Protein AF-0000000087527525 (afdb_homodimer)

Sequence (786 aa):
MQATPREITVPYRPIPLPIPEGIKPNEFFNSAENLHDLVQNNGLLLTPENLLLYRKALGHSREFDTSIIYNTSKCILDPLGRPARRTQVPPPVRQIWNRMNQIIISYMLEQYSDPDAWLVLAGEASLDPTWSLTSPGVPSIRMLHNHFIVFSKEELRQAKLADPNNPNLTDGEQHSLFAEHMPHVYREFFAKALDFDILQAVDRESTKIGLTGYPQGLPSWEVRGGVTALQDIRFWQEYDMVLKGFLDFYRTFFGQVSTRNAPMPKQVYFPDQVEQVLLFNNDFLKTVKKVRDRCIGDPKYANSIRWQPAFKQLIYRNDEGKLIVTISQNSVGNAITELLGVVVNRVPDAAGYAEIEPRLLERLCALRQLLVEADLGMPVKNQYWQGQGAEMRMQATPREITVPYRPIPLPIPEGIKPNEFFNSAENLHDLVQNNGLLLTPENLLLYRKALGHSREFDTSIIYNTSKCILDPLGRPARRTQVPPPVRQIWNRMNQIIISYMLEQYSDPDAWLVLAGEASLDPTWSLTSPGVPSIRMLHNHFIVFSKEELRQAKLADPNNPNLTDGEQHSLFAEHMPHVYREFFAKALDFDILQAVDRESTKIGLTGYPQGLPSWEVRGGVTALQDIRFWQEYDMVLKGFLDFYRTFFGQVSTRNAPMPKQVYFPDQVEQVLLFNNDFLKTVKKVRDRCIGDPKYANSIRWQPAFKQLIYRNDEGKLIVTISQNSVGNAITELLGVVVNRVPDAAGYAEIEPRLLERLCALRQLLVEADLGMPVKNQYWQGQGAEMR

Structure (mmCIF, N/CA/C/O backbone):
data_AF-0000000087527525-model_v1
#
loop_
_entity.id
_entity.type
_entity.pdbx_description
1 polymer 'Uncharacterized protein'
#
loop_
_atom_site.group_PDB
_atom_site.id
_atom_site.type_symbol
_atom_site.label_atom_id
_atom_site.label_alt_id
_atom_site.label_comp_id
_atom_site.label_asym_id
_atom_site.label_entity_id
_atom_site.label_seq_id
_atom_site.pdbx_PDB_ins_code
_atom_site.Cartn_x
_atom_site.Cartn_y
_atom_site.Cartn_z
_atom_site.occupancy
_atom_site.B_iso_or_equiv
_atom_site.auth_seq_id
_atom_site.auth_comp_id
_atom_site.auth_asym_id
_atom_site.auth_atom_id
_atom_site.pdbx_PDB_model_num
ATOM 1 N N . MET A 1 1 ? 18.703 29.891 29.141 1 50.53 1 MET A N 1
ATOM 2 C CA . MET A 1 1 ? 18.312 28.5 29.297 1 50.53 1 MET A CA 1
ATOM 3 C C . MET A 1 1 ? 18.641 27.703 28.047 1 50.53 1 MET A C 1
ATOM 5 O O . MET A 1 1 ? 18.562 28.219 26.938 1 50.53 1 MET A O 1
ATOM 9 N N . GLN A 1 2 ? 19.344 26.625 28.094 1 69.56 2 GLN A N 1
ATOM 10 C CA . GLN A 1 2 ? 19.766 25.812 26.969 1 69.56 2 GLN A CA 1
ATOM 11 C C . GLN A 1 2 ? 18.578 25.266 26.188 1 69.56 2 GLN A C 1
ATOM 13 O O . GLN A 1 2 ? 17.625 24.75 26.781 1 69.56 2 GLN A O 1
ATOM 18 N N . ALA A 1 3 ? 18.5 25.641 24.891 1 85.44 3 ALA A N 1
ATOM 19 C CA . ALA A 1 3 ? 17.453 25.172 24 1 85.44 3 ALA A CA 1
ATOM 20 C C . ALA A 1 3 ? 17.422 23.641 23.938 1 85.44 3 ALA A C 1
ATOM 22 O O . ALA A 1 3 ? 18.391 23.016 23.5 1 85.44 3 ALA A O 1
ATOM 23 N N . THR A 1 4 ? 16.406 23.031 24.641 1 90.56 4 THR A N 1
ATOM 24 C CA . THR A 1 4 ? 16.234 21.594 24.703 1 90.56 4 THR A CA 1
ATOM 25 C C . THR A 1 4 ? 14.773 21.203 24.484 1 90.56 4 THR A C 1
ATOM 27 O O . THR A 1 4 ? 13.867 21.875 25 1 90.56 4 THR A O 1
ATOM 30 N N . PRO A 1 5 ? 14.586 20.172 23.781 1 92.31 5 PRO A N 1
ATOM 31 C CA . PRO A 1 5 ? 13.203 19.734 23.609 1 92.31 5 PRO A CA 1
ATOM 32 C C . PRO A 1 5 ? 12.5 19.453 24.938 1 92.31 5 PRO A C 1
ATOM 34 O O . PRO A 1 5 ? 13.164 19.172 25.938 1 92.31 5 PRO A O 1
ATOM 37 N N . ARG A 1 6 ? 11.242 19.609 24.906 1 94.5 6 ARG A N 1
ATOM 38 C CA . ARG A 1 6 ? 10.438 19.516 26.125 1 94.5 6 ARG A CA 1
ATOM 39 C C . ARG A 1 6 ? 9.398 18.406 26 1 94.5 6 ARG A C 1
ATOM 41 O O . ARG A 1 6 ? 8.922 18.125 24.891 1 94.5 6 ARG A O 1
ATOM 48 N N . GLU A 1 7 ? 9.07 17.797 27.125 1 94.06 7 GLU A N 1
ATOM 49 C CA . GLU A 1 7 ? 8.008 16.797 27.188 1 94.06 7 GLU A CA 1
ATOM 50 C C . GLU A 1 7 ? 6.875 17.25 28.109 1 94.06 7 GLU A C 1
ATOM 52 O O . GLU A 1 7 ? 7.109 17.578 29.266 1 94.06 7 GLU A O 1
ATOM 57 N N . ILE A 1 8 ? 5.742 17.328 27.516 1 93.81 8 ILE A N 1
ATOM 58 C CA . ILE A 1 8 ? 4.59 17.719 28.328 1 93.81 8 ILE A CA 1
ATOM 59 C C . ILE A 1 8 ? 3.613 16.547 28.438 1 93.81 8 ILE A C 1
ATOM 61 O O . ILE A 1 8 ? 3.641 15.633 27.609 1 93.81 8 ILE A O 1
ATOM 65 N N . THR A 1 9 ? 2.795 16.594 29.484 1 93 9 THR A N 1
ATOM 66 C CA . THR A 1 9 ? 1.753 15.594 29.688 1 93 9 THR A CA 1
ATOM 67 C C . THR A 1 9 ? 0.369 16.203 29.484 1 93 9 THR A C 1
ATOM 69 O O . THR A 1 9 ? 0.058 17.25 30.047 1 93 9 THR A O 1
ATOM 72 N N . VAL A 1 10 ? -0.361 15.578 28.641 1 93.12 10 VAL A N 1
ATOM 73 C CA . VAL A 1 10 ? -1.711 16.047 28.344 1 93.12 10 VAL A CA 1
ATOM 74 C C . VAL A 1 10 ? -2.727 14.977 28.734 1 93.12 10 VAL A C 1
ATOM 76 O O . VAL A 1 10 ? -2.613 13.828 28.312 1 93.12 10 VAL A O 1
ATOM 79 N N . PRO A 1 11 ? -3.732 15.367 29.547 1 93.12 11 PRO A N 1
ATOM 80 C CA . PRO A 1 11 ? -4.77 14.406 29.922 1 93.12 11 PRO A CA 1
ATOM 81 C C . PRO A 1 11 ? -5.793 14.18 28.812 1 93.12 11 PRO A C 1
ATOM 83 O O . PRO A 1 11 ? -6.016 15.062 27.984 1 93.12 11 PRO A O 1
ATOM 86 N N . TYR A 1 12 ? -6.371 12.977 28.766 1 88 12 TYR A N 1
ATOM 87 C CA . TYR A 1 12 ? -7.484 12.703 27.859 1 88 12 TYR A CA 1
ATOM 88 C C . TYR A 1 12 ? -8.531 11.836 28.547 1 88 12 TYR A C 1
ATOM 90 O O . TYR A 1 12 ? -8.258 11.188 29.562 1 88 12 TYR A O 1
ATOM 98 N N . ARG A 1 13 ? -9.734 11.953 27.984 1 82.69 13 ARG A N 1
ATOM 99 C CA . ARG A 1 13 ? -10.797 11.047 28.406 1 82.69 13 ARG A CA 1
ATOM 100 C C . ARG A 1 13 ? -10.766 9.758 27.609 1 82.69 13 ARG A C 1
ATOM 102 O O . ARG A 1 13 ? -10.695 9.781 26.375 1 82.69 13 ARG A O 1
ATOM 109 N N . PRO A 1 14 ? -10.844 8.633 28.297 1 77.81 14 PRO A N 1
ATOM 110 C CA . PRO A 1 14 ? -10.852 7.371 27.547 1 77.81 14 PRO A CA 1
ATOM 111 C C . PRO A 1 14 ? -11.984 7.297 26.531 1 77.81 14 PRO A C 1
ATOM 113 O O . PRO A 1 14 ? -13.102 7.742 26.812 1 77.81 14 PRO A O 1
ATOM 116 N N . ILE A 1 15 ? -11.617 6.949 25.297 1 68.44 15 ILE A N 1
ATOM 117 C CA . ILE A 1 15 ? -12.578 6.824 24.203 1 68.44 15 ILE A CA 1
ATOM 118 C C . ILE A 1 15 ? -13.414 5.562 24.406 1 68.44 15 ILE A C 1
ATOM 120 O O . ILE A 1 15 ? -12.867 4.465 24.547 1 68.44 15 ILE A O 1
ATOM 124 N N . PRO A 1 16 ? -14.609 5.742 24.391 1 67.06 16 PRO A N 1
ATOM 125 C CA . PRO A 1 16 ? -15.492 4.625 24.719 1 67.06 16 PRO A CA 1
ATOM 126 C C . PRO A 1 16 ? -15.625 3.615 23.578 1 67.06 16 PRO A C 1
ATOM 128 O O . PRO A 1 16 ? -16.484 2.738 23.625 1 67.06 16 PRO A O 1
ATOM 131 N N . LEU A 1 17 ? -14.914 3.717 22.594 1 70.12 17 LEU A N 1
ATOM 132 C CA . LEU A 1 17 ? -15.125 2.777 21.5 1 70.12 17 LEU A CA 1
ATOM 133 C C . LEU A 1 17 ? -14.102 1.653 21.531 1 70.12 17 LEU A C 1
ATOM 135 O O . LEU A 1 17 ? -12.906 1.886 21.297 1 70.12 17 LEU A O 1
ATOM 139 N N . PRO A 1 18 ? -14.656 0.524 21.891 1 76.31 18 PRO A N 1
ATOM 140 C CA . PRO A 1 18 ? -13.742 -0.619 21.875 1 76.31 18 PRO A CA 1
ATOM 141 C C . PRO A 1 18 ? -13.359 -1.045 20.453 1 76.31 18 PRO A C 1
ATOM 143 O O . PRO A 1 18 ? -14.18 -0.988 19.531 1 76.31 18 PRO A O 1
ATOM 146 N N . ILE A 1 19 ? -12.141 -1.352 20.266 1 75.56 19 ILE A N 1
ATOM 147 C CA . ILE A 1 19 ? -11.664 -1.901 19 1 75.56 19 ILE A CA 1
ATOM 148 C C . ILE A 1 19 ? -12.133 -3.35 18.859 1 75.56 19 ILE A C 1
ATOM 150 O O . ILE A 1 19 ? -11.859 -4.18 19.734 1 75.56 19 ILE A O 1
ATOM 154 N N . PRO A 1 20 ? -12.867 -3.529 17.812 1 76.81 20 PRO A N 1
ATOM 155 C CA . PRO A 1 20 ? -13.32 -4.91 17.641 1 76.81 20 PRO A CA 1
ATOM 156 C C . PRO A 1 20 ? -12.164 -5.91 17.609 1 76.81 20 PRO A C 1
ATOM 158 O O . PRO A 1 20 ? -11.062 -5.57 17.172 1 76.81 20 PRO A O 1
ATOM 161 N N . GLU A 1 21 ? -12.477 -7.117 18.047 1 77.62 21 GLU A N 1
ATOM 162 C CA . GLU A 1 21 ? -11.469 -8.172 18.062 1 77.62 21 GLU A CA 1
ATOM 163 C C . GLU A 1 21 ? -10.969 -8.477 16.656 1 77.62 21 GLU A C 1
ATOM 165 O O . GLU A 1 21 ? -11.75 -8.531 15.711 1 77.62 21 GLU A O 1
ATOM 170 N N . GLY A 1 22 ? -9.68 -8.594 16.562 1 70.25 22 GLY A N 1
ATOM 171 C CA . GLY A 1 22 ? -9.102 -8.992 15.289 1 70.25 22 GLY A CA 1
ATOM 172 C C . GLY A 1 22 ? -8.734 -7.812 14.406 1 70.25 22 GLY A C 1
ATOM 173 O O . GLY A 1 22 ? -8.172 -7.996 13.32 1 70.25 22 GLY A O 1
ATOM 174 N N . ILE A 1 23 ? -9.133 -6.66 14.828 1 74.25 23 ILE A N 1
ATOM 175 C CA . ILE A 1 23 ? -8.797 -5.465 14.062 1 74.25 23 ILE A CA 1
ATOM 176 C C . ILE A 1 23 ? -7.73 -4.66 14.797 1 74.25 23 ILE A C 1
ATOM 178 O O . ILE A 1 23 ? -7.812 -4.48 16.016 1 74.25 23 ILE A O 1
ATOM 182 N N . LYS A 1 24 ? -6.754 -4.289 14.047 1 72.69 24 LYS A N 1
ATOM 183 C CA . LYS A 1 24 ? -5.734 -3.438 14.656 1 72.69 24 LYS A CA 1
ATOM 184 C C . LYS A 1 24 ? -6.25 -2.012 14.844 1 72.69 24 LYS A C 1
ATOM 186 O O . LYS A 1 24 ? -7.113 -1.555 14.086 1 72.69 24 LYS A O 1
ATOM 191 N N . PRO A 1 25 ? -5.68 -1.328 15.805 1 72.12 25 PRO A N 1
ATOM 192 C CA . PRO A 1 25 ? -6.152 0.03 16.078 1 72.12 25 PRO A CA 1
ATOM 193 C C . PRO A 1 25 ? -6.105 0.934 14.852 1 72.12 25 PRO A C 1
ATOM 195 O O . PRO A 1 25 ? -7.082 1.627 14.555 1 72.12 25 PRO A O 1
ATOM 198 N N . ASN A 1 26 ? -5.066 0.836 14.141 1 72.38 26 ASN A N 1
ATOM 199 C CA . ASN A 1 26 ? -4.93 1.7 12.977 1 72.38 26 ASN A CA 1
ATOM 200 C C . ASN A 1 26 ? -5.984 1.385 11.922 1 72.38 26 ASN A C 1
ATOM 202 O O . ASN A 1 26 ? -6.465 2.285 11.227 1 72.38 26 ASN A O 1
ATOM 206 N N . GLU A 1 27 ? -6.344 0.16 11.867 1 74.75 27 GLU A N 1
ATOM 207 C CA . GLU A 1 27 ? -7.383 -0.256 10.922 1 74.75 27 GLU A CA 1
ATOM 208 C C . GLU A 1 27 ? -8.758 0.217 11.375 1 74.75 27 GLU A C 1
ATOM 210 O O . GLU A 1 27 ? -9.555 0.691 10.57 1 74.75 27 GLU A O 1
ATOM 215 N N . PHE A 1 28 ? -8.945 0.182 12.633 1 75.44 28 PHE A N 1
ATOM 216 C CA . PHE A 1 28 ? -10.234 0.604 13.172 1 75.44 28 PHE A CA 1
ATOM 217 C C . PHE A 1 28 ? -10.406 2.111 13.039 1 75.44 28 PHE A C 1
ATOM 219 O O . PHE A 1 28 ? -11.492 2.586 12.688 1 75.44 28 PHE A O 1
ATOM 226 N N . PHE A 1 29 ? -9.328 2.811 13.273 1 76.06 29 PHE A N 1
ATOM 227 C CA . PHE A 1 29 ? -9.406 4.266 13.25 1 76.06 29 PHE A CA 1
ATOM 228 C C . PHE A 1 29 ? -9.703 4.77 11.844 1 76.06 29 PHE A C 1
ATOM 230 O O . PHE A 1 29 ? -10.195 5.887 11.664 1 76.06 29 PHE A O 1
ATOM 237 N N . ASN A 1 30 ? -9.523 3.902 10.906 1 76.44 30 ASN A N 1
ATOM 238 C CA . ASN A 1 30 ? -9.805 4.27 9.531 1 76.44 30 ASN A CA 1
ATOM 239 C C . ASN A 1 30 ? -11.18 3.77 9.086 1 76.44 30 ASN A C 1
ATOM 241 O O . ASN A 1 30 ? -11.586 3.996 7.945 1 76.44 30 ASN A O 1
ATOM 245 N N . SER A 1 31 ? -11.836 3.219 9.961 1 76.12 31 SER A N 1
ATOM 246 C CA . SER A 1 31 ? -13.141 2.674 9.602 1 76.12 31 SER A CA 1
ATOM 247 C C . SER A 1 31 ? -14.203 3.764 9.578 1 76.12 31 SER A C 1
ATOM 249 O O . SER A 1 31 ? -14.062 4.797 10.234 1 76.12 31 SER A O 1
ATOM 251 N N . ALA A 1 32 ? -15.234 3.449 8.828 1 77.69 32 ALA A N 1
ATOM 252 C CA . ALA A 1 32 ? -16.359 4.375 8.758 1 77.69 32 ALA A CA 1
ATOM 253 C C . ALA A 1 32 ? -17.031 4.539 10.125 1 77.69 32 ALA A C 1
ATOM 255 O O . ALA A 1 32 ? -17.484 5.629 10.477 1 77.69 32 ALA A O 1
ATOM 256 N N . GLU A 1 33 ? -17 3.555 10.852 1 76.88 33 GLU A N 1
ATOM 257 C CA . GLU A 1 33 ? -17.625 3.578 12.172 1 76.88 33 GLU A CA 1
ATOM 258 C C . GLU A 1 33 ? -16.906 4.543 13.109 1 76.88 33 GLU A C 1
ATOM 260 O O . GLU A 1 33 ? -17.531 5.348 13.789 1 76.88 33 GLU A O 1
ATOM 265 N N . ASN A 1 34 ? -15.641 4.441 13.156 1 76.62 34 ASN A N 1
ATOM 266 C CA . ASN A 1 34 ? -14.867 5.336 14.016 1 76.62 34 ASN A CA 1
ATOM 267 C C . ASN A 1 34 ? -15.047 6.797 13.602 1 76.62 34 ASN A C 1
ATOM 269 O O . ASN A 1 34 ? -15.148 7.68 14.453 1 76.62 34 ASN A O 1
ATOM 273 N N . LEU A 1 35 ? -15.062 6.969 12.352 1 82.94 35 LEU A N 1
ATOM 274 C CA . LEU A 1 35 ? -15.164 8.344 11.875 1 82.94 35 LEU A CA 1
ATOM 275 C C . LEU A 1 35 ? -16.562 8.898 12.102 1 82.94 35 LEU A C 1
ATOM 277 O O . LEU A 1 35 ? -16.734 10.102 12.32 1 82.94 35 LEU A O 1
ATOM 281 N N . HIS A 1 36 ? -17.469 7.949 12.078 1 82.62 36 HIS A N 1
ATOM 282 C CA . HIS A 1 36 ? -18.812 8.344 12.484 1 82.62 36 HIS A CA 1
ATOM 283 C C . HIS A 1 36 ? -18.844 8.789 13.945 1 82.62 36 HIS A C 1
ATOM 285 O O . HIS A 1 36 ? -19.469 9.789 14.281 1 82.62 36 HIS A O 1
ATOM 291 N N . ASP A 1 37 ? -18.188 8.094 14.711 1 82 37 ASP A N 1
ATOM 292 C CA . ASP A 1 37 ? -18.094 8.461 16.125 1 82 37 ASP A CA 1
ATOM 293 C C . ASP A 1 37 ? -17.406 9.805 16.297 1 82 37 ASP A C 1
ATOM 295 O O . ASP A 1 37 ? -17.812 10.609 17.141 1 82 37 ASP A O 1
ATOM 299 N N . LEU A 1 38 ? -16.406 9.992 15.547 1 86.31 38 LEU A N 1
ATOM 300 C CA . LEU A 1 38 ? -15.703 11.266 15.594 1 86.31 38 LEU A CA 1
ATOM 301 C C . LEU A 1 38 ? -16.656 12.43 15.305 1 86.31 38 LEU A C 1
ATOM 303 O O . LEU A 1 38 ? -16.609 13.445 15.992 1 86.31 38 LEU A O 1
ATOM 307 N N . VAL A 1 39 ? -17.469 12.227 14.336 1 87.38 39 VAL A N 1
ATOM 308 C CA . VAL A 1 39 ? -18.422 13.273 13.953 1 87.38 39 VAL A CA 1
ATOM 309 C C . VAL A 1 39 ? -19.422 13.492 15.078 1 87.38 39 VAL A C 1
ATOM 311 O O . VAL A 1 39 ? -19.672 14.625 15.492 1 87.38 39 VAL A O 1
ATOM 314 N N . GLN A 1 40 ? -19.891 12.469 15.656 1 86.19 40 GLN A N 1
ATOM 315 C CA . GLN A 1 40 ? -21.016 12.547 16.578 1 86.19 40 GLN A CA 1
ATOM 316 C C . GLN A 1 40 ? -20.562 13.016 17.953 1 86.19 40 GLN A C 1
ATOM 318 O O . GLN A 1 40 ? -21.312 13.719 18.656 1 86.19 40 GLN A O 1
ATOM 323 N N . ASN A 1 41 ? -19.375 12.664 18.281 1 86 41 ASN A N 1
ATOM 324 C CA . ASN A 1 41 ? -18.969 12.938 19.656 1 86 41 ASN A CA 1
ATOM 325 C C . ASN A 1 41 ? -18 14.117 19.75 1 86 41 ASN A C 1
ATOM 327 O O . ASN A 1 41 ? -17.906 14.766 20.781 1 86 41 ASN A O 1
ATOM 331 N N . ASN A 1 42 ? -17.344 14.367 18.688 1 89.94 42 ASN A N 1
ATOM 332 C CA . ASN A 1 42 ? -16.297 15.391 18.766 1 89.94 42 ASN A CA 1
ATOM 333 C C . ASN A 1 42 ? -16.438 16.438 17.656 1 89.94 42 ASN A C 1
ATOM 335 O O . ASN A 1 42 ? -15.719 17.422 17.641 1 89.94 42 ASN A O 1
ATOM 339 N N . GLY A 1 43 ? -17.438 16.234 16.812 1 93.44 43 GLY A N 1
ATOM 340 C CA . GLY A 1 43 ? -17.594 17.141 15.695 1 93.44 43 GLY A CA 1
ATOM 341 C C . GLY A 1 43 ? -18.094 18.516 16.109 1 93.44 43 GLY A C 1
ATOM 342 O O . GLY A 1 43 ? -18.922 18.641 17 1 93.44 43 GLY A O 1
ATOM 343 N N . LEU A 1 44 ? -17.531 19.516 15.477 1 95.38 44 LEU A N 1
ATOM 344 C CA . LEU A 1 44 ? -17.891 20.891 15.758 1 95.38 44 LEU A CA 1
ATOM 345 C C . LEU A 1 44 ? -18.625 21.516 14.562 1 95.38 44 LEU A C 1
ATOM 347 O O . LEU A 1 44 ? -19.609 22.219 14.727 1 95.38 44 LEU A O 1
ATOM 351 N N . LEU A 1 45 ? -18.094 21.281 13.414 1 96.5 45 LEU A N 1
ATOM 352 C CA . LEU A 1 45 ? -18.625 21.859 12.18 1 96.5 45 LEU A CA 1
ATOM 353 C C . LEU A 1 45 ? -18.391 20.938 10.992 1 96.5 45 LEU A C 1
ATOM 355 O O . LEU A 1 45 ? -17.312 20.328 10.883 1 96.5 45 LEU A O 1
ATOM 359 N N . LEU A 1 46 ? -19.344 20.812 10.148 1 96.12 46 LEU A N 1
ATOM 360 C CA . LEU A 1 46 ? -19.25 20.016 8.922 1 96.12 46 LEU A CA 1
ATOM 361 C C . LEU A 1 46 ? -19.562 20.875 7.699 1 96.12 46 LEU A C 1
ATOM 363 O O . LEU A 1 46 ? -20.531 21.641 7.699 1 96.12 46 LEU A O 1
ATOM 367 N N . THR A 1 47 ? -18.656 20.781 6.75 1 96.94 47 THR A N 1
ATOM 368 C CA . THR A 1 47 ? -18.906 21.484 5.496 1 96.94 47 THR A CA 1
ATOM 369 C C . THR A 1 47 ? -19.609 20.562 4.496 1 96.94 47 THR A C 1
ATOM 371 O O . THR A 1 47 ? -19.547 19.344 4.613 1 96.94 47 THR A O 1
ATOM 374 N N . PRO A 1 48 ? -20.266 21.156 3.461 1 94.81 48 PRO A N 1
ATOM 375 C CA . PRO A 1 48 ? -20.844 20.344 2.398 1 94.81 48 PRO A CA 1
ATOM 376 C C . PRO A 1 48 ? -19.797 19.531 1.634 1 94.81 48 PRO A C 1
ATOM 378 O O . PRO A 1 48 ? -20.141 18.516 1.023 1 94.81 48 PRO A O 1
ATOM 381 N N . GLU A 1 49 ? -18.578 19.953 1.656 1 94.94 49 GLU A N 1
ATOM 382 C CA . GLU A 1 49 ? -17.484 19.281 0.946 1 94.94 49 GLU A CA 1
ATOM 383 C C . GLU A 1 49 ? -16.875 18.156 1.782 1 94.94 49 GLU A C 1
ATOM 385 O O . GLU A 1 49 ? -15.844 17.609 1.425 1 94.94 49 GLU A O 1
ATOM 390 N N . ASN A 1 50 ? -17.438 17.859 2.963 1 94.31 50 ASN A N 1
ATOM 391 C CA . ASN A 1 50 ? -17.047 16.75 3.83 1 94.31 50 ASN A CA 1
ATOM 392 C C . ASN A 1 50 ? -15.812 17.094 4.66 1 94.31 50 ASN A C 1
ATOM 394 O O . ASN A 1 50 ? -15.031 16.203 5.016 1 94.31 50 ASN A O 1
ATOM 398 N N . LEU A 1 51 ? -15.641 18.359 4.895 1 97.06 51 LEU A N 1
ATOM 399 C CA . LEU A 1 51 ? -14.617 18.766 5.855 1 97.06 51 LEU A CA 1
ATOM 400 C C . LEU A 1 51 ? -15.203 18.859 7.262 1 97.06 51 LEU A C 1
ATOM 402 O O . LEU A 1 51 ? -16.234 19.5 7.461 1 97.06 51 LEU A O 1
ATOM 406 N N . LEU A 1 52 ? -14.508 18.188 8.164 1 96.5 52 LEU A N 1
ATOM 407 C CA . LEU A 1 52 ? -14.984 18.125 9.539 1 96.5 52 LEU A CA 1
ATOM 408 C C . LEU A 1 52 ? -14.008 18.844 10.477 1 96.5 52 LEU A C 1
ATOM 410 O O . LEU A 1 52 ? -12.836 18.469 10.555 1 96.5 52 LEU A O 1
ATOM 414 N N . LEU A 1 53 ? -14.461 19.891 11.086 1 97.5 53 LEU A N 1
ATOM 415 C CA . LEU A 1 53 ? -13.773 20.438 12.25 1 97.5 53 LEU A CA 1
ATOM 416 C C . LEU A 1 53 ? -14.156 19.672 13.516 1 97.5 53 LEU A C 1
ATOM 418 O O . LEU A 1 53 ? -15.344 19.469 13.789 1 97.5 53 LEU A O 1
ATOM 422 N N . TYR A 1 54 ? -13.133 19.219 14.234 1 93.94 54 TYR A N 1
ATOM 423 C CA . TYR A 1 54 ? -13.5 18.422 15.398 1 93.94 54 TYR A CA 1
ATOM 424 C C . TYR A 1 54 ? -12.547 18.688 16.562 1 93.94 54 TYR A C 1
ATOM 426 O O . TYR A 1 54 ? -11.414 19.141 16.359 1 93.94 54 TYR A O 1
ATOM 434 N N . ARG A 1 55 ? -13.094 18.5 17.719 1 92.12 55 ARG A N 1
ATOM 435 C CA . ARG A 1 55 ? -12.305 18.531 18.938 1 92.12 55 ARG A CA 1
ATOM 436 C C . ARG A 1 55 ? -11.438 17.281 19.062 1 92.12 55 ARG A C 1
ATOM 438 O O . ARG A 1 55 ? -11.906 16.172 18.781 1 92.12 55 ARG A O 1
ATOM 445 N N . LYS A 1 56 ? -10.211 17.453 19.453 1 89.19 56 LYS A N 1
ATOM 446 C CA . LYS A 1 56 ? -9.336 16.297 19.656 1 89.19 56 LYS A CA 1
ATOM 447 C C . LYS A 1 56 ? -9.477 15.75 21.078 1 89.19 56 LYS A C 1
ATOM 449 O O . LYS A 1 56 ? -8.992 16.359 22.031 1 89.19 56 LYS A O 1
ATOM 454 N N . ALA A 1 57 ? -10.062 14.594 21.109 1 80.25 57 ALA A N 1
ATOM 455 C CA . ALA A 1 57 ? -10.18 13.961 22.422 1 80.25 57 ALA A CA 1
ATOM 456 C C . ALA A 1 57 ? -8.805 13.531 22.938 1 80.25 57 ALA A C 1
ATOM 458 O O . ALA A 1 57 ? -8.547 13.602 24.156 1 80.25 57 ALA A O 1
ATOM 459 N N . LEU A 1 58 ? -8.039 13.07 22.016 1 84.19 58 LEU A N 1
ATOM 460 C CA . LEU A 1 58 ? -6.625 12.82 22.297 1 84.19 58 LEU A CA 1
ATOM 461 C C . LEU A 1 58 ? -5.762 13.945 21.734 1 84.19 58 LEU A C 1
ATOM 463 O O . LEU A 1 58 ? -5.152 13.789 20.672 1 84.19 58 LEU A O 1
ATOM 467 N N . GLY A 1 59 ? -5.652 14.914 22.547 1 88.06 59 GLY A N 1
ATOM 468 C CA . GLY A 1 59 ? -5.047 16.141 22.031 1 88.06 59 GLY A CA 1
ATOM 469 C C . GLY A 1 59 ? -3.566 16.25 22.359 1 88.06 59 GLY A C 1
ATOM 470 O O . GLY A 1 59 ? -2.98 15.32 22.922 1 88.06 59 GLY A O 1
ATOM 471 N N . HIS A 1 60 ? -3.031 17.359 21.891 1 92.56 60 HIS A N 1
ATOM 472 C CA . HIS A 1 60 ? -1.613 17.641 22.078 1 92.56 60 HIS A CA 1
ATOM 473 C C . HIS A 1 60 ? -1.4 18.75 23.094 1 92.56 60 HIS A C 1
ATOM 475 O O . HIS A 1 60 ? -0.297 18.922 23.625 1 92.56 60 HIS A O 1
ATOM 481 N N . SER A 1 61 ? -2.438 19.516 23.312 1 94.31 61 SER A N 1
ATOM 482 C CA . SER A 1 61 ? -2.287 20.703 24.141 1 94.31 61 SER A CA 1
ATOM 483 C C . SER A 1 61 ? -3.51 20.922 25.031 1 94.31 61 SER A C 1
ATOM 485 O O . SER A 1 61 ? -4.613 20.484 24.688 1 94.31 61 SER A O 1
ATOM 487 N N . ARG A 1 62 ? -3.268 21.641 26.125 1 90 62 ARG A N 1
ATOM 488 C CA . ARG A 1 62 ? -4.336 22.016 27.047 1 90 62 ARG A CA 1
ATOM 489 C C . ARG A 1 62 ? -4.941 23.359 26.672 1 90 62 ARG A C 1
ATOM 491 O O . ARG A 1 62 ? -6.035 23.703 27.125 1 90 62 ARG A O 1
ATOM 498 N N . GLU A 1 63 ? -4.23 24.047 25.922 1 93.94 63 GLU A N 1
ATOM 499 C CA . GLU A 1 63 ? -4.629 25.422 25.641 1 93.94 63 GLU A CA 1
ATOM 500 C C . GLU A 1 63 ? -5.582 25.5 24.453 1 93.94 63 GLU A C 1
ATOM 502 O O . GLU A 1 63 ? -6.625 26.156 24.531 1 93.94 63 GLU A O 1
ATOM 507 N N . PHE A 1 64 ? -5.23 24.969 23.391 1 96.62 64 PHE A N 1
ATOM 508 C CA . PHE A 1 64 ? -6.023 24.938 22.172 1 96.62 64 PHE A CA 1
ATOM 509 C C . PHE A 1 64 ? -5.57 23.812 21.25 1 96.62 64 PHE A C 1
ATOM 511 O O . PHE A 1 64 ? -4.391 23.703 20.922 1 96.62 64 PHE A O 1
ATOM 518 N N . ASP A 1 65 ? -6.48 22.969 20.844 1 96 65 ASP A N 1
ATOM 519 C CA . ASP A 1 65 ? -6.176 21.812 20 1 96 65 ASP A CA 1
ATOM 520 C C . ASP A 1 65 ? -7.402 21.391 19.203 1 96 65 ASP A C 1
ATOM 522 O O . ASP A 1 65 ? -8.406 20.953 19.781 1 96 65 ASP A O 1
ATOM 526 N N . THR A 1 66 ? -7.312 21.547 17.969 1 96.44 66 THR A N 1
ATOM 527 C CA . THR A 1 66 ? -8.375 21.094 17.078 1 96.44 66 THR A CA 1
ATOM 528 C C . THR A 1 66 ? -7.812 20.656 15.727 1 96.44 66 THR A C 1
ATOM 530 O O . THR A 1 66 ? -6.602 20.734 15.5 1 96.44 66 THR A O 1
ATOM 533 N N . SER A 1 67 ? -8.664 19.984 14.953 1 95.5 67 SER A N 1
ATOM 534 C CA . SER A 1 67 ? -8.242 19.5 13.648 1 95.5 67 SER A CA 1
ATOM 535 C C . SER A 1 67 ? -9.375 19.594 12.633 1 95.5 67 SER A C 1
ATOM 537 O O . SER A 1 67 ? -10.547 19.656 13.008 1 95.5 67 SER A O 1
ATOM 539 N N . ILE A 1 68 ? -8.984 19.781 11.461 1 96.75 68 ILE A N 1
ATOM 540 C CA . ILE A 1 68 ? -9.898 19.547 10.344 1 96.75 68 ILE A CA 1
ATOM 541 C C . ILE A 1 68 ? -9.484 18.281 9.594 1 96.75 68 ILE A C 1
ATOM 543 O O . ILE A 1 68 ? -8.289 18.016 9.438 1 96.75 68 ILE A O 1
ATOM 547 N N . ILE A 1 69 ? -10.469 17.5 9.164 1 94.44 69 ILE A N 1
ATOM 548 C CA . ILE A 1 69 ? -10.211 16.281 8.406 1 94.44 69 ILE A CA 1
ATOM 549 C C . ILE A 1 69 ? -11.148 16.203 7.207 1 94.44 69 ILE A C 1
ATOM 551 O O . ILE A 1 69 ? -12.305 16.625 7.285 1 94.44 69 ILE A O 1
ATOM 555 N N . TYR A 1 70 ? -10.617 15.867 6.066 1 95.12 70 TYR A N 1
ATOM 556 C CA . TYR A 1 70 ? -11.453 15.547 4.914 1 95.12 70 TYR A CA 1
ATOM 557 C C . TYR A 1 70 ? -12.078 14.164 5.062 1 95.12 70 TYR A C 1
ATOM 559 O O . TYR A 1 70 ? -11.508 13.172 4.602 1 95.12 70 TYR A O 1
ATOM 567 N N . ASN A 1 71 ? -13.25 14.164 5.59 1 92.88 71 ASN A N 1
ATOM 568 C CA . ASN A 1 71 ? -13.891 12.906 5.965 1 92.88 71 ASN A CA 1
ATOM 569 C C . ASN A 1 71 ? -14.57 12.242 4.77 1 92.88 71 ASN A C 1
ATOM 571 O O . ASN A 1 71 ? -15.766 12.422 4.551 1 92.88 71 ASN A O 1
ATOM 575 N N . THR A 1 72 ? -13.82 11.398 4.145 1 90.56 72 THR A N 1
ATOM 576 C CA . THR A 1 72 ? -14.367 10.68 2.998 1 90.56 72 THR A CA 1
ATOM 577 C C . THR A 1 72 ? -14.703 9.234 3.377 1 90.56 72 THR A C 1
ATOM 579 O O . THR A 1 72 ? -14.844 8.375 2.504 1 90.56 72 THR A O 1
ATOM 582 N N . SER A 1 73 ? -14.812 8.938 4.59 1 85.69 73 SER A N 1
ATOM 583 C CA . SER A 1 73 ? -14.93 7.562 5.074 1 85.69 73 SER A CA 1
ATOM 584 C C . SER A 1 73 ? -16.234 6.918 4.605 1 85.69 73 SER A C 1
ATOM 586 O O . SER A 1 73 ? -16.328 5.691 4.531 1 85.69 73 SER A O 1
ATOM 588 N N . LYS A 1 74 ? -17.172 7.734 4.297 1 84.5 74 LYS A N 1
ATOM 589 C CA . LYS A 1 74 ? -18.438 7.168 3.865 1 84.5 74 LYS A CA 1
ATOM 590 C C . LYS A 1 74 ? -18.531 7.121 2.342 1 84.5 74 LYS A C 1
ATOM 592 O O . LYS A 1 74 ? -19.312 6.344 1.786 1 84.5 74 LYS A O 1
ATOM 597 N N . CYS A 1 75 ? -17.781 7.961 1.762 1 89.62 75 CYS A N 1
ATOM 598 C CA . CYS A 1 75 ? -17.922 8.039 0.313 1 89.62 75 CYS A CA 1
ATOM 599 C C . CYS A 1 75 ? -16.797 7.289 -0.388 1 89.62 75 CYS A C 1
ATOM 601 O O . CYS A 1 75 ? -16.906 6.965 -1.573 1 89.62 75 CYS A O 1
ATOM 603 N N . ILE A 1 76 ? -15.773 7.066 0.259 1 90.38 76 ILE A N 1
ATOM 604 C CA . ILE A 1 76 ? -14.68 6.23 -0.225 1 90.38 76 ILE A CA 1
ATOM 605 C C . ILE A 1 76 ? -14.336 5.176 0.824 1 90.38 76 ILE A C 1
ATOM 607 O O . ILE A 1 76 ? -13.562 5.445 1.752 1 90.38 76 ILE A O 1
ATOM 611 N N . LEU A 1 77 ? -14.758 4.043 0.587 1 89.12 77 LEU A N 1
ATOM 612 C CA . LEU A 1 77 ? -14.648 3.008 1.607 1 89.12 77 LEU A CA 1
ATOM 613 C C . LEU A 1 77 ? -13.258 2.381 1.604 1 89.12 77 LEU A C 1
ATOM 615 O O . LEU A 1 77 ? -12.797 1.882 2.631 1 89.12 77 LEU A O 1
ATOM 619 N N . ASP A 1 78 ? -12.57 2.426 0.462 1 86.75 78 ASP A N 1
ATOM 620 C CA . ASP A 1 78 ? -11.18 1.976 0.385 1 86.75 78 ASP A CA 1
ATOM 621 C C . ASP A 1 78 ? -10.242 2.988 1.029 1 86.75 78 ASP A C 1
ATOM 623 O O . ASP A 1 78 ? -10.023 4.074 0.487 1 86.75 78 ASP A O 1
ATOM 627 N N . PRO A 1 79 ? -9.609 2.604 2.141 1 83.88 79 PRO A N 1
ATOM 628 C CA . PRO A 1 79 ? -8.727 3.566 2.809 1 83.88 79 PRO A CA 1
ATOM 629 C C . PRO A 1 79 ? -7.543 3.986 1.94 1 83.88 79 PRO A C 1
ATOM 631 O O . PRO A 1 79 ? -7.051 5.109 2.064 1 83.88 79 PRO A O 1
ATOM 634 N N . LEU A 1 80 ? -7.121 3.15 1.039 1 82.38 80 LEU A N 1
ATOM 635 C CA . LEU A 1 80 ? -5.953 3.453 0.219 1 82.38 80 LEU A CA 1
ATOM 636 C C . LEU A 1 80 ? -6.309 4.43 -0.897 1 82.38 80 LEU A C 1
ATOM 638 O O . LEU A 1 80 ? -5.426 5.043 -1.497 1 82.38 80 LEU A O 1
ATOM 642 N N . GLY A 1 81 ? -7.539 4.539 -1.153 1 85.25 81 GLY A N 1
ATOM 643 C CA . GLY A 1 81 ? -7.98 5.426 -2.219 1 85.25 81 GLY A CA 1
ATOM 644 C C . GLY A 1 81 ? -8.32 6.82 -1.73 1 85.25 81 GLY A C 1
ATOM 645 O O . GLY A 1 81 ? -8.602 7.715 -2.533 1 85.25 81 GLY A O 1
ATOM 646 N N . ARG A 1 82 ? -8.227 7.016 -0.441 1 89.56 82 ARG A N 1
ATOM 647 C CA . ARG A 1 82 ? -8.609 8.305 0.131 1 89.56 82 ARG A CA 1
ATOM 648 C C . ARG A 1 82 ? -7.5 9.336 -0.057 1 89.56 82 ARG A C 1
ATOM 650 O O . ARG A 1 82 ? -6.316 9.008 0.058 1 89.56 82 ARG A O 1
ATOM 657 N N . PRO A 1 83 ? -7.945 10.625 -0.345 1 91.88 83 PRO A N 1
ATOM 658 C CA . PRO A 1 83 ? -6.922 11.672 -0.425 1 91.88 83 PRO A CA 1
ATOM 659 C C . PRO A 1 83 ? -6.211 11.906 0.905 1 91.88 83 PRO A C 1
ATOM 661 O O . PRO A 1 83 ? -6.863 12.109 1.932 1 91.88 83 PRO A O 1
ATOM 664 N N . ALA A 1 84 ? -4.91 11.836 0.831 1 89.06 84 ALA A N 1
ATOM 665 C CA . ALA A 1 84 ? -4.145 11.984 2.064 1 89.06 84 ALA A CA 1
ATOM 666 C C . ALA A 1 84 ? -3.322 13.273 2.043 1 89.06 84 ALA A C 1
ATOM 668 O O . ALA A 1 84 ? -2.682 13.625 3.037 1 89.06 84 ALA A O 1
ATOM 669 N N . ARG A 1 85 ? -3.312 13.984 0.947 1 92.56 85 ARG A N 1
ATOM 670 C CA . ARG A 1 85 ? -2.586 15.25 0.817 1 92.56 85 ARG A CA 1
ATOM 671 C C . ARG A 1 85 ? -3.363 16.25 -0.036 1 92.56 85 ARG A C 1
ATOM 673 O O . ARG A 1 85 ? -4.25 15.852 -0.8 1 92.56 85 ARG A O 1
ATOM 680 N N . ARG A 1 86 ? -2.971 17.453 0.053 1 93.31 86 ARG A N 1
ATOM 681 C CA . ARG A 1 86 ? -3.674 18.562 -0.593 1 93.31 86 ARG A CA 1
ATOM 682 C C . ARG A 1 86 ? -3.666 18.406 -2.109 1 93.31 86 ARG A C 1
ATOM 684 O O . ARG A 1 86 ? -4.625 18.781 -2.783 1 93.31 86 ARG A O 1
ATOM 691 N N . THR A 1 87 ? -2.607 17.781 -2.596 1 91.44 87 THR A N 1
ATOM 692 C CA . THR A 1 87 ? -2.463 17.641 -4.039 1 91.44 87 THR A CA 1
ATOM 693 C C . THR A 1 87 ? -3.463 16.625 -4.586 1 91.44 87 THR A C 1
ATOM 695 O O . THR A 1 87 ? -3.648 16.516 -5.801 1 91.44 87 THR A O 1
ATOM 698 N N . GLN A 1 88 ? -4.168 15.898 -3.748 1 92.88 88 GLN A N 1
ATOM 699 C CA . GLN A 1 88 ? -5.07 14.836 -4.172 1 92.88 88 GLN A CA 1
ATOM 700 C C . GLN A 1 88 ? -6.527 15.242 -3.986 1 92.88 88 GLN A C 1
ATOM 702 O O . GLN A 1 88 ? -7.441 14.484 -4.32 1 92.88 88 GLN A O 1
ATOM 707 N N . VAL A 1 89 ? -6.754 16.406 -3.439 1 94.06 89 VAL A N 1
ATOM 708 C CA . VAL A 1 89 ? -8.117 16.828 -3.129 1 94.06 89 VAL A CA 1
ATOM 709 C C . VAL A 1 89 ? -8.703 17.594 -4.309 1 94.06 89 VAL A C 1
ATOM 711 O O . VAL A 1 89 ? -7.996 18.359 -4.977 1 94.06 89 VAL A O 1
ATOM 714 N N . PRO A 1 90 ? -10.047 17.453 -4.547 1 93.44 90 PRO A N 1
ATOM 715 C CA . PRO A 1 90 ? -10.688 18.234 -5.609 1 93.44 90 PRO A CA 1
ATOM 716 C C . PRO A 1 90 ? -10.609 19.75 -5.359 1 93.44 90 PRO A C 1
ATOM 718 O O . PRO A 1 90 ? -10.609 20.188 -4.207 1 93.44 90 PRO A O 1
ATOM 721 N N . PRO A 1 91 ? -10.672 20.516 -6.422 1 94.19 91 PRO A N 1
ATOM 722 C CA . PRO A 1 91 ? -10.492 21.953 -6.312 1 94.19 91 PRO A CA 1
ATOM 723 C C . PRO A 1 91 ? -11.508 22.609 -5.375 1 94.19 91 PRO A C 1
ATOM 725 O O . PRO A 1 91 ? -11.133 23.438 -4.535 1 94.19 91 PRO A O 1
ATOM 728 N N . PRO A 1 92 ? -12.75 22.188 -5.398 1 94.38 92 PRO A N 1
ATOM 729 C CA . PRO A 1 92 ? -13.688 22.844 -4.473 1 94.38 92 PRO A CA 1
ATOM 730 C C . PRO A 1 92 ? -13.359 22.562 -3.008 1 94.38 92 PRO A C 1
ATOM 732 O O . PRO A 1 92 ? -13.516 23.438 -2.16 1 94.38 92 PRO A O 1
ATOM 735 N N . VAL A 1 93 ? -12.984 21.391 -2.754 1 96.31 93 VAL A N 1
ATOM 736 C CA . VAL A 1 93 ? -12.617 21.016 -1.389 1 96.31 93 VAL A CA 1
ATOM 737 C C . VAL A 1 93 ? -11.383 21.812 -0.957 1 96.31 93 VAL A C 1
ATOM 739 O O . VAL A 1 93 ? -11.328 22.328 0.162 1 96.31 93 VAL A O 1
ATOM 742 N N . ARG A 1 94 ? -10.414 21.938 -1.838 1 96.25 94 ARG A N 1
ATOM 743 C CA . ARG A 1 94 ? -9.18 22.656 -1.546 1 96.25 94 ARG A CA 1
ATOM 744 C C . ARG A 1 94 ? -9.461 24.125 -1.229 1 96.25 94 ARG A C 1
ATOM 746 O O . ARG A 1 94 ? -8.805 24.703 -0.361 1 96.25 94 ARG A O 1
ATOM 753 N N . GLN A 1 95 ? -10.359 24.656 -1.913 1 95.75 95 GLN A N 1
ATOM 754 C CA . GLN A 1 95 ? -10.727 26.047 -1.684 1 95.75 95 GLN A CA 1
ATOM 755 C C . GLN A 1 95 ? -11.266 26.25 -0.269 1 95.75 95 GLN A C 1
ATOM 757 O O . GLN A 1 95 ? -10.859 27.188 0.426 1 95.75 95 GLN A O 1
ATOM 762 N N . ILE A 1 96 ? -12.164 25.406 0.094 1 97.12 96 ILE A N 1
ATOM 763 C CA . ILE A 1 96 ? -12.742 25.5 1.429 1 97.12 96 ILE A CA 1
ATOM 764 C C . ILE A 1 96 ? -11.672 25.188 2.477 1 97.12 96 ILE A C 1
ATOM 766 O O . ILE A 1 96 ? -11.609 25.844 3.52 1 97.12 96 ILE A O 1
ATOM 770 N N . TRP A 1 97 ? -10.883 24.188 2.178 1 97.56 97 TRP A N 1
ATOM 771 C CA . TRP A 1 97 ? -9.766 23.812 3.047 1 97.56 97 TRP A CA 1
ATOM 772 C C . TRP A 1 97 ? -8.875 25.016 3.328 1 97.56 97 TRP A C 1
ATOM 774 O O . TRP A 1 97 ? -8.523 25.281 4.48 1 97.56 97 TRP A O 1
ATOM 784 N N . ASN A 1 98 ? -8.5 25.781 2.303 1 97.25 98 ASN A N 1
ATOM 785 C CA . ASN A 1 98 ? -7.648 26.953 2.438 1 97.25 98 ASN A CA 1
ATOM 786 C C . ASN A 1 98 ? -8.312 28.031 3.287 1 97.25 98 ASN A C 1
ATOM 788 O O . ASN A 1 98 ? -7.672 28.625 4.152 1 97.25 98 ASN A O 1
ATOM 792 N N . ARG A 1 99 ? -9.547 28.234 3.053 1 97.94 99 ARG A N 1
ATOM 793 C CA . ARG A 1 99 ? -10.273 29.25 3.801 1 97.94 99 ARG A CA 1
ATOM 794 C C . ARG A 1 99 ? -10.383 28.875 5.273 1 97.94 99 ARG A C 1
ATOM 796 O O . ARG A 1 99 ? -10.211 29.719 6.148 1 97.94 99 ARG A O 1
ATOM 803 N N . MET A 1 100 ? -10.656 27.641 5.52 1 98.31 100 MET A N 1
ATOM 804 C CA . MET A 1 100 ? -10.734 27.188 6.906 1 98.31 100 MET A CA 1
ATOM 805 C C . MET A 1 100 ? -9.391 27.375 7.613 1 98.31 100 MET A C 1
ATOM 807 O O . MET A 1 100 ? -9.344 27.891 8.727 1 98.31 100 MET A O 1
ATOM 811 N N . ASN A 1 101 ? -8.359 26.969 6.938 1 98.12 101 ASN A N 1
ATOM 812 C CA . ASN A 1 101 ? -7.031 27.141 7.523 1 98.12 101 ASN A CA 1
ATOM 813 C C . ASN A 1 101 ? -6.738 28.609 7.816 1 98.12 101 ASN A C 1
ATOM 815 O O . ASN A 1 101 ? -6.262 28.938 8.906 1 98.12 101 ASN A O 1
ATOM 819 N N . GLN A 1 102 ? -7 29.438 6.867 1 98 102 GLN A N 1
ATOM 820 C CA . GLN A 1 102 ? -6.754 30.859 7.012 1 98 102 GLN A CA 1
ATOM 821 C C . GLN A 1 102 ? -7.48 31.422 8.234 1 98 102 GLN A C 1
ATOM 823 O O . GLN A 1 102 ? -6.887 32.125 9.047 1 98 102 GLN A O 1
ATOM 828 N N . ILE A 1 103 ? -8.695 31.109 8.383 1 98.31 103 ILE A N 1
ATOM 829 C CA . ILE A 1 103 ? -9.516 31.641 9.453 1 98.31 103 ILE A CA 1
ATOM 830 C C . ILE A 1 103 ? -9.039 31.094 10.797 1 98.31 103 ILE A C 1
ATOM 832 O O . ILE A 1 103 ? -8.906 31.844 11.766 1 98.31 103 ILE A O 1
ATOM 836 N N . ILE A 1 104 ? -8.766 29.844 10.859 1 98.62 104 ILE A N 1
ATOM 837 C CA . ILE A 1 104 ? -8.375 29.219 12.117 1 98.62 104 ILE A CA 1
ATOM 838 C C . ILE A 1 104 ? -7.02 29.75 12.562 1 98.62 104 ILE A C 1
ATOM 840 O O . ILE A 1 104 ? -6.832 30.094 13.734 1 98.62 104 ILE A O 1
ATOM 844 N N . ILE A 1 105 ? -6.125 29.844 11.641 1 98.56 105 ILE A N 1
ATOM 845 C CA . ILE A 1 105 ? -4.805 30.359 11.984 1 98.56 105 ILE A CA 1
ATOM 846 C C . ILE A 1 105 ? -4.918 31.812 12.438 1 98.56 105 ILE A C 1
ATOM 848 O O . ILE A 1 105 ? -4.316 32.219 13.445 1 98.56 105 ILE A O 1
ATOM 852 N N . SER A 1 106 ? -5.699 32.562 11.742 1 98.06 106 SER A N 1
ATOM 853 C CA . SER A 1 106 ? -5.906 33.969 12.125 1 98.06 106 SER A CA 1
ATOM 854 C C . SER A 1 106 ? -6.508 34.062 13.523 1 98.06 106 SER A C 1
ATOM 856 O O . SER A 1 106 ? -6.086 34.906 14.328 1 98.06 106 SER A O 1
ATOM 858 N N . TYR A 1 107 ? -7.461 33.281 13.781 1 98.31 107 TYR A N 1
ATOM 859 C CA . TYR A 1 107 ? -8.094 33.25 15.094 1 98.31 107 TYR A CA 1
ATOM 860 C C . TYR A 1 107 ? -7.078 32.938 16.188 1 98.31 107 TYR A C 1
ATOM 862 O O . TYR A 1 107 ? -7.035 33.625 17.203 1 98.31 107 TYR A O 1
ATOM 870 N N . MET A 1 108 ? -6.27 31.875 15.961 1 98.62 108 MET A N 1
ATOM 871 C CA . MET A 1 108 ? -5.262 31.5 16.953 1 98.62 108 MET A CA 1
ATOM 872 C C . MET A 1 108 ? -4.293 32.656 17.203 1 98.62 108 MET A C 1
ATOM 874 O O . MET A 1 108 ? -3.98 32.969 18.344 1 98.62 108 MET A O 1
ATOM 878 N N . LEU A 1 109 ? -3.902 33.312 16.141 1 98.19 109 LEU A N 1
ATOM 879 C CA . LEU A 1 109 ? -2.91 34.375 16.266 1 98.19 109 LEU A CA 1
ATOM 880 C C . LEU A 1 109 ? -3.512 35.625 16.953 1 98.19 109 LEU A C 1
ATOM 882 O O . LEU A 1 109 ? -2.805 36.375 17.625 1 98.19 109 LEU A O 1
ATOM 886 N N . GLU A 1 110 ? -4.766 35.812 16.766 1 97.62 110 GLU A N 1
ATOM 887 C CA . GLU A 1 110 ? -5.449 36.906 17.422 1 97.62 110 GLU A CA 1
ATOM 888 C C . GLU A 1 110 ? -5.652 36.625 18.906 1 97.62 110 GLU A C 1
ATOM 890 O O . GLU A 1 110 ? -5.418 37.5 19.75 1 97.62 110 GLU A O 1
ATOM 895 N N . GLN A 1 111 ? -6.121 35.469 19.172 1 97.56 111 GLN A N 1
ATOM 896 C CA . GLN A 1 111 ? -6.402 35.094 20.562 1 97.56 111 GLN A CA 1
ATOM 897 C C . GLN A 1 111 ? -5.113 34.906 21.344 1 97.56 111 GLN A C 1
ATOM 899 O O . GLN A 1 111 ? -5.082 35.156 22.562 1 97.56 111 GLN A O 1
ATOM 904 N N . TYR A 1 112 ? -4.145 34.406 20.672 1 97.94 112 TYR A N 1
ATOM 905 C CA . TYR A 1 112 ? -2.842 34.156 21.281 1 97.94 112 TYR A CA 1
ATOM 906 C C . TYR A 1 112 ? -1.768 35.031 20.641 1 97.94 112 TYR A C 1
ATOM 908 O O . TYR A 1 112 ? -0.81 34.5 20.047 1 97.94 112 TYR A O 1
ATOM 916 N N . SER A 1 113 ? -1.811 36.281 20.938 1 96.88 113 SER A N 1
ATOM 917 C CA . SER A 1 113 ? -1.12 37.281 20.141 1 96.88 113 SER A CA 1
ATOM 918 C C . SER A 1 113 ? 0.334 37.438 20.578 1 96.88 113 SER A C 1
ATOM 920 O O . SER A 1 113 ? 1.18 37.875 19.797 1 96.88 113 SER A O 1
ATOM 922 N N . ASP A 1 114 ? 0.7 37.031 21.781 1 97.5 114 ASP A N 1
ATOM 923 C CA . ASP A 1 114 ? 2.043 37.25 22.312 1 97.5 114 ASP A CA 1
ATOM 924 C C . ASP A 1 114 ? 2.967 36.094 21.969 1 97.5 114 ASP A C 1
ATOM 926 O O . ASP A 1 114 ? 2.84 35 22.531 1 97.5 114 ASP A O 1
ATOM 930 N N . PRO A 1 115 ? 3.957 36.312 21.172 1 96 115 PRO A N 1
ATOM 931 C CA . PRO A 1 115 ? 4.852 35.219 20.781 1 96 115 PRO A CA 1
ATOM 932 C C . PRO A 1 115 ? 5.719 34.719 21.938 1 96 115 PRO A C 1
ATOM 934 O O . PRO A 1 115 ? 6.246 33.594 21.891 1 96 115 PRO A O 1
ATOM 937 N N . ASP A 1 116 ? 5.852 35.531 22.938 1 96.06 116 ASP A N 1
ATOM 938 C CA . ASP A 1 116 ? 6.656 35.125 24.094 1 96.06 116 ASP A CA 1
ATOM 939 C C . ASP A 1 116 ? 5.863 34.219 25.016 1 96.06 116 ASP A C 1
ATOM 941 O O . ASP A 1 116 ? 6.445 33.469 25.797 1 96.06 116 ASP A O 1
ATOM 945 N N . ALA A 1 117 ? 4.609 34.312 24.844 1 97.44 117 ALA A N 1
ATOM 946 C CA . ALA A 1 117 ? 3.766 33.562 25.766 1 97.44 117 ALA A CA 1
ATOM 947 C C . ALA A 1 117 ? 3.262 32.281 25.125 1 97.44 117 ALA A C 1
ATOM 949 O O . ALA A 1 117 ? 2.984 31.297 25.828 1 97.44 117 ALA A O 1
ATOM 950 N N . TRP A 1 118 ? 3.129 32.312 23.797 1 97.81 118 TRP A N 1
ATOM 951 C CA . TRP A 1 118 ? 2.408 31.203 23.156 1 97.81 118 TRP A CA 1
ATOM 952 C C . TRP A 1 118 ? 3.17 30.688 21.938 1 97.81 118 TRP A C 1
ATOM 954 O O . TRP A 1 118 ? 3.695 31.469 21.156 1 97.81 118 TRP A O 1
ATOM 964 N N . LEU A 1 119 ? 3.26 29.422 21.844 1 97.81 119 LEU A N 1
ATOM 965 C CA . LEU A 1 119 ? 3.709 28.766 20.609 1 97.81 119 LEU A CA 1
ATOM 966 C C . LEU A 1 119 ? 2.52 28.297 19.781 1 97.81 119 LEU A C 1
ATOM 968 O O . LEU A 1 119 ? 1.746 27.438 20.203 1 97.81 119 LEU A O 1
ATOM 972 N N . VAL A 1 120 ? 2.383 28.922 18.594 1 98.12 120 VAL A N 1
ATOM 973 C CA . VAL A 1 120 ? 1.251 28.641 17.719 1 98.12 120 VAL A CA 1
ATOM 974 C C . VAL A 1 120 ? 1.724 27.844 16.5 1 98.12 120 VAL A C 1
ATOM 976 O O . VAL A 1 120 ? 2.709 28.219 15.859 1 98.12 120 VAL A O 1
ATOM 979 N N . LEU A 1 121 ? 1.006 26.719 16.203 1 97.31 121 LEU A N 1
ATOM 980 C CA . LEU A 1 121 ? 1.354 25.984 14.992 1 97.31 121 LEU A CA 1
ATOM 981 C C . LEU A 1 121 ? 0.112 25.375 14.352 1 97.31 121 LEU A C 1
ATOM 983 O O . LEU A 1 121 ? -0.882 25.109 15.031 1 97.31 121 LEU A O 1
ATOM 987 N N . ALA A 1 122 ? 0.162 25.25 13.094 1 97.69 122 ALA A N 1
ATOM 988 C CA . ALA A 1 122 ? -0.765 24.484 12.25 1 97.69 122 ALA A CA 1
ATOM 989 C C . ALA A 1 122 ? -0.012 23.625 11.25 1 97.69 122 ALA A C 1
ATOM 991 O O . ALA A 1 122 ? 1.045 24.016 10.75 1 97.69 122 ALA A O 1
ATOM 992 N N . GLY A 1 123 ? -0.523 22.422 11.07 1 94 123 GLY A N 1
ATOM 993 C CA . GLY A 1 123 ? 0.241 21.625 10.133 1 94 123 GLY A CA 1
ATOM 994 C C . GLY A 1 123 ? -0.496 20.375 9.672 1 94 123 GLY A C 1
ATOM 995 O O . GLY A 1 123 ? -1.462 19.953 10.312 1 94 123 GLY A O 1
ATOM 996 N N . GLU A 1 124 ? -0.056 19.875 8.562 1 91.5 124 GLU A N 1
ATOM 997 C CA . GLU A 1 124 ? -0.568 18.656 7.941 1 91.5 124 GLU A CA 1
ATOM 998 C C . GLU A 1 124 ? 0.457 17.531 8.008 1 91.5 124 GLU A C 1
ATOM 1000 O O . GLU A 1 124 ? 1.659 17.766 7.875 1 91.5 124 GLU A O 1
ATOM 1005 N N . ALA A 1 125 ? -0.067 16.359 8.352 1 84.94 125 ALA A N 1
ATOM 1006 C CA . ALA A 1 125 ? 0.771 15.164 8.32 1 84.94 125 ALA A CA 1
ATOM 1007 C C . ALA A 1 125 ? 0.132 14.062 7.477 1 84.94 125 ALA A C 1
ATOM 1009 O O . ALA A 1 125 ? -1.064 13.789 7.598 1 84.94 125 ALA A O 1
ATOM 1010 N N . SER A 1 126 ? 0.951 13.562 6.562 1 82.19 126 SER A N 1
ATOM 1011 C CA . SER A 1 126 ? 0.383 12.539 5.688 1 82.19 126 SER A CA 1
ATOM 1012 C C . SER A 1 126 ? 1.426 11.492 5.309 1 82.19 126 SER A C 1
ATOM 1014 O O . SER A 1 126 ? 2.629 11.758 5.383 1 82.19 126 SER A O 1
ATOM 1016 N N . LEU A 1 127 ? 0.878 10.32 5.02 1 76.94 127 LEU A N 1
ATOM 1017 C CA . LEU A 1 127 ? 1.694 9.219 4.523 1 76.94 127 LEU A CA 1
ATOM 1018 C C . LEU A 1 127 ? 1.023 8.539 3.334 1 76.94 127 LEU A C 1
ATOM 1020 O O . LEU A 1 127 ? -0.173 8.242 3.377 1 76.94 127 LEU A O 1
ATOM 1024 N N . ASP A 1 128 ? 1.755 8.438 2.316 1 76.81 128 ASP A N 1
ATOM 1025 C CA . ASP A 1 128 ? 1.31 7.586 1.215 1 76.81 128 ASP A CA 1
ATOM 1026 C C . ASP A 1 128 ? 1.399 6.109 1.588 1 76.81 128 ASP A C 1
ATOM 1028 O O . ASP A 1 128 ? 2.104 5.742 2.531 1 76.81 128 ASP A O 1
ATOM 1032 N N . PRO A 1 129 ? 0.555 5.324 0.91 1 69.44 129 PRO A N 1
ATOM 1033 C CA . PRO A 1 129 ? 0.64 3.891 1.196 1 69.44 129 PRO A CA 1
ATOM 1034 C C . PRO A 1 129 ? 2.064 3.35 1.085 1 69.44 129 PRO A C 1
ATOM 1036 O O . PRO A 1 129 ? 2.75 3.605 0.091 1 69.44 129 PRO A O 1
ATOM 1039 N N . THR A 1 130 ? 2.568 2.844 2.172 1 67.62 130 THR A N 1
ATOM 1040 C CA . THR A 1 130 ? 3.961 2.408 2.193 1 67.62 130 THR A CA 1
ATOM 1041 C C . THR A 1 130 ? 4.09 1.039 2.857 1 67.62 130 THR A C 1
ATOM 1043 O O . THR A 1 130 ? 3.109 0.504 3.381 1 67.62 130 THR A O 1
ATOM 1046 N N . TRP A 1 131 ? 5.152 0.351 2.605 1 64.12 131 TRP A N 1
ATOM 1047 C CA . TRP A 1 131 ? 5.609 -0.845 3.305 1 64.12 131 TRP A CA 1
ATOM 1048 C C . TRP A 1 131 ? 6.523 -0.478 4.469 1 64.12 131 TRP A C 1
ATOM 1050 O O . TRP A 1 131 ? 7.48 0.285 4.301 1 64.12 131 TRP A O 1
ATOM 1060 N N . SER A 1 132 ? 6.332 -0.898 5.75 1 62.91 132 SER A N 1
ATOM 1061 C CA . SER A 1 132 ? 5.215 -1.606 6.359 1 62.91 132 SER A CA 1
ATOM 1062 C C . SER A 1 132 ? 4.082 -0.648 6.723 1 62.91 132 SER A C 1
ATOM 1064 O O . SER A 1 132 ? 4.332 0.456 7.211 1 62.91 132 SER A O 1
ATOM 1066 N N . LEU A 1 133 ? 2.768 -1.091 6.438 1 60.19 133 LEU A N 1
ATOM 1067 C CA . LEU A 1 133 ? 1.638 -0.193 6.652 1 60.19 133 LEU A CA 1
ATOM 1068 C C . LEU A 1 133 ? 1.296 -0.095 8.133 1 60.19 133 LEU A C 1
ATOM 1070 O O . LEU A 1 133 ? 0.661 0.87 8.57 1 60.19 133 LEU A O 1
ATOM 1074 N N . THR A 1 134 ? 1.637 -1.085 8.852 1 58.09 134 THR A N 1
ATOM 1075 C CA . THR A 1 134 ? 1.104 -1.105 10.211 1 58.09 134 THR A CA 1
ATOM 1076 C C . THR A 1 134 ? 2.193 -0.768 11.219 1 58.09 134 THR A C 1
ATOM 1078 O O . THR A 1 134 ? 1.993 -0.915 12.43 1 58.09 134 THR A O 1
ATOM 1081 N N . SER A 1 135 ? 3.271 -0.348 10.664 1 55.78 135 SER A N 1
ATOM 1082 C CA . SER A 1 135 ? 4.297 -0.008 11.641 1 55.78 135 SER A CA 1
ATOM 1083 C C . SER A 1 135 ? 3.842 1.132 12.547 1 55.78 135 SER A C 1
ATOM 1085 O O . SER A 1 135 ? 3.053 1.983 12.133 1 55.78 135 SER A O 1
ATOM 1087 N N . PRO A 1 136 ? 4.273 0.947 13.773 1 53.34 136 PRO A N 1
ATOM 1088 C CA . PRO A 1 136 ? 3.992 2.055 14.688 1 53.34 136 PRO A CA 1
ATOM 1089 C C . PRO A 1 136 ? 4.395 3.412 14.117 1 53.34 136 PRO A C 1
ATOM 1091 O O . PRO A 1 136 ? 5.402 3.512 13.406 1 53.34 136 PRO A O 1
ATOM 1094 N N . GLY A 1 137 ? 3.473 4.461 14.133 1 52.12 137 GLY A N 1
ATOM 1095 C CA . GLY A 1 137 ? 3.736 5.809 13.664 1 52.12 137 GLY A CA 1
ATOM 1096 C C . GLY A 1 137 ? 3.008 6.145 12.375 1 52.12 137 GLY A C 1
ATOM 1097 O O . GLY A 1 137 ? 3.09 7.273 11.883 1 52.12 137 GLY A O 1
ATOM 1098 N N . VAL A 1 138 ? 2.551 5.117 11.742 1 53.38 138 VAL A N 1
ATOM 1099 C CA . VAL A 1 138 ? 1.751 5.383 10.555 1 53.38 138 VAL A CA 1
ATOM 1100 C C . VAL A 1 138 ? 0.462 6.102 10.945 1 53.38 138 VAL A C 1
ATOM 1102 O O . VAL A 1 138 ? -0.199 5.723 11.914 1 53.38 138 VAL A O 1
ATOM 1105 N N . PRO A 1 139 ? 0.417 7.352 10.273 1 56.28 139 PRO A N 1
ATOM 1106 C CA . PRO A 1 139 ? -0.854 8 10.594 1 56.28 139 PRO A CA 1
ATOM 1107 C C . PRO A 1 139 ? -2.027 7.027 10.617 1 56.28 139 PRO A C 1
ATOM 1109 O O . PRO A 1 139 ? -2.158 6.188 9.727 1 56.28 139 PRO A O 1
ATOM 1112 N N . SER A 1 140 ? -2.691 7.121 11.711 1 60.28 140 SER A N 1
ATOM 1113 C CA . SER A 1 140 ? -3.807 6.23 12.016 1 60.28 140 SER A CA 1
ATOM 1114 C C . SER A 1 140 ? -4.949 6.414 11.031 1 60.28 140 SER A C 1
ATOM 1116 O O . SER A 1 140 ? -5.711 5.48 10.766 1 60.28 140 SER A O 1
ATOM 1118 N N . ILE A 1 141 ? -4.945 7.719 10.484 1 70.25 141 ILE A N 1
ATOM 1119 C CA . ILE A 1 141 ? -6.078 7.961 9.602 1 70.25 141 ILE A CA 1
ATOM 1120 C C . ILE A 1 141 ? -5.57 8.328 8.203 1 70.25 141 ILE A C 1
ATOM 1122 O O . ILE A 1 141 ? -4.828 9.297 8.039 1 70.25 141 ILE A O 1
ATOM 1126 N N . ARG A 1 142 ? -5.926 7.621 7.305 1 80.56 142 ARG A N 1
ATOM 1127 C CA . ARG A 1 142 ? -5.496 7.844 5.93 1 80.56 142 ARG A CA 1
ATOM 1128 C C . ARG A 1 142 ? -6.426 8.82 5.215 1 80.56 142 ARG A C 1
ATOM 1130 O O . ARG A 1 142 ? -7.094 8.445 4.246 1 80.56 142 ARG A O 1
ATOM 1137 N N . MET A 1 143 ? -6.461 10.07 5.73 1 86.62 143 MET A N 1
ATOM 1138 C CA . MET A 1 143 ? -7.191 11.195 5.156 1 86.62 143 MET A CA 1
ATOM 1139 C C . MET A 1 143 ? -6.434 12.5 5.379 1 86.62 143 MET A C 1
ATOM 1141 O O . MET A 1 143 ? -5.664 12.625 6.336 1 86.62 143 MET A O 1
ATOM 1145 N N . LEU A 1 144 ? -6.656 13.391 4.512 1 90.75 144 LEU A N 1
ATOM 1146 C CA . LEU A 1 144 ? -6.105 14.727 4.723 1 90.75 144 LEU A CA 1
ATOM 1147 C C . LEU A 1 144 ? -6.602 15.312 6.039 1 90.75 144 LEU A C 1
ATOM 1149 O O . LEU A 1 144 ? -7.805 15.328 6.301 1 90.75 144 LEU A O 1
ATOM 1153 N N . HIS A 1 145 ? -5.684 15.648 6.844 1 91.31 145 HIS A N 1
ATOM 1154 C CA . HIS A 1 145 ? -6.066 16.312 8.086 1 91.31 145 HIS A CA 1
ATOM 1155 C C . HIS A 1 145 ? -5.023 17.344 8.5 1 91.31 145 HIS A C 1
ATOM 1157 O O . HIS A 1 145 ? -3.863 17.266 8.086 1 91.31 145 HIS A O 1
ATOM 1163 N N . ASN A 1 146 ? -5.457 18.312 9.148 1 94.56 146 ASN A N 1
ATOM 1164 C CA . ASN A 1 146 ? -4.617 19.406 9.648 1 94.56 146 ASN A CA 1
ATOM 1165 C C . ASN A 1 146 ? -4.773 19.594 11.156 1 94.56 146 ASN A C 1
ATOM 1167 O O . ASN A 1 146 ? -5.867 19.422 11.695 1 94.56 146 ASN A O 1
ATOM 1171 N N . HIS A 1 147 ? -3.689 19.875 11.758 1 94.88 147 HIS A N 1
ATOM 1172 C CA . HIS A 1 147 ? -3.668 20.141 13.188 1 94.88 147 HIS A CA 1
ATOM 1173 C C . HIS A 1 147 ? -3.521 21.625 13.469 1 94.88 147 HIS A C 1
ATOM 1175 O O . HIS A 1 147 ? -2.783 22.328 12.773 1 94.88 147 HIS A O 1
ATOM 1181 N N . PHE A 1 148 ? -4.227 22.078 14.477 1 97.88 148 PHE A N 1
ATOM 1182 C CA . PHE A 1 148 ? -4.125 23.422 15.008 1 97.88 148 PHE A CA 1
ATOM 1183 C C . PHE A 1 148 ? -3.889 23.406 16.516 1 97.88 148 PHE A C 1
ATOM 1185 O O . PHE A 1 148 ? -4.773 23.016 17.281 1 97.88 148 PHE A O 1
ATOM 1192 N N . ILE A 1 149 ? -2.721 23.828 16.859 1 97.56 149 ILE A N 1
ATOM 1193 C CA . ILE A 1 149 ? -2.328 23.609 18.25 1 97.56 149 ILE A CA 1
ATOM 1194 C C . ILE A 1 149 ? -1.672 24.875 18.797 1 97.56 149 ILE A C 1
ATOM 1196 O O . ILE A 1 149 ? -0.932 25.562 18.078 1 97.56 149 ILE A O 1
ATOM 1200 N N . VAL A 1 150 ? -1.941 25.203 20.062 1 98.06 150 VAL A N 1
ATOM 1201 C CA . VAL A 1 150 ? -1.26 26.266 20.797 1 98.06 150 VAL A CA 1
ATOM 1202 C C . VAL A 1 150 ? -0.701 25.719 22.109 1 98.06 150 VAL A C 1
ATOM 1204 O O . VAL A 1 150 ? -1.41 25.031 22.859 1 98.06 150 VAL A O 1
ATOM 1207 N N . PHE A 1 151 ? 0.539 26.016 22.328 1 97.5 151 PHE A N 1
ATOM 1208 C CA . PHE A 1 151 ? 1.182 25.656 23.594 1 97.5 151 PHE A CA 1
ATOM 1209 C C . PHE A 1 151 ? 1.48 26.906 24.422 1 97.5 151 PHE A C 1
ATOM 1211 O O . PHE A 1 151 ? 1.848 27.953 23.875 1 97.5 151 PHE A O 1
ATOM 1218 N N . SER A 1 152 ? 1.352 26.734 25.734 1 96.81 152 SER A N 1
ATOM 1219 C CA . SER A 1 152 ? 1.866 27.75 26.656 1 96.81 152 SER A CA 1
ATOM 1220 C C . SER A 1 152 ? 3.381 27.656 26.797 1 96.81 152 SER A C 1
ATOM 1222 O O . SER A 1 152 ? 3.902 26.625 27.219 1 96.81 152 SER A O 1
ATOM 1224 N N . LYS A 1 153 ? 4.07 28.703 26.516 1 96.31 153 LYS A N 1
ATOM 1225 C CA . LYS A 1 153 ? 5.523 28.672 26.641 1 96.31 153 LYS A CA 1
ATOM 1226 C C . LYS A 1 153 ? 5.945 28.562 28.109 1 96.31 153 LYS A C 1
ATOM 1228 O O . LYS A 1 153 ? 6.992 27.969 28.406 1 96.31 153 LYS A O 1
ATOM 1233 N N . GLU A 1 154 ? 5.168 29.109 28.953 1 96.06 154 GLU A N 1
ATOM 1234 C CA . GLU A 1 154 ? 5.438 28.938 30.375 1 96.06 154 GLU A CA 1
ATOM 1235 C C . GLU A 1 154 ? 5.379 27.469 30.781 1 96.06 154 GLU A C 1
ATOM 1237 O O . GLU A 1 154 ? 6.25 26.984 31.5 1 96.06 154 GLU A O 1
ATOM 1242 N N . GLU A 1 155 ? 4.352 26.812 30.297 1 95.31 155 GLU A N 1
ATOM 1243 C CA . GLU A 1 155 ? 4.254 25.391 30.562 1 95.31 155 GLU A CA 1
ATOM 1244 C C . GLU A 1 155 ? 5.445 24.641 29.969 1 95.31 155 GLU A C 1
ATOM 1246 O O . GLU A 1 155 ? 5.988 23.734 30.609 1 95.31 155 GLU A O 1
ATOM 1251 N N . LEU A 1 156 ? 5.844 25.016 28.844 1 96.06 156 LEU A N 1
ATOM 1252 C CA . LEU A 1 156 ? 6.969 24.359 28.172 1 96.06 156 LEU A CA 1
ATOM 1253 C C . LEU A 1 156 ? 8.266 24.609 28.953 1 96.06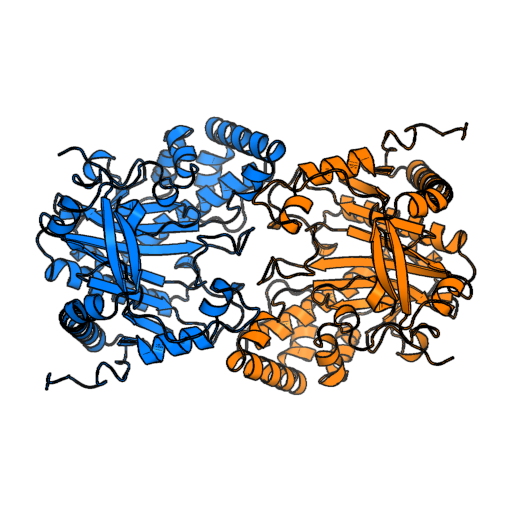 156 LEU A C 1
ATOM 1255 O O . LEU A 1 156 ? 9.094 23.703 29.062 1 96.06 156 LEU A O 1
ATOM 1259 N N . ARG A 1 157 ? 8.422 25.766 29.469 1 95.62 157 ARG A N 1
ATOM 1260 C CA . ARG A 1 157 ? 9.617 26.094 30.25 1 95.62 157 ARG A CA 1
ATOM 1261 C C . ARG A 1 157 ? 9.703 25.25 31.5 1 95.62 157 ARG A C 1
ATOM 1263 O O . ARG A 1 157 ? 10.797 24.859 31.938 1 95.62 157 ARG A O 1
ATOM 1270 N N . GLN A 1 158 ? 8.555 24.984 32 1 95.38 158 GLN A N 1
ATOM 1271 C CA . GLN A 1 158 ? 8.5 24.25 33.281 1 95.38 158 GLN A CA 1
ATOM 1272 C C . GLN A 1 158 ? 8.469 22.75 33.031 1 95.38 158 GLN A C 1
ATOM 1274 O O . GLN A 1 158 ? 8.641 21.953 33.969 1 95.38 158 GLN A O 1
ATOM 1279 N N . ALA A 1 159 ? 8.281 22.344 31.812 1 94.94 159 ALA A N 1
ATOM 1280 C CA . ALA A 1 159 ? 8.133 20.938 31.484 1 94.94 159 ALA A CA 1
ATOM 1281 C C . ALA A 1 159 ? 9.469 20.203 31.609 1 94.94 159 ALA A C 1
ATOM 1283 O O . ALA A 1 159 ? 10.531 20.828 31.609 1 94.94 159 ALA A O 1
ATOM 1284 N N . LYS A 1 160 ? 9.344 18.875 31.75 1 94.31 160 LYS A N 1
ATOM 1285 C CA . LYS A 1 160 ? 10.531 18.031 31.781 1 94.31 160 LYS A CA 1
ATOM 1286 C C . LYS A 1 160 ? 11.25 18.062 30.422 1 94.31 160 LYS A C 1
ATOM 1288 O O . LYS A 1 160 ? 10.617 18.156 29.375 1 94.31 160 LYS A O 1
ATOM 1293 N N . LEU A 1 161 ? 12.562 17.984 30.547 1 94 161 LEU A N 1
ATOM 1294 C CA . LEU A 1 161 ? 13.336 17.844 29.328 1 94 161 LEU A CA 1
ATOM 1295 C C . LEU A 1 161 ? 13.055 16.516 28.641 1 94 161 LEU A C 1
ATOM 1297 O O . LEU A 1 161 ? 12.953 15.477 29.312 1 94 161 LEU A O 1
ATOM 1301 N N . ALA A 1 162 ? 12.82 16.609 27.328 1 90.69 162 ALA A N 1
ATOM 1302 C CA . ALA A 1 162 ? 12.602 15.359 26.594 1 90.69 162 ALA A CA 1
ATOM 1303 C C . ALA A 1 162 ? 13.906 14.602 26.391 1 90.69 162 ALA A C 1
ATOM 1305 O O . ALA A 1 162 ? 14.984 15.195 26.359 1 90.69 162 ALA A O 1
ATOM 1306 N N . ASP A 1 163 ? 13.773 13.281 26.297 1 85.44 163 ASP A N 1
ATOM 1307 C CA . ASP A 1 163 ? 14.93 12.453 25.953 1 85.44 163 ASP A CA 1
ATOM 1308 C C . ASP A 1 163 ? 15.445 12.805 24.562 1 85.44 163 ASP A C 1
ATOM 1310 O O . ASP A 1 163 ? 14.727 12.68 23.562 1 85.44 163 ASP A O 1
ATOM 1314 N N . PRO A 1 164 ? 16.641 13.242 24.594 1 75.5 164 PRO A N 1
ATOM 1315 C CA . PRO A 1 164 ? 17.172 13.617 23.281 1 75.5 164 PRO A CA 1
ATOM 1316 C C . PRO A 1 164 ? 17.203 12.453 22.297 1 75.5 164 PRO A C 1
ATOM 1318 O O . PRO A 1 164 ? 17.25 12.664 21.094 1 75.5 164 PRO A O 1
ATOM 1321 N N . ASN A 1 165 ? 17.125 11.266 22.812 1 74.44 165 ASN A N 1
ATOM 1322 C CA . ASN A 1 165 ? 17.172 10.086 21.953 1 74.44 165 ASN A CA 1
ATOM 1323 C C . ASN A 1 165 ? 15.766 9.578 21.625 1 74.44 165 ASN A C 1
ATOM 1325 O O . ASN A 1 165 ? 15.617 8.477 21.078 1 74.44 165 ASN A O 1
ATOM 1329 N N . ASN A 1 166 ? 14.906 10.438 21.938 1 76.5 166 ASN A N 1
ATOM 1330 C CA . ASN A 1 166 ? 13.547 10.078 21.547 1 76.5 166 ASN A CA 1
ATOM 1331 C C . ASN A 1 166 ? 13.414 9.93 20.031 1 76.5 166 ASN A C 1
ATOM 1333 O O . ASN A 1 166 ? 13.688 10.867 19.297 1 76.5 166 ASN A O 1
ATOM 1337 N N . PRO A 1 167 ? 13.031 8.758 19.578 1 68.12 167 PRO A N 1
ATOM 1338 C CA . PRO A 1 167 ? 12.977 8.508 18.141 1 68.12 167 PRO A CA 1
ATOM 1339 C C . PRO A 1 167 ? 12.039 9.469 17.406 1 68.12 167 PRO A C 1
ATOM 1341 O O . PRO A 1 167 ? 12.203 9.703 16.219 1 68.12 167 PRO A O 1
ATOM 1344 N N . ASN A 1 168 ? 11.227 10.086 18.219 1 68.5 168 ASN A N 1
ATOM 1345 C CA . ASN A 1 168 ? 10.266 10.984 17.594 1 68.5 168 ASN A CA 1
ATOM 1346 C C . ASN A 1 168 ? 10.875 12.352 17.297 1 68.5 168 ASN A C 1
ATOM 1348 O O . ASN A 1 168 ? 10.312 13.125 16.531 1 68.5 168 ASN A O 1
ATOM 1352 N N . LEU A 1 169 ? 11.883 12.586 17.984 1 72.12 169 LEU A N 1
ATOM 1353 C CA . LEU A 1 169 ? 12.555 13.867 17.781 1 72.12 169 LEU A CA 1
ATOM 1354 C C . LEU A 1 169 ? 13.539 13.789 16.625 1 72.12 169 LEU A C 1
ATOM 1356 O O . LEU A 1 169 ? 13.969 14.82 16.094 1 72.12 169 LEU A O 1
ATOM 1360 N N . THR A 1 170 ? 13.859 12.445 16.312 1 60.59 170 THR A N 1
ATOM 1361 C CA . THR A 1 170 ? 14.875 12.25 15.281 1 60.59 170 THR A CA 1
ATOM 1362 C C . THR A 1 170 ? 14.227 11.875 13.953 1 60.59 170 THR A C 1
ATOM 1364 O O . THR A 1 170 ? 13.133 11.305 13.93 1 60.59 170 THR A O 1
ATOM 1367 N N . ASP A 1 171 ? 14.047 12.828 13.125 1 57.94 171 ASP A N 1
ATOM 1368 C CA . ASP A 1 171 ? 13.469 12.5 11.828 1 57.94 171 ASP A CA 1
ATOM 1369 C C . ASP A 1 171 ? 13.922 11.117 11.359 1 57.94 171 ASP A C 1
ATOM 1371 O O . ASP A 1 171 ? 14.18 10.914 10.172 1 57.94 171 ASP A O 1
ATOM 1375 N N . GLY A 1 172 ? 13.859 10.062 12.234 1 53.84 172 GLY A N 1
ATOM 1376 C CA . GLY A 1 172 ? 14.25 8.711 11.883 1 53.84 172 GLY A CA 1
ATOM 1377 C C . GLY A 1 172 ? 15.594 8.633 11.172 1 53.84 172 GLY A C 1
ATOM 1378 O O . GLY A 1 172 ? 15.789 7.793 10.297 1 53.84 172 GLY A O 1
ATOM 1379 N N . GLU A 1 173 ? 16.422 9.609 11.445 1 55.53 173 GLU A N 1
ATOM 1380 C CA . GLU A 1 173 ? 17.766 9.703 10.898 1 55.53 173 GLU A CA 1
ATOM 1381 C C . GLU A 1 173 ? 17.75 10.078 9.422 1 55.53 173 GLU A C 1
ATOM 1383 O O . GLU A 1 173 ? 18.781 10.406 8.844 1 55.53 173 GLU A O 1
ATOM 1388 N N . GLN A 1 174 ? 16.562 10.016 8.844 1 56.25 174 GLN A N 1
ATOM 1389 C CA . GLN A 1 174 ? 16.531 10.234 7.398 1 56.25 174 GLN A CA 1
ATOM 1390 C C . GLN A 1 174 ? 16.719 11.711 7.062 1 56.25 174 GLN A C 1
ATOM 1392 O O . GLN A 1 174 ? 17.359 12.055 6.074 1 56.25 174 GLN A O 1
ATOM 1397 N N . HIS A 1 175 ? 16.016 12.641 7.746 1 54.94 175 HIS A N 1
ATOM 1398 C CA . HIS A 1 175 ? 16.266 14.047 7.492 1 54.94 175 HIS A CA 1
ATOM 1399 C C . HIS A 1 175 ? 17.734 14.391 7.75 1 54.94 175 HIS A C 1
ATOM 1401 O O . HIS A 1 175 ? 18.328 15.188 7.016 1 54.94 175 HIS A O 1
ATOM 1407 N N . SER A 1 176 ? 18.109 13.711 8.672 1 60.25 176 SER A N 1
ATOM 1408 C CA . SER A 1 176 ? 19.516 13.922 8.961 1 60.25 176 SER A CA 1
ATOM 1409 C C . SER A 1 176 ? 20.391 13.422 7.816 1 60.25 176 SER A C 1
ATOM 1411 O O . SER A 1 176 ? 21.453 13.984 7.543 1 60.25 176 SER A O 1
ATOM 1413 N N . LEU A 1 177 ? 19.656 12.578 7.113 1 66.69 177 LEU A N 1
ATOM 1414 C CA . LEU A 1 177 ? 20.406 12.047 5.98 1 66.69 177 LEU A CA 1
ATOM 1415 C C . LEU A 1 177 ? 20.609 13.109 4.91 1 66.69 177 LEU A C 1
ATOM 1417 O O . LEU A 1 177 ? 21.719 13.281 4.41 1 66.69 177 LEU A O 1
ATOM 1421 N N . PHE A 1 178 ? 19.547 13.875 4.672 1 71.19 178 PHE A N 1
ATOM 1422 C CA . PHE A 1 178 ? 19.625 14.859 3.598 1 71.19 178 PHE A CA 1
ATOM 1423 C C . PHE A 1 178 ? 20.469 16.062 4.023 1 71.19 178 PHE A C 1
ATOM 1425 O O . PHE A 1 178 ? 21.312 16.531 3.266 1 71.19 178 PHE A O 1
ATOM 1432 N N . ALA A 1 179 ? 20.219 16.422 5.207 1 65.81 179 ALA A N 1
ATOM 1433 C CA . ALA A 1 179 ? 20.906 17.594 5.73 1 65.81 179 ALA A CA 1
ATOM 1434 C C . ALA A 1 179 ? 22.375 17.281 6.023 1 65.81 179 ALA A C 1
ATOM 1436 O O . ALA A 1 179 ? 23.25 18.141 5.891 1 65.81 179 ALA A O 1
ATOM 1437 N N . GLU A 1 180 ? 22.562 16.078 6.297 1 67.81 180 GLU A N 1
ATOM 1438 C CA . GLU A 1 180 ? 23.922 15.703 6.668 1 67.81 180 GLU A CA 1
ATOM 1439 C C . GLU A 1 180 ? 24.766 15.383 5.434 1 67.81 180 GLU A C 1
ATOM 1441 O O . GLU A 1 180 ? 25.938 15.781 5.352 1 67.81 180 GLU A O 1
ATOM 1446 N N . HIS A 1 181 ? 24.094 14.789 4.543 1 71.88 181 HIS A N 1
ATOM 1447 C CA . HIS A 1 181 ? 24.938 14.227 3.5 1 71.88 181 HIS A CA 1
ATOM 1448 C C . HIS A 1 181 ? 24.828 15.031 2.209 1 71.88 181 HIS A C 1
ATOM 1450 O O . HIS A 1 181 ? 25.703 14.945 1.342 1 71.88 181 HIS A O 1
ATOM 1456 N N . MET A 1 182 ? 23.719 15.781 2.168 1 76.75 182 MET A N 1
ATOM 1457 C CA . MET A 1 182 ? 23.594 16.531 0.921 1 76.75 182 MET A CA 1
ATOM 1458 C C . MET A 1 182 ? 22.812 17.828 1.144 1 76.75 182 MET A C 1
ATOM 1460 O O . MET A 1 182 ? 21.844 18.094 0.431 1 76.75 182 MET A O 1
ATOM 1464 N N . PRO A 1 183 ? 23.219 18.594 2.062 1 75.94 183 PRO A N 1
ATOM 1465 C CA . PRO A 1 183 ? 22.484 19.812 2.365 1 75.94 183 PRO A CA 1
ATOM 1466 C C . PRO A 1 183 ? 22.406 20.766 1.173 1 75.94 183 PRO A C 1
ATOM 1468 O O . PRO A 1 183 ? 21.359 21.391 0.942 1 75.94 183 PRO A O 1
ATOM 1471 N N . HIS A 1 184 ? 23.453 20.797 0.427 1 80.81 184 HIS A N 1
ATOM 1472 C CA . HIS A 1 184 ? 23.5 21.75 -0.683 1 80.81 184 HIS A CA 1
ATOM 1473 C C . HIS A 1 184 ? 22.516 21.344 -1.788 1 80.81 184 HIS A C 1
ATOM 1475 O O . HIS A 1 184 ? 21.844 22.203 -2.363 1 80.81 184 HIS A O 1
ATOM 1481 N N . VAL A 1 185 ? 22.453 20.109 -1.993 1 83.94 185 VAL A N 1
ATOM 1482 C CA . VAL A 1 185 ? 21.578 19.641 -3.068 1 83.94 185 VAL A CA 1
ATOM 1483 C C . VAL A 1 185 ? 20.125 19.844 -2.686 1 83.94 185 VAL A C 1
ATOM 1485 O O . VAL A 1 185 ? 19.312 20.281 -3.508 1 83.94 185 VAL A O 1
ATOM 1488 N N . TYR A 1 186 ? 19.906 19.578 -1.476 1 83.62 186 TYR A N 1
ATOM 1489 C CA . TYR A 1 186 ? 18.547 19.719 -0.971 1 83.62 186 TYR A CA 1
ATOM 1490 C C . TYR A 1 186 ? 18.094 21.172 -1.031 1 83.62 186 TYR A C 1
ATOM 1492 O O . TYR A 1 186 ? 17.016 21.469 -1.543 1 83.62 186 TYR A O 1
ATOM 1500 N N . ARG A 1 187 ? 18.922 22.031 -0.659 1 83 187 ARG A N 1
ATOM 1501 C CA . ARG A 1 187 ? 18.609 23.453 -0.692 1 83 187 ARG A CA 1
ATOM 1502 C C . ARG A 1 187 ? 18.531 23.953 -2.127 1 83 187 ARG A C 1
ATOM 1504 O O . ARG A 1 187 ? 17.641 24.75 -2.459 1 83 187 ARG A O 1
ATOM 1511 N N . GLU A 1 188 ? 19.438 23.5 -2.875 1 86.75 188 GLU A N 1
ATOM 1512 C CA . GLU A 1 188 ? 19.469 23.922 -4.273 1 86.75 188 GLU A CA 1
ATOM 1513 C C . GLU A 1 188 ? 18.203 23.484 -5.008 1 86.75 188 GLU A C 1
ATOM 1515 O O . GLU A 1 188 ? 17.672 24.234 -5.828 1 86.75 188 GLU A O 1
ATOM 1520 N N . PHE A 1 189 ? 17.766 22.391 -4.707 1 90.38 189 PHE A N 1
ATOM 1521 C CA . PHE A 1 189 ? 16.578 21.906 -5.375 1 90.38 189 PHE A CA 1
ATOM 1522 C C . PHE A 1 189 ? 15.383 22.797 -5.086 1 90.38 189 PHE A C 1
ATOM 1524 O O . PHE A 1 189 ? 14.68 23.234 -6.008 1 90.38 189 PHE A O 1
ATOM 1531 N N . PHE A 1 190 ? 15.219 23.125 -3.869 1 88.06 190 PHE A N 1
ATOM 1532 C CA . PHE A 1 190 ? 14.086 23.953 -3.494 1 88.06 190 PHE A CA 1
ATOM 1533 C C . PHE A 1 190 ? 14.266 25.391 -3.998 1 88.06 190 PHE A C 1
ATOM 1535 O O . PHE A 1 190 ? 13.297 26.016 -4.426 1 88.06 190 PHE A O 1
ATOM 1542 N N . ALA A 1 191 ? 15.422 25.797 -3.994 1 85.81 191 ALA A N 1
ATOM 1543 C CA . ALA A 1 191 ? 15.695 27.141 -4.48 1 85.81 191 ALA A CA 1
ATOM 1544 C C . ALA A 1 191 ? 15.391 27.266 -5.973 1 85.81 191 ALA A C 1
ATOM 1546 O O . ALA A 1 191 ? 14.867 28.281 -6.426 1 85.81 191 ALA A O 1
ATOM 1547 N N . LYS A 1 192 ? 15.703 26.281 -6.66 1 88.31 192 LYS A N 1
ATOM 1548 C CA . LYS A 1 192 ? 15.539 26.328 -8.109 1 88.31 192 LYS A CA 1
ATOM 1549 C C . LYS A 1 192 ? 14.125 25.938 -8.516 1 88.31 192 LYS A C 1
ATOM 1551 O O . LYS A 1 192 ? 13.609 26.406 -9.531 1 88.31 192 LYS A O 1
ATOM 1556 N N . ALA A 1 193 ? 13.625 25.109 -7.789 1 84.75 193 ALA A N 1
ATOM 1557 C CA . ALA A 1 193 ? 12.305 24.594 -8.148 1 84.75 193 ALA A CA 1
ATOM 1558 C C . ALA A 1 193 ? 11.203 25.562 -7.73 1 84.75 193 ALA A C 1
ATOM 1560 O O . ALA A 1 193 ? 10.141 25.594 -8.344 1 84.75 193 ALA A O 1
ATOM 1561 N N . LEU A 1 194 ? 11.531 26.266 -6.711 1 86.44 194 LEU A N 1
ATOM 1562 C CA . LEU A 1 194 ? 10.453 27.047 -6.109 1 86.44 194 LEU A CA 1
ATOM 1563 C C . LEU A 1 194 ? 10.734 28.547 -6.258 1 86.44 194 LEU A C 1
ATOM 1565 O O . LEU A 1 194 ? 11.75 29.047 -5.762 1 86.44 194 LEU A O 1
ATOM 1569 N N . ASP A 1 195 ? 9.953 29.172 -7.121 1 87.94 195 ASP A N 1
ATOM 1570 C CA . ASP A 1 195 ? 9.977 30.625 -7.281 1 87.94 195 ASP A CA 1
ATOM 1571 C C . ASP A 1 195 ? 8.758 31.266 -6.625 1 87.94 195 ASP A C 1
ATOM 1573 O O . ASP A 1 195 ? 7.672 31.297 -7.207 1 87.94 195 ASP A O 1
ATOM 1577 N N . PHE A 1 196 ? 9.117 31.938 -5.395 1 93.56 196 PHE A N 1
ATOM 1578 C CA . PHE A 1 196 ? 7.992 32.344 -4.57 1 93.56 196 PHE A CA 1
ATOM 1579 C C . PHE A 1 196 ? 7.906 33.875 -4.508 1 93.56 196 PHE A C 1
ATOM 1581 O O . PHE A 1 196 ? 8.93 34.562 -4.605 1 93.56 196 PHE A O 1
ATOM 1588 N N . ASP A 1 197 ? 6.75 34.312 -4.406 1 93.38 197 ASP A N 1
ATOM 1589 C CA . ASP A 1 197 ? 6.496 35.75 -4.191 1 93.38 197 ASP A CA 1
ATOM 1590 C C . ASP A 1 197 ? 6.258 36.031 -2.715 1 93.38 197 ASP A C 1
ATOM 1592 O O . ASP A 1 197 ? 6.695 37.062 -2.203 1 93.38 197 ASP A O 1
ATOM 1596 N N . ILE A 1 198 ? 5.648 35.125 -2.059 1 96.56 198 ILE A N 1
ATOM 1597 C CA . ILE A 1 198 ? 5.215 35.375 -0.685 1 96.56 198 ILE A CA 1
ATOM 1598 C C . ILE A 1 198 ? 6.16 34.656 0.281 1 96.56 198 ILE A C 1
ATOM 1600 O O . ILE A 1 198 ? 6.57 35.219 1.293 1 96.56 198 ILE A O 1
ATOM 1604 N N . LEU A 1 199 ? 6.488 33.469 -0.081 1 96.94 199 LEU A N 1
ATOM 1605 C CA . LEU A 1 199 ? 7.391 32.719 0.777 1 96.94 199 LEU A CA 1
ATOM 1606 C C . LEU A 1 199 ? 8.844 33.062 0.484 1 96.94 199 LEU A C 1
ATOM 1608 O O . LEU A 1 199 ? 9.289 33 -0.667 1 96.94 199 LEU A O 1
ATOM 1612 N N . GLN A 1 200 ? 9.539 33.438 1.506 1 94.5 200 GLN A N 1
ATOM 1613 C CA . GLN A 1 200 ? 10.953 33.75 1.386 1 94.5 200 GLN A CA 1
ATOM 1614 C C . GLN A 1 200 ? 11.812 32.781 2.191 1 94.5 200 GLN A C 1
ATOM 1616 O O . GLN A 1 200 ? 11.641 32.656 3.404 1 94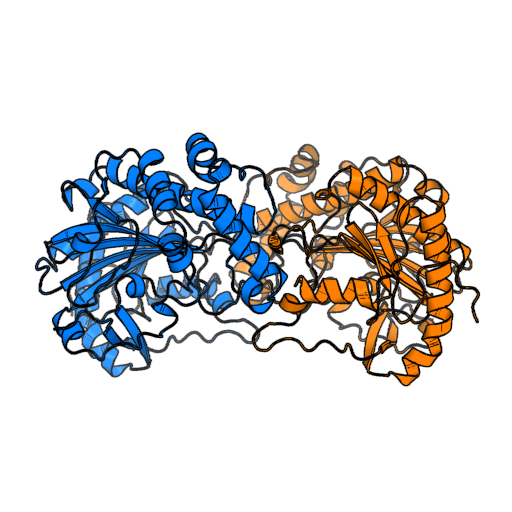.5 200 GLN A O 1
ATOM 1621 N N . ALA A 1 201 ? 12.734 32.219 1.503 1 91.88 201 ALA A N 1
ATOM 1622 C CA . ALA A 1 201 ? 13.633 31.281 2.182 1 91.88 201 ALA A CA 1
ATOM 1623 C C . ALA A 1 201 ? 14.398 31.984 3.299 1 91.88 201 ALA A C 1
ATOM 1625 O O . ALA A 1 201 ? 14.844 33.125 3.139 1 91.88 201 ALA A O 1
ATOM 1626 N N . VAL A 1 202 ? 14.469 31.312 4.379 1 89.88 202 VAL A N 1
ATOM 1627 C CA . VAL A 1 202 ? 15.172 31.906 5.512 1 89.88 202 VAL A CA 1
ATOM 1628 C C . VAL A 1 202 ? 16.203 30.922 6.051 1 89.88 202 VAL A C 1
ATOM 1630 O O . VAL A 1 202 ? 16.125 29.719 5.785 1 89.88 202 VAL A O 1
ATOM 1633 N N . ASP A 1 203 ? 17.188 31.516 6.766 1 79.5 203 ASP A N 1
ATOM 1634 C CA . ASP A 1 203 ? 18.234 30.703 7.355 1 79.5 203 ASP A CA 1
ATOM 1635 C C . ASP A 1 203 ? 17.75 29.984 8.617 1 79.5 203 ASP A C 1
ATOM 1637 O O . ASP A 1 203 ? 16.75 30.391 9.211 1 79.5 203 ASP A O 1
ATOM 1641 N N . ARG A 1 204 ? 18.578 29.125 9.109 1 75.94 204 ARG A N 1
ATOM 1642 C CA . ARG A 1 204 ? 18.266 28.188 10.18 1 75.94 204 ARG A CA 1
ATOM 1643 C C . ARG A 1 204 ? 18.094 28.906 11.516 1 75.94 204 ARG A C 1
AT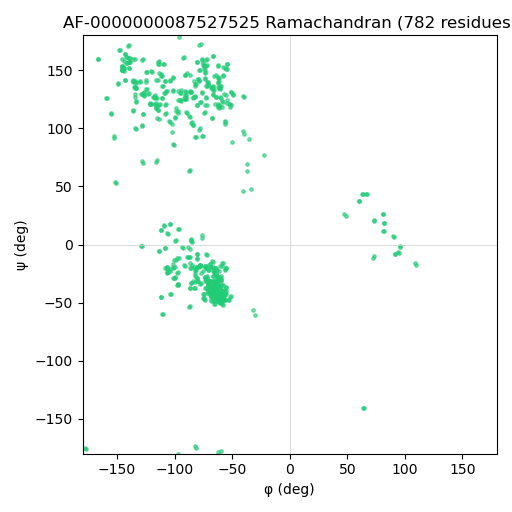OM 1645 O O . ARG A 1 204 ? 17.172 28.594 12.281 1 75.94 204 ARG A O 1
ATOM 1652 N N . GLU A 1 205 ? 18.719 29.875 11.703 1 78.94 205 GLU A N 1
ATOM 1653 C CA . GLU A 1 205 ? 18.75 30.469 13.031 1 78.94 205 GLU A CA 1
ATOM 1654 C C . GLU A 1 205 ? 17.469 31.25 13.312 1 78.94 205 GLU A C 1
ATOM 1656 O O . GLU A 1 205 ? 16.953 31.234 14.43 1 78.94 205 GLU A O 1
ATOM 1661 N N . SER A 1 206 ? 16.938 31.828 12.344 1 84.69 206 SER A N 1
ATOM 1662 C CA . SER A 1 206 ? 15.758 32.656 12.539 1 84.69 206 SER A CA 1
ATOM 1663 C C . SER A 1 206 ? 14.5 31.797 12.625 1 84.69 206 SER A C 1
ATOM 1665 O O . SER A 1 206 ? 13.445 32.281 13.039 1 84.69 206 SER A O 1
ATOM 1667 N N . THR A 1 207 ? 14.609 30.594 12.367 1 89.5 207 THR A N 1
ATOM 1668 C CA . THR A 1 207 ? 13.43 29.734 12.328 1 89.5 207 THR A CA 1
ATOM 1669 C C . THR A 1 207 ? 13.273 28.953 13.633 1 89.5 207 THR A C 1
ATOM 1671 O O . THR A 1 207 ? 12.188 28.469 13.945 1 89.5 207 THR A O 1
ATOM 1674 N N . LYS A 1 208 ? 14.258 28.938 14.406 1 90.06 208 LYS A N 1
ATOM 1675 C CA . LYS A 1 208 ? 14.273 28.109 15.609 1 90.06 208 LYS A CA 1
ATOM 1676 C C . LYS A 1 208 ? 13.477 28.75 16.734 1 90.06 208 LYS A C 1
ATOM 1678 O O . LYS A 1 208 ? 13.516 29.969 16.906 1 90.06 208 LYS A O 1
ATOM 1683 N N . ILE A 1 209 ? 12.797 27.859 17.422 1 93.81 209 ILE A N 1
ATOM 1684 C CA . ILE A 1 209 ? 12.195 28.266 18.688 1 93.81 209 ILE A CA 1
ATOM 1685 C C . ILE A 1 209 ? 13.25 28.25 19.781 1 93.81 209 ILE A C 1
ATOM 1687 O O . ILE A 1 209 ? 13.852 27.219 20.062 1 93.81 209 ILE A O 1
ATOM 1691 N N . GLY A 1 210 ? 13.508 29.328 20.391 1 92.56 210 GLY A N 1
ATOM 1692 C CA . GLY A 1 210 ? 14.57 29.469 21.391 1 92.56 210 GLY A CA 1
ATOM 1693 C C . GLY A 1 210 ? 14.453 28.469 22.516 1 92.56 210 GLY A C 1
ATOM 1694 O O . GLY A 1 210 ? 15.461 27.938 23 1 92.56 210 GLY A O 1
ATOM 1695 N N . LEU A 1 211 ? 13.32 28.172 22.922 1 93.75 211 LEU A N 1
ATOM 1696 C CA . LEU A 1 211 ? 13.055 27.297 24.062 1 93.75 211 LEU A CA 1
ATOM 1697 C C . LEU A 1 211 ? 13.461 25.859 23.766 1 93.75 211 LEU A C 1
ATOM 1699 O O . LEU A 1 211 ? 14.023 25.172 24.609 1 93.75 211 LEU A O 1
ATOM 1703 N N . THR A 1 212 ? 13.18 25.359 22.578 1 92.81 212 THR A N 1
ATOM 1704 C CA . THR A 1 212 ? 13.359 23.953 22.266 1 92.81 212 THR A CA 1
ATOM 1705 C C . THR A 1 212 ? 14.562 23.75 21.359 1 92.81 212 THR A C 1
ATOM 1707 O O . THR A 1 212 ? 15.102 22.641 21.266 1 92.81 212 THR A O 1
ATOM 1710 N N . GLY A 1 213 ? 14.906 24.781 20.625 1 90 213 GLY A N 1
ATOM 1711 C CA . GLY A 1 213 ? 15.984 24.672 19.656 1 90 213 GLY A CA 1
ATOM 1712 C C . GLY A 1 213 ? 15.539 24.062 18.344 1 90 213 GLY A C 1
ATOM 1713 O O . GLY A 1 213 ? 16.359 23.719 17.5 1 90 213 GLY A O 1
ATOM 1714 N N . TYR A 1 214 ? 14.266 23.922 18.141 1 88.44 214 TYR A N 1
ATOM 1715 C CA . TYR A 1 214 ? 13.695 23.297 16.953 1 88.44 214 TYR A CA 1
ATOM 1716 C C . TYR A 1 214 ? 12.914 24.312 16.125 1 88.44 214 TYR A C 1
ATOM 1718 O O . TYR A 1 214 ? 12.445 25.328 16.656 1 88.44 214 TYR A O 1
ATOM 1726 N N . PRO A 1 215 ? 12.773 24.047 14.828 1 87.31 215 PRO A N 1
ATOM 1727 C CA . PRO A 1 215 ? 13.203 22.891 14.039 1 87.31 215 PRO A CA 1
ATOM 1728 C C . PRO A 1 215 ? 14.703 22.906 13.742 1 87.31 215 PRO A C 1
ATOM 1730 O O . PRO A 1 215 ? 15.336 23.969 13.805 1 87.31 215 PRO A O 1
ATOM 1733 N N . GLN A 1 216 ? 15.188 21.734 13.438 1 79.19 216 GLN A N 1
ATOM 1734 C CA . GLN A 1 216 ? 16.609 21.625 13.156 1 79.19 216 GLN A CA 1
ATOM 1735 C C . GLN A 1 216 ? 16.859 21.188 11.711 1 79.19 216 GLN A C 1
ATOM 1737 O O . GLN A 1 216 ? 16.484 20.094 11.312 1 79.19 216 GLN A O 1
ATOM 1742 N N . GLY A 1 217 ? 17.531 22.109 10.984 1 74.38 217 GLY A N 1
ATOM 1743 C CA . GLY A 1 217 ? 18.062 21.703 9.703 1 74.38 217 GLY A CA 1
ATOM 1744 C C . GLY A 1 217 ? 17 21.531 8.633 1 74.38 217 GLY A C 1
ATOM 1745 O O . GLY A 1 217 ? 17.188 20.797 7.668 1 74.38 217 GLY A O 1
ATOM 1746 N N . LEU A 1 218 ? 15.844 22.125 8.773 1 80.88 218 LEU A N 1
ATOM 1747 C CA . LEU A 1 218 ? 14.781 21.969 7.797 1 80.88 218 LEU A CA 1
ATOM 1748 C C . LEU A 1 218 ? 14.695 23.188 6.887 1 80.88 218 LEU A C 1
ATOM 1750 O O . LEU A 1 218 ? 14.977 24.312 7.316 1 80.88 218 LEU A O 1
ATOM 1754 N N . PRO A 1 219 ? 14.367 22.875 5.633 1 86.31 219 PRO A N 1
ATOM 1755 C CA . PRO A 1 219 ? 14.055 24.062 4.828 1 86.31 219 PRO A CA 1
ATOM 1756 C C . PRO A 1 219 ? 12.867 24.859 5.379 1 86.31 219 PRO A C 1
ATOM 1758 O O . PRO A 1 219 ? 11.883 24.266 5.836 1 86.31 219 PRO A O 1
ATOM 1761 N N . SER A 1 220 ? 13.055 26.109 5.426 1 91.31 220 SER A N 1
ATOM 1762 C CA . SER A 1 220 ? 12.031 26.969 6.004 1 91.31 220 SER A CA 1
ATOM 1763 C C . SER A 1 220 ? 11.859 28.25 5.195 1 91.31 220 SER A C 1
ATOM 1765 O O . SER A 1 220 ? 12.805 28.719 4.551 1 91.31 220 SER A O 1
ATOM 1767 N N . TRP A 1 221 ? 10.68 28.766 5.246 1 95.25 221 TRP A N 1
ATOM 1768 C CA . TRP A 1 221 ? 10.328 30 4.543 1 95.25 221 TRP A CA 1
ATOM 1769 C C . TRP A 1 221 ? 9.531 30.938 5.449 1 95.25 221 TRP A C 1
ATOM 1771 O O . TRP A 1 221 ? 8.633 30.5 6.164 1 95.25 221 TRP A O 1
ATOM 1781 N N . GLU A 1 222 ? 9.875 32.188 5.426 1 96.88 222 GLU A N 1
ATOM 1782 C CA . GLU A 1 222 ? 9.07 33.188 6.086 1 96.88 222 GLU A CA 1
ATOM 1783 C C . GLU A 1 222 ? 7.902 33.625 5.203 1 96.88 222 GLU A C 1
ATOM 1785 O O . GLU A 1 222 ? 8.055 33.781 3.992 1 96.88 222 GLU A O 1
ATOM 1790 N N . VAL A 1 223 ? 6.797 33.812 5.832 1 97.94 223 VAL A N 1
ATOM 1791 C CA . VAL A 1 223 ? 5.637 34.344 5.121 1 97.94 223 VAL A CA 1
ATOM 1792 C C . VAL A 1 223 ? 5.684 35.844 5.105 1 97.94 223 VAL A C 1
ATOM 1794 O O . VAL A 1 223 ? 5.254 36.5 6.066 1 97.94 223 VAL A O 1
ATOM 1797 N N . ARG A 1 224 ? 6.039 36.344 3.963 1 96.69 224 ARG A N 1
ATOM 1798 C CA . ARG A 1 224 ? 6.055 37.812 3.838 1 96.69 224 ARG A CA 1
ATOM 1799 C C . ARG A 1 224 ? 4.641 38.375 3.928 1 96.69 224 ARG A C 1
ATOM 1801 O O . ARG A 1 224 ? 3.742 37.938 3.211 1 96.69 224 ARG A O 1
ATOM 1808 N N . GLY A 1 225 ? 4.484 39.344 4.809 1 96.12 225 GLY A N 1
ATOM 1809 C CA . GLY A 1 225 ? 3.164 39.906 5.027 1 96.12 225 GLY A CA 1
ATOM 1810 C C . GLY A 1 225 ? 2.428 39.281 6.195 1 96.12 225 GLY A C 1
ATOM 1811 O O . GLY A 1 225 ? 1.363 39.75 6.594 1 96.12 225 GLY A O 1
ATOM 1812 N N . GLY A 1 226 ? 2.998 38.25 6.75 1 96.38 226 GLY A N 1
ATOM 1813 C CA . GLY A 1 226 ? 2.449 37.625 7.949 1 96.38 226 GLY A CA 1
ATOM 1814 C C . GLY A 1 226 ? 1.079 37.031 7.734 1 96.38 226 GLY A C 1
ATOM 1815 O O . GLY A 1 226 ? 0.837 36.375 6.707 1 96.38 226 GLY A O 1
ATOM 1816 N N . VAL A 1 227 ? 0.284 37.188 8.68 1 96.38 227 VAL A N 1
ATOM 1817 C CA . VAL A 1 227 ? -1.018 36.531 8.688 1 96.38 227 VAL A CA 1
ATOM 1818 C C . VAL A 1 227 ? -1.896 37.094 7.574 1 96.38 227 VAL A C 1
ATOM 1820 O O . VAL A 1 227 ? -2.738 36.375 7.02 1 96.38 227 VAL A O 1
ATOM 1823 N N . THR A 1 228 ? -1.691 38.312 7.156 1 96.94 228 THR A N 1
ATOM 1824 C CA . THR A 1 228 ? -2.473 38.938 6.09 1 96.94 228 THR A CA 1
ATOM 1825 C C . THR A 1 228 ? -2.234 38.219 4.762 1 96.94 228 THR A C 1
ATOM 1827 O O . THR A 1 228 ? -3.139 38.125 3.928 1 96.94 228 THR A O 1
ATOM 1830 N N . ALA A 1 229 ? -1.05 37.688 4.598 1 97.5 229 ALA A N 1
ATOM 1831 C CA . ALA A 1 229 ? -0.698 36.969 3.367 1 97.5 229 ALA A CA 1
ATOM 1832 C C . ALA A 1 229 ? -1.524 35.688 3.205 1 97.5 229 ALA A C 1
ATOM 1834 O O . ALA A 1 229 ? -1.717 35.219 2.088 1 97.5 229 ALA A O 1
ATOM 1835 N N . LEU A 1 230 ? -2.049 35.156 4.273 1 97.5 230 LEU A N 1
ATOM 1836 C CA . LEU A 1 230 ? -2.828 33.938 4.215 1 97.5 230 LEU A CA 1
ATOM 1837 C C . LEU A 1 230 ? -4.164 34.156 3.516 1 97.5 230 LEU A C 1
ATOM 1839 O O . LEU A 1 230 ? -4.828 33.219 3.109 1 97.5 230 LEU A O 1
ATOM 1843 N N . GLN A 1 231 ? -4.551 35.438 3.396 1 96 231 GLN A N 1
ATOM 1844 C CA . GLN A 1 231 ? -5.789 35.781 2.699 1 96 231 GLN A CA 1
ATOM 1845 C C . GLN A 1 231 ? -5.586 35.781 1.188 1 96 231 GLN A C 1
ATOM 1847 O O . GLN A 1 231 ? -6.555 35.781 0.426 1 96 231 GLN A O 1
ATOM 1852 N N . ASP A 1 232 ? -4.336 35.719 0.783 1 96.25 232 ASP A N 1
ATOM 1853 C CA . ASP A 1 232 ? -3.975 35.688 -0.631 1 96.25 232 ASP A CA 1
ATOM 1854 C C . ASP A 1 232 ? -3.869 34.281 -1.149 1 96.25 232 ASP A C 1
ATOM 1856 O O . ASP A 1 232 ? -3.105 33.469 -0.611 1 96.25 232 ASP A O 1
ATOM 1860 N N . ILE A 1 233 ? -4.559 33.969 -2.174 1 95.31 233 ILE A N 1
ATOM 1861 C CA . ILE A 1 233 ? -4.566 32.625 -2.756 1 95.31 233 ILE A CA 1
ATOM 1862 C C . ILE A 1 233 ? -3.152 32.25 -3.186 1 95.31 233 ILE A C 1
ATOM 1864 O O . ILE A 1 233 ? -2.814 31.047 -3.246 1 95.31 233 ILE A O 1
ATOM 1868 N N . ARG A 1 234 ? -2.408 33.312 -3.572 1 95.62 234 ARG A N 1
ATOM 1869 C CA . ARG A 1 234 ? -1.036 33.062 -4.004 1 95.62 234 ARG A CA 1
ATOM 1870 C C . ARG A 1 234 ? -0.228 32.406 -2.898 1 95.62 234 ARG A C 1
ATOM 1872 O O . ARG A 1 234 ? 0.663 31.594 -3.176 1 95.62 234 ARG A O 1
ATOM 1879 N N . PHE A 1 235 ? -0.484 32.594 -1.679 1 97.75 235 PHE A N 1
ATOM 1880 C CA . PHE A 1 235 ? 0.199 31.938 -0.574 1 97.75 235 PHE A CA 1
ATOM 1881 C C . PHE A 1 235 ? -0.065 30.438 -0.598 1 97.75 235 PHE A C 1
ATOM 1883 O O . PHE A 1 235 ? 0.866 29.625 -0.493 1 97.75 235 PHE A O 1
ATOM 1890 N N . TRP A 1 236 ? -1.256 30.125 -0.673 1 97.25 236 TRP A N 1
ATOM 1891 C CA . TRP A 1 236 ? -1.631 28.719 -0.606 1 97.25 236 TRP A CA 1
ATOM 1892 C C . TRP A 1 236 ? -1.113 27.953 -1.822 1 97.25 236 TRP A C 1
ATOM 1894 O O . TRP A 1 236 ? -0.78 26.766 -1.728 1 97.25 236 TRP A O 1
ATOM 1904 N N . GLN A 1 237 ? -1.051 28.594 -2.939 1 96.06 237 GLN A N 1
ATOM 1905 C CA . GLN A 1 237 ? -0.426 27.984 -4.109 1 96.06 237 GLN A CA 1
ATOM 1906 C C . GLN A 1 237 ? 1.05 27.688 -3.855 1 96.06 237 GLN A C 1
ATOM 1908 O O . GLN A 1 237 ? 1.544 26.609 -4.207 1 96.06 237 GLN A O 1
ATOM 1913 N N . GLU A 1 238 ? 1.704 28.656 -3.27 1 97.38 238 GLU A N 1
ATOM 1914 C CA . GLU A 1 238 ? 3.109 28.453 -2.932 1 97.38 238 GLU A CA 1
ATOM 1915 C C . GLU A 1 238 ? 3.27 27.391 -1.854 1 97.38 238 GLU A C 1
ATOM 1917 O O . GLU A 1 238 ? 4.207 26.594 -1.896 1 97.38 238 GLU A O 1
ATOM 1922 N N . TYR A 1 239 ? 2.346 27.422 -0.927 1 97.12 239 TYR A N 1
ATOM 1923 C CA . TYR A 1 239 ? 2.309 26.391 0.105 1 97.12 239 TYR A CA 1
ATOM 1924 C C . TYR A 1 239 ? 2.223 25 -0.515 1 97.12 239 TYR A C 1
ATOM 1926 O O . TYR A 1 239 ? 2.92 24.078 -0.085 1 97.12 239 TYR A O 1
ATOM 1934 N N . ASP A 1 240 ? 1.456 24.844 -1.548 1 96.31 240 ASP A N 1
ATOM 1935 C CA . ASP A 1 240 ? 1.329 23.594 -2.277 1 96.31 240 ASP A CA 1
ATOM 1936 C C . ASP A 1 240 ? 2.607 23.266 -3.049 1 96.31 240 ASP A C 1
ATOM 1938 O O . ASP A 1 240 ? 2.979 22.109 -3.193 1 96.31 240 ASP A O 1
ATOM 1942 N N . MET A 1 241 ? 3.199 24.281 -3.523 1 96.56 241 MET A N 1
ATOM 1943 C CA . MET A 1 241 ? 4.43 24.078 -4.281 1 96.56 241 MET A CA 1
ATOM 1944 C C . MET A 1 241 ? 5.531 23.516 -3.393 1 96.56 241 MET A C 1
ATOM 1946 O O . MET A 1 241 ? 6.344 22.703 -3.842 1 96.56 241 MET A O 1
ATOM 1950 N N . VAL A 1 242 ? 5.574 23.938 -2.199 1 95.62 242 VAL A N 1
ATOM 1951 C CA . VAL A 1 242 ? 6.531 23.391 -1.246 1 95.62 242 VAL A CA 1
ATOM 1952 C C . VAL A 1 242 ? 6.32 21.891 -1.107 1 95.62 242 VAL A C 1
ATOM 1954 O O . VAL A 1 242 ? 7.277 21.109 -1.18 1 95.62 242 VAL A O 1
ATOM 1957 N N . LEU A 1 243 ? 5.109 21.5 -0.961 1 95.56 243 LEU A N 1
ATOM 1958 C CA . LEU A 1 243 ? 4.777 20.078 -0.858 1 95.56 243 LEU A CA 1
ATOM 1959 C C . LEU A 1 243 ? 5.168 19.344 -2.133 1 95.56 243 LEU A C 1
ATOM 1961 O O . LEU A 1 243 ? 5.773 18.266 -2.07 1 95.56 243 LEU A O 1
ATOM 1965 N N . LYS A 1 244 ? 4.809 19.906 -3.211 1 96.31 244 LYS A N 1
ATOM 1966 C CA . LYS A 1 244 ? 5.125 19.297 -4.5 1 96.31 244 LYS A CA 1
ATOM 1967 C C . LYS A 1 244 ? 6.629 19.094 -4.656 1 96.31 244 LYS A C 1
ATOM 1969 O O . LYS A 1 244 ? 7.074 18.031 -5.121 1 96.31 244 LYS A O 1
ATOM 1974 N N . GLY A 1 245 ? 7.348 20.094 -4.273 1 94.56 245 GLY A N 1
ATOM 1975 C CA . GLY A 1 245 ? 8.797 19.969 -4.312 1 94.56 245 GLY A CA 1
ATOM 1976 C C . GLY A 1 245 ? 9.328 18.859 -3.422 1 94.56 245 GLY A C 1
ATOM 1977 O O . GLY A 1 245 ? 10.188 18.078 -3.838 1 94.56 245 GLY A O 1
ATOM 1978 N N . PHE A 1 246 ? 8.812 18.781 -2.271 1 92.62 246 PHE A N 1
ATOM 1979 C CA . PHE A 1 246 ? 9.211 17.734 -1.351 1 92.62 246 PHE A CA 1
ATOM 1980 C C . PHE A 1 246 ? 8.922 16.359 -1.94 1 92.62 246 PHE A C 1
ATOM 1982 O O . PHE A 1 246 ? 9.766 15.461 -1.877 1 92.62 246 PHE A O 1
ATOM 1989 N N . LEU A 1 247 ? 7.758 16.203 -2.465 1 94.44 247 LEU A N 1
ATOM 1990 C CA . LEU A 1 247 ? 7.355 14.93 -3.043 1 94.44 247 LEU A CA 1
ATOM 1991 C C . LEU A 1 247 ? 8.297 14.523 -4.168 1 94.44 247 LEU A C 1
ATOM 1993 O O . LEU A 1 247 ? 8.727 13.367 -4.238 1 94.44 247 LEU A O 1
ATOM 1997 N N . ASP A 1 248 ? 8.609 15.445 -5.012 1 95.69 248 ASP A N 1
ATOM 1998 C CA . ASP A 1 248 ? 9.492 15.148 -6.137 1 95.69 248 ASP A CA 1
ATOM 1999 C C . ASP A 1 248 ? 10.883 14.75 -5.648 1 95.69 248 ASP A C 1
ATOM 2001 O O . ASP A 1 248 ? 11.469 13.781 -6.141 1 95.69 248 ASP A O 1
ATOM 2005 N N . PHE A 1 249 ? 11.336 15.531 -4.711 1 93.19 249 PHE A N 1
ATOM 2006 C CA . PHE A 1 249 ? 12.648 15.219 -4.16 1 93.19 249 PHE A CA 1
ATOM 2007 C C . PHE A 1 249 ? 12.664 13.828 -3.553 1 93.19 249 PHE A C 1
ATOM 2009 O O . PHE A 1 249 ? 13.539 13.016 -3.859 1 93.19 249 PHE A O 1
ATOM 2016 N N . TYR A 1 250 ? 11.703 13.578 -2.73 1 91.81 250 TYR A N 1
ATOM 2017 C CA . TYR A 1 250 ? 11.625 12.312 -1.998 1 91.81 250 TYR A CA 1
ATOM 2018 C C . TYR A 1 250 ? 11.492 11.133 -2.953 1 91.81 250 TYR A C 1
ATOM 2020 O O . TYR A 1 250 ? 12.242 10.164 -2.855 1 91.81 250 TYR A O 1
ATOM 2028 N N . ARG A 1 251 ? 10.602 11.203 -3.861 1 94.12 251 ARG A N 1
ATOM 2029 C CA . ARG A 1 251 ? 10.352 10.117 -4.805 1 94.12 251 ARG A CA 1
ATOM 2030 C C . ARG A 1 251 ? 11.578 9.852 -5.676 1 94.12 251 ARG A C 1
ATOM 2032 O O . ARG A 1 251 ? 11.875 8.703 -6.004 1 94.12 251 ARG A O 1
ATOM 2039 N N . THR A 1 252 ? 12.219 10.891 -6.027 1 95.25 252 THR A N 1
ATOM 2040 C CA . THR A 1 252 ? 13.422 10.727 -6.84 1 95.25 252 THR A CA 1
ATOM 2041 C C . THR A 1 252 ? 14.531 10.062 -6.035 1 95.25 252 THR A C 1
ATOM 2043 O O . THR A 1 252 ? 15.172 9.125 -6.512 1 95.25 252 THR A O 1
ATOM 2046 N N . PHE A 1 253 ? 14.734 10.555 -4.852 1 93.75 253 PHE A N 1
ATOM 2047 C CA . PHE A 1 253 ? 15.797 10.016 -4.008 1 93.75 253 PHE A CA 1
ATOM 2048 C C . PHE A 1 253 ? 15.578 8.531 -3.746 1 93.75 253 PHE A C 1
ATOM 2050 O O . PHE A 1 253 ? 16.453 7.711 -4.027 1 93.75 253 PHE A O 1
ATOM 2057 N N . PHE A 1 254 ? 14.461 8.203 -3.334 1 92.31 254 PHE A N 1
ATOM 2058 C CA . PHE A 1 254 ? 14.242 6.816 -2.93 1 92.31 254 PHE A CA 1
ATOM 2059 C C . PHE A 1 254 ? 13.961 5.938 -4.141 1 92.31 254 PHE A C 1
ATOM 2061 O O . PHE A 1 254 ? 14.102 4.715 -4.07 1 92.31 254 PHE A O 1
ATOM 2068 N N . GLY A 1 255 ? 13.508 6.551 -5.215 1 94 255 GLY A N 1
ATOM 2069 C CA . GLY A 1 255 ? 13.523 5.812 -6.469 1 94 255 GLY A CA 1
ATOM 2070 C C . GLY A 1 255 ? 14.906 5.328 -6.863 1 94 255 GLY A C 1
ATOM 2071 O O . GLY A 1 255 ? 15.07 4.172 -7.254 1 94 255 GLY A O 1
ATOM 2072 N N . GLN A 1 256 ? 15.852 6.238 -6.691 1 95.25 256 GLN A N 1
ATOM 2073 C CA . GLN A 1 256 ? 17.234 5.91 -7.008 1 95.25 256 GLN A CA 1
ATOM 2074 C C . GLN A 1 256 ? 17.812 4.914 -6.004 1 95.25 256 GLN A C 1
ATOM 2076 O O . GLN A 1 256 ? 18.641 4.082 -6.355 1 95.25 256 GLN A O 1
ATOM 2081 N N . VAL A 1 257 ? 17.359 5.008 -4.789 1 93.5 257 VAL A N 1
ATOM 2082 C CA . VAL A 1 257 ? 17.797 4.055 -3.777 1 93.5 257 VAL A CA 1
ATOM 2083 C C . VAL A 1 257 ? 17.297 2.66 -4.117 1 93.5 257 VAL A C 1
ATOM 2085 O O . VAL A 1 257 ? 18.031 1.678 -4.031 1 93.5 257 VAL A O 1
ATOM 2088 N N . SER A 1 258 ? 16.078 2.598 -4.488 1 93.25 258 SER A N 1
ATOM 2089 C CA . SER A 1 258 ? 15.453 1.318 -4.793 1 93.25 258 SER A CA 1
ATOM 2090 C C . SER A 1 258 ? 16.078 0.662 -6.016 1 93.25 258 SER A C 1
ATOM 2092 O O . SER A 1 258 ? 16.375 -0.535 -6 1 93.25 258 SER A O 1
ATOM 2094 N N . THR A 1 259 ? 16.266 1.449 -7.023 1 93.69 259 THR A N 1
ATOM 2095 C CA . THR A 1 259 ? 16.75 0.949 -8.305 1 93.69 259 THR A CA 1
ATOM 2096 C C . THR A 1 259 ? 17.859 1.836 -8.844 1 93.69 259 THR A C 1
ATOM 2098 O O . THR A 1 259 ? 17.672 3.033 -9.062 1 93.69 259 THR A O 1
ATOM 2101 N N . ARG A 1 260 ? 18.953 1.205 -9.086 1 93.44 260 ARG A N 1
ATOM 2102 C CA . ARG A 1 260 ? 20.109 1.929 -9.617 1 93.44 260 ARG A CA 1
ATOM 2103 C C . ARG A 1 260 ? 19.781 2.557 -10.969 1 93.44 260 ARG A C 1
ATOM 2105 O O . ARG A 1 260 ? 19.281 1.879 -11.867 1 93.44 260 ARG A O 1
ATOM 2112 N N . ASN A 1 261 ? 20.016 3.891 -11.117 1 92.56 261 ASN A N 1
ATOM 2113 C CA . ASN A 1 261 ? 19.797 4.652 -12.344 1 92.56 261 ASN A CA 1
ATOM 2114 C C . ASN A 1 261 ? 18.328 4.59 -12.789 1 92.56 261 ASN A C 1
ATOM 2116 O O . ASN A 1 261 ? 18.047 4.441 -13.977 1 92.56 261 ASN A O 1
ATOM 2120 N N . ALA A 1 262 ? 17.5 4.613 -11.82 1 94.12 262 ALA A N 1
ATOM 2121 C CA . ALA A 1 262 ? 16.078 4.621 -12.109 1 94.12 262 ALA A CA 1
ATOM 2122 C C . ALA A 1 262 ? 15.695 5.82 -12.977 1 94.12 262 ALA A C 1
ATOM 2124 O O . ALA A 1 262 ? 16.266 6.902 -12.828 1 94.12 262 ALA A O 1
ATOM 2125 N N . PRO A 1 263 ? 14.727 5.605 -13.852 1 92.19 263 PRO A N 1
ATOM 2126 C CA . PRO A 1 263 ? 14.227 6.762 -14.594 1 92.19 263 PRO A CA 1
ATOM 2127 C C . PRO A 1 263 ? 13.508 7.773 -13.711 1 92.19 263 PRO A C 1
ATOM 2129 O O . PRO A 1 263 ? 13.172 7.469 -12.562 1 92.19 263 PRO A O 1
ATOM 2132 N N . MET A 1 264 ? 13.344 8.992 -14.219 1 95.25 264 MET A N 1
ATOM 2133 C CA . MET A 1 264 ? 12.547 10.008 -13.523 1 95.25 264 MET A CA 1
ATOM 2134 C C . MET A 1 264 ? 11.18 9.461 -13.148 1 95.25 264 MET A C 1
ATOM 2136 O O . MET A 1 264 ? 10.516 8.805 -13.961 1 95.25 264 MET A O 1
ATOM 2140 N N . PRO A 1 265 ? 10.828 9.672 -11.898 1 93.38 265 PRO A N 1
ATOM 2141 C CA . PRO A 1 265 ? 9.5 9.211 -11.5 1 93.38 265 PRO A CA 1
ATOM 2142 C C . PRO A 1 265 ? 8.391 9.766 -12.391 1 93.38 265 PRO A C 1
ATOM 2144 O O . PRO A 1 265 ? 8.531 10.844 -12.961 1 93.38 265 PRO A O 1
ATOM 2147 N N . LYS A 1 266 ? 7.344 9.008 -12.391 1 90.19 266 LYS A N 1
ATOM 2148 C CA . LYS A 1 266 ? 6.199 9.438 -13.18 1 90.19 266 LYS A CA 1
ATOM 2149 C C . LYS A 1 266 ? 5.48 10.609 -12.516 1 90.19 266 LYS A C 1
ATOM 2151 O O . LYS A 1 266 ? 5.445 10.703 -11.289 1 90.19 266 LYS A O 1
ATOM 2156 N N . GLN A 1 267 ? 4.996 11.562 -13.281 1 91.44 267 GLN A N 1
ATOM 2157 C CA . GLN A 1 267 ? 4.141 12.656 -12.852 1 91.44 267 GLN A CA 1
ATOM 2158 C C . GLN A 1 267 ? 4.863 13.562 -11.852 1 91.44 267 GLN A C 1
ATOM 2160 O O . GLN A 1 267 ? 4.301 13.922 -10.812 1 91.44 267 GLN A O 1
ATOM 2165 N N . VAL A 1 268 ? 6.07 13.844 -12.156 1 95.75 268 VAL A N 1
ATOM 2166 C CA . VAL A 1 268 ? 6.805 14.797 -11.328 1 95.75 268 VAL A CA 1
ATOM 2167 C C . VAL A 1 268 ? 6.301 16.219 -11.594 1 95.75 268 VAL A C 1
ATOM 2169 O O . VAL A 1 268 ? 5.898 16.531 -12.719 1 95.75 268 VAL A O 1
ATOM 2172 N N . TYR A 1 269 ? 6.328 17 -10.617 1 96 269 TYR A N 1
ATOM 2173 C CA . TYR A 1 269 ? 5.824 18.375 -10.719 1 96 269 TYR A CA 1
ATOM 2174 C C . TYR A 1 269 ? 6.875 19.297 -11.32 1 96 269 TYR A C 1
ATOM 2176 O O . TYR A 1 269 ? 6.539 20.266 -12.008 1 96 269 TYR A O 1
ATOM 2184 N N . PHE A 1 270 ? 8.133 19.047 -11.086 1 96.62 270 PHE A N 1
ATOM 2185 C CA . PHE A 1 270 ? 9.234 19.891 -11.539 1 96.62 270 PHE A CA 1
ATOM 2186 C C . PHE A 1 270 ? 10.273 19.078 -12.297 1 96.62 270 PHE A C 1
ATOM 2188 O O . PHE A 1 270 ? 11.414 18.953 -11.859 1 96.62 270 PHE A O 1
ATOM 2195 N N . PRO A 1 271 ? 9.969 18.609 -13.469 1 96.62 271 PRO A N 1
ATOM 2196 C CA . PRO A 1 271 ? 10.828 17.672 -14.195 1 96.62 271 PRO A CA 1
ATOM 2197 C C . PRO A 1 271 ? 12.203 18.266 -14.523 1 96.62 271 PRO A C 1
ATOM 2199 O O . PRO A 1 271 ? 13.211 17.562 -14.453 1 96.62 271 PRO A O 1
ATOM 2202 N N . ASP A 1 272 ? 12.266 19.547 -14.875 1 95.25 272 ASP A N 1
ATOM 2203 C CA . ASP A 1 272 ? 13.547 20.156 -15.227 1 95.25 272 ASP A CA 1
ATOM 2204 C C . ASP A 1 272 ? 14.484 20.203 -14.023 1 95.25 272 ASP A C 1
ATOM 2206 O O . ASP A 1 272 ? 15.672 19.875 -14.141 1 95.25 272 ASP A O 1
ATOM 2210 N N . GLN A 1 273 ? 13.969 20.547 -12.953 1 95 273 GLN A N 1
ATOM 2211 C CA . GLN A 1 273 ? 14.773 20.641 -11.734 1 95 273 GLN A CA 1
ATOM 2212 C C . GLN A 1 273 ? 15.203 19.25 -11.258 1 95 273 GLN A C 1
ATOM 2214 O O . GLN A 1 273 ? 16.328 19.078 -10.773 1 95 273 GLN A O 1
ATOM 2219 N N . VAL A 1 274 ? 14.328 18.297 -11.352 1 96.69 274 VAL A N 1
ATOM 2220 C CA . VAL A 1 274 ? 14.672 16.938 -10.984 1 96.69 274 VAL A CA 1
ATOM 2221 C C . VAL A 1 274 ? 15.828 16.438 -11.852 1 96.69 274 VAL A C 1
ATOM 2223 O O . VAL A 1 274 ? 16.781 15.844 -11.344 1 96.69 274 VAL A O 1
ATOM 2226 N N . GLU A 1 275 ? 15.758 16.703 -13.094 1 95.5 275 GLU A N 1
ATOM 2227 C CA . GLU A 1 275 ? 16.812 16.25 -14 1 95.5 275 GLU A CA 1
ATOM 2228 C C . GLU A 1 275 ? 18.125 17 -13.734 1 95.5 275 GLU A C 1
ATOM 2230 O O . GLU A 1 275 ? 19.172 16.375 -13.555 1 95.5 275 GLU A O 1
ATOM 2235 N N . GLN A 1 276 ? 18.094 18.234 -13.555 1 93.31 276 GLN A N 1
ATOM 2236 C CA . GLN A 1 276 ? 19.281 19.078 -13.5 1 93.31 276 GLN A CA 1
ATOM 2237 C C . GLN A 1 276 ? 19.922 19.047 -12.117 1 93.31 276 GLN A C 1
ATOM 2239 O O . GLN A 1 276 ? 21.156 19.031 -11.992 1 93.31 276 GLN A O 1
ATOM 2244 N N . VAL A 1 277 ? 19.109 19 -11.109 1 94.44 277 VAL A N 1
ATOM 2245 C CA . VAL A 1 277 ? 19.625 19.188 -9.758 1 94.44 277 VAL A CA 1
ATOM 2246 C C . VAL A 1 277 ? 19.812 17.828 -9.086 1 94.44 277 VAL A C 1
ATOM 2248 O O . VAL A 1 277 ? 20.688 17.672 -8.219 1 94.44 277 VAL A O 1
ATOM 2251 N N . LEU A 1 278 ? 19.047 16.859 -9.453 1 95.62 278 LEU A N 1
ATOM 2252 C CA . LEU A 1 278 ? 19.094 15.578 -8.75 1 95.62 278 LEU A CA 1
ATOM 2253 C C . LEU A 1 278 ? 19.703 14.492 -9.633 1 95.62 278 LEU A C 1
ATOM 2255 O O . LEU A 1 278 ? 20.844 14.07 -9.398 1 95.62 278 LEU A O 1
ATOM 2259 N N . LEU A 1 279 ? 19.141 14.211 -10.734 1 95.5 279 LEU A N 1
ATOM 2260 C CA . LEU A 1 279 ? 19.516 13.047 -11.523 1 95.5 279 LEU A CA 1
ATOM 2261 C C . LEU A 1 279 ? 20.859 13.258 -12.203 1 95.5 279 LEU A C 1
ATOM 2263 O O . LEU A 1 279 ? 21.531 12.289 -12.594 1 95.5 279 LEU A O 1
ATOM 2267 N N . PHE A 1 280 ? 21.297 14.531 -12.328 1 92.94 280 PHE A N 1
ATOM 2268 C CA . PHE A 1 280 ? 22.594 14.812 -12.945 1 92.94 280 PHE A CA 1
ATOM 2269 C C . PHE A 1 280 ? 23.594 15.281 -11.898 1 92.94 280 PHE A C 1
ATOM 2271 O O . PHE A 1 280 ? 24.641 15.836 -12.234 1 92.94 280 PHE A O 1
ATOM 2278 N N . ASN A 1 281 ? 23.344 15.086 -10.672 1 91.19 281 ASN A N 1
ATOM 2279 C CA . ASN A 1 281 ? 24.219 15.516 -9.578 1 91.19 281 ASN A CA 1
ATOM 2280 C C . ASN A 1 281 ? 24.938 14.336 -8.93 1 91.19 281 ASN A C 1
ATOM 2282 O O . ASN A 1 281 ? 24.297 13.5 -8.289 1 91.19 281 ASN A O 1
ATOM 2286 N N . ASN A 1 282 ? 26.188 14.352 -8.945 1 89.94 282 ASN A N 1
ATOM 2287 C CA . ASN A 1 282 ? 26.984 13.219 -8.484 1 89.94 282 ASN A CA 1
ATOM 2288 C C . ASN A 1 282 ? 26.953 13.094 -6.965 1 89.94 282 ASN A C 1
ATOM 2290 O O . ASN A 1 282 ? 27.016 11.984 -6.426 1 89.94 282 ASN A O 1
ATOM 2294 N N . ASP A 1 283 ? 26.844 14.211 -6.301 1 86.94 283 ASP A N 1
ATOM 2295 C CA . ASP A 1 283 ? 26.766 14.148 -4.844 1 86.94 283 ASP A CA 1
ATOM 2296 C C . ASP A 1 283 ? 25.453 13.516 -4.395 1 86.94 283 ASP A C 1
ATOM 2298 O O . ASP A 1 283 ? 25.422 12.758 -3.426 1 86.94 283 ASP A O 1
ATOM 2302 N N . PHE A 1 284 ? 24.5 13.867 -5.074 1 92.5 284 PHE A N 1
ATOM 2303 C CA . PHE A 1 284 ? 23.203 13.258 -4.832 1 92.5 284 PHE A CA 1
ATOM 2304 C C . PHE A 1 284 ? 23.266 11.75 -5.039 1 92.5 284 PHE A C 1
ATOM 2306 O O . PHE A 1 284 ? 22.844 10.984 -4.168 1 92.5 284 PHE A O 1
ATOM 2313 N N . LEU A 1 285 ? 23.812 11.344 -6.09 1 93.81 285 LEU A N 1
ATOM 2314 C CA . LEU A 1 285 ? 23.828 9.93 -6.457 1 93.81 285 LEU A CA 1
ATOM 2315 C C . LEU A 1 285 ? 24.781 9.148 -5.562 1 93.81 285 LEU A C 1
ATOM 2317 O O . LEU A 1 285 ? 24.562 7.969 -5.285 1 93.81 285 LEU A O 1
ATOM 2321 N N . LYS A 1 286 ? 25.812 9.828 -5.066 1 90.62 286 LYS A N 1
ATOM 2322 C CA . LYS A 1 286 ? 26.719 9.195 -4.113 1 90.62 286 LYS A CA 1
ATOM 2323 C C . LYS A 1 286 ? 26 8.875 -2.803 1 90.62 286 LYS A C 1
ATOM 2325 O O . LYS A 1 286 ? 26.203 7.812 -2.219 1 90.62 286 LYS A O 1
ATOM 2330 N N . THR A 1 287 ? 25.219 9.844 -2.42 1 91 287 THR A N 1
ATOM 2331 C CA . THR A 1 287 ? 24.453 9.633 -1.192 1 91 287 THR A CA 1
ATOM 2332 C C . THR A 1 287 ? 23.422 8.523 -1.371 1 91 287 THR A C 1
ATOM 2334 O O . THR A 1 287 ? 23.25 7.68 -0.487 1 91 287 THR A O 1
ATOM 2337 N N . VAL A 1 288 ? 22.828 8.523 -2.473 1 93.62 288 VAL A N 1
ATOM 2338 C CA . VAL A 1 288 ? 21.859 7.488 -2.822 1 93.62 288 VAL A CA 1
ATOM 2339 C C . VAL A 1 288 ? 22.531 6.117 -2.748 1 93.62 288 VAL A C 1
ATOM 2341 O O . VAL A 1 288 ? 21.969 5.176 -2.188 1 93.62 288 VAL A O 1
ATOM 2344 N N . LYS A 1 289 ? 23.672 6.039 -3.33 1 93.44 289 LYS A N 1
ATOM 2345 C CA . LYS A 1 289 ? 24.391 4.773 -3.346 1 93.44 289 LYS A CA 1
ATOM 2346 C C . LYS A 1 289 ? 24.672 4.285 -1.928 1 93.44 289 LYS A C 1
ATOM 2348 O O . LYS A 1 289 ? 24.578 3.092 -1.645 1 93.44 289 LYS A O 1
ATOM 2353 N N . LYS A 1 290 ? 25.062 5.195 -1.103 1 90.56 290 LYS A N 1
ATOM 2354 C CA . LYS A 1 290 ? 25.359 4.84 0.284 1 90.56 290 LYS A CA 1
ATOM 2355 C C . LYS A 1 290 ? 24.141 4.215 0.955 1 90.56 290 LYS A C 1
ATOM 2357 O O . LYS A 1 290 ? 24.25 3.188 1.626 1 90.56 290 LYS A O 1
ATOM 2362 N N . VAL A 1 291 ? 23.031 4.852 0.754 1 90.56 291 VAL A N 1
ATOM 2363 C CA . VAL A 1 291 ? 21.797 4.355 1.354 1 90.56 291 VAL A CA 1
ATOM 2364 C C . VAL A 1 291 ? 21.406 3.018 0.723 1 90.56 291 VAL A C 1
ATOM 2366 O O . VAL A 1 291 ? 21.031 2.076 1.426 1 90.56 291 VAL A O 1
ATOM 2369 N N . ARG A 1 292 ? 21.516 2.887 -0.545 1 92.75 292 ARG A N 1
ATOM 2370 C CA . ARG A 1 292 ? 21.203 1.655 -1.265 1 92.75 292 ARG A CA 1
ATOM 2371 C C . ARG A 1 292 ? 22.062 0.499 -0.77 1 92.75 292 ARG A C 1
ATOM 2373 O O . ARG A 1 292 ? 21.547 -0.592 -0.503 1 92.75 292 ARG A O 1
ATOM 2380 N N . ASP A 1 293 ? 23.328 0.745 -0.659 1 91 293 ASP A N 1
ATOM 2381 C CA . ASP A 1 293 ? 24.266 -0.287 -0.209 1 91 293 ASP A CA 1
ATOM 2382 C C . ASP A 1 293 ? 23.906 -0.771 1.194 1 91 293 ASP A C 1
ATOM 2384 O O . ASP A 1 293 ? 23.984 -1.967 1.483 1 91 293 ASP A O 1
ATOM 2388 N N . ARG A 1 294 ? 23.5 0.14 1.97 1 88.56 294 ARG A N 1
ATOM 2389 C CA . ARG A 1 294 ? 23.078 -0.239 3.318 1 88.56 294 ARG A CA 1
ATOM 2390 C C . ARG A 1 294 ? 21.828 -1.098 3.287 1 88.56 294 ARG A C 1
ATOM 2392 O O . ARG A 1 294 ? 21.719 -2.08 4.023 1 88.56 294 ARG A O 1
ATOM 2399 N N . CYS A 1 295 ? 20.906 -0.745 2.438 1 87.31 295 CYS A N 1
ATOM 2400 C CA . CYS A 1 295 ? 19.656 -1.485 2.314 1 87.31 295 CYS A CA 1
ATOM 2401 C C . CYS A 1 295 ? 19.922 -2.918 1.861 1 87.31 295 CYS A C 1
ATOM 2403 O O . CYS A 1 295 ? 19.234 -3.844 2.295 1 87.31 295 CYS A O 1
ATOM 2405 N N . ILE A 1 296 ? 20.844 -3.092 1.005 1 86.38 296 ILE A N 1
ATOM 2406 C CA . ILE A 1 296 ? 21.156 -4.406 0.458 1 86.38 296 ILE A CA 1
ATOM 2407 C C . ILE A 1 296 ? 21.719 -5.305 1.56 1 86.38 296 ILE A C 1
ATOM 2409 O O . ILE A 1 296 ? 21.406 -6.496 1.62 1 86.38 296 ILE A O 1
ATOM 2413 N N . GLY A 1 297 ? 22.5 -4.719 2.447 1 83.19 297 GLY A N 1
ATOM 2414 C CA . GLY A 1 297 ? 23.219 -5.512 3.434 1 83.19 297 GLY A CA 1
ATOM 2415 C C . GLY A 1 297 ? 22.5 -5.598 4.766 1 83.19 297 GLY A C 1
ATOM 2416 O O . GLY A 1 297 ? 22.844 -6.422 5.613 1 83.19 297 GLY A O 1
ATOM 2417 N N . ASP A 1 298 ? 21.453 -4.777 4.992 1 84.31 298 ASP A N 1
ATOM 2418 C CA . ASP A 1 298 ? 20.781 -4.684 6.285 1 84.31 298 ASP A CA 1
ATOM 2419 C C . ASP A 1 298 ? 19.266 -4.711 6.121 1 84.31 298 ASP A C 1
ATOM 2421 O O . ASP A 1 298 ? 18.641 -3.664 5.961 1 84.31 298 ASP A O 1
ATOM 2425 N N . PRO A 1 299 ? 18.672 -5.891 6.355 1 81.06 299 PRO A N 1
ATOM 2426 C CA . PRO A 1 299 ? 17.219 -6.016 6.168 1 81.06 299 PRO A CA 1
ATOM 2427 C C . PRO A 1 299 ? 16.422 -5.16 7.152 1 81.06 299 PRO A C 1
ATOM 2429 O O . PRO A 1 299 ? 15.328 -4.688 6.824 1 81.06 299 PRO A O 1
ATOM 2432 N N . LYS A 1 300 ? 16.922 -5.004 8.297 1 80.06 300 LYS A N 1
ATOM 2433 C CA . LYS A 1 300 ? 16.234 -4.172 9.281 1 80.06 300 LYS A CA 1
ATOM 2434 C C . LYS A 1 300 ? 16.188 -2.715 8.836 1 80.06 300 LYS A C 1
ATOM 2436 O O . LYS A 1 300 ? 15.148 -2.061 8.953 1 80.06 300 LYS A O 1
ATOM 2441 N N . TYR A 1 301 ? 17.312 -2.289 8.336 1 81.75 301 TYR A N 1
ATOM 2442 C CA . TYR A 1 301 ? 17.359 -0.921 7.832 1 81.75 301 TYR A CA 1
ATOM 2443 C C . TYR A 1 301 ? 16.453 -0.748 6.625 1 81.75 301 TYR A C 1
ATOM 2445 O O . TYR A 1 301 ? 15.711 0.238 6.535 1 81.75 301 TYR A O 1
ATOM 2453 N N . ALA A 1 302 ? 16.453 -1.714 5.73 1 81.81 302 ALA A N 1
ATOM 2454 C CA . ALA A 1 302 ? 15.609 -1.649 4.535 1 81.81 302 ALA A CA 1
ATOM 2455 C C . ALA A 1 302 ? 14.133 -1.6 4.906 1 81.81 302 ALA A C 1
ATOM 2457 O O . ALA A 1 302 ? 13.344 -0.909 4.254 1 81.81 302 ALA A O 1
ATOM 2458 N N . ASN A 1 303 ? 13.836 -2.281 5.941 1 78.38 303 ASN A N 1
ATOM 2459 C CA . ASN A 1 303 ? 12.445 -2.346 6.383 1 78.38 303 ASN A CA 1
ATOM 2460 C C . ASN A 1 303 ? 12.023 -1.066 7.098 1 78.38 303 ASN A C 1
ATOM 2462 O O . ASN A 1 303 ? 10.836 -0.787 7.23 1 78.38 303 ASN A O 1
ATOM 2466 N N . SER A 1 304 ? 12.969 -0.327 7.516 1 76.62 304 SER A N 1
ATOM 2467 C CA . SER A 1 304 ? 12.664 0.905 8.234 1 76.62 304 SER A CA 1
ATOM 2468 C C . SER A 1 304 ? 12.453 2.07 7.277 1 76.62 304 SER A C 1
ATOM 2470 O O . SER A 1 304 ? 11.938 3.119 7.672 1 76.62 304 SER A O 1
ATOM 2472 N N . ILE A 1 305 ? 12.797 1.827 6.055 1 79.44 305 ILE A N 1
ATOM 2473 C CA . ILE A 1 305 ? 12.656 2.881 5.055 1 79.44 305 ILE A CA 1
ATOM 2474 C C . ILE A 1 305 ? 11.188 3.025 4.664 1 79.44 305 ILE A C 1
ATOM 2476 O O . ILE A 1 305 ? 10.508 2.031 4.402 1 79.44 305 ILE A O 1
ATOM 2480 N N . ARG A 1 306 ? 10.766 4.293 4.691 1 80 306 ARG A N 1
ATOM 2481 C CA . ARG A 1 306 ? 9.484 4.586 4.059 1 80 306 ARG A CA 1
ATOM 2482 C C . ARG A 1 306 ? 9.656 4.793 2.557 1 80 306 ARG A C 1
ATOM 2484 O O . ARG A 1 306 ? 10.008 5.887 2.113 1 80 306 ARG A O 1
ATOM 2491 N N . TRP A 1 307 ? 9.312 3.852 1.859 1 83.69 307 TRP A N 1
ATOM 2492 C CA . TRP A 1 307 ? 9.578 3.863 0.424 1 83.69 307 TRP A CA 1
ATOM 2493 C C . TRP A 1 307 ? 8.648 4.844 -0.289 1 83.69 307 TRP A C 1
ATOM 2495 O O . TRP A 1 307 ? 8.914 5.246 -1.425 1 83.69 307 TRP A O 1
ATOM 2505 N N . GLN A 1 308 ? 7.527 5.188 0.383 1 82.94 308 GLN A N 1
ATOM 2506 C CA . GLN A 1 308 ? 6.629 6.23 -0.109 1 82.94 308 GLN A CA 1
ATOM 2507 C C . GLN A 1 308 ? 6.711 7.48 0.759 1 82.94 308 GLN A C 1
ATOM 2509 O O . GLN A 1 308 ? 7.039 7.398 1.945 1 82.94 308 GLN A O 1
ATOM 2514 N N . PRO A 1 309 ? 6.375 8.57 0.149 1 84.44 309 PRO A N 1
ATOM 2515 C CA . PRO A 1 309 ? 6.566 9.82 0.888 1 84.44 309 PRO A CA 1
ATOM 2516 C C . PRO A 1 309 ? 5.645 9.93 2.104 1 84.44 309 PRO A C 1
ATOM 2518 O O . PRO A 1 309 ? 4.477 9.539 2.035 1 84.44 309 PRO A O 1
ATOM 2521 N N . ALA A 1 310 ? 6.203 10.352 3.172 1 82.44 310 ALA A N 1
ATOM 2522 C CA . ALA A 1 310 ? 5.52 10.812 4.379 1 82.44 310 ALA A CA 1
ATOM 2523 C C . ALA A 1 310 ? 6.035 12.18 4.816 1 82.44 310 ALA A C 1
ATOM 2525 O O . ALA A 1 310 ? 7.246 12.43 4.793 1 82.44 310 ALA A O 1
ATOM 2526 N N . PHE A 1 311 ? 5.086 13.086 5.043 1 86.06 311 PHE A N 1
ATOM 2527 C CA . PHE A 1 311 ? 5.582 14.43 5.316 1 86.06 311 PHE A CA 1
ATOM 2528 C C . PHE A 1 311 ? 4.773 15.086 6.426 1 86.06 311 PHE A C 1
ATOM 2530 O O . PHE A 1 311 ? 3.674 14.633 6.754 1 86.06 311 PHE A O 1
ATOM 2537 N N . LYS A 1 312 ? 5.379 16 7.02 1 89.25 312 LYS A N 1
ATOM 2538 C CA . LYS A 1 312 ? 4.77 17.031 7.871 1 89.25 312 LYS A CA 1
ATOM 2539 C C . LYS A 1 312 ? 5.066 18.422 7.348 1 89.25 312 LYS A C 1
ATOM 2541 O O . LYS A 1 312 ? 6.223 18.781 7.113 1 89.25 312 LYS A O 1
ATOM 2546 N N . GLN A 1 313 ? 4.066 19.125 7.066 1 92.88 313 GLN A N 1
ATOM 2547 C CA . GLN A 1 313 ? 4.211 20.516 6.652 1 92.88 313 GLN A CA 1
ATOM 2548 C C . GLN A 1 313 ? 3.531 21.469 7.645 1 92.88 313 GLN A C 1
ATOM 2550 O O . GLN A 1 313 ? 2.342 21.312 7.934 1 92.88 313 GLN A O 1
ATOM 2555 N N . LEU A 1 314 ? 4.332 22.453 8.102 1 94.56 314 LEU A N 1
ATOM 2556 C CA . LEU A 1 314 ? 3.863 23.266 9.219 1 94.56 314 LEU A CA 1
ATOM 2557 C C . LEU A 1 314 ? 3.896 24.75 8.859 1 94.56 314 LEU A C 1
ATOM 2559 O O . LEU A 1 314 ? 4.723 25.172 8.047 1 94.56 314 LEU A O 1
ATOM 2563 N N . ILE A 1 315 ? 2.98 25.422 9.445 1 97.5 315 ILE A N 1
ATOM 2564 C CA . ILE A 1 315 ? 3.025 26.859 9.641 1 97.5 315 ILE A CA 1
ATOM 2565 C C . ILE A 1 315 ? 3.086 27.188 11.133 1 97.5 315 ILE A C 1
ATOM 2567 O O . ILE A 1 315 ? 2.227 26.75 11.898 1 97.5 315 ILE A O 1
ATOM 2571 N N . TYR A 1 316 ? 4.125 27.859 11.539 1 97.56 316 TYR A N 1
ATOM 2572 C CA . TYR A 1 316 ? 4.211 28.219 12.953 1 97.56 316 TYR A CA 1
ATOM 2573 C C . TYR A 1 316 ? 4.746 29.641 13.125 1 97.56 316 TYR A C 1
ATOM 2575 O O . TYR A 1 316 ? 5.258 30.234 12.172 1 97.56 316 TYR A O 1
ATOM 2583 N N . ARG A 1 317 ? 4.492 30.188 14.289 1 97.81 317 ARG A N 1
ATOM 2584 C CA . ARG A 1 317 ? 5.031 31.5 14.633 1 97.81 317 ARG A CA 1
ATOM 2585 C C . ARG A 1 317 ? 6.324 31.359 15.43 1 97.81 317 ARG A C 1
ATOM 2587 O O . ARG A 1 317 ? 6.344 30.734 16.5 1 97.81 317 ARG A O 1
ATOM 2594 N N . ASN A 1 318 ? 7.367 31.984 14.906 1 95.31 318 ASN A N 1
ATOM 2595 C CA . ASN A 1 318 ? 8.633 31.938 15.625 1 95.31 318 ASN A CA 1
ATOM 2596 C C . ASN A 1 318 ? 8.688 32.969 16.75 1 95.31 318 ASN A C 1
ATOM 2598 O O . ASN A 1 318 ? 7.691 33.625 17.031 1 95.31 318 ASN A O 1
ATOM 2602 N N . ASP A 1 319 ? 9.812 33.094 17.406 1 94.69 319 ASP A N 1
ATOM 2603 C CA . ASP A 1 319 ? 9.953 33.938 18.578 1 94.69 319 ASP A CA 1
ATOM 2604 C C . ASP A 1 319 ? 9.891 35.406 18.219 1 94.69 319 ASP A C 1
ATOM 2606 O O . ASP A 1 319 ? 9.57 36.25 19.062 1 94.69 319 ASP A O 1
ATOM 2610 N N . GLU A 1 320 ? 10.156 35.75 16.984 1 94.56 320 GLU A N 1
ATOM 2611 C CA . GLU A 1 320 ? 10.109 37.125 16.531 1 94.56 320 GLU A CA 1
ATOM 2612 C C . GLU A 1 320 ? 8.711 37.5 16.062 1 94.56 320 GLU A C 1
ATOM 2614 O O . GLU A 1 320 ? 8.477 38.656 15.68 1 94.56 320 GLU A O 1
ATOM 2619 N N . GLY A 1 321 ? 7.812 36.531 16.109 1 95.88 321 GLY A N 1
ATOM 2620 C CA . GLY A 1 321 ? 6.434 36.812 15.727 1 95.88 321 GLY A CA 1
ATOM 2621 C C . GLY A 1 321 ? 6.172 36.594 14.242 1 95.88 321 GLY A C 1
ATOM 2622 O O . GLY A 1 321 ? 5.086 36.906 13.75 1 95.88 321 GLY A O 1
ATOM 2623 N N . LYS A 1 322 ? 7.152 36.062 13.617 1 96.44 322 LYS A N 1
ATOM 2624 C CA . LYS A 1 322 ? 7.02 35.844 12.188 1 96.44 322 LYS A CA 1
ATOM 2625 C C . LYS A 1 322 ? 6.418 34.469 11.906 1 96.44 322 LYS A C 1
ATOM 2627 O O . LYS A 1 322 ? 6.672 33.5 12.641 1 96.44 322 LYS A O 1
ATOM 2632 N N . LEU A 1 323 ? 5.641 34.375 10.82 1 97.81 323 LEU A N 1
ATOM 2633 C CA . LEU A 1 323 ? 5.105 33.094 10.391 1 97.81 323 LEU A CA 1
ATOM 2634 C C . LEU A 1 323 ? 6.105 32.375 9.508 1 97.81 323 LEU A C 1
ATOM 2636 O O . LEU A 1 323 ? 6.625 32.938 8.547 1 97.81 323 LEU A O 1
ATOM 2640 N N . ILE A 1 324 ? 6.328 31.094 9.852 1 97.25 324 ILE A N 1
ATOM 2641 C CA . ILE A 1 324 ? 7.312 30.281 9.156 1 97.25 324 ILE A CA 1
ATOM 2642 C C . ILE A 1 324 ? 6.645 29.016 8.609 1 97.25 324 ILE A C 1
ATOM 2644 O O . ILE A 1 324 ? 5.832 28.391 9.289 1 97.25 324 ILE A O 1
ATOM 2648 N N . VAL A 1 325 ? 6.941 28.719 7.359 1 96.56 325 VAL A N 1
ATOM 2649 C CA . VAL A 1 325 ? 6.555 27.438 6.758 1 96.56 325 VAL A CA 1
ATOM 2650 C C . VAL A 1 325 ? 7.758 26.5 6.723 1 96.56 325 VAL A C 1
ATOM 2652 O O . VAL A 1 325 ? 8.875 26.922 6.414 1 96.56 325 VAL A O 1
ATOM 2655 N N . THR A 1 326 ? 7.531 25.25 7.156 1 92.62 326 THR A N 1
ATOM 2656 C CA . THR A 1 326 ? 8.578 24.25 7.031 1 92.62 326 THR A CA 1
ATOM 2657 C C . THR A 1 326 ? 7.984 22.891 6.66 1 92.62 326 THR A C 1
ATOM 2659 O O . THR A 1 326 ? 6.766 22.703 6.691 1 92.62 326 THR A O 1
ATOM 2662 N N . ILE A 1 327 ? 8.805 22.031 6.168 1 90 327 ILE A N 1
ATOM 2663 C CA . ILE A 1 327 ? 8.359 20.703 5.77 1 90 327 ILE A CA 1
ATOM 2664 C C . ILE A 1 327 ? 9.438 19.688 6.098 1 90 327 ILE A C 1
ATOM 2666 O O . ILE A 1 327 ? 10.633 19.984 6.051 1 90 327 ILE A O 1
ATOM 2670 N N . SER A 1 328 ? 8.938 18.562 6.531 1 84 328 SER A N 1
ATOM 2671 C CA . SER A 1 328 ? 9.859 17.484 6.879 1 84 328 SER A CA 1
ATOM 2672 C C . SER A 1 328 ? 9.273 16.125 6.52 1 84 328 SER A C 1
ATOM 2674 O O . SER A 1 328 ? 8.062 15.992 6.297 1 84 328 SER A O 1
ATOM 2676 N N . GLN A 1 329 ? 10.156 15.227 6.387 1 79.19 329 GLN A N 1
ATOM 2677 C CA . GLN A 1 329 ? 9.711 13.836 6.27 1 79.19 329 GLN A CA 1
ATOM 2678 C C . GLN A 1 329 ? 9.086 13.352 7.574 1 79.19 329 GLN A C 1
ATOM 2680 O O . GLN A 1 329 ? 9.562 13.68 8.664 1 79.19 329 GLN A O 1
ATOM 2685 N N . ASN A 1 330 ? 7.945 12.695 7.32 1 66.06 330 ASN A N 1
ATOM 2686 C CA . ASN A 1 330 ? 7.281 12.102 8.477 1 66.06 330 ASN A CA 1
ATOM 2687 C C . ASN A 1 330 ? 7.957 10.805 8.906 1 66.06 330 ASN A C 1
ATOM 2689 O O . ASN A 1 330 ? 7.957 9.828 8.156 1 66.06 330 ASN A O 1
ATOM 2693 N N . SER A 1 331 ? 8.781 10.922 9.945 1 57.41 331 SER A N 1
ATOM 2694 C CA . SER A 1 331 ? 9.398 9.703 10.445 1 57.41 331 SER A CA 1
ATOM 2695 C C . SER A 1 331 ? 8.398 8.867 11.242 1 57.41 331 SER A C 1
ATOM 2697 O O . SER A 1 331 ? 7.344 9.359 11.641 1 57.41 331 SER A O 1
ATOM 2699 N N . VAL A 1 332 ? 8.586 7.547 11.328 1 53.44 332 VAL A N 1
ATOM 2700 C CA . VAL A 1 332 ? 7.734 6.609 12.055 1 53.44 332 VAL A CA 1
ATOM 2701 C C . VAL A 1 332 ? 7.512 7.105 13.477 1 53.44 332 VAL A C 1
ATOM 2703 O O . VAL A 1 332 ? 8.469 7.445 14.18 1 53.44 332 VAL A O 1
ATOM 2706 N N . GLY A 1 333 ? 6.203 7.375 13.945 1 52 333 GLY A N 1
ATOM 2707 C CA . GLY A 1 333 ? 5.77 7.621 15.312 1 52 333 GLY A CA 1
ATOM 2708 C C . GLY A 1 333 ? 5.672 9.094 15.656 1 52 333 GLY A C 1
ATOM 2709 O O . GLY A 1 333 ? 5.32 9.453 16.781 1 52 333 GLY A O 1
ATOM 2710 N N . ASN A 1 334 ? 6.055 10.008 14.656 1 58.59 334 ASN A N 1
ATOM 2711 C CA . ASN A 1 334 ? 6.324 11.344 15.188 1 58.59 334 ASN A CA 1
ATOM 2712 C C . ASN A 1 334 ? 5.102 12.25 15.086 1 58.59 334 ASN A C 1
ATOM 2714 O O . ASN A 1 334 ? 4.441 12.289 14.047 1 58.59 334 ASN A O 1
ATOM 2718 N N . ALA A 1 335 ? 4.77 12.734 16.312 1 65 335 ALA A N 1
ATOM 2719 C CA . ALA A 1 335 ? 3.787 13.812 16.344 1 65 335 ALA A CA 1
ATOM 2720 C C . ALA A 1 335 ? 4.305 15.039 15.594 1 65 335 ALA A C 1
ATOM 2722 O O . ALA A 1 335 ? 5.512 15.266 15.516 1 65 335 ALA A O 1
ATOM 2723 N N . ILE A 1 336 ? 3.406 15.68 14.945 1 78.12 336 ILE A N 1
ATOM 2724 C CA . ILE A 1 336 ? 3.734 16.875 14.18 1 78.12 336 ILE A CA 1
ATOM 2725 C C . ILE A 1 336 ? 4.418 17.906 15.086 1 78.12 336 ILE A C 1
ATOM 2727 O O . ILE A 1 336 ? 5.238 18.703 14.633 1 78.12 336 ILE A O 1
ATOM 2731 N N . THR A 1 337 ? 4.242 17.781 16.406 1 83.06 337 THR A N 1
ATOM 2732 C CA . THR A 1 337 ? 4.75 18.75 17.375 1 83.06 337 THR A CA 1
ATOM 2733 C C . THR A 1 337 ? 6.242 18.531 17.609 1 83.06 337 THR A C 1
ATOM 2735 O O . THR A 1 337 ? 6.938 19.453 18.062 1 83.06 337 THR A O 1
ATOM 2738 N N . GLU A 1 338 ? 6.656 17.453 17.281 1 82.12 338 GLU A N 1
ATOM 2739 C CA . GLU A 1 338 ? 8.062 17.125 17.5 1 82.12 338 GLU A CA 1
ATOM 2740 C C . GLU A 1 338 ? 8.961 17.875 16.531 1 82.12 338 GLU A C 1
ATOM 2742 O O . GLU A 1 338 ? 10.156 18.047 16.797 1 82.12 338 GLU A O 1
ATOM 2747 N N . LEU A 1 339 ? 8.344 18.328 15.508 1 86 339 LEU A N 1
ATOM 2748 C CA . LEU A 1 339 ? 9.102 19.172 14.594 1 86 339 LEU A CA 1
ATOM 2749 C C . LEU A 1 339 ? 9.531 20.469 15.281 1 86 339 LEU A C 1
ATOM 2751 O O . LEU A 1 339 ? 10.484 21.109 14.852 1 86 339 LEU A O 1
ATOM 2755 N N . LEU A 1 340 ? 8.812 20.766 16.344 1 90.81 340 LEU A N 1
ATOM 2756 C CA . LEU A 1 340 ? 9.148 21.969 17.078 1 90.81 340 LEU A CA 1
ATOM 2757 C C . LEU A 1 340 ? 9.719 21.641 18.453 1 90.81 340 LEU A C 1
ATOM 2759 O O . LEU A 1 340 ? 9.758 22.484 19.344 1 90.81 340 LEU A O 1
ATOM 2763 N N . GLY A 1 341 ? 10.047 20.375 18.641 1 89.88 341 GLY A N 1
ATOM 2764 C CA . GLY A 1 341 ? 10.727 19.938 19.859 1 89.88 341 GLY A CA 1
ATOM 2765 C C . GLY A 1 341 ? 9.781 19.719 21.031 1 89.88 341 GLY A C 1
ATOM 2766 O O . GLY A 1 341 ? 10.203 19.766 22.188 1 89.88 341 GLY A O 1
ATOM 2767 N N . VAL A 1 342 ? 8.57 19.578 20.766 1 92.81 342 VAL A N 1
ATOM 2768 C CA . VAL A 1 342 ? 7.594 19.328 21.828 1 92.81 342 VAL A CA 1
ATOM 2769 C C . VAL A 1 342 ? 7.109 17.891 21.766 1 92.81 342 VAL A C 1
ATOM 2771 O O . VAL A 1 342 ? 6.414 17.5 20.812 1 92.81 342 VAL A O 1
ATOM 2774 N N . VAL A 1 343 ? 7.473 17.141 22.766 1 90.62 343 VAL A N 1
ATOM 2775 C CA . VAL A 1 343 ? 7.004 15.758 22.906 1 90.62 343 VAL A CA 1
ATOM 2776 C C . VAL A 1 343 ? 5.766 15.727 23.797 1 90.62 343 VAL A C 1
ATOM 2778 O O . VAL A 1 343 ? 5.758 16.312 24.891 1 90.62 343 VAL A O 1
ATOM 2781 N N . VAL A 1 344 ? 4.77 15.07 23.328 1 91.25 344 VAL A N 1
ATOM 2782 C CA . VAL A 1 344 ? 3.518 15.055 24.078 1 91.25 344 VAL A CA 1
ATOM 2783 C C . VAL A 1 344 ? 3.244 13.641 24.594 1 91.25 344 VAL A C 1
ATOM 2785 O O . VAL A 1 344 ? 3.166 12.688 23.828 1 91.25 344 VAL A O 1
ATOM 2788 N N . ASN A 1 345 ? 3.152 13.547 25.859 1 89.62 345 ASN A N 1
ATOM 278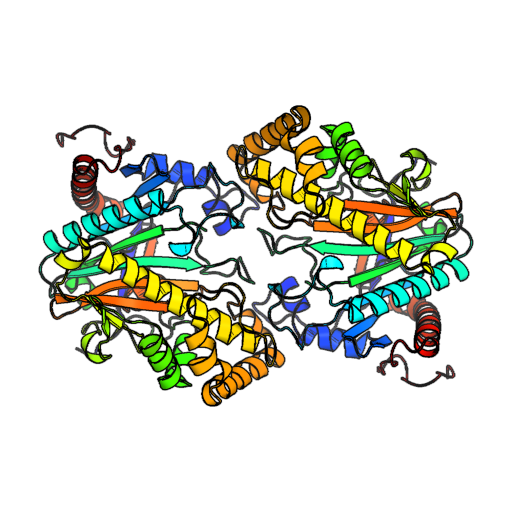9 C CA . ASN A 1 345 ? 2.727 12.32 26.531 1 89.62 345 ASN A CA 1
ATOM 2790 C C . ASN A 1 345 ? 1.253 12.383 26.922 1 89.62 345 ASN A C 1
ATOM 2792 O O . ASN A 1 345 ? 0.868 13.172 27.797 1 89.62 345 ASN A O 1
ATOM 2796 N N . ARG A 1 346 ? 0.436 11.57 26.359 1 88.56 346 ARG A N 1
ATOM 2797 C CA . ARG A 1 346 ? -0.991 11.555 26.656 1 88.56 346 ARG A CA 1
ATOM 2798 C C . ARG A 1 346 ? -1.306 10.531 27.734 1 88.56 346 ARG A C 1
ATOM 2800 O O . ARG A 1 346 ? -0.901 9.367 27.641 1 88.56 346 ARG A O 1
ATOM 2807 N N . VAL A 1 347 ? -2.078 10.922 28.703 1 90.88 347 VAL A N 1
ATOM 2808 C CA . VAL A 1 347 ? -2.395 10.031 29.812 1 90.88 347 VAL A CA 1
ATOM 2809 C C . VAL A 1 347 ? -3.902 10.008 30.047 1 90.88 347 VAL A C 1
ATOM 2811 O O . VAL A 1 347 ? -4.57 11.039 29.938 1 90.88 347 VAL A O 1
ATOM 2814 N N . PRO A 1 348 ? -4.414 8.766 30.344 1 90.38 348 PRO A N 1
ATOM 2815 C CA . PRO A 1 348 ? -5.832 8.719 30.703 1 90.38 348 PRO A CA 1
ATOM 2816 C C . PRO A 1 348 ? -6.117 9.406 32.031 1 90.38 348 PRO A C 1
ATOM 2818 O O . PRO A 1 348 ? -5.66 8.945 33.094 1 90.38 348 PRO A O 1
ATOM 2821 N N . ASP A 1 349 ? -6.742 10.508 32.031 1 92.25 349 ASP A N 1
ATOM 2822 C CA . ASP A 1 349 ? -7.078 11.32 33.188 1 92.25 349 ASP A CA 1
ATOM 2823 C C . ASP A 1 349 ? -8.336 12.156 32.938 1 92.25 349 ASP A C 1
ATOM 2825 O O . ASP A 1 349 ? -8.242 13.328 32.562 1 92.25 349 ASP A O 1
ATOM 2829 N N . ALA A 1 350 ? -9.414 11.562 33.312 1 89.12 350 ALA A N 1
ATOM 2830 C CA . ALA A 1 350 ? -10.703 12.195 33.062 1 89.12 350 ALA A CA 1
ATOM 2831 C C . ALA A 1 350 ? -10.859 13.477 33.875 1 89.12 350 ALA A C 1
ATOM 2833 O O . ALA A 1 350 ? -11.43 14.461 33.375 1 89.12 350 ALA A O 1
ATOM 2834 N N . ALA A 1 351 ? -10.414 13.438 35.062 1 91.56 351 ALA A N 1
ATOM 2835 C CA . ALA A 1 351 ? -10.523 14.609 35.938 1 91.56 351 ALA A CA 1
ATOM 2836 C C . ALA A 1 351 ? -9.672 15.758 35.406 1 91.56 351 ALA A C 1
ATOM 2838 O O . ALA A 1 351 ? -10.117 16.906 35.375 1 91.56 351 ALA A O 1
ATOM 2839 N N . GLY A 1 352 ? -8.461 15.414 35.031 1 91.44 352 GLY A N 1
ATOM 2840 C CA . GLY A 1 352 ? -7.594 16.438 34.438 1 91.44 352 GLY A CA 1
ATOM 2841 C C . GLY A 1 352 ? -8.156 17.047 33.188 1 91.44 352 GLY A C 1
ATOM 2842 O O . GLY A 1 352 ? -8.047 18.266 32.969 1 91.44 352 GLY A O 1
ATOM 2843 N N . TYR A 1 353 ? -8.734 16.266 32.438 1 91.88 353 TYR A N 1
ATOM 2844 C CA . TYR A 1 353 ? -9.328 16.766 31.219 1 91.88 353 TYR A CA 1
ATOM 2845 C C . TYR A 1 353 ? -10.523 17.672 31.516 1 91.88 353 TYR A C 1
ATOM 2847 O O . TYR A 1 353 ? -10.727 18.688 30.859 1 91.88 353 TYR A O 1
ATOM 2855 N N . ALA A 1 354 ? -11.281 17.297 32.469 1 89.44 354 ALA A N 1
ATOM 2856 C CA . ALA A 1 354 ? -12.484 18.047 32.844 1 89.44 354 ALA A CA 1
ATOM 2857 C C . ALA A 1 354 ? -12.125 19.469 33.281 1 89.44 354 ALA A C 1
ATOM 2859 O O . ALA A 1 354 ? -12.914 20.391 33.094 1 89.44 354 ALA A O 1
ATOM 2860 N N . GLU A 1 355 ? -10.992 19.609 33.812 1 91.56 355 GLU A N 1
ATOM 2861 C CA . GLU A 1 355 ? -10.555 20.922 34.281 1 91.56 355 GLU A CA 1
ATOM 2862 C C . GLU A 1 355 ? -10.281 21.859 33.094 1 91.56 355 GLU A C 1
ATOM 2864 O O . GLU A 1 355 ? -10.492 23.062 33.219 1 91.56 355 GLU A O 1
ATOM 2869 N N . ILE A 1 356 ? -9.875 21.359 32.062 1 89.81 356 ILE A N 1
ATOM 2870 C CA . ILE A 1 356 ? -9.445 22.203 30.953 1 89.81 356 ILE A CA 1
ATOM 2871 C C . ILE A 1 356 ? -10.555 22.297 29.906 1 89.81 356 ILE A C 1
ATOM 2873 O O . ILE A 1 356 ? -10.578 23.234 29.094 1 89.81 356 ILE A O 1
ATOM 2877 N N . GLU A 1 357 ? -11.453 21.422 29.922 1 89.38 357 GLU A N 1
ATOM 2878 C CA . GLU A 1 357 ? -12.43 21.219 28.859 1 89.38 357 GLU A CA 1
ATOM 2879 C C . GLU A 1 357 ? -13.312 22.438 28.672 1 89.38 357 GLU A C 1
ATOM 2881 O O . GLU A 1 357 ? -13.562 22.875 27.547 1 89.38 357 GLU A O 1
ATOM 2886 N N . PRO A 1 358 ? -13.789 23.078 29.719 1 89.69 358 PRO A N 1
ATOM 2887 C CA . PRO A 1 358 ? -14.688 24.219 29.516 1 89.69 358 PRO A CA 1
ATOM 2888 C C . PRO A 1 358 ? -14.031 25.359 28.75 1 89.69 358 PRO A C 1
ATOM 2890 O O . PRO A 1 358 ? -14.641 25.922 27.844 1 89.69 358 PRO A O 1
ATOM 2893 N N . ARG A 1 359 ? -12.836 25.672 29.094 1 91.94 359 ARG A N 1
ATOM 2894 C CA . ARG A 1 359 ? -12.133 26.75 28.406 1 91.94 359 ARG A CA 1
ATOM 2895 C C . ARG A 1 359 ? -11.844 26.375 26.953 1 91.94 359 ARG A C 1
ATOM 2897 O O . ARG A 1 359 ? -11.961 27.203 26.062 1 91.94 359 ARG A O 1
ATOM 2904 N N . LEU A 1 360 ? -11.492 25.188 26.734 1 92.5 360 LEU A N 1
ATOM 2905 C CA . LEU A 1 360 ? -11.234 24.703 25.391 1 92.5 360 LEU A CA 1
ATOM 2906 C C . LEU A 1 360 ? -12.5 24.766 24.531 1 92.5 360 LEU A C 1
ATOM 2908 O O . LEU A 1 360 ? -12.461 25.25 23.406 1 92.5 360 LEU A O 1
ATOM 2912 N N . LEU A 1 361 ? -13.562 24.344 25.094 1 90.81 361 LEU A N 1
ATOM 2913 C CA . LEU A 1 361 ? -14.82 24.328 24.359 1 90.81 361 LEU A CA 1
ATOM 2914 C C . LEU A 1 361 ? -15.289 25.734 24.031 1 90.81 361 LEU A C 1
ATOM 2916 O O . LEU A 1 361 ? -15.844 25.984 22.953 1 90.81 361 LEU A O 1
ATOM 2920 N N . GLU A 1 362 ? -15.117 26.594 24.938 1 93.25 362 GLU A N 1
ATOM 2921 C CA . GLU A 1 362 ? -15.477 27.984 24.688 1 93.25 362 GLU A CA 1
ATOM 2922 C C . GLU A 1 362 ? -14.734 28.531 23.484 1 93.25 362 GLU A C 1
ATOM 2924 O O . GLU A 1 362 ? -15.344 29.156 22.609 1 93.25 362 GLU A O 1
ATOM 2929 N N . ARG A 1 363 ? -13.484 28.281 23.453 1 95.31 363 ARG A N 1
ATOM 2930 C CA . ARG A 1 363 ? -12.664 28.75 22.344 1 95.31 363 ARG A CA 1
ATOM 2931 C C . ARG A 1 363 ? -13.055 28.062 21.031 1 95.31 363 ARG A C 1
ATOM 2933 O O . ARG A 1 363 ? -13.125 28.703 19.984 1 95.31 363 ARG A O 1
ATOM 2940 N N . LEU A 1 364 ? -13.32 26.812 21.094 1 95.69 364 LEU A N 1
ATOM 2941 C CA . LEU A 1 364 ? -13.664 26.062 19.891 1 95.69 364 LEU A CA 1
ATOM 2942 C C . LEU A 1 364 ? -15.031 26.484 19.359 1 95.69 364 LEU A C 1
ATOM 2944 O O . LEU A 1 364 ? -15.234 26.547 18.141 1 95.69 364 LEU A O 1
ATOM 2948 N N . CYS A 1 365 ? -15.891 26.781 20.219 1 94.31 365 CYS A N 1
ATOM 2949 C CA . CYS A 1 365 ? -17.219 27.25 19.797 1 94.31 365 CYS A CA 1
ATOM 2950 C C . CYS A 1 365 ? -17.125 28.625 19.156 1 94.31 365 CYS A C 1
ATOM 2952 O O . CYS A 1 365 ? -17.828 28.906 18.188 1 94.31 365 CYS A O 1
ATOM 2954 N N . ALA A 1 366 ? -16.312 29.438 19.766 1 96.25 366 ALA A N 1
ATOM 2955 C CA . ALA A 1 366 ? -16.094 30.75 19.156 1 96.25 366 ALA A CA 1
ATOM 2956 C C . ALA A 1 366 ? -15.523 30.609 17.75 1 96.25 366 ALA A C 1
ATOM 2958 O O . ALA A 1 366 ? -15.953 31.312 16.828 1 96.25 366 ALA A O 1
ATOM 2959 N N . LEU A 1 367 ? -14.617 29.75 17.578 1 97.5 367 LEU A N 1
ATOM 2960 C CA . LEU A 1 367 ? -14.039 29.484 16.281 1 97.5 367 LEU A CA 1
ATOM 2961 C C . LEU A 1 367 ? -15.102 28.953 15.312 1 97.5 367 LEU A C 1
ATOM 2963 O O . LEU A 1 367 ? -15.164 29.391 14.156 1 97.5 367 LEU A O 1
ATOM 2967 N N . ARG A 1 368 ? -15.836 28.016 15.758 1 96.81 368 ARG A N 1
ATOM 2968 C CA . ARG A 1 368 ? -16.922 27.453 14.945 1 96.81 368 ARG A CA 1
ATOM 2969 C C . ARG A 1 368 ? -17.828 28.562 14.422 1 96.81 368 ARG A C 1
ATOM 2971 O O . ARG A 1 368 ? -18.203 28.547 13.25 1 96.81 368 ARG A O 1
ATOM 2978 N N . GLN A 1 369 ? -18.156 29.469 15.297 1 95.94 369 GLN A N 1
ATOM 2979 C CA . GLN A 1 369 ? -19.047 30.562 14.914 1 95.94 369 GLN A CA 1
ATOM 2980 C C . GLN A 1 369 ? -18.438 31.391 13.789 1 95.94 369 GLN A C 1
ATOM 2982 O O . GLN A 1 369 ? -19.141 31.828 12.883 1 95.94 369 GLN A O 1
ATOM 2987 N N . LEU A 1 370 ? -17.172 31.625 13.875 1 97.81 370 LEU A N 1
ATOM 2988 C CA . LEU A 1 370 ? -16.484 32.375 12.82 1 97.81 370 LEU A CA 1
ATOM 2989 C C . LEU A 1 370 ? -16.594 31.625 11.484 1 97.81 370 LEU A C 1
ATOM 2991 O O . LEU A 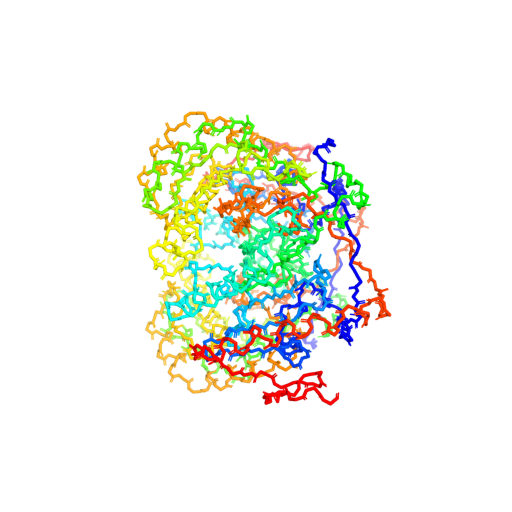1 370 ? -16.781 32.25 10.445 1 97.81 370 LEU A O 1
ATOM 2995 N N . LEU A 1 371 ? -16.469 30.344 11.531 1 98.19 371 LEU A N 1
ATOM 2996 C CA . LEU A 1 371 ? -16.547 29.547 10.312 1 98.19 371 LEU A CA 1
ATOM 2997 C C . LEU A 1 371 ? -17.953 29.547 9.75 1 98.19 371 LEU A C 1
ATOM 2999 O O . LEU A 1 371 ? -18.156 29.594 8.531 1 98.19 371 LEU A O 1
ATOM 3003 N N . VAL A 1 372 ? -18.906 29.5 10.594 1 96.56 372 VAL A N 1
ATOM 3004 C CA . VAL A 1 372 ? -20.297 29.562 10.18 1 96.56 372 VAL A CA 1
ATOM 3005 C C . VAL A 1 372 ? -20.578 30.906 9.523 1 96.56 372 VAL A C 1
ATOM 3007 O O . VAL A 1 372 ? -21.203 30.969 8.461 1 96.56 372 VAL A O 1
ATOM 3010 N N . GLU A 1 373 ? -20.141 31.922 10.141 1 97 373 GLU A N 1
ATOM 3011 C CA . GLU A 1 373 ? -20.344 33.281 9.625 1 97 373 GLU A CA 1
ATOM 3012 C C . GLU A 1 373 ? -19.672 33.469 8.266 1 97 373 GLU A C 1
ATOM 3014 O O . GLU A 1 373 ? -20.156 34.25 7.434 1 97 373 GLU A O 1
ATOM 3019 N N . ALA A 1 374 ? -18.656 32.719 8.07 1 97.19 374 ALA A N 1
ATOM 3020 C CA . ALA A 1 374 ? -17.953 32.781 6.793 1 97.19 374 ALA A CA 1
ATOM 3021 C C . ALA A 1 374 ? -18.594 31.875 5.762 1 97.19 374 ALA A C 1
ATOM 3023 O O . ALA A 1 374 ? -18.062 31.688 4.668 1 97.19 374 ALA A O 1
ATOM 3024 N N . ASP A 1 375 ? -19.703 31.203 6.078 1 97 375 ASP A N 1
ATOM 3025 C CA . ASP A 1 375 ? -20.484 30.344 5.195 1 97 375 ASP A CA 1
ATOM 3026 C C . ASP A 1 375 ? -19.688 29.109 4.781 1 97 375 ASP A C 1
ATOM 3028 O O . ASP A 1 375 ? -19.688 28.734 3.607 1 97 375 ASP A O 1
ATOM 3032 N N . LEU A 1 376 ? -19.031 28.531 5.734 1 97.25 376 LEU A N 1
ATOM 3033 C CA . LEU A 1 376 ? -18.172 27.406 5.375 1 97.25 376 LEU A CA 1
ATOM 3034 C C . LEU A 1 376 ? -18.812 26.078 5.77 1 97.25 376 LEU A C 1
ATOM 3036 O O . LEU A 1 376 ? -18.453 25.031 5.23 1 97.25 376 LEU A O 1
ATOM 3040 N N . GLY A 1 377 ? -19.719 26.188 6.695 1 96.06 377 GLY A N 1
ATOM 3041 C CA . GLY A 1 377 ? -20.328 24.938 7.129 1 96.06 377 GLY A CA 1
ATOM 3042 C C . GLY A 1 377 ? -21.422 25.125 8.172 1 96.06 377 GLY A C 1
ATOM 3043 O O . GLY A 1 377 ? -21.844 26.266 8.414 1 96.06 377 GLY A O 1
ATOM 3044 N N . MET A 1 378 ? -21.891 23.938 8.633 1 94.62 378 MET A N 1
ATOM 3045 C CA . MET A 1 378 ? -22.953 23.922 9.641 1 94.62 378 MET A CA 1
ATOM 3046 C C . MET A 1 378 ? -22.453 23.297 10.945 1 94.62 378 MET A C 1
ATOM 3048 O O . MET A 1 378 ? -21.672 22.344 10.922 1 94.62 378 MET A O 1
ATOM 3052 N N . PRO A 1 379 ? -22.922 23.906 12 1 93.25 379 PRO A N 1
ATOM 3053 C CA . PRO A 1 379 ? -22.531 23.312 13.281 1 93.25 379 PRO A CA 1
ATOM 3054 C C . PRO A 1 379 ? -23.047 21.875 13.445 1 93.25 379 PRO A C 1
ATOM 3056 O O . PRO A 1 379 ? -24.156 21.562 13.016 1 93.25 379 PRO A O 1
ATOM 3059 N N . VAL A 1 380 ? -22.188 21.109 13.992 1 90.94 380 VAL A N 1
ATOM 3060 C CA . VAL A 1 380 ? -22.594 19.766 14.344 1 90.94 380 VAL A CA 1
ATOM 3061 C C . VAL A 1 380 ? -23.125 19.734 15.773 1 90.94 380 VAL A C 1
ATOM 3063 O O . VAL A 1 380 ? -22.484 20.266 16.688 1 90.94 380 VAL A O 1
ATOM 3066 N N . LYS A 1 381 ? -24.266 19.109 15.93 1 82.44 381 LYS A N 1
ATOM 3067 C CA . LYS A 1 381 ? -24.859 19.016 17.266 1 82.44 381 LYS A CA 1
ATOM 3068 C C . LYS A 1 381 ? -24.406 17.734 17.969 1 82.44 381 LYS A C 1
ATOM 3070 O O . LYS A 1 381 ? -24.312 16.672 17.328 1 82.44 381 LYS A O 1
ATOM 3075 N N . ASN A 1 382 ? -23.859 17.953 19.172 1 75.12 382 ASN A N 1
ATOM 3076 C CA . ASN A 1 382 ? -23.578 16.75 19.953 1 75.12 382 ASN A CA 1
ATOM 3077 C C . ASN A 1 382 ? -23.922 16.953 21.438 1 75.12 382 ASN A C 1
ATOM 3079 O O . ASN A 1 382 ? -24.469 18 21.812 1 75.12 382 ASN A O 1
ATOM 3083 N N . GLN A 1 383 ? -23.859 15.898 22.172 1 66.31 383 GLN A N 1
ATOM 3084 C CA . GLN A 1 383 ? -24.266 15.883 23.578 1 66.31 383 GLN A CA 1
ATOM 3085 C C . GLN A 1 383 ? -23.516 16.922 24.391 1 66.31 383 GLN A C 1
ATOM 3087 O O . GLN A 1 383 ? -23.969 17.359 25.453 1 66.31 383 GLN A O 1
ATOM 3092 N N . TYR A 1 384 ? -22.438 17.312 23.906 1 62.5 384 TYR A N 1
ATOM 3093 C CA . TYR A 1 384 ? -21.594 18.203 24.703 1 62.5 384 TYR A CA 1
ATOM 3094 C C . TYR A 1 384 ? -21.828 19.672 24.312 1 62.5 384 TYR A C 1
ATOM 3096 O O . TYR A 1 384 ? -21.578 20.562 25.109 1 62.5 384 TYR A O 1
ATOM 3104 N N . TRP A 1 385 ? -22.078 19.891 23.141 1 59.19 385 TRP A N 1
ATOM 3105 C CA . TRP A 1 385 ? -22.328 21.281 22.734 1 59.19 385 TRP A CA 1
ATOM 3106 C C . TRP A 1 385 ? -23.516 21.375 21.797 1 59.19 385 TRP A C 1
ATOM 3108 O O . TRP A 1 385 ? -23.734 20.469 20.984 1 59.19 385 TRP A O 1
ATOM 3118 N N . GLN A 1 386 ? -24.688 22.078 22.25 1 52.69 386 GLN A N 1
ATOM 3119 C CA . GLN A 1 386 ? -25.922 22.297 21.5 1 52.69 386 GLN A CA 1
ATOM 3120 C C . GLN A 1 386 ? -25.641 22.969 20.156 1 52.69 386 GLN A C 1
ATOM 3122 O O . GLN A 1 386 ? -24.625 23.656 20 1 52.69 386 GLN A O 1
ATOM 3127 N N . GLY A 1 387 ? -26.062 22.375 19.062 1 47.75 387 GLY A N 1
ATOM 3128 C CA . GLY A 1 387 ? -25.984 22.906 17.719 1 47.75 387 GLY A CA 1
ATOM 3129 C C . GLY A 1 387 ? -26.094 24.422 17.656 1 47.75 387 GLY A C 1
ATOM 3130 O O . GLY A 1 387 ? -25.688 25.047 16.672 1 47.75 387 GLY A O 1
ATOM 3131 N N . GLN A 1 388 ? -27.219 25.156 18.203 1 40.06 388 GLN A N 1
ATOM 3132 C CA . GLN A 1 388 ? -27.5 26.578 18.047 1 40.06 388 GLN A CA 1
ATOM 3133 C C . GLN A 1 388 ? -26.391 27.422 18.672 1 40.06 388 GLN A C 1
ATOM 3135 O O . GLN A 1 388 ? -25.562 26.906 19.438 1 40.06 388 GLN A O 1
ATOM 3140 N N . GLY A 1 389 ? -26.406 28.891 18.703 1 37.66 389 GLY A N 1
ATOM 3141 C CA . GLY A 1 389 ? -25.844 29.922 19.547 1 37.66 389 GLY A CA 1
ATOM 3142 C C . GLY A 1 389 ? -25.828 29.562 21.016 1 37.66 389 GLY A C 1
ATOM 3143 O O . GLY A 1 389 ? -26.875 29.531 21.672 1 37.66 389 GLY A O 1
ATOM 3144 N N . ALA A 1 390 ? -25.234 28.812 21.531 1 35.31 390 ALA A N 1
ATOM 3145 C CA . ALA A 1 390 ? -25.188 28.484 22.953 1 35.31 390 ALA A CA 1
ATOM 3146 C C . ALA A 1 390 ? -25.219 29.75 23.797 1 35.31 390 ALA A C 1
ATOM 3148 O O . ALA A 1 390 ? -24.344 30.609 23.688 1 35.31 390 ALA A O 1
ATOM 3149 N N . GLU A 1 391 ? -26.25 30.203 24.312 1 32.84 391 GLU A N 1
ATOM 3150 C CA . GLU A 1 391 ? -26.219 30.703 25.688 1 32.84 391 GLU A CA 1
ATOM 3151 C C . GLU A 1 391 ? -25.719 29.625 26.641 1 32.84 391 GLU A C 1
ATOM 3153 O O . GLU A 1 391 ? -26.125 28.469 26.547 1 32.84 391 GLU A O 1
ATOM 3158 N N . MET A 1 392 ? -24.562 29.688 27.125 1 30.09 392 MET A N 1
ATOM 3159 C CA . MET A 1 392 ? -24.047 28.969 28.297 1 30.09 392 MET A CA 1
ATOM 3160 C C . MET A 1 392 ? -25.125 28.828 29.359 1 30.09 392 MET A C 1
ATOM 3162 O O . MET A 1 392 ? -25.641 29.828 29.859 1 30.09 392 MET A O 1
ATOM 3166 N N . ARG A 1 393 ? -26.047 27.953 29.656 1 22.47 393 ARG A N 1
ATOM 3167 C CA . ARG A 1 393 ? -26.609 27.766 30.984 1 22.47 393 ARG A CA 1
ATOM 3168 C C . ARG A 1 393 ? -25.578 27.172 31.938 1 22.47 393 ARG A C 1
ATOM 3170 O O . ARG A 1 393 ? -24.812 26.281 31.562 1 22.47 393 ARG A O 1
ATOM 3177 N N . MET B 1 1 ? -16.938 -42.562 -4.352 1 50.28 1 MET B N 1
ATOM 3178 C CA . MET B 1 1 ? -16.453 -41.812 -3.188 1 50.28 1 MET B CA 1
ATOM 3179 C C . MET B 1 1 ? -16.844 -40.344 -3.275 1 50.28 1 MET B C 1
ATOM 3181 O O . MET B 1 1 ? -16.906 -39.781 -4.371 1 50.28 1 MET B O 1
ATOM 3185 N N . GLN B 1 2 ? -17.484 -39.781 -2.328 1 69.38 2 GLN B N 1
ATOM 3186 C CA . GLN B 1 2 ? -17.969 -38.406 -2.295 1 69.38 2 GLN B CA 1
ATOM 3187 C C . GLN B 1 2 ? -16.828 -37.406 -2.447 1 69.38 2 GLN B C 1
ATOM 3189 O O . GLN B 1 2 ? -15.789 -37.531 -1.786 1 69.38 2 GLN B O 1
ATOM 3194 N N . ALA B 1 3 ? -16.875 -36.594 -3.543 1 85.19 3 ALA B N 1
ATOM 3195 C CA . ALA B 1 3 ? -15.883 -35.562 -3.805 1 85.19 3 ALA B CA 1
ATOM 3196 C C . ALA B 1 3 ? -15.781 -34.594 -2.629 1 85.19 3 ALA B C 1
ATOM 3198 O O . ALA B 1 3 ? -16.75 -33.906 -2.291 1 85.19 3 ALA B O 1
ATOM 3199 N N . THR B 1 4 ? -14.656 -34.719 -1.837 1 90.56 4 THR B N 1
ATOM 3200 C CA . THR B 1 4 ? -14.406 -33.875 -0.674 1 90.56 4 THR B CA 1
ATOM 3201 C C . THR B 1 4 ? -12.961 -33.406 -0.652 1 90.56 4 THR B C 1
ATOM 3203 O O . THR B 1 4 ? -12.047 -34.156 -0.97 1 90.56 4 THR B O 1
ATOM 3206 N N . PRO B 1 5 ? -12.805 -32.188 -0.289 1 92.25 5 PRO B N 1
ATOM 3207 C CA . PRO B 1 5 ? -11.422 -31.719 -0.184 1 92.25 5 PRO B CA 1
ATOM 3208 C C . PRO B 1 5 ? -10.57 -32.562 0.76 1 92.25 5 PRO B C 1
ATOM 3210 O O . PRO B 1 5 ? -11.109 -33.219 1.655 1 92.25 5 PRO B O 1
ATOM 3213 N N . ARG B 1 6 ? -9.32 -32.594 0.49 1 94.5 6 ARG B N 1
ATOM 3214 C CA . ARG B 1 6 ? -8.391 -33.438 1.221 1 94.5 6 ARG B CA 1
ATOM 3215 C C . ARG B 1 6 ? -7.312 -32.625 1.907 1 94.5 6 ARG B C 1
ATOM 3217 O O . ARG B 1 6 ? -6.938 -31.547 1.418 1 94.5 6 ARG B O 1
ATOM 3224 N N . GLU B 1 7 ? -6.836 -33.094 3.031 1 93.94 7 GLU B N 1
ATOM 3225 C CA . GLU B 1 7 ? -5.719 -32.5 3.748 1 93.94 7 GLU B CA 1
ATOM 3226 C C . GLU B 1 7 ? -4.523 -33.438 3.816 1 93.94 7 GLU B C 1
ATOM 3228 O O . GLU B 1 7 ? -4.652 -34.594 4.277 1 93.94 7 GLU B O 1
ATOM 3233 N N . ILE B 1 8 ? -3.463 -32.969 3.303 1 93.75 8 ILE B N 1
ATOM 3234 C CA . ILE B 1 8 ? -2.254 -33.781 3.355 1 93.75 8 ILE B CA 1
ATOM 3235 C C . ILE B 1 8 ? -1.211 -33.094 4.238 1 93.75 8 ILE B C 1
ATOM 3237 O O . ILE B 1 8 ? -1.276 -31.891 4.469 1 93.75 8 ILE B O 1
ATOM 3241 N N . THR B 1 9 ? -0.286 -33.906 4.75 1 92.88 9 THR B N 1
ATOM 3242 C CA . THR B 1 9 ? 0.822 -33.406 5.559 1 92.88 9 THR B CA 1
ATOM 3243 C C . THR B 1 9 ? 2.145 -33.562 4.809 1 92.88 9 THR B C 1
ATOM 3245 O O . THR B 1 9 ? 2.455 -34.625 4.289 1 92.88 9 THR B O 1
ATOM 3248 N N . VAL B 1 10 ? 2.814 -32.469 4.711 1 92.81 10 VAL B N 1
ATOM 3249 C CA . VAL B 1 10 ? 4.102 -32.469 4.023 1 92.81 10 VAL B CA 1
ATOM 3250 C C . VAL B 1 10 ? 5.207 -32.094 4.996 1 92.81 10 VAL B C 1
ATOM 3252 O O . VAL B 1 10 ? 5.113 -31.047 5.66 1 92.81 10 VAL B O 1
ATOM 3255 N N . PRO B 1 11 ? 6.27 -32.906 5.051 1 92.88 11 PRO B N 1
ATOM 3256 C CA . PRO B 1 11 ? 7.391 -32.562 5.93 1 92.88 11 PRO B CA 1
ATOM 3257 C C . PRO B 1 11 ? 8.305 -31.484 5.332 1 92.88 11 PRO B C 1
ATOM 3259 O O . PRO B 1 11 ? 8.391 -31.359 4.109 1 92.88 11 PRO B O 1
ATOM 3262 N N . TYR B 1 12 ? 8.922 -30.688 6.195 1 87.62 12 TYR B N 1
ATOM 3263 C CA . TYR B 1 12 ? 9.953 -29.75 5.75 1 87.62 12 TYR B CA 1
ATOM 3264 C C . TYR B 1 12 ? 11.117 -29.703 6.734 1 87.62 12 TYR B C 1
ATOM 3266 O O . TYR B 1 12 ? 10.977 -30.141 7.883 1 87.62 12 TYR B O 1
ATOM 3274 N N . ARG B 1 13 ? 12.234 -29.281 6.172 1 82.06 13 ARG B N 1
ATOM 3275 C CA . ARG B 1 13 ? 13.383 -29.016 7.031 1 82.06 13 ARG B CA 1
ATOM 3276 C C . ARG B 1 13 ? 13.344 -27.594 7.586 1 82.06 13 ARG B C 1
ATOM 3278 O O . ARG B 1 13 ? 13.125 -26.641 6.84 1 82.06 13 ARG B O 1
ATOM 3285 N N . PRO B 1 14 ? 13.531 -27.469 8.875 1 76.75 14 PRO B N 1
ATOM 3286 C CA . PRO B 1 14 ? 13.531 -26.109 9.438 1 76.75 14 PRO B CA 1
ATOM 3287 C C . PRO B 1 14 ? 14.547 -25.188 8.766 1 76.75 14 PRO B C 1
ATOM 3289 O O . PRO B 1 14 ? 15.664 -25.625 8.453 1 76.75 14 PRO B O 1
ATOM 3292 N N . ILE B 1 15 ? 14.078 -24.031 8.336 1 67.56 15 ILE B N 1
ATOM 3293 C CA . ILE B 1 15 ? 14.914 -23.047 7.68 1 67.56 15 ILE B CA 1
ATOM 3294 C C . ILE B 1 15 ? 15.844 -22.391 8.703 1 67.56 15 ILE B C 1
ATOM 3296 O O . ILE B 1 15 ? 15.391 -21.891 9.734 1 67.56 15 ILE B O 1
ATOM 3300 N N . PRO B 1 16 ? 17.016 -22.422 8.398 1 66.75 16 PRO B N 1
ATOM 3301 C CA . PRO B 1 16 ? 18.016 -21.969 9.383 1 66.75 16 PRO B CA 1
ATOM 3302 C C . PRO B 1 16 ? 18.062 -20.438 9.5 1 66.75 16 PRO B C 1
ATOM 3304 O O . PRO B 1 16 ? 18.953 -19.891 10.156 1 66.75 16 PRO B O 1
ATOM 3307 N N . LEU B 1 17 ? 17.234 -19.75 8.875 1 69.56 17 LEU B N 1
ATOM 3308 C CA . LEU B 1 17 ? 17.375 -18.297 8.953 1 69.56 17 LEU B CA 1
ATOM 3309 C C . LEU B 1 17 ? 16.391 -17.719 9.969 1 69.56 17 LEU B C 1
ATOM 3311 O O . LEU B 1 17 ? 15.18 -17.75 9.75 1 69.56 17 LEU B O 1
ATOM 3315 N N . PRO B 1 18 ? 17.016 -17.297 11.023 1 75.81 18 PRO B N 1
ATOM 3316 C CA . PRO B 1 18 ? 16.156 -16.641 12.008 1 75.81 18 PRO B CA 1
ATOM 3317 C C . PRO B 1 18 ? 15.648 -15.281 11.539 1 75.81 18 PRO B C 1
ATOM 3319 O O . PRO B 1 18 ? 16.375 -14.547 10.867 1 75.81 18 PRO B O 1
ATOM 3322 N N . ILE B 1 19 ? 14.422 -15.016 11.766 1 75.25 19 ILE B N 1
ATOM 3323 C CA . ILE B 1 19 ? 13.852 -13.703 11.492 1 75.25 19 ILE B CA 1
ATOM 3324 C C . ILE B 1 19 ? 14.375 -12.695 12.516 1 75.25 19 ILE B C 1
ATOM 3326 O O . ILE B 1 19 ? 14.234 -12.891 13.727 1 75.25 19 ILE B O 1
ATOM 3330 N N . PRO B 1 20 ? 15.031 -11.711 11.961 1 76.62 20 PRO B N 1
ATOM 3331 C CA . PRO B 1 20 ? 15.539 -10.711 12.906 1 76.62 20 PRO B CA 1
ATOM 3332 C C . PRO B 1 20 ? 14.445 -10.133 13.797 1 76.62 20 PRO B C 1
ATOM 3334 O O . PRO B 1 20 ? 13.289 -10.039 13.375 1 76.62 20 PRO B O 1
ATOM 3337 N N . GLU B 1 21 ? 14.859 -9.734 14.984 1 77.25 21 GLU B N 1
ATOM 3338 C CA . GLU B 1 21 ? 13.914 -9.156 15.938 1 77.25 21 GLU B CA 1
ATOM 3339 C C . GLU B 1 21 ? 13.297 -7.875 15.391 1 77.25 21 GLU B C 1
ATOM 3341 O O . GLU B 1 21 ? 13.984 -7.051 14.789 1 77.25 21 GLU B O 1
ATOM 3346 N N . GLY B 1 22 ? 12 -7.781 15.562 1 69.94 22 GLY B N 1
ATOM 3347 C CA . GLY B 1 22 ? 11.32 -6.559 15.18 1 69.94 22 GLY B CA 1
ATOM 3348 C C . GLY B 1 22 ? 10.805 -6.582 13.75 1 69.94 22 GLY B C 1
ATOM 3349 O O . GLY B 1 22 ? 10.133 -5.645 13.312 1 69.94 22 GLY B O 1
ATOM 3350 N N . ILE B 1 23 ? 11.195 -7.598 13.039 1 74.12 23 ILE B N 1
ATOM 3351 C CA . ILE B 1 23 ? 10.719 -7.723 11.664 1 74.12 23 ILE B CA 1
ATOM 3352 C C . ILE B 1 23 ? 9.688 -8.844 11.578 1 74.12 23 ILE B C 1
ATOM 3354 O O . ILE B 1 23 ? 9.883 -9.922 12.141 1 74.12 23 ILE B O 1
ATOM 3358 N N . LYS B 1 24 ? 8.617 -8.516 10.945 1 72.5 24 LYS B N 1
ATOM 3359 C CA . LYS B 1 24 ? 7.617 -9.562 10.742 1 72.5 24 LYS B CA 1
ATOM 3360 C C . LYS B 1 24 ? 8.062 -10.547 9.664 1 72.5 24 LYS B C 1
ATOM 3362 O O . LYS B 1 24 ? 8.805 -10.18 8.75 1 72.5 24 LYS B O 1
ATOM 3367 N N . PRO B 1 25 ? 7.562 -11.758 9.75 1 72 25 PRO B N 1
ATOM 3368 C CA . PRO B 1 25 ? 7.984 -12.781 8.789 1 72 25 PRO B CA 1
ATOM 3369 C C . PRO B 1 25 ? 7.758 -12.359 7.34 1 72 25 PRO B C 1
ATOM 3371 O O . PRO B 1 25 ? 8.656 -12.492 6.504 1 72 25 PRO B O 1
ATOM 3374 N N . ASN B 1 26 ? 6.66 -11.781 7.113 1 72.06 26 ASN B N 1
ATOM 3375 C CA . ASN B 1 26 ? 6.355 -11.383 5.742 1 72.06 26 ASN B CA 1
ATOM 3376 C C . ASN B 1 26 ? 7.312 -10.312 5.242 1 72.06 26 ASN B C 1
ATOM 3378 O O . ASN B 1 26 ? 7.664 -10.281 4.062 1 72.06 26 ASN B O 1
ATOM 3382 N N . GLU B 1 27 ? 7.754 -9.508 6.141 1 74.31 27 GLU B N 1
ATOM 3383 C CA . GLU B 1 27 ? 8.711 -8.461 5.793 1 74.31 27 GLU B CA 1
ATOM 3384 C C . GLU B 1 27 ? 10.102 -9.047 5.547 1 74.31 27 GLU B C 1
ATOM 3386 O O . GLU B 1 27 ? 10.781 -8.656 4.598 1 74.31 27 GLU B O 1
ATOM 3391 N N . PHE B 1 28 ? 10.406 -10.008 6.32 1 75.44 28 PHE B N 1
ATOM 3392 C CA . PHE B 1 28 ? 11.719 -10.633 6.176 1 75.44 28 PHE B CA 1
ATOM 3393 C C . PHE B 1 28 ? 11.797 -11.422 4.879 1 75.44 28 PHE B C 1
ATOM 3395 O O . PHE B 1 28 ? 12.812 -11.383 4.184 1 75.44 28 PHE B O 1
ATOM 3402 N N . PHE B 1 29 ? 10.703 -12.07 4.562 1 75.69 29 PHE B N 1
ATOM 3403 C CA . PHE B 1 29 ? 10.703 -12.922 3.381 1 75.69 29 PHE B CA 1
ATOM 3404 C C . PHE B 1 29 ? 10.828 -12.094 2.111 1 75.69 29 PHE B C 1
ATOM 3406 O O . PHE B 1 29 ? 11.227 -12.609 1.063 1 75.69 29 PHE B O 1
ATOM 3413 N N . ASN B 1 30 ? 10.617 -10.836 2.275 1 76.06 30 ASN B N 1
ATOM 3414 C CA . ASN B 1 30 ? 10.742 -9.945 1.13 1 76.06 30 ASN B CA 1
ATOM 3415 C C . ASN B 1 30 ? 12.094 -9.227 1.127 1 76.06 30 ASN B C 1
ATOM 3417 O O . ASN B 1 30 ? 12.383 -8.445 0.223 1 76.06 30 ASN B O 1
ATOM 3421 N N . SER B 1 31 ? 12.852 -9.562 2.027 1 75.94 31 SER B N 1
ATOM 3422 C CA . SER B 1 31 ? 14.148 -8.891 2.115 1 75.94 31 SER B CA 1
ATOM 3423 C C . SER B 1 31 ? 15.148 -9.477 1.124 1 75.94 31 SER B C 1
ATOM 3425 O O . SER B 1 31 ? 15.016 -10.633 0.712 1 75.94 31 SER B O 1
ATOM 3427 N N . ALA B 1 32 ? 16.109 -8.648 0.822 1 77.31 32 ALA B N 1
ATOM 3428 C CA . ALA B 1 32 ? 17.172 -9.094 -0.068 1 77.31 32 ALA B CA 1
ATOM 3429 C C . ALA B 1 32 ? 17.953 -10.25 0.556 1 77.31 32 ALA B C 1
ATOM 3431 O O . ALA B 1 32 ? 18.391 -11.164 -0.146 1 77.31 32 ALA B O 1
ATOM 3432 N N . GLU B 1 33 ? 18.062 -10.234 1.77 1 76.69 33 GLU B N 1
ATOM 3433 C CA . GLU B 1 33 ? 18.812 -11.266 2.48 1 76.69 33 GLU B CA 1
ATOM 3434 C C . GLU B 1 33 ? 18.141 -12.625 2.348 1 76.69 33 GLU B C 1
ATOM 3436 O O . GLU B 1 33 ? 18.797 -13.625 2.047 1 76.69 33 GLU B O 1
ATOM 3441 N N . ASN B 1 34 ? 16.891 -12.672 2.588 1 76.31 34 ASN B N 1
ATOM 3442 C CA . ASN B 1 34 ? 16.172 -13.93 2.469 1 76.31 34 ASN B CA 1
ATOM 3443 C C . ASN B 1 34 ? 16.234 -14.484 1.047 1 76.31 34 ASN B C 1
ATOM 3445 O O . ASN B 1 34 ? 16.375 -15.688 0.849 1 76.31 34 ASN B O 1
ATOM 3449 N N . LEU B 1 35 ? 16.125 -13.594 0.159 1 82.5 35 LEU B N 1
ATOM 3450 C CA . LEU B 1 35 ? 16.094 -14.047 -1.229 1 82.5 35 LEU B CA 1
ATOM 3451 C C . LEU B 1 35 ? 17.484 -14.492 -1.673 1 82.5 35 LEU B C 1
ATOM 3453 O O . LEU B 1 35 ? 17.609 -15.391 -2.508 1 82.5 35 LEU B O 1
ATOM 3457 N N . HIS B 1 36 ? 18.422 -13.844 -1.034 1 82.25 36 HIS B N 1
ATOM 3458 C CA . HIS B 1 36 ? 19.781 -14.336 -1.242 1 82.25 36 HIS B CA 1
ATOM 3459 C C . HIS B 1 36 ? 19.938 -15.758 -0.714 1 82.25 36 HIS B C 1
ATOM 3461 O O . HIS B 1 36 ? 20.547 -16.609 -1.367 1 82.25 36 HIS B O 1
ATOM 3467 N N . ASP B 1 37 ? 19.391 -15.977 0.354 1 81.44 37 ASP B N 1
ATOM 3468 C CA . ASP B 1 37 ? 19.438 -17.328 0.925 1 81.44 37 ASP B CA 1
ATOM 3469 C C . ASP B 1 37 ? 18.703 -18.312 0.034 1 81.44 37 ASP B C 1
ATOM 3471 O O . ASP B 1 37 ? 19.141 -19.453 -0.138 1 81.44 37 ASP B O 1
ATOM 3475 N N . LEU B 1 38 ? 17.625 -17.891 -0.468 1 86 38 LEU B N 1
ATOM 3476 C CA . LEU B 1 38 ? 16.859 -18.734 -1.378 1 86 38 LEU B CA 1
ATOM 3477 C C . LEU B 1 38 ? 17.703 -19.156 -2.57 1 86 38 LEU B C 1
ATOM 3479 O O . LEU B 1 38 ? 17.688 -20.328 -2.965 1 86 38 LEU B O 1
ATOM 3483 N N . VAL B 1 39 ? 18.438 -18.234 -3.074 1 86.81 39 VAL B N 1
ATOM 3484 C CA . VAL B 1 39 ? 19.281 -18.516 -4.23 1 86.81 39 VAL B CA 1
ATOM 3485 C C . VAL B 1 39 ? 20.391 -19.484 -3.834 1 86.81 39 VAL B C 1
ATOM 3487 O O . VAL B 1 39 ? 20.609 -20.484 -4.512 1 86.81 39 VAL B O 1
ATOM 3490 N N . GLN B 1 40 ? 20.969 -19.297 -2.73 1 85.88 40 GLN B N 1
ATOM 3491 C CA . GLN B 1 40 ? 22.188 -20.016 -2.355 1 85.88 40 GLN B CA 1
ATOM 3492 C C . GLN B 1 40 ? 21.859 -21.406 -1.842 1 85.88 40 GLN B C 1
ATOM 3494 O O . GLN B 1 40 ? 22.625 -22.359 -2.057 1 85.88 40 GLN B O 1
ATOM 3499 N N . ASN B 1 41 ? 20.734 -21.516 -1.236 1 85.56 41 ASN B N 1
ATOM 3500 C CA . ASN B 1 41 ? 20.469 -22.797 -0.581 1 85.56 41 ASN B CA 1
ATOM 3501 C C . ASN B 1 41 ? 19.453 -23.625 -1.363 1 85.56 41 ASN B C 1
ATOM 3503 O O . ASN B 1 41 ? 19.438 -24.859 -1.251 1 85.56 41 ASN B O 1
ATOM 3507 N N . ASN B 1 42 ? 18.656 -22.984 -2.127 1 89.62 42 ASN B N 1
ATOM 3508 C CA . ASN B 1 42 ? 17.594 -23.719 -2.777 1 89.62 42 ASN B CA 1
ATOM 3509 C C . ASN B 1 42 ? 17.562 -23.469 -4.281 1 89.62 42 ASN B C 1
ATOM 3511 O O . ASN B 1 42 ? 16.781 -24.094 -5.008 1 89.62 42 ASN B O 1
ATOM 3515 N N . GLY B 1 43 ? 18.469 -22.625 -4.723 1 93.25 43 GLY B N 1
ATOM 3516 C CA . GLY B 1 43 ? 18.469 -22.281 -6.133 1 93.25 43 GLY B CA 1
ATOM 3517 C C . GLY B 1 43 ? 18.922 -23.422 -7.027 1 93.25 43 GLY B C 1
ATOM 3518 O O . GLY B 1 43 ? 19.844 -24.156 -6.68 1 93.25 43 GLY B O 1
ATOM 3519 N N . LEU B 1 44 ? 18.234 -23.547 -8.141 1 95.25 44 LEU B N 1
ATOM 3520 C CA . LEU B 1 44 ? 18.562 -24.594 -9.109 1 95.25 44 LEU B CA 1
ATOM 3521 C C . LEU B 1 44 ? 19.125 -23.984 -10.391 1 95.25 44 LEU B C 1
ATOM 3523 O O . LEU B 1 44 ? 20.094 -24.484 -10.953 1 95.25 44 LEU B O 1
ATOM 3527 N N . LEU B 1 45 ? 18.484 -22.953 -10.844 1 96.44 45 LEU B N 1
ATOM 3528 C CA . LEU B 1 45 ? 18.859 -22.297 -12.102 1 96.44 45 LEU B CA 1
ATOM 3529 C C . LEU B 1 45 ? 18.547 -20.812 -12.055 1 96.44 45 LEU B C 1
ATOM 3531 O O . LEU B 1 45 ? 17.5 -20.406 -11.523 1 96.44 45 LEU B O 1
ATOM 3535 N N . LEU B 1 46 ? 19.422 -20.016 -12.547 1 96 46 LEU B N 1
ATOM 3536 C CA . LEU B 1 46 ? 19.234 -18.562 -12.656 1 96 46 LEU B CA 1
ATOM 3537 C C . LEU B 1 46 ? 19.375 -18.109 -14.109 1 96 46 LEU B C 1
ATOM 3539 O O . LEU B 1 46 ? 20.297 -18.516 -14.812 1 96 46 LEU B O 1
ATOM 3543 N N . THR B 1 47 ? 18.375 -17.344 -14.508 1 96.81 47 THR B N 1
ATOM 3544 C CA . THR B 1 47 ? 18.453 -16.766 -15.844 1 96.81 47 THR B CA 1
ATOM 3545 C C . THR B 1 47 ? 19.094 -15.391 -15.805 1 96.81 47 THR B C 1
ATOM 3547 O O . THR B 1 47 ? 19.109 -14.734 -14.758 1 96.81 47 THR B O 1
ATOM 3550 N N . PRO B 1 48 ? 19.594 -14.898 -16.969 1 94.81 48 PRO B N 1
ATOM 3551 C CA . PRO B 1 48 ? 20.109 -13.531 -17.016 1 94.81 48 PRO B CA 1
ATOM 3552 C C . PRO B 1 48 ? 19.031 -12.484 -16.734 1 94.81 48 PRO B C 1
ATOM 3554 O O . PRO B 1 48 ? 19.359 -11.359 -16.328 1 94.81 48 PRO B O 1
ATOM 3557 N N . GLU B 1 49 ? 17.797 -12.812 -16.922 1 95 49 GLU B N 1
ATOM 3558 C CA . GLU B 1 49 ? 16.672 -11.906 -16.719 1 95 49 GLU B CA 1
ATOM 3559 C C . GLU B 1 49 ? 16.219 -11.914 -15.258 1 95 49 GLU B C 1
ATOM 3561 O O . GLU B 1 49 ? 15.188 -11.328 -14.922 1 95 49 GLU B O 1
ATOM 3566 N N . ASN B 1 50 ? 16.906 -12.641 -14.367 1 94.12 50 ASN B N 1
ATOM 3567 C CA . ASN B 1 50 ? 16.672 -12.672 -12.922 1 94.12 50 ASN B CA 1
ATOM 3568 C C . ASN B 1 50 ? 15.523 -13.602 -12.562 1 94.12 50 ASN B C 1
ATOM 3570 O O . ASN B 1 50 ? 14.836 -13.391 -11.562 1 94.12 50 ASN B O 1
ATOM 3574 N N . LEU B 1 51 ? 15.305 -14.562 -13.406 1 96.94 51 LEU B N 1
ATOM 3575 C CA . LEU B 1 51 ? 14.367 -15.617 -13.031 1 96.94 51 LEU B CA 1
ATOM 3576 C C . LEU B 1 51 ? 15.094 -16.766 -12.328 1 96.94 51 LEU B C 1
ATOM 3578 O O . LEU B 1 51 ? 16.109 -17.266 -12.82 1 96.94 51 LEU B O 1
ATOM 3582 N N . LEU B 1 52 ? 14.539 -17.094 -11.172 1 96.31 52 LEU B N 1
ATOM 3583 C CA . LEU B 1 52 ? 15.156 -18.125 -10.352 1 96.31 52 LEU B CA 1
ATOM 3584 C C . LEU B 1 52 ? 14.25 -19.359 -10.242 1 96.31 52 LEU B C 1
ATOM 3586 O O . LEU B 1 52 ? 13.117 -19.25 -9.781 1 96.31 52 LEU B O 1
ATOM 3590 N N . LEU B 1 53 ? 14.719 -20.453 -10.758 1 97.31 53 LEU B N 1
ATOM 3591 C CA . LEU B 1 53 ? 14.133 -21.75 -10.414 1 97.31 53 LEU B CA 1
ATOM 3592 C C . LEU B 1 53 ? 14.688 -22.266 -9.094 1 97.31 53 LEU B C 1
ATOM 3594 O O . LEU B 1 53 ? 15.906 -22.297 -8.898 1 97.31 53 LEU B O 1
ATOM 3598 N N . TYR B 1 54 ? 13.781 -22.609 -8.195 1 93.56 54 TYR B N 1
ATOM 3599 C CA . TYR B 1 54 ? 14.305 -23.031 -6.902 1 93.56 54 TYR B CA 1
ATOM 3600 C C . TYR B 1 54 ? 13.469 -24.156 -6.312 1 93.56 54 TYR B C 1
ATOM 3602 O O . TYR B 1 54 ? 12.297 -24.328 -6.668 1 93.56 54 TYR B O 1
ATOM 3610 N N . ARG B 1 55 ? 14.148 -24.953 -5.512 1 91.88 55 ARG B N 1
ATOM 3611 C CA . ARG B 1 55 ? 13.484 -25.969 -4.719 1 91.88 55 ARG B CA 1
ATOM 3612 C C . ARG B 1 55 ? 12.695 -25.359 -3.564 1 91.88 55 ARG B C 1
ATOM 3614 O O . ARG B 1 55 ? 13.188 -24.438 -2.902 1 91.88 55 ARG B O 1
ATOM 3621 N N . LYS B 1 56 ? 11.508 -25.844 -3.352 1 88.94 56 LYS B N 1
ATOM 3622 C CA . LYS B 1 56 ? 10.719 -25.359 -2.223 1 88.94 56 LYS B CA 1
ATOM 3623 C C . LYS B 1 56 ? 11.039 -26.141 -0.952 1 88.94 56 LYS B C 1
ATOM 3625 O O . LYS B 1 56 ? 10.641 -27.297 -0.817 1 88.94 56 LYS B O 1
ATOM 3630 N N . ALA B 1 57 ? 11.688 -25.438 -0.075 1 79.88 57 ALA B N 1
ATOM 3631 C CA . ALA B 1 57 ? 11.977 -26.094 1.201 1 79.88 57 ALA B CA 1
ATOM 3632 C C . ALA B 1 57 ? 10.695 -26.312 1.999 1 79.88 57 ALA B C 1
ATOM 3634 O O . ALA B 1 57 ? 10.555 -27.328 2.684 1 79.88 57 ALA B O 1
ATOM 3635 N N . LEU B 1 58 ? 9.859 -25.328 1.903 1 83.62 58 LEU B N 1
ATOM 3636 C CA . LEU B 1 58 ? 8.508 -25.469 2.414 1 83.62 58 LEU B CA 1
ATOM 3637 C C . LEU B 1 58 ? 7.523 -25.75 1.282 1 83.62 58 LEU B C 1
ATOM 3639 O O . LEU B 1 58 ? 6.816 -24.859 0.824 1 83.62 58 LEU B O 1
ATOM 3643 N N . GLY B 1 59 ? 7.453 -27 1.014 1 87.69 59 GLY B N 1
ATOM 3644 C CA . GLY B 1 59 ? 6.738 -27.375 -0.195 1 87.69 59 GLY B CA 1
ATOM 3645 C C . GLY B 1 59 ? 5.297 -27.766 0.064 1 87.69 59 GLY B C 1
ATOM 3646 O O . GLY B 1 59 ? 4.82 -27.688 1.198 1 87.69 59 GLY B O 1
ATOM 3647 N N . HIS B 1 60 ? 4.664 -28.078 -1.043 1 92.25 60 HIS B N 1
ATOM 3648 C CA . HIS B 1 60 ? 3.26 -28.469 -1.021 1 92.25 60 HIS B CA 1
ATOM 3649 C C . HIS B 1 60 ? 3.104 -29.969 -1.262 1 92.25 60 HIS B C 1
ATOM 3651 O O . HIS B 1 60 ? 2.055 -30.547 -0.961 1 92.25 60 HIS B O 1
ATOM 3657 N N . SER B 1 61 ? 4.109 -30.547 -1.84 1 94.12 61 SER B N 1
ATOM 3658 C CA . SER B 1 61 ? 3.99 -31.938 -2.27 1 94.12 61 SER B CA 1
ATOM 3659 C C . SER B 1 61 ? 5.293 -32.688 -2.043 1 94.12 61 SER B C 1
ATOM 3661 O O . SER B 1 61 ? 6.371 -32.094 -2.029 1 94.12 61 SER B O 1
ATOM 3663 N N . ARG B 1 62 ? 5.137 -34.031 -1.926 1 89.75 62 ARG B N 1
ATOM 3664 C CA . ARG B 1 62 ? 6.281 -34.906 -1.776 1 89.75 62 ARG B CA 1
ATOM 3665 C C . ARG B 1 62 ? 6.766 -35.406 -3.133 1 89.75 62 ARG B C 1
ATOM 3667 O O . ARG B 1 62 ? 7.883 -35.906 -3.25 1 89.75 62 ARG B O 1
ATOM 3674 N N . GLU B 1 63 ? 5.938 -35.281 -4.055 1 93.69 63 GLU B N 1
ATOM 3675 C CA . GLU B 1 63 ? 6.227 -35.875 -5.355 1 93.69 63 GLU B CA 1
ATOM 3676 C C . GLU B 1 63 ? 7.039 -34.938 -6.23 1 93.69 63 GLU B C 1
ATOM 3678 O O . GLU B 1 63 ? 8.047 -35.344 -6.816 1 93.69 63 GLU B O 1
ATOM 3683 N N . PHE B 1 64 ? 6.609 -33.781 -6.406 1 96.5 64 PHE B N 1
ATOM 3684 C CA . PHE B 1 64 ? 7.266 -32.75 -7.211 1 96.5 64 PHE B CA 1
ATOM 3685 C C . PHE B 1 64 ? 6.777 -31.375 -6.812 1 96.5 64 PHE B C 1
ATOM 3687 O O . PHE B 1 64 ? 5.574 -31.109 -6.805 1 96.5 64 PHE B O 1
ATOM 3694 N N . ASP B 1 65 ? 7.676 -30.484 -6.48 1 95.88 65 ASP B N 1
ATOM 3695 C CA . ASP B 1 65 ? 7.344 -29.141 -6.043 1 95.88 65 ASP B CA 1
ATOM 3696 C C . ASP B 1 65 ? 8.5 -28.172 -6.312 1 95.88 65 ASP B C 1
ATOM 3698 O O . ASP B 1 65 ? 9.578 -28.312 -5.734 1 95.88 65 ASP B O 1
ATOM 3702 N N . THR B 1 66 ? 8.273 -27.297 -7.18 1 96.38 66 THR B N 1
ATOM 3703 C CA . THR B 1 66 ? 9.258 -26.266 -7.473 1 96.38 66 THR B CA 1
ATOM 3704 C C . THR B 1 66 ? 8.578 -24.953 -7.871 1 96.38 66 THR B C 1
ATOM 3706 O O . THR B 1 66 ? 7.348 -24.891 -7.965 1 96.38 66 THR B O 1
ATOM 3709 N N . SER B 1 67 ? 9.367 -23.891 -7.906 1 95.44 67 SER B N 1
ATOM 3710 C CA . SER B 1 67 ? 8.828 -22.594 -8.266 1 95.44 67 SER B CA 1
ATOM 3711 C C . SER B 1 67 ? 9.844 -21.766 -9.062 1 95.44 67 SER B C 1
ATOM 3713 O O . SER B 1 67 ? 11.039 -22.047 -9.016 1 95.44 67 SER B O 1
ATOM 3715 N N . ILE B 1 68 ? 9.328 -20.969 -9.867 1 96.56 68 ILE B N 1
ATOM 3716 C CA . ILE B 1 68 ? 10.125 -19.891 -10.453 1 96.56 68 ILE B CA 1
ATOM 3717 C C . ILE B 1 68 ? 9.695 -18.562 -9.859 1 96.56 68 ILE B C 1
ATOM 3719 O O . ILE B 1 68 ? 8.508 -18.328 -9.617 1 96.56 68 ILE B O 1
ATOM 3723 N N . ILE B 1 69 ? 10.664 -17.703 -9.602 1 94.25 69 ILE B N 1
ATOM 3724 C CA . ILE B 1 69 ? 10.391 -16.375 -9.062 1 94.25 69 ILE B CA 1
ATOM 3725 C C . ILE B 1 69 ? 11.195 -15.328 -9.828 1 94.25 69 ILE B C 1
ATOM 3727 O O . ILE B 1 69 ? 12.336 -15.578 -10.227 1 94.25 69 ILE B O 1
ATOM 3731 N N . TYR B 1 70 ? 10.57 -14.242 -10.18 1 94.81 70 TYR B N 1
ATOM 3732 C CA . TYR B 1 70 ? 11.297 -13.086 -10.711 1 94.81 70 TYR B CA 1
ATOM 3733 C C . TYR B 1 70 ? 12.008 -12.328 -9.594 1 94.81 70 TYR B C 1
ATOM 3735 O O . TYR B 1 70 ? 11.453 -11.391 -9.023 1 94.81 70 TYR B O 1
ATOM 3743 N N . ASN B 1 71 ? 13.219 -12.695 -9.406 1 92.62 71 ASN B N 1
ATOM 3744 C CA . ASN B 1 71 ? 13.969 -12.195 -8.258 1 92.62 71 ASN B CA 1
ATOM 3745 C C . ASN B 1 71 ? 14.539 -10.805 -8.523 1 92.62 71 ASN B C 1
ATOM 3747 O O . ASN B 1 71 ? 15.695 -10.672 -8.93 1 92.62 71 ASN B O 1
ATOM 3751 N N . THR B 1 72 ? 13.773 -9.836 -8.141 1 90.19 72 THR B N 1
ATOM 3752 C CA . THR B 1 72 ? 14.219 -8.461 -8.312 1 90.19 72 THR B CA 1
ATOM 3753 C C . THR B 1 72 ? 14.672 -7.867 -6.98 1 90.19 72 THR B C 1
ATOM 3755 O O . THR B 1 72 ? 14.766 -6.648 -6.836 1 90.19 72 THR B O 1
ATOM 3758 N N . SER B 1 73 ? 14.938 -8.648 -6.012 1 85.25 73 SER B N 1
ATOM 3759 C CA . SER B 1 73 ? 15.18 -8.195 -4.645 1 85.25 73 SER B CA 1
ATOM 3760 C C . SER B 1 73 ? 16.453 -7.363 -4.555 1 85.25 73 SER B C 1
ATOM 3762 O O . SER B 1 73 ? 16.609 -6.555 -3.637 1 85.25 73 SER B O 1
ATOM 3764 N N . LYS B 1 74 ? 17.297 -7.555 -5.488 1 83.94 74 LYS B N 1
ATOM 3765 C CA . LYS B 1 74 ? 18.547 -6.805 -5.43 1 83.94 74 LYS B CA 1
ATOM 3766 C C . LYS B 1 74 ? 18.484 -5.566 -6.32 1 83.94 74 LYS B C 1
ATOM 3768 O O . LYS B 1 74 ? 19.234 -4.609 -6.117 1 83.94 74 LYS B O 1
ATOM 3773 N N . CYS B 1 75 ? 17.641 -5.664 -7.262 1 89.5 75 CYS B N 1
ATOM 3774 C CA . CYS B 1 75 ? 17.625 -4.559 -8.211 1 89.5 75 CYS B CA 1
ATOM 3775 C C . CYS B 1 75 ? 16.469 -3.607 -7.934 1 89.5 75 CYS B C 1
ATOM 3777 O O . CYS B 1 75 ? 16.453 -2.471 -8.414 1 89.5 75 CYS B O 1
ATOM 3779 N N . ILE B 1 76 ? 15.516 -4.035 -7.25 1 90.44 76 ILE B N 1
ATOM 3780 C CA . ILE B 1 76 ? 14.422 -3.201 -6.766 1 90.44 76 ILE B CA 1
ATOM 3781 C C . ILE B 1 76 ? 14.234 -3.406 -5.266 1 90.44 76 ILE B C 1
ATOM 3783 O O . ILE B 1 76 ? 13.555 -4.34 -4.84 1 90.44 76 ILE B O 1
ATOM 3787 N N . LEU B 1 77 ? 14.695 -2.506 -4.547 1 89.25 77 LEU B N 1
ATOM 3788 C CA . LEU B 1 77 ? 14.75 -2.688 -3.1 1 89.25 77 LEU B CA 1
ATOM 3789 C C . LEU B 1 77 ? 13.398 -2.373 -2.463 1 89.25 77 LEU B C 1
ATOM 3791 O O . LEU B 1 77 ? 13.07 -2.906 -1.4 1 89.25 77 LEU B O 1
ATOM 3795 N N . ASP B 1 78 ? 12.617 -1.515 -3.115 1 86.81 78 ASP B N 1
ATOM 3796 C CA . ASP B 1 78 ? 11.25 -1.247 -2.662 1 86.81 78 ASP B CA 1
ATOM 3797 C C . ASP B 1 78 ? 10.328 -2.42 -2.979 1 86.81 78 ASP B C 1
ATOM 3799 O O . ASP B 1 78 ? 10 -2.662 -4.141 1 86.81 78 ASP B O 1
ATOM 3803 N N . PRO B 1 79 ? 9.82 -3.105 -1.934 1 83.88 79 PRO B N 1
ATOM 3804 C CA . PRO B 1 79 ? 8.961 -4.262 -2.199 1 83.88 79 PRO B CA 1
ATOM 3805 C C . PRO B 1 79 ? 7.676 -3.887 -2.934 1 83.88 79 PRO B C 1
ATOM 3807 O O . PRO B 1 79 ? 7.137 -4.691 -3.697 1 83.88 79 PRO B O 1
ATOM 3810 N N . LEU B 1 80 ? 7.215 -2.682 -2.773 1 82.62 80 LEU B N 1
ATOM 3811 C CA . LEU B 1 80 ? 5.953 -2.273 -3.387 1 82.62 80 LEU B CA 1
ATOM 3812 C C . LEU B 1 80 ? 6.145 -1.968 -4.867 1 82.62 80 LEU B C 1
ATOM 3814 O O . LEU B 1 80 ? 5.172 -1.905 -5.625 1 82.62 80 LEU B O 1
ATOM 3818 N N . GLY B 1 81 ? 7.336 -1.776 -5.234 1 85.25 81 GLY B N 1
ATOM 3819 C CA . GLY B 1 81 ? 7.617 -1.45 -6.625 1 85.25 81 GLY B CA 1
ATOM 3820 C C . GLY B 1 81 ? 7.938 -2.668 -7.473 1 85.25 81 GLY B C 1
ATOM 3821 O O . GLY B 1 81 ? 8.078 -2.562 -8.695 1 85.25 81 GLY B O 1
ATOM 3822 N N . ARG B 1 82 ? 7.961 -3.809 -6.848 1 89.44 82 ARG B N 1
ATOM 3823 C CA . ARG B 1 82 ? 8.328 -5.027 -7.559 1 89.44 82 ARG B CA 1
ATOM 3824 C C . ARG B 1 82 ? 7.156 -5.559 -8.375 1 89.44 82 ARG B C 1
A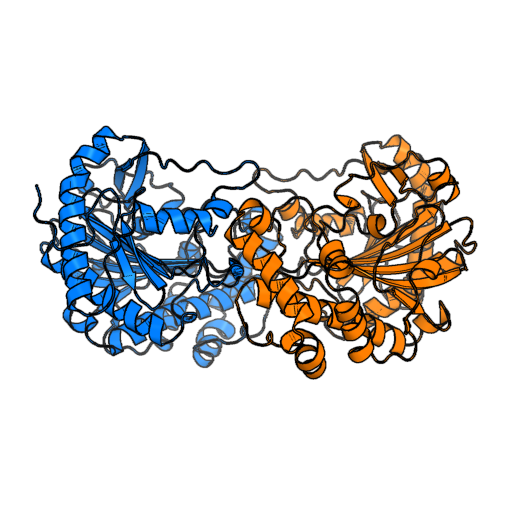TOM 3826 O O . ARG B 1 82 ? 6.012 -5.512 -7.93 1 89.44 82 ARG B O 1
ATOM 3833 N N . PRO B 1 83 ? 7.516 -6.098 -9.617 1 91.81 83 PRO B N 1
ATOM 3834 C CA . PRO B 1 83 ? 6.445 -6.734 -10.391 1 91.81 83 PRO B CA 1
ATOM 3835 C C . PRO B 1 83 ? 5.867 -7.965 -9.703 1 91.81 83 PRO B C 1
ATOM 3837 O O . PRO B 1 83 ? 6.617 -8.867 -9.305 1 91.81 83 PRO B O 1
ATOM 3840 N N . ALA B 1 84 ? 4.562 -7.938 -9.562 1 88.88 84 ALA B N 1
ATOM 3841 C CA . ALA B 1 84 ? 3.922 -9.047 -8.867 1 88.88 84 ALA B CA 1
ATOM 3842 C C . ALA B 1 84 ? 3.035 -9.852 -9.812 1 88.88 84 ALA B C 1
ATOM 3844 O O . ALA B 1 84 ? 2.477 -10.883 -9.422 1 88.88 84 ALA B O 1
ATOM 3845 N N . ARG B 1 85 ? 2.881 -9.414 -11.023 1 92.38 85 ARG B N 1
ATOM 3846 C CA . ARG B 1 85 ? 2.078 -10.117 -12.023 1 92.38 85 ARG B CA 1
ATOM 3847 C C . ARG B 1 85 ? 2.711 -10.008 -13.406 1 92.38 85 ARG B C 1
ATOM 3849 O O . ARG B 1 85 ? 3.527 -9.117 -13.656 1 92.38 85 ARG B O 1
ATOM 3856 N N . ARG B 1 86 ? 2.271 -10.836 -14.281 1 93.06 86 ARG B N 1
ATOM 3857 C CA . ARG B 1 86 ? 2.846 -10.961 -15.617 1 93.06 86 ARG B CA 1
ATOM 3858 C C . ARG B 1 86 ? 2.686 -9.672 -16.406 1 93.06 86 ARG B C 1
ATOM 3860 O O . ARG B 1 86 ? 3.547 -9.32 -17.219 1 93.06 86 ARG B O 1
ATOM 3867 N N . THR B 1 87 ? 1.619 -8.961 -16.078 1 91.44 87 THR B N 1
ATOM 3868 C CA . THR B 1 87 ? 1.333 -7.738 -16.828 1 91.44 87 THR B CA 1
ATOM 3869 C C . THR B 1 87 ? 2.322 -6.637 -16.453 1 91.44 87 THR B C 1
ATOM 3871 O O . THR B 1 87 ? 2.383 -5.602 -17.125 1 91.44 87 THR B O 1
ATOM 3874 N N . GLN B 1 88 ? 3.143 -6.824 -15.453 1 92.75 88 GLN B N 1
ATOM 3875 C CA . GLN B 1 88 ? 4.051 -5.797 -14.961 1 92.75 88 GLN B CA 1
ATOM 3876 C C . GLN B 1 88 ? 5.496 -6.121 -15.32 1 92.75 88 GLN B C 1
ATOM 3878 O O . GLN B 1 88 ? 6.41 -5.348 -15.008 1 92.75 88 GLN B O 1
ATOM 3883 N N . VAL B 1 89 ? 5.723 -7.254 -15.93 1 93.81 89 VAL B N 1
ATOM 3884 C CA . VAL B 1 89 ? 7.086 -7.684 -16.219 1 93.81 89 VAL B CA 1
ATOM 3885 C C . VAL B 1 89 ? 7.508 -7.184 -17.594 1 93.81 89 VAL B C 1
ATOM 3887 O O . VAL B 1 89 ? 6.699 -7.152 -18.531 1 93.81 89 VAL B O 1
ATOM 3890 N N . PRO B 1 90 ? 8.828 -6.84 -17.766 1 93.31 90 PRO B N 1
ATOM 3891 C CA . PRO B 1 90 ? 9.312 -6.438 -19.078 1 93.31 90 PRO B CA 1
ATOM 3892 C C . PRO B 1 90 ? 9.188 -7.551 -20.125 1 93.31 90 PRO B C 1
ATOM 3894 O O . PRO B 1 90 ? 9.281 -8.734 -19.781 1 93.31 90 PRO B O 1
ATOM 3897 N N . PRO B 1 91 ? 9.086 -7.168 -21.391 1 94.19 91 PRO B N 1
ATOM 3898 C CA . PRO B 1 91 ? 8.844 -8.141 -22.453 1 94.19 91 PRO B CA 1
ATOM 3899 C C . PRO B 1 91 ? 9.914 -9.227 -22.516 1 94.19 91 PRO B C 1
ATOM 3901 O O . PRO B 1 91 ? 9.594 -10.414 -22.625 1 94.19 91 PRO B O 1
ATOM 3904 N N . PRO B 1 92 ? 11.164 -8.883 -22.312 1 94.25 92 PRO B N 1
ATOM 3905 C CA . PRO B 1 92 ? 12.156 -9.961 -22.375 1 94.25 92 PRO B CA 1
ATOM 3906 C C . PRO B 1 92 ? 12 -10.969 -21.234 1 94.25 92 PRO B C 1
ATOM 3908 O O . PRO B 1 92 ? 12.195 -12.172 -21.438 1 94.25 92 PRO B O 1
ATOM 3911 N N . VAL B 1 93 ? 11.711 -10.484 -20.109 1 96.25 93 VAL B N 1
ATOM 3912 C CA . VAL B 1 93 ? 11.508 -11.359 -18.969 1 96.25 93 VAL B CA 1
ATOM 3913 C C . VAL B 1 93 ? 10.289 -12.242 -19.203 1 96.25 93 VAL B C 1
ATOM 3915 O O . VAL B 1 93 ? 10.328 -13.445 -18.938 1 96.25 93 VAL B O 1
ATOM 3918 N N . ARG B 1 94 ? 9.242 -11.68 -19.734 1 96.06 94 ARG B N 1
ATOM 3919 C CA . ARG B 1 94 ? 8.008 -12.414 -19.984 1 96.06 94 ARG B CA 1
ATOM 3920 C C . ARG B 1 94 ? 8.25 -13.547 -20.984 1 96.06 94 ARG B C 1
ATOM 3922 O O . ARG B 1 94 ? 7.66 -14.617 -20.859 1 96.06 94 ARG B O 1
ATOM 3929 N N . GLN B 1 95 ? 9.039 -13.281 -21.922 1 95.69 95 GLN B N 1
ATOM 3930 C CA . GLN B 1 95 ? 9.352 -14.289 -22.922 1 95.69 95 GLN B CA 1
ATOM 3931 C C . GLN B 1 95 ? 10.023 -15.508 -22.297 1 95.69 95 GLN B C 1
ATOM 3933 O O . GLN B 1 95 ? 9.648 -16.641 -22.562 1 95.69 95 GLN B O 1
ATOM 3938 N N . ILE B 1 96 ? 11.008 -15.219 -21.484 1 97 96 ILE B N 1
ATOM 3939 C CA . ILE B 1 96 ? 11.711 -16.312 -20.828 1 97 96 ILE B CA 1
ATOM 3940 C C . ILE B 1 96 ? 10.773 -17 -19.844 1 97 96 ILE B C 1
ATOM 3942 O O . ILE B 1 96 ? 10.789 -18.234 -19.734 1 97 96 ILE B O 1
ATOM 3946 N N . TRP B 1 97 ? 10 -16.203 -19.141 1 97.44 97 TRP B N 1
ATOM 3947 C CA . TRP B 1 97 ? 9.008 -16.719 -18.219 1 97.44 97 TRP B CA 1
ATOM 3948 C C . TRP B 1 97 ? 8.086 -17.734 -18.906 1 97.44 97 TRP B C 1
ATOM 3950 O O . TRP B 1 97 ? 7.848 -18.812 -18.375 1 97.44 97 TRP B O 1
ATOM 3960 N N . ASN B 1 98 ? 7.57 -17.391 -20.078 1 97.12 98 ASN B N 1
ATOM 3961 C CA . ASN B 1 98 ? 6.676 -18.266 -20.844 1 97.12 98 ASN B CA 1
ATOM 3962 C C . ASN B 1 98 ? 7.371 -19.562 -21.25 1 97.12 98 ASN B C 1
ATOM 3964 O O . ASN B 1 98 ? 6.797 -20.641 -21.125 1 97.12 98 ASN B O 1
ATOM 3968 N N . ARG B 1 99 ? 8.555 -19.422 -21.672 1 97.88 99 ARG B N 1
ATOM 3969 C CA . ARG B 1 99 ? 9.305 -20.609 -22.109 1 97.88 99 ARG B CA 1
ATOM 3970 C C . ARG B 1 99 ? 9.586 -21.531 -20.938 1 97.88 99 ARG B C 1
ATOM 3972 O O . ARG B 1 99 ? 9.477 -22.75 -21.062 1 97.88 99 ARG B O 1
ATOM 3979 N N . MET B 1 100 ? 9.945 -20.969 -19.844 1 98.25 100 MET B N 1
ATOM 3980 C CA . MET B 1 100 ? 10.195 -21.781 -18.656 1 98.25 100 MET B CA 1
ATOM 3981 C C . MET B 1 100 ? 8.93 -22.531 -18.25 1 98.25 100 MET B C 1
ATOM 3983 O O . MET B 1 100 ? 8.969 -23.734 -17.984 1 98.25 100 MET B O 1
ATOM 3987 N N . ASN B 1 101 ? 7.855 -21.797 -18.203 1 98.06 101 ASN B N 1
ATOM 3988 C CA . ASN B 1 101 ? 6.594 -22.453 -17.859 1 98.06 101 ASN B CA 1
ATOM 3989 C C . ASN B 1 101 ? 6.258 -23.594 -18.797 1 98.06 101 ASN B C 1
ATOM 3991 O O . ASN B 1 101 ? 5.891 -24.688 -18.359 1 98.06 101 ASN B O 1
ATOM 3995 N N . GLN B 1 102 ? 6.375 -23.328 -20.062 1 98 102 GLN B N 1
ATOM 3996 C CA . GLN B 1 102 ? 6.078 -24.328 -21.078 1 98 102 GLN B CA 1
ATOM 3997 C C . GLN B 1 102 ? 6.902 -25.594 -20.875 1 98 102 GLN B C 1
ATOM 3999 O O . GLN B 1 102 ? 6.359 -26.703 -20.875 1 98 102 GLN B O 1
ATOM 4004 N N . ILE B 1 103 ? 8.141 -25.438 -20.656 1 98.25 103 ILE B N 1
ATOM 4005 C CA . ILE B 1 103 ? 9.047 -26.578 -20.531 1 98.25 103 ILE B CA 1
ATOM 4006 C C . ILE B 1 103 ? 8.742 -27.344 -19.234 1 98.25 103 ILE B C 1
ATOM 4008 O O . ILE B 1 103 ? 8.672 -28.562 -19.234 1 98.25 103 ILE B O 1
ATOM 4012 N N . ILE B 1 104 ? 8.539 -26.641 -18.172 1 98.62 104 ILE B N 1
ATOM 4013 C CA . ILE B 1 104 ? 8.32 -27.266 -16.875 1 98.62 104 ILE B CA 1
ATOM 4014 C C . ILE B 1 104 ? 6.988 -28.016 -16.891 1 98.62 104 ILE B C 1
ATOM 4016 O O . ILE B 1 104 ? 6.91 -29.172 -16.438 1 98.62 104 ILE B O 1
ATOM 4020 N N . ILE B 1 105 ? 6 -27.406 -17.438 1 98.56 105 ILE B N 1
ATOM 4021 C CA . ILE B 1 105 ? 4.695 -28.062 -17.5 1 98.56 105 ILE B CA 1
ATOM 4022 C C . ILE B 1 105 ? 4.785 -29.297 -18.375 1 98.56 105 ILE B C 1
ATOM 4024 O O . ILE B 1 105 ? 4.273 -30.359 -18.016 1 98.56 105 ILE B O 1
ATOM 4028 N N . SER B 1 106 ? 5.449 -29.172 -19.484 1 98.12 106 SER B N 1
ATOM 4029 C CA . SER B 1 106 ? 5.625 -30.312 -20.375 1 98.12 106 SER B CA 1
ATOM 4030 C C . SER B 1 106 ? 6.367 -31.438 -19.672 1 98.12 106 SER B C 1
ATOM 4032 O O . SER B 1 106 ? 5.988 -32.625 -19.797 1 98.12 106 SER B O 1
ATOM 4034 N N . TYR B 1 107 ? 7.379 -31.094 -18.984 1 98.19 107 TYR B N 1
ATOM 4035 C CA . TYR B 1 107 ? 8.148 -32.094 -18.25 1 98.19 107 TYR B CA 1
ATOM 4036 C C . TYR B 1 107 ? 7.262 -32.812 -17.234 1 98.19 107 TYR B C 1
ATOM 4038 O O . TYR B 1 107 ? 7.297 -34.062 -17.156 1 98.19 107 TYR B O 1
ATOM 4046 N N . MET B 1 108 ? 6.492 -32.031 -16.453 1 98.56 108 MET B N 1
ATOM 4047 C CA . MET B 1 108 ? 5.617 -32.656 -15.453 1 98.56 108 MET B CA 1
ATOM 4048 C C . MET B 1 108 ? 4.621 -33.594 -16.109 1 98.56 108 MET B C 1
ATOM 4050 O O . MET B 1 108 ? 4.414 -34.719 -15.633 1 98.56 108 MET B O 1
ATOM 4054 N N . LEU B 1 109 ? 4.086 -33.188 -17.25 1 98.19 109 LEU B N 1
ATOM 4055 C CA . LEU B 1 109 ? 3.061 -34 -17.906 1 98.19 109 LEU B CA 1
ATOM 4056 C C . LEU B 1 109 ? 3.668 -35.25 -18.516 1 98.19 109 LEU B C 1
ATOM 4058 O O . LEU B 1 109 ? 2.998 -36.281 -18.625 1 98.19 109 LEU B O 1
ATOM 4062 N N . GLU B 1 110 ? 4.887 -35.156 -18.906 1 97.62 110 GLU B N 1
ATOM 4063 C CA . GLU B 1 110 ? 5.578 -36.312 -19.453 1 97.62 110 GLU B CA 1
ATOM 4064 C C . GLU B 1 110 ? 5.957 -37.312 -18.359 1 97.62 110 GLU B C 1
ATOM 4066 O O . GLU B 1 110 ? 5.77 -38.5 -18.516 1 97.62 110 GLU B O 1
ATOM 4071 N N . GLN B 1 111 ? 6.504 -36.781 -17.328 1 97.44 111 GLN B N 1
ATOM 4072 C CA . GLN B 1 111 ? 6.949 -37.625 -16.219 1 97.44 111 GLN B CA 1
ATOM 4073 C C . GLN B 1 111 ? 5.766 -38.188 -15.461 1 97.44 111 GLN B C 1
ATOM 4075 O O . GLN B 1 111 ? 5.852 -39.312 -14.922 1 97.44 111 GLN B O 1
ATOM 4080 N N . TYR B 1 112 ? 4.754 -37.438 -15.375 1 97.88 112 TYR B N 1
ATOM 4081 C CA . TYR B 1 112 ? 3.537 -37.812 -14.68 1 97.88 112 TYR B CA 1
ATOM 4082 C C . TYR B 1 112 ? 2.357 -37.906 -15.641 1 97.88 112 TYR B C 1
ATOM 4084 O O . TYR B 1 112 ? 1.372 -37.188 -15.484 1 97.88 112 TYR B O 1
ATOM 4092 N N . SER B 1 113 ? 2.367 -38.906 -16.453 1 96.81 113 SER B N 1
ATOM 4093 C CA . SER B 1 113 ? 1.548 -38.906 -17.656 1 96.81 113 SER B CA 1
ATOM 4094 C C . SER B 1 113 ? 0.14 -39.438 -17.375 1 96.81 113 SER B C 1
ATOM 4096 O O . SER B 1 113 ? -0.803 -39.125 -18.094 1 96.81 113 SER B O 1
ATOM 4098 N N . ASP B 1 114 ? -0.088 -40.188 -16.297 1 97.44 114 ASP B N 1
ATOM 4099 C CA . ASP B 1 114 ? -1.381 -40.812 -16.016 1 97.44 114 ASP B CA 1
ATOM 4100 C C . ASP B 1 114 ? -2.273 -39.875 -15.203 1 97.44 114 ASP B C 1
ATOM 4102 O O . ASP B 1 114 ? -2.031 -39.625 -14.016 1 97.44 114 ASP B O 1
ATOM 4106 N N . PRO B 1 115 ? -3.342 -39.406 -15.758 1 95.94 115 PRO B N 1
ATOM 4107 C CA . PRO B 1 115 ? -4.215 -38.469 -15.031 1 95.94 115 PRO B CA 1
ATOM 4108 C C . PRO B 1 115 ? -4.934 -39.125 -13.859 1 95.94 115 PRO B C 1
ATOM 4110 O O . PRO B 1 115 ? -5.41 -38.438 -12.953 1 95.94 115 PRO B O 1
ATOM 4113 N N . ASP B 1 116 ? -5.02 -40.438 -13.875 1 95.94 116 ASP B N 1
ATOM 4114 C CA . ASP B 1 116 ? -5.676 -41.125 -12.781 1 95.94 116 ASP B CA 1
ATOM 4115 C C . ASP B 1 116 ? -4.746 -41.281 -11.586 1 95.94 116 ASP B C 1
ATOM 4117 O O . ASP B 1 116 ? -5.207 -41.469 -10.453 1 95.94 116 ASP B O 1
ATOM 4121 N N . ALA B 1 117 ? -3.521 -41.156 -11.891 1 97.44 117 ALA B N 1
ATOM 4122 C CA . ALA B 1 117 ? -2.547 -41.375 -10.828 1 97.44 117 ALA B CA 1
ATOM 4123 C C . ALA B 1 117 ? -2.041 -40.062 -10.25 1 97.44 117 ALA B C 1
ATOM 4125 O O . ALA B 1 117 ? -1.646 -40 -9.078 1 97.44 117 ALA B O 1
ATOM 4126 N N . TRP B 1 118 ? -2.041 -39 -11.086 1 97.75 118 TRP B N 1
ATOM 4127 C CA . TRP B 1 118 ? -1.337 -37.781 -10.672 1 97.75 118 TRP B CA 1
ATOM 4128 C C . TRP B 1 118 ? -2.193 -36.562 -10.914 1 97.75 118 TRP B C 1
ATOM 4130 O O . TRP B 1 118 ? -2.836 -36.438 -11.961 1 97.75 118 TRP B O 1
ATOM 4140 N N . LEU B 1 119 ? -2.238 -35.719 -9.977 1 97.81 119 LEU B N 1
ATOM 4141 C CA . LEU B 1 119 ? -2.775 -34.375 -10.133 1 97.81 119 LEU B CA 1
ATOM 4142 C C . LEU B 1 119 ? -1.659 -33.344 -10.398 1 97.81 119 LEU B C 1
ATOM 4144 O O . LEU B 1 119 ? -0.803 -33.125 -9.547 1 97.81 119 LEU B O 1
ATOM 4148 N N . VAL B 1 120 ? -1.677 -32.781 -11.617 1 98.06 120 VAL B N 1
ATOM 4149 C CA . VAL B 1 120 ? -0.628 -31.875 -12.047 1 98.06 120 VAL B CA 1
ATOM 4150 C C . VAL B 1 120 ? -1.183 -30.453 -12.109 1 98.06 120 VAL B C 1
ATOM 4152 O O . VAL B 1 120 ? -2.248 -30.219 -12.68 1 98.06 120 VAL B O 1
ATOM 4155 N N . LEU B 1 121 ? -0.444 -29.484 -11.477 1 97.25 121 LEU B N 1
ATOM 4156 C CA . LEU B 1 121 ? -0.877 -28.094 -11.57 1 97.25 121 LEU B CA 1
ATOM 4157 C C . LEU B 1 121 ? 0.322 -27.156 -11.617 1 97.25 121 LEU B C 1
ATOM 4159 O O . LEU B 1 121 ? 1.394 -27.484 -11.102 1 97.25 121 LEU B O 1
ATOM 4163 N N . ALA B 1 122 ? 0.149 -26.078 -12.266 1 97.69 122 ALA B N 1
ATOM 4164 C CA . ALA B 1 122 ? 1.02 -24.906 -12.281 1 97.69 122 ALA B CA 1
ATOM 4165 C C . ALA B 1 122 ? 0.213 -23.625 -12.117 1 97.69 122 ALA B C 1
ATOM 4167 O O . ALA B 1 122 ? -0.908 -23.516 -12.617 1 97.69 122 ALA B O 1
ATOM 4168 N N . GLY B 1 123 ? 0.757 -22.734 -11.336 1 94 123 GLY B N 1
ATOM 4169 C CA . GLY B 1 123 ? -0.06 -21.531 -11.188 1 94 123 GLY B CA 1
ATOM 4170 C C . GLY B 1 123 ? 0.688 -20.375 -10.562 1 94 123 GLY B C 1
ATOM 4171 O O . GLY B 1 123 ? 1.737 -20.562 -9.945 1 94 123 GLY B O 1
ATOM 4172 N N . GLU B 1 124 ? 0.172 -19.219 -10.781 1 91.56 124 GLU B N 1
ATOM 4173 C CA . GLU B 1 124 ? 0.68 -17.953 -10.258 1 91.56 124 GLU B CA 1
ATOM 4174 C C . GLU B 1 124 ? -0.266 -17.375 -9.211 1 91.56 124 GLU B C 1
ATOM 4176 O O . GLU B 1 124 ? -1.487 -17.469 -9.344 1 91.56 124 GLU B O 1
ATOM 4181 N N . ALA B 1 125 ? 0.351 -16.906 -8.141 1 84.62 125 ALA B N 1
ATOM 4182 C CA . ALA B 1 125 ? -0.414 -16.188 -7.117 1 84.62 125 ALA B CA 1
ATOM 4183 C C . ALA B 1 125 ? 0.195 -14.828 -6.824 1 84.62 125 ALA B C 1
ATOM 4185 O O . ALA B 1 125 ? 1.411 -14.703 -6.656 1 84.62 125 ALA B O 1
ATOM 4186 N N . SER B 1 126 ? -0.68 -13.828 -6.898 1 81.88 126 SER B N 1
ATOM 4187 C CA . SER B 1 126 ? -0.146 -12.492 -6.676 1 81.88 126 SER B CA 1
ATOM 4188 C C . SER B 1 126 ? -1.162 -11.602 -5.973 1 81.88 126 SER B C 1
ATOM 4190 O O . SER B 1 126 ? -2.363 -11.875 -5.996 1 81.88 126 SER B O 1
ATOM 4192 N N . LEU B 1 127 ? -0.594 -10.633 -5.281 1 76.06 127 LEU B N 1
ATOM 4193 C CA . LEU B 1 127 ? -1.407 -9.617 -4.625 1 76.06 127 LEU B CA 1
ATOM 4194 C C . LEU B 1 127 ? -0.842 -8.227 -4.871 1 76.06 127 LEU B C 1
ATOM 4196 O O . LEU B 1 127 ? 0.37 -8.016 -4.781 1 76.06 127 LEU B O 1
ATOM 4200 N N . ASP B 1 128 ? -1.676 -7.398 -5.289 1 75.69 128 ASP B N 1
ATOM 4201 C CA . ASP B 1 128 ? -1.326 -5.98 -5.301 1 75.69 128 ASP B CA 1
ATOM 4202 C C . ASP B 1 128 ? -1.314 -5.406 -3.887 1 75.69 128 ASP B C 1
ATOM 4204 O O . ASP B 1 128 ? -1.897 -5.984 -2.969 1 75.69 128 ASP B O 1
ATOM 4208 N N . PRO B 1 129 ? -0.516 -4.352 -3.727 1 68.56 129 PRO B N 1
ATOM 4209 C CA . PRO B 1 129 ? -0.517 -3.727 -2.402 1 68.56 129 PRO B CA 1
ATOM 4210 C C . PRO B 1 129 ? -1.922 -3.389 -1.909 1 68.56 129 PRO B C 1
ATOM 4212 O O . PRO B 1 129 ? -2.717 -2.809 -2.652 1 68.56 129 PRO B O 1
ATOM 4215 N N . THR B 1 130 ? -2.295 -3.93 -0.792 1 67.44 130 THR B N 1
ATOM 4216 C CA . THR B 1 130 ? -3.654 -3.75 -0.297 1 67.44 130 THR B CA 1
ATOM 4217 C C . THR B 1 130 ? -3.65 -3.441 1.197 1 67.44 130 THR B C 1
ATOM 4219 O O . THR B 1 130 ? -2.602 -3.498 1.845 1 67.44 130 THR B O 1
ATOM 4222 N N . TRP B 1 131 ? -4.684 -2.885 1.672 1 63.97 131 TRP B N 1
ATOM 4223 C CA . TRP B 1 131 ? -5.008 -2.719 3.086 1 63.97 131 TRP B CA 1
ATOM 4224 C C . TRP B 1 131 ? -5.816 -3.902 3.602 1 63.97 131 TRP B C 1
ATOM 4226 O O . TRP B 1 131 ? -6.828 -4.277 3.006 1 63.97 131 TRP B O 1
ATOM 4236 N N . SER B 1 132 ? -5.422 -4.637 4.707 1 62.47 132 SER B N 1
ATOM 4237 C CA . SER B 1 132 ? -4.207 -4.617 5.516 1 62.47 132 SER B CA 1
ATOM 4238 C C . SER B 1 132 ? -3.098 -5.441 4.867 1 62.47 132 SER B C 1
ATOM 4240 O O . SER B 1 132 ? -3.348 -6.535 4.355 1 62.47 132 SER B O 1
ATOM 4242 N N . LEU B 1 133 ? -1.803 -4.883 4.863 1 59.5 133 LEU B N 1
ATOM 4243 C CA . LEU B 1 133 ? -0.704 -5.559 4.184 1 59.5 133 LEU B CA 1
ATOM 4244 C C . LEU B 1 133 ? -0.224 -6.762 4.992 1 59.5 133 LEU B C 1
ATOM 4246 O O . LEU B 1 133 ? 0.438 -7.652 4.453 1 59.5 133 LEU B O 1
ATOM 4250 N N . THR B 1 134 ? -0.495 -6.734 6.246 1 57.25 134 THR B N 1
ATOM 4251 C CA . THR B 1 134 ? 0.165 -7.746 7.062 1 57.25 134 THR B CA 1
ATOM 4252 C C . THR B 1 134 ? -0.823 -8.836 7.48 1 57.25 134 THR B C 1
ATOM 4254 O O . THR B 1 134 ? -0.5 -9.688 8.312 1 57.25 134 THR B O 1
ATOM 4257 N N . SER B 1 135 ? -1.95 -8.719 6.875 1 55.5 135 SER B N 1
ATOM 4258 C CA . SER B 1 135 ? -2.873 -9.773 7.285 1 55.5 135 SER B CA 1
ATOM 4259 C C . SER B 1 135 ? -2.33 -11.156 6.93 1 55.5 135 SER B C 1
ATOM 4261 O O . SER B 1 135 ? -1.608 -11.305 5.941 1 55.5 135 SER B O 1
ATOM 4263 N N . PRO B 1 136 ? -2.588 -12.016 7.875 1 51.97 136 PRO B N 1
ATOM 4264 C CA . PRO B 1 136 ? -2.213 -13.398 7.574 1 51.97 136 PRO B CA 1
ATOM 4265 C C . PRO B 1 136 ? -2.719 -13.859 6.211 1 51.97 136 PRO B C 1
ATOM 4267 O O . PRO B 1 136 ? -3.812 -13.477 5.789 1 51.97 136 PRO B O 1
ATOM 4270 N N . GLY B 1 137 ? -1.812 -14.445 5.316 1 51.09 137 GLY B N 1
ATOM 4271 C CA . GLY B 1 137 ? -2.168 -14.977 4.008 1 51.09 137 GLY B CA 1
ATOM 4272 C C . GLY B 1 137 ? -1.648 -14.133 2.861 1 51.09 137 GLY B C 1
ATOM 4273 O O . GLY B 1 137 ? -1.826 -14.484 1.693 1 51.09 137 GLY B O 1
ATOM 4274 N N . VAL B 1 138 ? -1.298 -12.938 3.201 1 52.66 138 VAL B N 1
ATOM 4275 C CA . VAL B 1 138 ? -0.693 -12.109 2.16 1 52.66 138 VAL B CA 1
ATOM 4276 C C . VAL B 1 138 ? 0.611 -12.75 1.688 1 52.66 138 VAL B C 1
ATOM 4278 O O . VAL B 1 138 ? 1.415 -13.211 2.502 1 52.66 138 VAL B O 1
ATOM 4281 N N . PRO B 1 139 ? 0.509 -13.016 0.292 1 55.72 139 PRO B N 1
ATOM 4282 C CA . PRO B 1 139 ? 1.785 -13.578 -0.163 1 55.72 139 PRO B CA 1
ATOM 4283 C C . PRO B 1 139 ? 2.99 -12.891 0.482 1 55.72 139 PRO B C 1
ATOM 4285 O O . PRO B 1 139 ? 3.029 -11.664 0.58 1 55.72 139 PRO B O 1
ATOM 4288 N N . SER B 1 140 ? 3.799 -13.766 1.033 1 59.81 140 SER B N 1
ATOM 4289 C CA . SER B 1 140 ? 4.973 -13.367 1.802 1 59.81 140 SER B CA 1
ATOM 4290 C C . SER B 1 140 ? 5.988 -12.641 0.926 1 59.81 140 SER B C 1
ATOM 4292 O O . SER B 1 140 ? 6.746 -11.797 1.415 1 59.81 140 SER B O 1
ATOM 4294 N N . ILE B 1 141 ? 5.832 -13.023 -0.446 1 69.56 141 ILE B N 1
ATOM 4295 C CA . ILE B 1 141 ? 6.848 -12.406 -1.293 1 69.56 141 ILE B CA 1
ATOM 4296 C C . ILE B 1 141 ? 6.176 -11.57 -2.379 1 69.56 141 ILE B C 1
ATOM 4298 O O . ILE B 1 141 ? 5.387 -12.086 -3.172 1 69.56 141 ILE B O 1
ATOM 4302 N N . ARG B 1 142 ? 6.434 -10.406 -2.414 1 80.56 142 ARG B N 1
ATOM 4303 C CA . ARG B 1 142 ? 5.844 -9.492 -3.385 1 80.56 142 ARG B CA 1
ATOM 4304 C C . ARG B 1 142 ? 6.648 -9.477 -4.68 1 80.56 142 ARG B C 1
ATOM 4306 O O . ARG B 1 142 ? 7.234 -8.453 -5.043 1 80.56 142 ARG B O 1
ATOM 4313 N N . MET B 1 143 ? 6.68 -10.648 -5.363 1 86.25 143 MET B N 1
ATOM 4314 C CA . MET B 1 143 ? 7.289 -10.852 -6.676 1 86.25 143 MET B CA 1
ATOM 4315 C C . MET B 1 143 ? 6.492 -11.859 -7.496 1 86.25 143 MET B C 1
ATOM 4317 O O . MET B 1 143 ? 5.805 -12.719 -6.941 1 86.25 143 MET B O 1
ATOM 4321 N N . LEU B 1 144 ? 6.586 -11.711 -8.758 1 90.31 144 LEU B N 1
ATOM 4322 C CA . LEU B 1 144 ? 5.996 -12.719 -9.625 1 90.31 144 LEU B CA 1
ATOM 4323 C C . LEU B 1 144 ? 6.598 -14.094 -9.344 1 90.31 144 LEU B C 1
ATOM 4325 O O . LEU B 1 144 ? 7.82 -14.25 -9.328 1 90.31 144 LEU B O 1
ATOM 4329 N N . HIS B 1 145 ? 5.75 -14.977 -9.039 1 91.06 145 HIS B N 1
ATOM 4330 C CA . HIS B 1 145 ? 6.227 -16.344 -8.844 1 91.06 145 HIS B CA 1
ATOM 4331 C C . HIS B 1 145 ? 5.188 -17.359 -9.312 1 91.06 145 HIS B C 1
ATOM 4333 O O . HIS B 1 145 ? 3.996 -17.047 -9.367 1 91.06 145 HIS B O 1
ATOM 4339 N N . ASN B 1 146 ? 5.648 -18.453 -9.734 1 94.44 146 ASN B N 1
ATOM 4340 C CA . ASN B 1 146 ? 4.824 -19.562 -10.211 1 94.44 146 ASN B CA 1
ATOM 4341 C C . ASN B 1 146 ? 5.129 -20.859 -9.469 1 94.44 146 ASN B C 1
ATOM 4343 O O . ASN B 1 146 ? 6.285 -21.125 -9.141 1 94.44 146 ASN B O 1
ATOM 4347 N N . HIS B 1 147 ? 4.098 -21.547 -9.203 1 94.81 147 HIS B N 1
ATOM 4348 C CA . HIS B 1 147 ? 4.223 -22.844 -8.555 1 94.81 147 HIS B CA 1
ATOM 4349 C C . HIS B 1 147 ? 4.023 -23.984 -9.547 1 94.81 147 HIS B C 1
ATOM 4351 O O . HIS B 1 147 ? 3.176 -23.891 -10.438 1 94.81 147 HIS B O 1
ATOM 4357 N N . PHE B 1 148 ? 4.816 -25.016 -9.375 1 97.88 148 PHE B N 1
ATOM 4358 C CA . PHE B 1 148 ? 4.695 -26.266 -10.117 1 97.88 148 PHE B CA 1
ATOM 4359 C C . PHE B 1 148 ? 4.621 -27.453 -9.164 1 97.88 148 PHE B C 1
ATOM 4361 O O . PHE B 1 148 ? 5.602 -27.781 -8.492 1 97.88 148 PHE B O 1
ATOM 4368 N N . ILE B 1 149 ? 3.48 -28.047 -9.156 1 97.5 149 ILE B N 1
ATOM 4369 C CA . ILE B 1 149 ? 3.246 -29.031 -8.117 1 97.5 149 ILE B CA 1
ATOM 4370 C C . ILE B 1 149 ? 2.586 -30.281 -8.711 1 97.5 149 ILE B C 1
ATOM 4372 O O . ILE B 1 149 ? 1.732 -30.172 -9.602 1 97.5 149 ILE B O 1
ATOM 4376 N N . VAL B 1 150 ? 2.979 -31.469 -8.242 1 98 150 VAL B N 1
ATOM 4377 C CA . VAL B 1 150 ? 2.326 -32.719 -8.578 1 98 150 VAL B CA 1
ATOM 4378 C C . VAL B 1 150 ? 1.939 -33.469 -7.297 1 98 150 VAL B C 1
ATOM 4380 O O . VAL B 1 150 ? 2.758 -33.594 -6.387 1 98 150 VAL B O 1
ATOM 4383 N N . PHE B 1 151 ? 0.71 -33.906 -7.27 1 97.44 151 PHE B N 1
ATOM 4384 C CA . PHE B 1 151 ? 0.223 -34.688 -6.16 1 97.44 151 PHE B CA 1
ATOM 4385 C C . PHE B 1 151 ? -0.055 -36.125 -6.617 1 97.44 151 PHE B C 1
ATOM 4387 O O . PHE B 1 151 ? -0.534 -36.344 -7.73 1 97.44 151 PHE B O 1
ATOM 4394 N N . SER B 1 152 ? 0.214 -37.062 -5.699 1 96.69 152 SER B N 1
ATOM 4395 C CA . SER B 1 152 ? -0.256 -38.438 -5.898 1 96.69 152 SER B CA 1
ATOM 4396 C C . SER B 1 152 ? -1.741 -38.562 -5.574 1 96.69 152 SER B C 1
ATOM 4398 O O . SER B 1 152 ? -2.16 -38.312 -4.445 1 96.69 152 SER B O 1
ATOM 4400 N N . LYS B 1 153 ? -2.51 -39 -6.508 1 96.19 153 LYS B N 1
ATOM 4401 C CA . LYS B 1 153 ? -3.939 -39.156 -6.254 1 96.19 153 LYS B CA 1
ATOM 4402 C C . LYS B 1 153 ? -4.207 -40.281 -5.238 1 96.19 153 LYS B C 1
ATOM 4404 O O . LYS B 1 153 ? -5.188 -40.219 -4.496 1 96.19 153 LYS B O 1
ATOM 4409 N N . GLU B 1 154 ? -3.371 -41.25 -5.254 1 96 154 GLU B N 1
ATOM 4410 C CA . GLU B 1 154 ? -3.482 -42.281 -4.234 1 96 154 GLU B CA 1
ATOM 4411 C C . GLU B 1 154 ? -3.303 -41.719 -2.834 1 96 154 GLU B C 1
ATOM 4413 O O . GLU B 1 154 ? -4.066 -42.031 -1.92 1 96 154 GLU B O 1
ATOM 4418 N N . GLU B 1 155 ? -2.297 -40.875 -2.717 1 95.19 155 GLU B N 1
ATOM 4419 C CA . GLU B 1 155 ? -2.096 -40.219 -1.435 1 95.19 155 GLU B CA 1
ATOM 4420 C C . GLU B 1 155 ? -3.301 -39.344 -1.067 1 95.19 155 GLU B C 1
ATOM 4422 O O . GLU B 1 155 ? -3.727 -39.344 0.09 1 95.19 155 GLU B O 1
ATOM 4427 N N . LEU B 1 156 ? -3.832 -38.688 -2.008 1 96 156 LEU B N 1
ATOM 4428 C CA . LEU B 1 156 ? -4.984 -37.844 -1.771 1 96 156 LEU B CA 1
ATOM 4429 C C . LEU B 1 156 ? -6.203 -38.656 -1.363 1 96 156 LEU B C 1
ATOM 4431 O O . LEU B 1 156 ? -6.969 -38.25 -0.486 1 96 156 LEU B O 1
ATOM 4435 N N . ARG B 1 157 ? -6.367 -39.781 -1.965 1 95.56 157 ARG B N 1
ATOM 4436 C CA . ARG B 1 157 ? -7.488 -40.656 -1.631 1 95.56 157 ARG B CA 1
ATOM 4437 C C . ARG B 1 157 ? -7.395 -41.156 -0.189 1 95.56 157 ARG B C 1
ATOM 4439 O O . ARG B 1 157 ? -8.414 -41.312 0.486 1 95.56 157 ARG B O 1
ATOM 4446 N N . GLN B 1 158 ? -6.195 -41.344 0.198 1 95.25 158 GLN B N 1
ATOM 4447 C CA . GLN B 1 158 ? -5.965 -41.875 1.527 1 95.25 158 GLN B CA 1
ATOM 4448 C C . GLN B 1 158 ? -5.879 -40.781 2.578 1 95.25 158 GLN B C 1
ATOM 4450 O O . GLN B 1 158 ? -5.91 -41.062 3.779 1 95.25 158 GLN B O 1
ATOM 4455 N N . ALA B 1 159 ? -5.809 -39.562 2.131 1 94.88 159 ALA B N 1
ATOM 4456 C CA . ALA B 1 159 ? -5.621 -38.438 3.045 1 94.88 159 ALA B CA 1
ATOM 4457 C C . ALA B 1 159 ? -6.895 -38.156 3.838 1 94.88 159 ALA B C 1
ATOM 4459 O O . ALA B 1 159 ? -7.984 -38.594 3.451 1 94.88 159 ALA B O 1
ATOM 4460 N N . LYS B 1 160 ? -6.695 -37.469 4.973 1 94.31 160 LYS B N 1
ATOM 4461 C CA . LYS B 1 160 ? -7.828 -37.031 5.781 1 94.31 160 LYS B CA 1
ATOM 4462 C C . LYS B 1 160 ? -8.68 -36.031 5.023 1 94.31 160 LYS B C 1
ATOM 4464 O O . LYS B 1 160 ? -8.156 -35.219 4.262 1 94.31 160 LYS B O 1
ATOM 4469 N N . LEU B 1 161 ? -9.961 -36.125 5.305 1 94 161 LEU B N 1
ATOM 4470 C CA . LEU B 1 161 ? -10.852 -35.125 4.758 1 94 161 LEU B CA 1
ATOM 4471 C C . LEU B 1 161 ? -10.57 -33.75 5.379 1 94 161 LEU B C 1
ATOM 4473 O O . LEU B 1 161 ? -10.336 -33.656 6.586 1 94 161 LEU B O 1
ATOM 4477 N N . ALA B 1 162 ? -10.492 -32.75 4.492 1 90.56 162 ALA B N 1
ATOM 4478 C CA . ALA B 1 162 ? -10.281 -31.391 5.004 1 90.56 162 ALA B CA 1
ATOM 4479 C C . ALA B 1 162 ? -11.555 -30.844 5.648 1 90.56 162 ALA B C 1
ATOM 4481 O O . ALA B 1 162 ? -12.664 -31.234 5.277 1 90.56 162 ALA B O 1
ATOM 4482 N N . ASP B 1 163 ? -11.352 -29.969 6.633 1 85.25 163 ASP B N 1
ATOM 4483 C CA . ASP B 1 163 ? -12.477 -29.25 7.207 1 85.25 163 ASP B CA 1
ATOM 4484 C C . ASP B 1 163 ? -13.172 -28.375 6.156 1 85.25 163 ASP B C 1
ATOM 4486 O O . ASP B 1 163 ? -12.547 -27.484 5.578 1 85.25 163 ASP B O 1
ATOM 4490 N N . PRO B 1 164 ? -14.383 -28.734 5.969 1 75.38 164 PRO B N 1
ATOM 4491 C CA . PRO B 1 164 ? -15.078 -27.938 4.953 1 75.38 164 PRO B CA 1
ATOM 4492 C C . PRO B 1 164 ? -15.125 -26.453 5.289 1 75.38 164 PRO B C 1
ATOM 4494 O O . PRO B 1 164 ? -15.32 -25.625 4.398 1 75.38 164 PRO B O 1
ATOM 4497 N N . ASN B 1 165 ? -14.906 -26.125 6.512 1 74.06 165 ASN B N 1
ATOM 4498 C CA . ASN B 1 165 ? -14.961 -24.734 6.938 1 74.06 165 ASN B CA 1
ATOM 4499 C C . ASN B 1 165 ? -13.57 -24.109 6.984 1 74.06 165 ASN B C 1
ATOM 4501 O O . ASN B 1 165 ? -13.391 -23 7.52 1 74.06 165 ASN B O 1
ATOM 4505 N N . ASN B 1 166 ? -12.742 -24.844 6.391 1 76.38 166 ASN B N 1
ATOM 4506 C CA . ASN B 1 166 ? -11.406 -24.266 6.301 1 76.38 166 ASN B CA 1
ATOM 4507 C C . ASN B 1 166 ? -11.406 -22.969 5.488 1 76.38 166 ASN B C 1
ATOM 4509 O O . ASN B 1 166 ? -11.812 -22.969 4.324 1 76.38 166 ASN B O 1
ATOM 4513 N N . PRO B 1 167 ? -11.016 -21.875 6.102 1 67.69 167 PRO B N 1
ATOM 4514 C CA . PRO B 1 167 ? -11.078 -20.578 5.422 1 67.69 167 PRO B CA 1
ATOM 4515 C C . PRO B 1 167 ? -10.273 -20.547 4.125 1 67.69 167 PRO B C 1
ATOM 4517 O O . PRO B 1 167 ? -10.555 -19.75 3.236 1 67.69 167 PRO B O 1
ATOM 4520 N N . ASN B 1 168 ? -9.422 -21.562 4.043 1 68.5 168 ASN B N 1
ATOM 4521 C CA . ASN B 1 168 ? -8.57 -21.562 2.857 1 68.5 168 ASN B CA 1
ATOM 4522 C C . ASN B 1 168 ? -9.289 -22.172 1.654 1 68.5 168 ASN B C 1
ATOM 4524 O O . ASN B 1 168 ? -8.844 -22 0.516 1 68.5 168 ASN B O 1
ATOM 4528 N N . LEU B 1 169 ? -10.258 -22.875 1.949 1 72.06 169 LEU B N 1
ATOM 4529 C CA . LEU B 1 169 ? -11.008 -23.531 0.879 1 72.06 169 LEU B CA 1
ATOM 4530 C C . LEU B 1 169 ? -12.078 -22.594 0.331 1 72.06 169 LEU B C 1
ATOM 4532 O O . LEU B 1 169 ? -12.625 -22.828 -0.751 1 72.06 169 LEU B O 1
ATOM 4536 N N . THR B 1 170 ? -12.305 -21.5 1.208 1 60.59 170 THR B N 1
ATOM 4537 C CA . THR B 1 170 ? -13.391 -20.609 0.82 1 60.59 170 THR B CA 1
ATOM 4538 C C . THR B 1 170 ? -12.836 -19.328 0.187 1 60.59 170 THR B C 1
ATOM 4540 O O . THR B 1 170 ? -11.703 -18.938 0.467 1 60.59 170 THR B O 1
ATOM 4543 N N . ASP B 1 171 ? -12.922 -19.234 -1.073 1 58.84 171 ASP B N 1
ATOM 4544 C CA . ASP B 1 171 ? -12.453 -18 -1.695 1 58.84 171 ASP B CA 1
ATOM 4545 C C . ASP B 1 171 ? -12.852 -16.781 -0.871 1 58.84 171 ASP B C 1
ATOM 4547 O O . ASP B 1 171 ? -13.203 -15.742 -1.426 1 58.84 171 ASP B O 1
ATOM 4551 N N . GLY B 1 172 ? -12.656 -16.828 0.492 1 54.94 172 GLY B N 1
ATOM 4552 C CA . GLY B 1 172 ? -13 -15.727 1.371 1 54.94 172 GLY B CA 1
ATOM 4553 C C . GLY B 1 172 ? -14.398 -15.195 1.144 1 54.94 172 GLY B C 1
ATOM 4554 O O . GLY B 1 172 ? -14.648 -14 1.296 1 54.94 172 GLY B O 1
ATOM 4555 N N . GLU B 1 173 ? -15.234 -16.047 0.608 1 56.62 173 GLU B N 1
ATOM 4556 C CA . GLU B 1 173 ? -16.641 -15.758 0.358 1 56.62 173 GLU B CA 1
ATOM 4557 C C . GLU B 1 173 ? -16.812 -14.805 -0.823 1 56.62 173 GLU B C 1
ATOM 4559 O O . GLU B 1 173 ? -17.922 -14.586 -1.298 1 56.62 173 GLU B O 1
ATOM 4564 N N . GLN B 1 174 ? -15.703 -14.266 -1.273 1 57.94 174 GLN B N 1
ATOM 4565 C CA . GLN B 1 174 ? -15.867 -13.258 -2.316 1 57.94 174 GLN B CA 1
ATOM 4566 C C . GLN B 1 174 ? -16.203 -13.906 -3.656 1 57.94 174 GLN B C 1
ATOM 4568 O O . GLN B 1 174 ? -17.016 -13.375 -4.418 1 57.94 174 GLN B O 1
ATOM 4573 N N . HIS B 1 175 ? -15.5 -14.961 -4.051 1 56.38 175 HIS B N 1
ATOM 4574 C CA . HIS B 1 175 ? -15.898 -15.641 -5.277 1 56.38 175 HIS B CA 1
ATOM 4575 C C . HIS B 1 175 ? -17.344 -16.141 -5.184 1 56.38 175 HIS B C 1
ATOM 4577 O O . HIS B 1 175 ? -18.078 -16.094 -6.168 1 56.38 175 HIS B O 1
ATOM 4583 N N . SER B 1 176 ? -17.516 -16.469 -4.043 1 61.19 176 SER B N 1
ATOM 4584 C CA . SER B 1 176 ? -18.906 -16.906 -3.842 1 61.19 176 SER B CA 1
ATOM 4585 C C . SER B 1 176 ? -19.875 -15.75 -4.02 1 61.19 176 SER B C 1
ATOM 4587 O O . SER B 1 176 ? -20.984 -15.938 -4.516 1 61.19 176 SER B O 1
ATOM 4589 N N . LEU B 1 177 ? -19.203 -14.648 -3.803 1 67.31 177 LEU B N 1
ATOM 4590 C CA . LEU B 1 177 ? -20.047 -13.469 -3.973 1 67.31 177 LEU B CA 1
ATOM 4591 C C . LEU B 1 177 ? -20.422 -13.281 -5.438 1 67.31 177 LEU B C 1
ATOM 4593 O O . LEU B 1 177 ? -21.594 -13.047 -5.758 1 67.31 177 LEU B O 1
ATOM 4597 N N . PHE B 1 178 ? -19.422 -13.492 -6.297 1 71.44 178 PHE B N 1
ATOM 4598 C CA . PHE B 1 178 ? -19.672 -13.242 -7.711 1 71.44 178 PHE B CA 1
ATOM 4599 C C . PHE B 1 178 ? -20.531 -14.359 -8.305 1 71.44 178 PHE B C 1
ATOM 4601 O O . PHE B 1 178 ? -21.484 -14.086 -9.039 1 71.44 178 PHE B O 1
ATOM 4608 N N . ALA B 1 179 ? -20.172 -15.5 -7.91 1 66.12 179 ALA B N 1
ATOM 4609 C CA . ALA B 1 179 ? -20.875 -16.672 -8.445 1 66.12 179 ALA B CA 1
ATOM 4610 C C . ALA B 1 179 ? -22.281 -16.766 -7.867 1 66.12 179 ALA B C 1
ATOM 4612 O O . ALA B 1 179 ? -23.203 -17.234 -8.547 1 66.12 179 ALA B O 1
ATOM 4613 N N . GLU B 1 180 ? -22.391 -16.25 -6.746 1 67.81 180 GLU B N 1
ATOM 4614 C CA . GLU B 1 180 ? -23.688 -16.375 -6.082 1 67.81 180 GLU B CA 1
ATOM 4615 C C . GLU B 1 180 ? -24.625 -15.242 -6.5 1 67.81 180 GLU B C 1
ATOM 4617 O O . GLU B 1 180 ? -25.812 -15.477 -6.742 1 67.81 180 GLU B O 1
ATOM 4622 N N . HIS B 1 181 ? -24.016 -14.156 -6.641 1 71.62 181 HIS B N 1
ATOM 4623 C CA . HIS B 1 181 ? -24.938 -13.031 -6.746 1 71.62 181 HIS B CA 1
ATOM 4624 C C . HIS B 1 181 ? -25 -12.508 -8.18 1 71.62 181 HIS B C 1
ATOM 4626 O O . HIS B 1 181 ? -25.953 -11.812 -8.547 1 71.62 181 HIS B O 1
ATOM 4632 N N . MET B 1 182 ? -23.953 -12.883 -8.906 1 75.88 182 MET B N 1
ATOM 4633 C CA . MET B 1 182 ? -23.984 -12.352 -10.266 1 75.88 182 MET B CA 1
ATOM 4634 C C . MET B 1 182 ? -23.25 -13.273 -11.227 1 75.88 182 MET B C 1
ATOM 4636 O O . MET B 1 182 ? -22.375 -12.836 -11.977 1 75.88 182 MET B O 1
ATOM 4640 N N . PRO B 1 183 ? -23.609 -14.484 -11.242 1 74.88 183 PRO B N 1
ATOM 4641 C CA . PRO B 1 183 ? -22.891 -15.438 -12.109 1 74.88 183 PRO B CA 1
ATOM 4642 C C . PRO B 1 183 ? -22.984 -15.062 -13.586 1 74.88 183 PRO B C 1
ATOM 4644 O O . PRO B 1 183 ? -22 -15.203 -14.32 1 74.88 183 PRO B O 1
ATOM 4647 N N . HIS B 1 184 ? -24.094 -14.547 -13.961 1 80 184 HIS B N 1
ATOM 4648 C CA . HIS B 1 184 ? -24.312 -14.242 -15.375 1 80 184 HIS B CA 1
ATOM 4649 C C . HIS B 1 184 ? -23.438 -13.078 -15.82 1 80 184 HIS B C 1
ATOM 4651 O O . HIS B 1 184 ? -22.859 -13.109 -16.906 1 80 184 HIS B O 1
ATOM 4657 N N . VAL B 1 185 ? -23.328 -12.164 -14.953 1 83.25 185 VAL B N 1
ATOM 4658 C CA . VAL B 1 185 ? -22.562 -10.977 -15.32 1 83.25 185 VAL B CA 1
ATOM 4659 C C . VAL B 1 185 ? -21.078 -11.328 -15.406 1 83.25 185 VAL B C 1
ATOM 4661 O O . VAL B 1 185 ? -20.391 -10.906 -16.328 1 83.25 185 VAL B O 1
ATOM 4664 N N . TYR B 1 186 ? -20.719 -12.109 -14.492 1 82.88 186 TYR B N 1
ATOM 4665 C CA . TYR B 1 186 ? -19.328 -12.516 -14.445 1 82.88 186 TYR B CA 1
ATOM 4666 C C . TYR B 1 186 ? -18.953 -13.328 -15.672 1 82.88 186 TYR B C 1
ATOM 4668 O O . TYR B 1 186 ? -17.953 -13.047 -16.344 1 82.88 186 TYR B O 1
ATOM 4676 N N . ARG B 1 187 ? -19.75 -14.203 -16.031 1 82.5 187 ARG B N 1
ATOM 4677 C CA . ARG B 1 187 ? -19.531 -15.031 -17.203 1 82.5 187 ARG B CA 1
ATOM 4678 C C . ARG B 1 187 ? -19.625 -14.203 -18.484 1 82.5 187 ARG B C 1
ATOM 4680 O O . ARG B 1 187 ? -18.812 -14.375 -19.406 1 82.5 187 ARG B O 1
ATOM 4687 N N . GLU B 1 188 ? -20.594 -13.367 -18.469 1 86.38 188 GLU B N 1
ATOM 4688 C CA . GLU B 1 188 ? -20.797 -12.523 -19.656 1 86.38 188 GLU B CA 1
ATOM 4689 C C . GLU B 1 188 ? -19.594 -11.609 -19.875 1 86.38 188 GLU B C 1
ATOM 4691 O O . GLU B 1 188 ? -19.188 -11.391 -21.016 1 86.38 188 GLU B O 1
ATOM 4696 N N . PHE B 1 189 ? -19.094 -11.148 -18.875 1 89.94 189 PHE B N 1
ATOM 4697 C CA . PHE B 1 189 ? -17.938 -10.258 -19 1 89.94 189 PHE B CA 1
ATOM 4698 C C . PHE B 1 189 ? -16.766 -10.977 -19.656 1 89.94 189 PHE B C 1
ATOM 4700 O O . PHE B 1 189 ? -16.188 -10.477 -20.625 1 89.94 189 PHE B O 1
ATOM 4707 N N . PHE B 1 190 ? -16.516 -12.125 -19.188 1 87.81 190 PHE B N 1
ATOM 4708 C CA . PHE B 1 190 ? -15.383 -12.867 -19.734 1 87.81 190 PHE B CA 1
ATOM 4709 C C . PHE B 1 190 ? -15.68 -13.352 -21.156 1 87.81 190 PHE B C 1
ATOM 4711 O O . PHE B 1 190 ? -14.797 -13.344 -22.016 1 87.81 190 PHE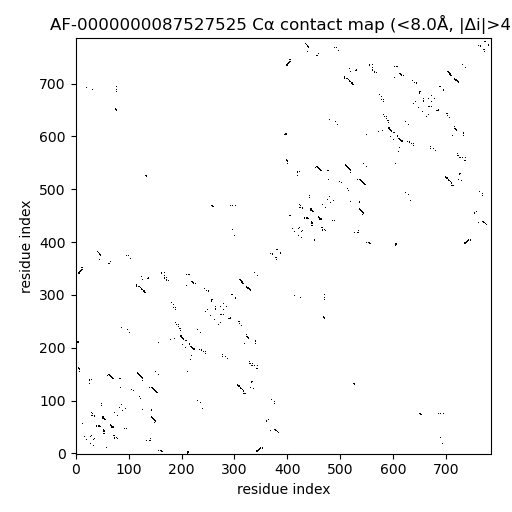 B O 1
ATOM 4718 N N . ALA B 1 191 ? -16.844 -13.672 -21.375 1 85.38 191 ALA B N 1
ATOM 4719 C CA . ALA B 1 191 ? -17.219 -14.117 -22.719 1 85.38 191 ALA B CA 1
ATOM 4720 C C . ALA B 1 191 ? -17.094 -12.992 -23.734 1 85.38 191 ALA B C 1
ATOM 4722 O O . ALA B 1 191 ? -16.656 -13.227 -24.875 1 85.38 191 ALA B O 1
ATOM 4723 N N . LYS B 1 192 ? -17.422 -11.867 -23.344 1 88.12 192 LYS B N 1
ATOM 4724 C CA . LYS B 1 192 ? -17.406 -10.734 -24.266 1 88.12 192 LYS B CA 1
ATOM 4725 C C . LYS B 1 192 ? -16.031 -10.109 -24.344 1 88.12 192 LYS B C 1
ATOM 4727 O O . LYS B 1 192 ? -15.641 -9.562 -25.375 1 88.12 192 LYS B O 1
ATOM 4732 N N . ALA B 1 193 ? -15.406 -10.156 -23.281 1 84.62 193 ALA B N 1
ATOM 4733 C CA . ALA B 1 193 ? -14.109 -9.492 -23.234 1 84.62 193 ALA B CA 1
ATOM 4734 C C . ALA B 1 193 ? -13.023 -10.352 -23.859 1 84.62 193 ALA B C 1
ATOM 4736 O O . ALA B 1 193 ? -12.023 -9.836 -24.375 1 84.62 193 ALA B O 1
ATOM 4737 N N . LEU B 1 194 ? -13.266 -11.609 -23.766 1 86.19 194 LEU B N 1
ATOM 4738 C CA . LEU B 1 194 ? -12.188 -12.516 -24.141 1 86.19 194 LEU B CA 1
ATOM 4739 C C . LEU B 1 194 ? -12.562 -13.312 -25.391 1 86.19 194 LEU B C 1
ATOM 4741 O O . LEU B 1 194 ? -13.539 -14.062 -25.391 1 86.19 194 LEU B O 1
ATOM 4745 N N . ASP B 1 195 ? -11.914 -12.969 -26.5 1 87.62 195 ASP B N 1
ATOM 4746 C CA . ASP B 1 195 ? -12.031 -13.719 -27.734 1 87.62 195 ASP B CA 1
ATOM 4747 C C . ASP B 1 195 ? -10.789 -14.57 -27.984 1 87.62 195 ASP B C 1
ATOM 4749 O O . ASP B 1 195 ? -9.773 -14.078 -28.469 1 87.62 195 ASP B O 1
ATOM 4753 N N . PHE B 1 196 ? -11.055 -15.969 -27.719 1 93.25 196 PHE B N 1
ATOM 4754 C CA . PHE B 1 196 ? -9.883 -16.828 -27.688 1 93.25 196 PHE B CA 1
ATOM 4755 C C . PHE B 1 196 ? -9.875 -17.797 -28.859 1 93.25 196 PHE B C 1
ATOM 4757 O O . PHE B 1 196 ? -10.93 -18.188 -29.344 1 93.25 196 PHE B O 1
ATOM 4764 N N . ASP B 1 197 ? -8.742 -18.078 -29.281 1 93.25 197 ASP B N 1
ATOM 4765 C CA . ASP B 1 197 ? -8.547 -19.109 -30.297 1 93.25 197 ASP B CA 1
ATOM 4766 C C . ASP B 1 197 ? -8.164 -20.453 -29.672 1 93.25 197 ASP B C 1
ATOM 4768 O O . ASP B 1 197 ? -8.602 -21.5 -30.125 1 93.25 197 ASP B O 1
ATOM 4772 N N . ILE B 1 198 ? -7.438 -20.391 -28.625 1 96.44 198 ILE B N 1
ATOM 4773 C CA . ILE B 1 198 ? -6.867 -21.594 -28.031 1 96.44 198 ILE B CA 1
ATOM 4774 C C . ILE B 1 198 ? -7.668 -21.984 -26.781 1 96.44 198 ILE B C 1
ATOM 4776 O O . ILE B 1 198 ? -7.996 -23.156 -26.594 1 96.44 198 ILE B O 1
ATOM 4780 N N . LEU B 1 199 ? -7.973 -20.984 -26.031 1 96.81 199 LEU B N 1
ATOM 4781 C CA . LEU B 1 199 ? -8.742 -21.25 -24.812 1 96.81 199 LEU B CA 1
ATOM 4782 C C . LEU B 1 199 ? -10.234 -21.312 -25.109 1 96.81 199 LEU B C 1
ATOM 4784 O O . LEU B 1 199 ? -10.789 -20.375 -25.703 1 96.81 199 LEU B O 1
ATOM 4788 N N . GLN B 1 200 ? -10.828 -22.375 -24.703 1 94.38 200 GLN B N 1
ATOM 4789 C CA . GLN B 1 200 ? -12.266 -22.547 -24.891 1 94.38 200 GLN B CA 1
ATOM 4790 C C . GLN B 1 200 ? -12.984 -22.641 -23.547 1 94.38 200 GLN B C 1
ATOM 4792 O O . GLN B 1 200 ? -12.672 -23.516 -22.734 1 94.38 200 GLN B O 1
ATOM 4797 N N . ALA B 1 201 ? -13.938 -21.797 -23.422 1 91.56 201 ALA B N 1
ATOM 4798 C CA . ALA B 1 201 ? -14.703 -21.812 -22.188 1 91.56 201 ALA B CA 1
ATOM 4799 C C . ALA B 1 201 ? -15.383 -23.172 -21.969 1 91.56 201 ALA B C 1
ATOM 4801 O O . ALA B 1 201 ? -15.898 -23.766 -22.922 1 91.56 201 ALA B O 1
ATOM 4802 N N . VAL B 1 202 ? -15.297 -23.609 -20.781 1 89.81 202 VAL B N 1
ATOM 4803 C CA . VAL B 1 202 ? -15.898 -24.906 -20.484 1 89.81 202 VAL B CA 1
ATOM 4804 C C . VAL B 1 202 ? -16.828 -24.781 -19.281 1 89.81 202 VAL B C 1
ATOM 4806 O O . VAL B 1 202 ? -16.719 -23.828 -18.5 1 89.81 202 VAL B O 1
ATOM 4809 N N . ASP B 1 203 ? -17.734 -25.766 -19.203 1 79.69 203 ASP B N 1
ATOM 4810 C CA . ASP B 1 203 ? -18.688 -25.781 -18.109 1 79.69 203 ASP B CA 1
ATOM 4811 C C . ASP B 1 203 ? -18.031 -26.328 -16.828 1 79.69 203 ASP B C 1
ATOM 4813 O O . ASP B 1 203 ? -16.984 -26.984 -16.891 1 79.69 203 ASP B O 1
ATOM 4817 N N . ARG B 1 204 ? -18.75 -26.219 -15.766 1 75.88 204 ARG B N 1
ATOM 4818 C CA . ARG B 1 204 ? -18.281 -26.469 -14.414 1 75.88 204 ARG B CA 1
ATOM 4819 C C . ARG B 1 204 ? -18.016 -27.953 -14.195 1 75.88 204 ARG B C 1
ATOM 4821 O O . ARG B 1 204 ? -17 -28.328 -13.586 1 75.88 204 ARG B O 1
ATOM 4828 N N . GLU B 1 205 ? -18.688 -28.734 -14.789 1 78.75 205 GLU B N 1
ATOM 4829 C CA . GLU B 1 205 ? -18.609 -30.141 -14.461 1 78.75 205 GLU B CA 1
ATOM 4830 C C . GLU B 1 205 ? -17.344 -30.781 -15.055 1 78.75 205 GLU B C 1
ATOM 4832 O O . GLU B 1 205 ? -16.734 -31.641 -14.43 1 78.75 205 GLU B O 1
ATOM 4837 N N . SER B 1 206 ? -16.969 -30.312 -16.125 1 84.56 206 SER B N 1
ATOM 4838 C CA . SER B 1 206 ? -15.82 -30.906 -16.797 1 84.56 206 SER B CA 1
ATOM 4839 C C . SER B 1 206 ? -14.508 -30.406 -16.203 1 84.56 206 SER B C 1
ATOM 4841 O O . SER B 1 206 ? -13.445 -30.969 -16.453 1 84.56 206 SER B O 1
ATOM 4843 N N . THR B 1 207 ? -14.586 -29.484 -15.375 1 89.44 207 THR B N 1
ATOM 4844 C CA . THR B 1 207 ? -13.367 -28.875 -14.852 1 89.44 207 THR B CA 1
ATOM 4845 C C . THR B 1 207 ? -13.039 -29.422 -13.469 1 89.44 207 THR B C 1
ATOM 4847 O O . THR B 1 207 ? -11.906 -29.328 -13 1 89.44 207 THR B O 1
ATOM 4850 N N . LYS B 1 208 ? -13.93 -30.078 -12.883 1 90 208 LYS B N 1
ATOM 4851 C CA . LYS B 1 208 ? -13.773 -30.531 -11.5 1 90 208 LYS B CA 1
ATOM 4852 C C . LYS B 1 208 ? -12.891 -31.781 -11.422 1 90 208 LYS B C 1
ATOM 4854 O O . LYS B 1 208 ? -12.969 -32.656 -12.289 1 90 208 LYS B O 1
ATOM 4859 N N . ILE B 1 209 ? -12.086 -31.734 -10.383 1 93.75 209 ILE B N 1
ATOM 4860 C CA . ILE B 1 209 ? -11.383 -32.969 -10.016 1 93.75 209 ILE B CA 1
ATOM 4861 C C . ILE B 1 209 ? -12.305 -33.875 -9.227 1 93.75 209 ILE B C 1
ATOM 4863 O O . ILE B 1 209 ? -12.82 -33.5 -8.172 1 93.75 209 ILE B O 1
ATOM 4867 N N . GLY B 1 210 ? -12.562 -35.031 -9.695 1 92.44 210 GLY B N 1
ATOM 4868 C CA . GLY B 1 210 ? -13.516 -35.938 -9.094 1 92.44 210 GLY B CA 1
ATOM 4869 C C . GLY B 1 210 ? -13.227 -36.219 -7.637 1 92.44 210 GLY B C 1
ATOM 4870 O O . GLY B 1 210 ? -14.148 -36.344 -6.824 1 92.44 210 GLY B O 1
ATOM 4871 N N . LEU B 1 211 ? -12.047 -36.312 -7.281 1 93.62 211 LEU B N 1
ATOM 4872 C CA . LEU B 1 211 ? -11.617 -36.688 -5.934 1 93.62 211 LEU B CA 1
ATOM 4873 C C . LEU B 1 211 ? -11.969 -35.594 -4.934 1 93.62 211 LEU B C 1
ATOM 4875 O O . LEU B 1 211 ? -12.414 -35.875 -3.822 1 93.62 211 LEU B O 1
ATOM 4879 N N . THR B 1 212 ? -11.789 -34.344 -5.281 1 92.75 212 THR B N 1
ATOM 4880 C CA . THR B 1 212 ? -11.93 -33.25 -4.324 1 92.75 212 THR B CA 1
ATOM 4881 C C . THR B 1 212 ? -13.211 -32.469 -4.582 1 92.75 212 THR B C 1
ATOM 4883 O O . THR B 1 212 ? -13.695 -31.734 -3.703 1 92.75 212 THR B O 1
ATOM 4886 N N . GLY B 1 213 ? -13.695 -32.531 -5.793 1 89.88 213 GLY B N 1
ATOM 4887 C CA . GLY B 1 213 ? -14.852 -31.75 -6.188 1 89.88 213 GLY B CA 1
ATOM 4888 C C . GLY B 1 213 ? -14.516 -30.312 -6.539 1 89.88 213 GLY B C 1
ATOM 4889 O O . GLY B 1 213 ? -15.414 -29.469 -6.68 1 89.88 213 GLY B O 1
ATOM 4890 N N . TYR B 1 214 ? -13.258 -30 -6.672 1 88.44 214 TYR B N 1
ATOM 4891 C CA . TYR B 1 214 ? -12.789 -28.641 -6.953 1 88.44 214 TYR B CA 1
ATOM 4892 C C . TYR B 1 214 ? -12.148 -28.562 -8.336 1 88.44 214 TYR B C 1
ATOM 4894 O O . TYR B 1 214 ? -11.672 -29.562 -8.867 1 88.44 214 TYR B O 1
ATOM 4902 N N . PRO B 1 215 ? -12.141 -27.375 -8.922 1 87.31 215 PRO B N 1
ATOM 4903 C CA . PRO B 1 215 ? -12.602 -26.062 -8.438 1 87.31 215 PRO B CA 1
ATOM 4904 C C . PRO B 1 215 ? -14.117 -25.922 -8.477 1 87.31 215 PRO B C 1
ATOM 4906 O O . PRO B 1 215 ? -14.797 -26.656 -9.195 1 87.31 215 PRO B O 1
ATOM 4909 N N . GLN B 1 216 ? -14.562 -24.984 -7.68 1 79.06 216 GLN B N 1
ATOM 4910 C CA . GLN B 1 216 ? -16 -24.766 -7.613 1 79.06 216 GLN B CA 1
ATOM 4911 C C . GLN B 1 216 ? -16.375 -23.375 -8.117 1 79.06 216 GLN B C 1
ATOM 4913 O O . GLN B 1 216 ? -15.992 -22.359 -7.52 1 79.06 216 GLN B O 1
ATOM 4918 N N . GLY B 1 217 ? -17.172 -23.391 -9.211 1 74.38 217 GLY B N 1
ATOM 4919 C CA . GLY B 1 217 ? -17.812 -22.156 -9.602 1 74.38 217 GLY B CA 1
ATOM 4920 C C . GLY B 1 217 ? -16.859 -21.156 -10.219 1 74.38 217 GLY B C 1
ATOM 4921 O O . GLY B 1 217 ? -17.125 -19.953 -10.203 1 74.38 217 GLY B O 1
ATOM 4922 N N . LEU B 1 218 ? -15.727 -21.562 -10.719 1 80.81 218 LEU B N 1
ATOM 4923 C CA . LEU B 1 218 ? -14.758 -20.641 -11.289 1 80.81 218 LEU B CA 1
ATOM 4924 C C . LEU B 1 218 ? -14.828 -20.656 -12.812 1 80.81 218 LEU B C 1
ATOM 4926 O O . LEU B 1 218 ? -15.133 -21.688 -13.414 1 80.81 218 LEU B O 1
ATOM 4930 N N . PRO B 1 219 ? -14.625 -19.453 -13.352 1 86 219 PRO B N 1
ATOM 4931 C CA . PRO B 1 219 ? -14.461 -19.516 -14.805 1 86 219 PRO B CA 1
ATOM 4932 C C . PRO B 1 219 ? -13.266 -20.375 -15.227 1 86 219 PRO B C 1
ATOM 4934 O O . PRO B 1 219 ? -12.203 -20.312 -14.594 1 86 219 PRO B O 1
ATOM 4937 N N . SER B 1 220 ? -13.523 -21.188 -16.172 1 91.12 220 SER B N 1
ATOM 4938 C CA . SER B 1 220 ? -12.484 -22.109 -16.609 1 91.12 220 SER B CA 1
ATOM 4939 C C . SER B 1 220 ? -12.469 -22.25 -18.125 1 91.12 220 SER B C 1
ATOM 4941 O O . SER B 1 220 ? -13.492 -22.062 -18.781 1 91.12 220 SER B O 1
ATOM 4943 N N . TRP B 1 221 ? -11.312 -22.547 -18.641 1 95.25 221 TRP B N 1
ATOM 4944 C CA . TRP B 1 221 ? -11.109 -22.734 -20.078 1 95.25 221 TRP B CA 1
ATOM 4945 C C . TRP B 1 221 ? -10.273 -23.969 -20.359 1 95.25 221 TRP B C 1
ATOM 4947 O O . TRP B 1 221 ? -9.289 -24.234 -19.672 1 95.25 221 TRP B O 1
ATOM 4957 N N . GLU B 1 222 ? -10.688 -24.719 -21.312 1 96.88 222 GLU B N 1
ATOM 4958 C CA . GLU B 1 222 ? -9.867 -25.828 -21.812 1 96.88 222 GLU B CA 1
ATOM 4959 C C . GLU B 1 222 ? -8.828 -25.344 -22.812 1 96.88 222 GLU B C 1
ATOM 4961 O O . GLU B 1 222 ? -9.125 -24.484 -23.656 1 96.88 222 GLU B O 1
ATOM 4966 N N . VAL B 1 223 ? -7.66 -25.875 -22.688 1 97.88 223 VAL B N 1
ATOM 4967 C CA . VAL B 1 223 ? -6.613 -25.562 -23.672 1 97.88 223 VAL B CA 1
ATOM 4968 C C . VAL B 1 223 ? -6.746 -26.484 -24.875 1 97.88 223 VAL B C 1
ATOM 4970 O O . VAL B 1 223 ? -6.262 -27.625 -24.844 1 97.88 223 VAL B O 1
ATOM 4973 N N . ARG B 1 224 ? -7.242 -25.906 -25.906 1 96.62 224 ARG B N 1
ATOM 4974 C CA . ARG B 1 224 ? -7.344 -26.688 -27.125 1 96.62 224 ARG B CA 1
ATOM 4975 C C . ARG B 1 224 ? -5.961 -27.031 -27.672 1 96.62 224 ARG B C 1
ATOM 4977 O O . ARG B 1 224 ? -5.121 -26.141 -27.844 1 96.62 224 ARG B O 1
ATOM 4984 N N . GLY B 1 225 ? -5.773 -28.312 -27.953 1 96.06 225 GLY B N 1
ATOM 4985 C CA . GLY B 1 225 ? -4.473 -28.766 -28.422 1 96.06 225 GLY B CA 1
ATOM 4986 C C . GLY B 1 225 ? -3.58 -29.266 -27.297 1 96.06 225 GLY B C 1
ATOM 4987 O O . GLY B 1 225 ? -2.504 -29.812 -27.547 1 96.06 225 GLY B O 1
ATOM 4988 N N . GLY B 1 226 ? -4.031 -29.109 -26.078 1 96.31 226 GLY B N 1
ATOM 4989 C CA . GLY B 1 226 ? -3.326 -29.656 -24.922 1 96.31 226 GLY B CA 1
ATOM 4990 C C . GLY B 1 226 ? -1.956 -29.031 -24.719 1 96.31 226 GLY B C 1
ATOM 4991 O O . GLY B 1 226 ? -1.787 -27.828 -24.859 1 96.31 226 GLY B O 1
ATOM 4992 N N . VAL B 1 227 ? -1.073 -29.844 -24.359 1 96.38 227 VAL B N 1
ATOM 4993 C CA . VAL B 1 227 ? 0.258 -29.391 -23.969 1 96.38 227 VAL B CA 1
ATOM 4994 C C . VAL B 1 227 ? 0.979 -28.812 -25.188 1 96.38 227 VAL B C 1
ATOM 4996 O O . VAL B 1 227 ? 1.794 -27.891 -25.047 1 96.38 227 VAL B O 1
ATOM 4999 N N . THR B 1 228 ? 0.669 -29.234 -26.391 1 96.88 228 THR B N 1
ATOM 5000 C CA . THR B 1 228 ? 1.296 -28.719 -27.609 1 96.88 228 THR B CA 1
ATOM 5001 C C . THR B 1 228 ? 0.957 -27.25 -27.812 1 96.88 228 THR B C 1
ATOM 5003 O O . THR B 1 228 ? 1.769 -26.484 -28.344 1 96.88 228 THR B O 1
ATOM 5006 N N . ALA B 1 229 ? -0.195 -26.844 -27.359 1 97.5 229 ALA B N 1
ATOM 5007 C CA . ALA B 1 229 ? -0.638 -25.453 -27.5 1 97.5 229 ALA B CA 1
ATOM 5008 C C . ALA B 1 229 ? 0.229 -24.516 -26.672 1 97.5 229 ALA B C 1
ATOM 5010 O O . ALA B 1 229 ? 0.325 -23.328 -26.969 1 97.5 229 ALA B O 1
ATOM 5011 N N . LEU B 1 230 ? 0.887 -25.016 -25.656 1 97.44 230 LEU B N 1
ATOM 5012 C CA . LEU B 1 230 ? 1.719 -24.188 -24.797 1 97.44 230 LEU B CA 1
ATOM 5013 C C . LEU B 1 230 ? 2.959 -23.703 -25.531 1 97.44 230 LEU B C 1
ATOM 5015 O O . LEU B 1 230 ? 3.629 -22.766 -25.094 1 97.44 230 LEU B O 1
ATOM 5019 N N . GLN B 1 231 ? 3.27 -24.344 -26.656 1 96 231 GLN B N 1
ATOM 5020 C CA . GLN B 1 231 ? 4.406 -23.938 -27.484 1 96 231 GLN B CA 1
ATOM 5021 C C . GLN B 1 231 ? 4.043 -22.75 -28.359 1 96 231 GLN B C 1
ATOM 5023 O O . GLN B 1 231 ? 4.926 -22.094 -28.938 1 96 231 GLN B O 1
ATOM 5028 N N . ASP B 1 232 ? 2.752 -22.469 -28.422 1 96.25 232 ASP B N 1
ATOM 5029 C CA . ASP B 1 232 ? 2.242 -21.359 -29.219 1 96.25 232 ASP B CA 1
ATOM 5030 C C . ASP B 1 232 ? 2.156 -20.078 -28.391 1 96.25 232 ASP B C 1
ATOM 5032 O O . ASP B 1 232 ? 1.497 -20.047 -27.344 1 96.25 232 ASP B O 1
ATOM 5036 N N . ILE B 1 233 ? 2.748 -19.031 -28.828 1 95.19 233 ILE B N 1
ATOM 5037 C CA . ILE B 1 233 ? 2.768 -17.75 -28.125 1 95.19 233 ILE B CA 1
ATOM 5038 C C . ILE B 1 233 ? 1.34 -17.25 -27.938 1 95.19 233 ILE B C 1
ATOM 5040 O O . ILE B 1 233 ? 1.061 -16.5 -27 1 95.19 233 ILE B O 1
ATOM 5044 N N . ARG B 1 234 ? 0.497 -17.656 -28.969 1 95.5 234 ARG B N 1
ATOM 5045 C CA . ARG B 1 234 ? -0.896 -17.219 -28.891 1 95.5 234 ARG B CA 1
ATOM 5046 C C . ARG B 1 234 ? -1.556 -17.734 -27.625 1 95.5 234 ARG B C 1
ATOM 5048 O O . ARG B 1 234 ? -2.424 -17.078 -27.047 1 95.5 234 ARG B O 1
ATOM 5055 N N . PHE B 1 235 ? -1.173 -18.812 -27.031 1 97.69 235 PHE B N 1
ATOM 5056 C CA . PHE B 1 235 ? -1.703 -19.312 -25.781 1 97.69 235 PHE B CA 1
ATOM 5057 C C . PHE B 1 235 ? -1.364 -18.375 -24.625 1 97.69 235 PHE B C 1
ATOM 5059 O O . PHE B 1 235 ? -2.236 -18.016 -23.828 1 97.69 235 PHE B O 1
ATOM 5066 N N . TRP B 1 236 ? -0.156 -18.078 -24.562 1 97.12 236 TRP B N 1
ATOM 5067 C CA . TRP B 1 236 ? 0.296 -17.25 -23.438 1 97.12 236 TRP B CA 1
ATOM 5068 C C . TRP B 1 236 ? -0.306 -15.852 -23.516 1 97.12 236 TRP B C 1
ATOM 5070 O O . TRP B 1 236 ? -0.566 -15.219 -22.484 1 97.12 236 TRP B O 1
ATOM 5080 N N . GLN B 1 237 ? -0.522 -15.352 -24.688 1 96 237 GLN B N 1
ATOM 5081 C CA . GLN B 1 237 ? -1.234 -14.086 -24.844 1 96 237 GLN B CA 1
ATOM 5082 C C . GLN B 1 237 ? -2.658 -14.188 -24.297 1 96 237 GLN B C 1
ATOM 5084 O O . GLN B 1 237 ? -3.129 -13.281 -23.609 1 96 237 GLN B O 1
ATOM 5089 N N . GLU B 1 238 ? -3.305 -15.281 -24.656 1 97.31 238 GLU B N 1
ATOM 5090 C CA . GLU B 1 238 ? -4.652 -15.492 -24.141 1 97.31 238 GLU B CA 1
ATOM 5091 C C . GLU B 1 238 ? -4.641 -15.711 -22.625 1 97.31 238 GLU B C 1
ATOM 5093 O O . GLU B 1 238 ? -5.539 -15.242 -21.922 1 97.31 238 GLU B O 1
ATOM 5098 N N . TYR B 1 239 ? -3.633 -16.422 -22.188 1 97.06 239 TYR B N 1
ATOM 5099 C CA . TYR B 1 239 ? -3.436 -16.609 -20.766 1 97.06 239 TYR B CA 1
ATOM 5100 C C . TYR B 1 239 ? -3.344 -15.273 -20.031 1 97.06 239 TYR B C 1
ATOM 5102 O O . TYR B 1 239 ? -3.941 -15.086 -18.969 1 97.06 239 TYR B O 1
ATOM 5110 N N . ASP B 1 240 ? -2.666 -14.312 -20.625 1 96.25 240 ASP B N 1
ATOM 5111 C CA . ASP B 1 240 ? -2.555 -12.961 -20.078 1 96.25 240 ASP B CA 1
ATOM 5112 C C . ASP B 1 240 ? -3.893 -12.227 -20.141 1 96.25 240 ASP B C 1
ATOM 5114 O O . ASP B 1 240 ? -4.215 -11.43 -19.266 1 96.25 240 ASP B O 1
ATOM 5118 N N . MET B 1 241 ? -4.59 -12.508 -21.172 1 96.38 241 MET B N 1
ATOM 5119 C CA . MET B 1 241 ? -5.883 -11.844 -21.344 1 96.38 241 MET B CA 1
ATOM 5120 C C . MET B 1 241 ? -6.852 -12.266 -20.234 1 96.38 241 MET B C 1
ATOM 5122 O O . MET B 1 241 ? -7.668 -11.461 -19.781 1 96.38 241 MET B O 1
ATOM 5126 N N . VAL B 1 242 ? -6.777 -13.477 -19.844 1 95.5 242 VAL B N 1
ATOM 5127 C CA . VAL B 1 242 ? -7.598 -13.953 -18.734 1 95.5 242 VAL B CA 1
ATOM 5128 C C . VAL B 1 242 ? -7.301 -13.125 -17.484 1 95.5 242 VAL B C 1
ATOM 5130 O O . VAL B 1 242 ? -8.219 -12.641 -16.828 1 95.5 242 VAL B O 1
ATOM 5133 N N . LEU B 1 243 ? -6.059 -12.938 -17.219 1 95.38 243 LEU B N 1
ATOM 5134 C CA . LEU B 1 243 ? -5.648 -12.133 -16.078 1 95.38 243 LEU B CA 1
ATOM 5135 C C . LEU B 1 243 ? -6.133 -10.695 -16.219 1 95.38 243 LEU B C 1
ATOM 5137 O O . LEU B 1 243 ? -6.676 -10.125 -15.273 1 95.38 243 LEU B O 1
ATOM 5141 N N . LYS B 1 244 ? -5.926 -10.172 -17.344 1 96.19 244 LYS B N 1
ATOM 5142 C CA . LYS B 1 244 ? -6.344 -8.797 -17.609 1 96.19 244 LYS B CA 1
ATOM 5143 C C . LYS B 1 244 ? -7.844 -8.625 -17.391 1 96.19 244 LYS B C 1
ATOM 5145 O O . LYS B 1 244 ? -8.281 -7.637 -16.797 1 96.19 244 LYS B O 1
ATOM 5150 N N . GLY B 1 245 ? -8.57 -9.578 -17.875 1 94.5 245 GLY B N 1
ATOM 5151 C CA . GLY B 1 245 ? -10 -9.555 -17.656 1 94.5 245 GLY B CA 1
ATOM 5152 C C . GLY B 1 245 ? -10.383 -9.609 -16.188 1 94.5 245 GLY B C 1
ATOM 5153 O O . GLY B 1 245 ? -11.242 -8.844 -15.734 1 94.5 245 GLY B O 1
ATOM 5154 N N . PHE B 1 246 ? -9.734 -10.445 -15.484 1 92.5 246 PHE B N 1
ATOM 5155 C CA . PHE B 1 246 ? -9.984 -10.555 -14.055 1 92.5 246 PHE B CA 1
ATOM 5156 C C . PHE B 1 246 ? -9.688 -9.234 -13.352 1 92.5 246 PHE B C 1
ATOM 5158 O O . PHE B 1 246 ? -10.477 -8.781 -12.516 1 92.5 246 PHE B O 1
ATOM 5165 N N . LEU B 1 247 ? -8.586 -8.656 -13.68 1 94.19 247 LEU B N 1
ATOM 5166 C CA . LEU B 1 247 ? -8.18 -7.402 -13.062 1 94.19 247 LEU B CA 1
ATOM 5167 C C . LEU B 1 247 ? -9.211 -6.309 -13.32 1 94.19 247 LEU B C 1
ATOM 5169 O O . LEU B 1 247 ? -9.586 -5.57 -12.406 1 94.19 247 LEU B O 1
ATOM 5173 N N . ASP B 1 248 ? -9.656 -6.207 -14.523 1 95.69 248 ASP B N 1
ATOM 5174 C CA . ASP B 1 248 ? -10.641 -5.188 -14.875 1 95.69 248 ASP B CA 1
ATOM 5175 C C . ASP B 1 248 ? -11.953 -5.402 -14.117 1 95.69 248 ASP B C 1
ATOM 5177 O O . ASP B 1 248 ? -12.531 -4.457 -13.586 1 95.69 248 ASP B O 1
ATOM 5181 N N . PHE B 1 249 ? -12.336 -6.641 -14.117 1 93.06 249 PHE B N 1
ATOM 5182 C CA . PHE B 1 249 ? -13.57 -6.953 -13.406 1 93.06 249 PHE B CA 1
ATOM 5183 C C . PHE B 1 249 ? -13.453 -6.586 -11.93 1 93.06 249 PHE B C 1
ATOM 5185 O O . PHE B 1 249 ? -14.312 -5.898 -11.391 1 93.06 249 PHE B O 1
ATOM 5192 N N . TYR B 1 250 ? -12.398 -7.047 -11.352 1 91.75 250 TYR B N 1
ATOM 5193 C CA . TYR B 1 250 ? -12.18 -6.859 -9.914 1 91.75 250 TYR B CA 1
ATOM 5194 C C . TYR B 1 250 ? -12.086 -5.379 -9.57 1 91.75 250 TYR B C 1
ATOM 5196 O O . TYR B 1 250 ? -12.766 -4.902 -8.656 1 91.75 250 TYR B O 1
ATOM 5204 N N . ARG B 1 251 ? -11.297 -4.645 -10.266 1 93.94 251 ARG B N 1
ATOM 5205 C CA . ARG B 1 251 ? -11.094 -3.225 -10 1 93.94 251 ARG B CA 1
ATOM 5206 C C . ARG B 1 251 ? -12.383 -2.439 -10.195 1 93.94 251 ARG B C 1
ATOM 5208 O O . ARG B 1 251 ? -12.656 -1.491 -9.453 1 93.94 251 ARG B O 1
ATOM 5215 N N . THR B 1 252 ? -13.109 -2.828 -11.172 1 95.25 252 THR B N 1
ATOM 5216 C CA . THR B 1 252 ? -14.375 -2.145 -11.406 1 95.25 252 THR B CA 1
ATOM 5217 C C . THR B 1 252 ? -15.359 -2.432 -10.281 1 95.25 252 THR B C 1
ATOM 5219 O O . THR B 1 252 ? -16 -1.515 -9.766 1 95.25 252 THR B O 1
ATOM 5222 N N . PHE B 1 253 ? -15.484 -3.654 -9.961 1 93.69 253 PHE B N 1
ATOM 5223 C CA . PHE B 1 253 ? -16.422 -4.047 -8.914 1 93.69 253 PHE B CA 1
ATOM 5224 C C . PHE B 1 253 ? -16.109 -3.342 -7.605 1 93.69 253 PHE B C 1
ATOM 5226 O O . PHE B 1 253 ? -16.969 -2.662 -7.035 1 93.69 253 PHE B O 1
ATOM 5233 N N . PHE B 1 254 ? -14.93 -3.422 -7.184 1 92.56 254 PHE B N 1
ATOM 5234 C CA . PHE B 1 254 ? -14.602 -2.895 -5.863 1 92.56 254 PHE B CA 1
ATOM 5235 C C . PHE B 1 254 ? -14.398 -1.385 -5.922 1 92.56 254 PHE B C 1
ATOM 5237 O O . PHE B 1 254 ? -14.453 -0.706 -4.895 1 92.56 254 PHE B O 1
ATOM 5244 N N . GLY B 1 255 ? -14.102 -0.88 -7.094 1 94.06 255 GLY B N 1
ATOM 5245 C CA . GLY B 1 255 ? -14.203 0.561 -7.262 1 94.06 255 GLY B CA 1
ATOM 5246 C C . GLY B 1 255 ? -15.594 1.097 -6.969 1 94.06 255 GLY B C 1
ATOM 5247 O O . GLY B 1 255 ? -15.742 2.1 -6.27 1 94.06 255 GLY B O 1
ATOM 5248 N N . GLN B 1 256 ? -16.562 0.346 -7.48 1 95.12 256 GLN B N 1
ATOM 5249 C CA . GLN B 1 256 ? -17.953 0.727 -7.266 1 95.12 256 GLN B CA 1
ATOM 5250 C C . GLN B 1 256 ? -18.359 0.506 -5.812 1 95.12 256 GLN B C 1
ATOM 5252 O O . GLN B 1 256 ? -19.188 1.248 -5.277 1 95.12 256 GLN B O 1
ATOM 5257 N N . VAL B 1 257 ? -17.781 -0.481 -5.203 1 93.38 257 VAL B N 1
ATOM 5258 C CA . VAL B 1 257 ? -18.062 -0.722 -3.795 1 93.38 257 VAL B CA 1
ATOM 5259 C C . VAL B 1 257 ? -17.516 0.425 -2.951 1 93.38 257 VAL B C 1
ATOM 5261 O O . VAL B 1 257 ? -18.188 0.919 -2.047 1 93.38 257 VAL B O 1
ATOM 5264 N N . SER B 1 258 ? -16.359 0.82 -3.27 1 93.25 258 SER B N 1
ATOM 5265 C CA . SER B 1 258 ? -15.695 1.873 -2.51 1 93.25 258 SER B CA 1
ATOM 5266 C C . SER B 1 258 ? -16.422 3.207 -2.662 1 93.25 258 SER B C 1
ATOM 5268 O O . SER B 1 258 ? -16.656 3.908 -1.675 1 93.25 258 SER B O 1
ATOM 5270 N N . THR B 1 259 ? -16.75 3.52 -3.865 1 93.69 259 THR B N 1
ATOM 5271 C CA . THR B 1 259 ? -17.328 4.816 -4.191 1 93.69 259 THR B CA 1
ATOM 5272 C C . THR B 1 259 ? -18.547 4.645 -5.098 1 93.69 259 THR B C 1
ATOM 5274 O O . THR B 1 259 ? -18.438 4.09 -6.191 1 93.69 259 THR B O 1
ATOM 5277 N N . ARG B 1 260 ? -19.625 5.16 -4.625 1 93.31 260 ARG B N 1
ATOM 5278 C CA . ARG B 1 260 ? -20.859 5.09 -5.398 1 93.31 260 ARG B CA 1
ATOM 5279 C C . ARG B 1 260 ? -20.703 5.789 -6.742 1 93.31 260 ARG B C 1
ATOM 5281 O O . ARG B 1 260 ? -20.25 6.938 -6.805 1 93.31 260 ARG B O 1
ATOM 5288 N N . ASN B 1 261 ? -21.016 5.082 -7.859 1 92.31 261 ASN B N 1
ATOM 5289 C CA . ASN B 1 261 ? -20.969 5.594 -9.227 1 92.31 261 ASN B CA 1
ATOM 5290 C C . ASN B 1 261 ? -19.562 6.055 -9.594 1 92.31 261 ASN B C 1
ATOM 5292 O O . ASN B 1 261 ? -19.391 7.098 -10.227 1 92.31 261 ASN B O 1
ATOM 5296 N N . ALA B 1 262 ? -18.641 5.312 -9.117 1 94.06 262 ALA B N 1
ATOM 5297 C CA . ALA B 1 262 ? -17.25 5.605 -9.445 1 94.06 262 ALA B CA 1
ATOM 5298 C C . ALA B 1 262 ? -17.031 5.582 -10.953 1 94.06 262 ALA B C 1
ATOM 5300 O O . ALA B 1 262 ? -17.641 4.777 -11.664 1 94.06 262 ALA B O 1
ATOM 5301 N N . PRO B 1 263 ? -16.141 6.457 -11.406 1 92.19 263 PRO B N 1
ATOM 5302 C CA . PRO B 1 263 ? -15.773 6.371 -12.82 1 92.19 263 PRO B CA 1
ATOM 5303 C C . PRO B 1 263 ? -15.023 5.086 -13.156 1 92.19 263 PRO B C 1
ATOM 5305 O O . PRO B 1 263 ? -14.555 4.383 -12.258 1 92.19 263 PRO B O 1
ATOM 5308 N N . MET B 1 264 ? -14.977 4.746 -14.453 1 95.38 264 MET B N 1
ATOM 5309 C CA . MET B 1 264 ? -14.164 3.619 -14.914 1 95.38 264 MET B CA 1
ATOM 5310 C C . MET B 1 264 ? -12.734 3.727 -14.398 1 95.38 264 MET B C 1
ATOM 5312 O O . MET B 1 264 ? -12.133 4.801 -14.438 1 95.38 264 MET B O 1
ATOM 5316 N N . PRO B 1 265 ? -12.289 2.625 -13.859 1 93.44 265 PRO B N 1
ATOM 5317 C CA . PRO B 1 265 ? -10.898 2.662 -13.391 1 93.44 265 PRO B CA 1
ATOM 5318 C C . PRO B 1 265 ? -9.922 3.088 -14.484 1 93.44 265 PRO B C 1
ATOM 5320 O O . PRO B 1 265 ? -10.188 2.881 -15.672 1 93.44 265 PRO B O 1
ATOM 5323 N N . LYS B 1 266 ? -8.828 3.607 -13.984 1 90.25 266 LYS B N 1
ATOM 5324 C CA . LYS B 1 266 ? -7.797 4.027 -14.93 1 90.25 266 LYS B CA 1
ATOM 5325 C C . LYS B 1 266 ? -7.078 2.826 -15.531 1 90.25 266 LYS B C 1
ATOM 5327 O O . LYS B 1 266 ? -6.914 1.799 -14.867 1 90.25 266 LYS B O 1
ATOM 5332 N N . GLN B 1 267 ? -6.715 2.887 -16.797 1 91.5 267 GLN B N 1
ATOM 5333 C CA . GLN B 1 267 ? -5.875 1.921 -17.5 1 91.5 267 GLN B CA 1
ATOM 5334 C C . GLN B 1 267 ? -6.531 0.544 -17.547 1 91.5 267 GLN B C 1
ATOM 5336 O O . GLN B 1 267 ? -5.887 -0.467 -17.25 1 91.5 267 GLN B O 1
ATOM 5341 N N . VAL B 1 268 ? -7.785 0.539 -17.828 1 95.75 268 VAL B N 1
ATOM 5342 C CA . VAL B 1 268 ? -8.469 -0.736 -18 1 95.75 268 VAL B CA 1
ATOM 5343 C C . VAL B 1 268 ? -8.078 -1.363 -19.328 1 95.75 268 VAL B C 1
ATOM 5345 O O . VAL B 1 268 ? -7.805 -0.653 -20.297 1 95.75 268 VAL B O 1
ATOM 5348 N N . TYR B 1 269 ? -8.055 -2.617 -19.375 1 95.94 269 TYR B N 1
ATOM 5349 C CA . TYR B 1 269 ? -7.633 -3.344 -20.562 1 95.94 269 TYR B CA 1
ATOM 5350 C C . TYR B 1 269 ? -8.789 -3.488 -21.547 1 95.94 269 TYR B C 1
ATOM 5352 O O . TYR B 1 269 ? -8.578 -3.521 -22.766 1 95.94 269 TYR B O 1
ATOM 5360 N N . PHE B 1 270 ? -10.008 -3.576 -21.078 1 96.56 270 PHE B N 1
ATOM 5361 C CA . PHE B 1 270 ? -11.188 -3.785 -21.906 1 96.56 270 PHE B CA 1
ATOM 5362 C C . PHE B 1 270 ? -12.25 -2.738 -21.594 1 96.56 270 PHE B C 1
ATOM 5364 O O . PHE B 1 270 ? -13.336 -3.07 -21.125 1 96.56 270 PHE B O 1
ATOM 5371 N N . PRO B 1 271 ? -12.055 -1.52 -21.984 1 96.62 271 PRO B N 1
ATOM 5372 C CA . PRO B 1 271 ? -12.938 -0.418 -21.578 1 96.62 271 PRO B CA 1
ATOM 5373 C C . PRO B 1 271 ? -14.359 -0.586 -22.109 1 96.62 271 PRO B C 1
ATOM 5375 O O . PRO B 1 271 ? -15.32 -0.263 -21.406 1 96.62 271 PRO B O 1
ATOM 5378 N N . ASP B 1 272 ? -14.516 -1.099 -23.328 1 95.25 272 ASP B N 1
ATOM 5379 C CA . ASP B 1 272 ? -15.852 -1.262 -23.891 1 95.25 272 ASP B CA 1
ATOM 5380 C C . ASP B 1 272 ? -16.656 -2.287 -23.094 1 95.25 272 ASP B C 1
ATOM 5382 O O . ASP B 1 272 ? -17.828 -2.059 -22.797 1 95.25 272 ASP B O 1
ATOM 5386 N N . GLN B 1 273 ? -16.078 -3.332 -22.781 1 95 273 GLN B N 1
ATOM 5387 C CA . GLN B 1 273 ? -16.75 -4.387 -22.031 1 95 273 GLN B CA 1
ATOM 5388 C C . GLN B 1 273 ? -17.062 -3.945 -20.609 1 95 273 GLN B C 1
ATOM 5390 O O . GLN B 1 273 ? -18.109 -4.277 -20.047 1 95 273 GLN B O 1
ATOM 5395 N N . VAL B 1 274 ? -16.156 -3.23 -20 1 96.56 274 VAL B N 1
ATOM 5396 C CA . VAL B 1 274 ? -16.375 -2.707 -18.656 1 96.56 274 VAL B CA 1
ATOM 5397 C C . VAL B 1 274 ? -17.594 -1.782 -18.672 1 96.56 274 VAL B C 1
ATOM 5399 O O . VAL B 1 274 ? -18.453 -1.872 -17.781 1 96.56 274 VAL B O 1
ATOM 5402 N N . GLU B 1 275 ? -17.656 -0.957 -19.625 1 95.38 275 GLU B N 1
ATOM 5403 C CA . GLU B 1 275 ? -18.766 -0.021 -19.719 1 95.38 275 GLU B CA 1
ATOM 5404 C C . GLU B 1 275 ? -20.078 -0.75 -20 1 95.38 275 GLU B C 1
ATOM 5406 O O . GLU B 1 275 ? -21.062 -0.562 -19.281 1 95.38 275 GLU B O 1
ATOM 5411 N N . GLN B 1 276 ? -20.109 -1.654 -20.875 1 93.12 276 GLN B N 1
ATOM 5412 C CA . GLN B 1 276 ? -21.328 -2.27 -21.391 1 93.12 276 GLN B CA 1
ATOM 5413 C C . GLN B 1 276 ? -21.812 -3.379 -20.469 1 93.12 276 GLN B C 1
ATOM 5415 O O . GLN B 1 276 ? -23.016 -3.531 -20.25 1 93.12 276 GLN B O 1
ATOM 5420 N N . VAL B 1 277 ? -20.891 -4.113 -19.906 1 94.25 277 VAL B N 1
ATOM 5421 C CA . VAL B 1 277 ? -21.281 -5.32 -19.188 1 94.25 277 VAL B CA 1
ATOM 5422 C C . VAL B 1 277 ? -21.328 -5.039 -17.688 1 94.25 277 VAL B C 1
ATOM 5424 O O . VAL B 1 277 ? -22.094 -5.676 -16.953 1 94.25 277 VAL B O 1
ATOM 5427 N N . LEU B 1 278 ? -20.547 -4.105 -17.234 1 95.44 278 LEU B N 1
ATOM 5428 C CA . LEU B 1 278 ? -20.469 -3.885 -15.797 1 95.44 278 LEU B CA 1
ATOM 5429 C C . LEU B 1 278 ? -21.109 -2.561 -15.406 1 95.44 278 LEU B C 1
ATOM 5431 O O . LEU B 1 278 ? -22.188 -2.543 -14.805 1 95.44 278 LEU B O 1
ATOM 5435 N N . LEU B 1 279 ? -20.641 -1.478 -15.898 1 95.44 279 LEU B N 1
ATOM 5436 C CA . LEU B 1 279 ? -21.031 -0.159 -15.414 1 95.44 279 LEU B CA 1
ATOM 5437 C C . LEU B 1 279 ? -22.453 0.186 -15.859 1 95.44 279 LEU B C 1
ATOM 5439 O O . LEU B 1 279 ? -23.094 1.061 -15.273 1 95.44 279 LEU B O 1
ATOM 5443 N N . PHE B 1 280 ? -22.953 -0.522 -16.891 1 92.88 280 PHE B N 1
ATOM 5444 C CA . PHE B 1 280 ? -24.312 -0.267 -17.344 1 92.88 280 PHE B CA 1
ATOM 5445 C C . PHE B 1 280 ? -25.234 -1.426 -16.984 1 92.88 280 PHE B C 1
ATOM 5447 O O . PHE B 1 280 ? -26.328 -1.547 -17.531 1 92.88 280 PHE B O 1
ATOM 5454 N N . ASN B 1 281 ? -24.859 -2.266 -16.109 1 91.06 281 ASN B N 1
ATOM 5455 C CA . ASN B 1 281 ? -25.625 -3.434 -15.703 1 91.06 281 ASN B CA 1
ATOM 5456 C C . ASN B 1 281 ? -26.203 -3.256 -14.305 1 91.06 281 ASN B C 1
ATOM 5458 O O . ASN B 1 281 ? -25.469 -3.234 -13.32 1 91.06 281 ASN B O 1
ATOM 5462 N N . ASN B 1 282 ? -27.453 -3.311 -14.195 1 89.56 282 ASN B N 1
ATOM 5463 C CA . ASN B 1 282 ? -28.125 -3.023 -12.938 1 89.56 282 ASN B CA 1
ATOM 5464 C C . ASN B 1 282 ? -27.938 -4.156 -11.93 1 89.56 282 ASN B C 1
ATOM 5466 O O . ASN B 1 282 ? -27.906 -3.918 -10.719 1 89.56 282 ASN B O 1
ATOM 5470 N N . ASP B 1 283 ? -27.828 -5.344 -12.43 1 86.44 283 ASP B N 1
ATOM 5471 C CA . ASP B 1 283 ? -27.609 -6.461 -11.523 1 86.44 283 ASP B CA 1
ATOM 5472 C C . ASP B 1 283 ? -26.219 -6.379 -10.891 1 86.44 283 ASP B C 1
ATOM 5474 O O . ASP B 1 283 ? -26.047 -6.684 -9.703 1 86.44 283 ASP B O 1
ATOM 5478 N N . PHE B 1 284 ? -25.375 -6.016 -11.664 1 92.38 284 PHE B N 1
ATOM 5479 C CA . PHE B 1 284 ? -24.016 -5.781 -11.172 1 92.38 284 PHE B CA 1
ATOM 5480 C C . PHE B 1 284 ? -24.016 -4.703 -10.094 1 92.38 284 PHE B C 1
ATOM 5482 O O . PHE B 1 284 ? -23.469 -4.906 -9 1 92.38 284 PHE B O 1
ATOM 5489 N N . LEU B 1 285 ? -24.656 -3.652 -10.336 1 93.69 285 LEU B N 1
ATOM 5490 C CA . LEU B 1 285 ? -24.625 -2.506 -9.438 1 93.69 285 LEU B CA 1
ATOM 5491 C C . LEU B 1 285 ? -25.453 -2.785 -8.18 1 93.69 285 LEU B C 1
ATOM 5493 O O . LEU B 1 285 ? -25.125 -2.277 -7.102 1 93.69 285 LEU B O 1
ATOM 5497 N N . LYS B 1 286 ? -26.453 -3.643 -8.32 1 90.44 286 LYS B N 1
ATOM 5498 C CA . LYS B 1 286 ? -27.219 -4.055 -7.152 1 90.44 286 LYS B CA 1
ATOM 5499 C C . LYS B 1 286 ? -26.359 -4.871 -6.188 1 90.44 286 LYS B C 1
ATOM 5501 O O . LYS B 1 286 ? -26.453 -4.699 -4.973 1 90.44 286 LYS B O 1
ATOM 5506 N N . THR B 1 287 ? -25.578 -5.715 -6.805 1 90.62 287 THR B N 1
ATOM 5507 C CA . THR B 1 287 ? -24.688 -6.527 -5.984 1 90.62 287 THR B CA 1
ATOM 5508 C C . THR B 1 287 ? -23.641 -5.656 -5.312 1 90.62 287 THR B C 1
ATOM 5510 O O . THR B 1 287 ? -23.328 -5.836 -4.133 1 90.62 287 THR B O 1
ATOM 5513 N N . VAL B 1 288 ? -23.156 -4.746 -6.039 1 93.62 288 VAL B N 1
ATOM 5514 C CA . VAL B 1 288 ? -22.172 -3.787 -5.523 1 93.62 288 VAL B CA 1
ATOM 5515 C C . VAL B 1 288 ? -22.766 -3.045 -4.324 1 93.62 288 VAL B C 1
ATOM 5517 O O . VAL B 1 288 ? -22.094 -2.885 -3.301 1 93.62 288 VAL B O 1
ATOM 5520 N N . LYS B 1 289 ? -23.953 -2.605 -4.492 1 93.31 289 LYS B N 1
ATOM 5521 C CA . LYS B 1 289 ? -24.609 -1.862 -3.426 1 93.31 289 LYS B CA 1
ATOM 5522 C C . LYS B 1 289 ? -24.734 -2.703 -2.156 1 93.31 289 LYS B C 1
ATOM 5524 O O . LYS B 1 289 ? -24.531 -2.193 -1.05 1 93.31 289 LYS B O 1
ATOM 5529 N N . LYS B 1 290 ? -25.062 -3.916 -2.348 1 90.19 290 LYS B N 1
ATOM 5530 C CA . LYS B 1 290 ? -25.188 -4.812 -1.201 1 90.19 290 LYS B CA 1
ATOM 5531 C C . LYS B 1 290 ? -23.875 -4.902 -0.428 1 90.19 290 LYS B C 1
ATOM 5533 O O . LYS B 1 290 ? -23.859 -4.812 0.801 1 90.19 290 LYS B O 1
ATOM 5538 N N . VAL B 1 291 ? -22.844 -5.078 -1.162 1 90.38 291 VAL B N 1
ATOM 5539 C CA . VAL B 1 291 ? -21.531 -5.191 -0.538 1 90.38 291 VAL B CA 1
ATOM 5540 C C . VAL B 1 291 ? -21.141 -3.857 0.1 1 90.38 291 VAL B C 1
ATOM 5542 O O . VAL B 1 291 ? -20.641 -3.824 1.229 1 90.38 291 VAL B O 1
ATOM 5545 N N . ARG B 1 292 ? -21.359 -2.775 -0.542 1 92.62 292 ARG B N 1
ATOM 5546 C CA . ARG B 1 292 ? -21.047 -1.441 -0.034 1 92.62 292 ARG B CA 1
ATOM 5547 C C . ARG B 1 292 ? -21.797 -1.171 1.27 1 92.62 292 ARG B C 1
ATOM 5549 O O . ARG B 1 292 ? -21.203 -0.695 2.24 1 92.62 292 ARG B O 1
ATOM 5556 N N . ASP B 1 293 ? -23.062 -1.469 1.263 1 90.94 293 ASP B N 1
ATOM 5557 C CA . ASP B 1 293 ? -23.891 -1.241 2.447 1 90.94 293 ASP B CA 1
ATOM 5558 C C . ASP B 1 293 ? -23.375 -2.043 3.639 1 90.94 293 ASP B C 1
ATOM 5560 O O . ASP B 1 293 ? -23.359 -1.549 4.77 1 90.94 293 ASP B O 1
ATOM 5564 N N . ARG B 1 294 ? -22.922 -3.18 3.342 1 88.25 294 ARG B N 1
ATOM 5565 C CA . ARG B 1 294 ? -22.359 -4 4.41 1 88.25 294 ARG B CA 1
ATOM 5566 C C . ARG B 1 294 ? -21.062 -3.391 4.941 1 88.25 294 ARG B C 1
ATOM 5568 O O . ARG B 1 294 ? -20.844 -3.373 6.152 1 88.25 294 ARG B O 1
ATOM 5575 N N . CYS B 1 295 ? -20.266 -2.877 4.062 1 87.19 295 CYS B N 1
ATOM 5576 C CA . CYS B 1 295 ? -19 -2.268 4.445 1 87.19 295 CYS B CA 1
ATOM 5577 C C . CYS B 1 295 ? -19.234 -1.052 5.336 1 87.19 295 CYS B C 1
ATOM 5579 O O . CYS B 1 295 ? -18.453 -0.796 6.254 1 87.19 295 CYS B O 1
ATOM 5581 N N . ILE B 1 296 ? -20.234 -0.325 5.062 1 86.12 296 ILE B N 1
ATOM 5582 C CA . ILE B 1 296 ? -20.531 0.893 5.809 1 86.12 296 ILE B CA 1
ATOM 5583 C C . ILE B 1 296 ? -20.938 0.539 7.238 1 86.12 296 ILE B C 1
ATOM 5585 O O . ILE B 1 296 ? -20.547 1.231 8.188 1 86.12 296 ILE B O 1
ATOM 5589 N N . GLY B 1 297 ? -21.625 -0.564 7.387 1 82.94 297 GLY B N 1
ATOM 5590 C CA . GLY B 1 297 ? -22.188 -0.9 8.688 1 82.94 297 GLY B CA 1
ATOM 5591 C C . GLY B 1 297 ? -21.328 -1.873 9.469 1 82.94 297 GLY B C 1
ATOM 5592 O O . GLY B 1 297 ? -21.531 -2.055 10.672 1 82.94 297 GLY B O 1
ATOM 5593 N N . ASP B 1 298 ? -20.328 -2.49 8.844 1 84.12 298 ASP B N 1
ATOM 5594 C CA . ASP B 1 298 ? -19.531 -3.545 9.469 1 84.12 298 ASP B CA 1
ATOM 5595 C C . ASP B 1 298 ? -18.031 -3.322 9.234 1 84.12 298 ASP B C 1
ATOM 5597 O O . ASP B 1 298 ? -17.484 -3.799 8.242 1 84.12 298 ASP B O 1
ATOM 5601 N N . PRO B 1 299 ? -17.375 -2.773 10.25 1 81.19 299 PRO B N 1
ATOM 5602 C CA . PRO B 1 299 ? -15.945 -2.48 10.094 1 81.19 299 PRO B CA 1
ATOM 5603 C C . PRO B 1 299 ? -15.102 -3.74 9.922 1 81.19 299 PRO B C 1
ATOM 5605 O O . PRO B 1 299 ? -14.078 -3.711 9.234 1 81.19 299 PRO B O 1
ATOM 5608 N N . LYS B 1 300 ? -15.477 -4.766 10.531 1 80.12 300 LYS B N 1
ATOM 5609 C CA . LYS B 1 300 ? -14.742 -6.016 10.391 1 80.12 300 LYS B CA 1
ATOM 5610 C C . LYS B 1 300 ? -14.812 -6.543 8.961 1 80.12 300 LYS B C 1
ATOM 5612 O O . LYS B 1 300 ? -13.797 -6.977 8.398 1 80.12 300 LYS B O 1
ATOM 5617 N N . TYR B 1 301 ? -16.016 -6.473 8.438 1 81.69 301 TYR B N 1
ATOM 5618 C CA . TYR B 1 301 ? -16.188 -6.902 7.055 1 81.69 301 TYR B CA 1
ATOM 5619 C C . TYR B 1 301 ? -15.406 -6.008 6.102 1 81.69 301 TYR B C 1
ATOM 5621 O O . TYR B 1 301 ? -14.742 -6.496 5.188 1 81.69 301 TYR B O 1
ATOM 5629 N N . ALA B 1 302 ? -15.445 -4.699 6.34 1 81.81 302 ALA B N 1
ATOM 5630 C CA . ALA B 1 302 ? -14.742 -3.748 5.488 1 81.81 302 ALA B CA 1
ATOM 5631 C C . ALA B 1 302 ? -13.234 -4 5.516 1 81.81 302 ALA B C 1
ATOM 5633 O O . ALA B 1 302 ? -12.555 -3.861 4.492 1 81.81 302 ALA B O 1
ATOM 5634 N N . ASN B 1 303 ? -12.805 -4.406 6.645 1 78.38 303 ASN B N 1
ATOM 5635 C CA . ASN B 1 303 ? -11.383 -4.652 6.816 1 78.38 303 ASN B CA 1
ATOM 5636 C C . ASN B 1 303 ? -10.961 -5.977 6.188 1 78.38 303 ASN B C 1
ATOM 5638 O O . ASN B 1 303 ? -9.773 -6.195 5.93 1 78.38 303 ASN B O 1
ATOM 5642 N N . SER B 1 304 ? -11.891 -6.789 5.941 1 76.5 304 SER B N 1
ATOM 5643 C CA . SER B 1 304 ? -11.578 -8.094 5.363 1 76.5 304 SER B CA 1
ATOM 5644 C C . SER B 1 304 ? -11.531 -8.023 3.84 1 76.5 304 SER B C 1
ATOM 5646 O O . SER B 1 304 ? -11.039 -8.945 3.186 1 76.5 304 SER B O 1
ATOM 5648 N N . ILE B 1 305 ? -11.984 -6.91 3.336 1 79.25 305 ILE B N 1
ATOM 5649 C CA . ILE B 1 305 ? -12 -6.742 1.887 1 79.25 305 ILE B CA 1
ATOM 5650 C C . ILE B 1 305 ? -10.586 -6.445 1.385 1 79.25 305 ILE B C 1
ATOM 5652 O O . ILE B 1 305 ? -9.891 -5.598 1.945 1 79.25 305 ILE B O 1
ATOM 5656 N N . ARG B 1 306 ? -10.219 -7.207 0.356 1 79.94 306 ARG B N 1
ATOM 5657 C CA . ARG B 1 306 ? -9.023 -6.816 -0.386 1 79.94 306 ARG B CA 1
ATOM 5658 C C . ARG B 1 306 ? -9.359 -5.766 -1.44 1 79.94 306 ARG B C 1
ATOM 5660 O O . ARG B 1 306 ? -9.805 -6.102 -2.539 1 79.94 306 ARG B O 1
ATOM 5667 N N . TRP B 1 307 ? -9.047 -4.625 -1.149 1 83.31 307 TRP B N 1
ATOM 5668 C CA . TRP B 1 307 ? -9.461 -3.508 -1.996 1 83.31 307 TRP B CA 1
ATOM 5669 C C . TRP B 1 307 ? -8.672 -3.498 -3.301 1 83.31 307 TRP B C 1
ATOM 5671 O O . TRP B 1 307 ? -9.078 -2.865 -4.277 1 83.31 307 TRP B O 1
ATOM 5681 N N . GLN B 1 308 ? -7.5 -4.18 -3.297 1 82.44 308 GLN B N 1
ATOM 5682 C CA . GLN B 1 308 ? -6.719 -4.379 -4.516 1 82.44 308 GLN B CA 1
ATOM 5683 C C . GLN B 1 308 ? -6.758 -5.836 -4.961 1 82.44 308 GLN B C 1
ATOM 5685 O O . GLN B 1 308 ? -6.938 -6.738 -4.141 1 82.44 308 GLN B O 1
ATOM 5690 N N . PRO B 1 309 ? -6.543 -6.004 -6.223 1 83.81 309 PRO B N 1
ATOM 5691 C CA . PRO B 1 309 ? -6.703 -7.367 -6.734 1 83.81 309 PRO B CA 1
ATOM 5692 C C . PRO B 1 309 ? -5.648 -8.328 -6.191 1 83.81 309 PRO B C 1
ATOM 5694 O O . PRO B 1 309 ? -4.48 -7.957 -6.062 1 83.81 309 PRO B O 1
ATOM 5697 N N . ALA B 1 310 ? -6.098 -9.477 -5.824 1 82.19 310 ALA B N 1
ATOM 5698 C CA . ALA B 1 310 ? -5.301 -10.664 -5.547 1 82.19 310 ALA B CA 1
ATOM 5699 C C . ALA B 1 310 ? -5.844 -11.875 -6.301 1 82.19 310 ALA B C 1
ATOM 5701 O O . ALA B 1 310 ? -7.059 -12.078 -6.363 1 82.19 310 ALA B O 1
ATOM 5702 N N . PHE B 1 311 ? -4.922 -12.547 -6.988 1 86 311 PHE B N 1
ATOM 5703 C CA . PHE B 1 311 ? -5.461 -13.609 -7.828 1 86 311 PHE B CA 1
ATOM 5704 C C . PHE B 1 311 ? -4.578 -14.852 -7.766 1 86 311 PHE B C 1
ATOM 5706 O O . PHE B 1 311 ? -3.426 -14.773 -7.332 1 86 311 PHE B O 1
ATOM 5713 N N . LYS B 1 312 ? -5.18 -15.906 -8.062 1 89.19 312 LYS B N 1
ATOM 5714 C CA . LYS B 1 312 ? -4.543 -17.172 -8.422 1 89.19 312 LYS B CA 1
ATOM 5715 C C . LYS B 1 312 ? -4.973 -17.625 -9.812 1 89.19 312 LYS B C 1
ATOM 5717 O O . LYS B 1 312 ? -6.168 -17.719 -10.102 1 89.19 312 LYS B O 1
ATOM 5722 N N . GLN B 1 313 ? -4.051 -17.797 -10.641 1 92.81 313 GLN B N 1
ATOM 5723 C CA . GLN B 1 313 ? -4.316 -18.328 -11.969 1 92.81 313 GLN B CA 1
ATOM 5724 C C . GLN B 1 313 ? -3.584 -19.641 -12.195 1 92.81 313 GLN B C 1
ATOM 5726 O O . GLN B 1 313 ? -2.363 -19.719 -12.039 1 92.81 313 GLN B O 1
ATOM 5731 N N . LEU B 1 314 ? -4.383 -20.656 -12.609 1 94.56 314 LEU B N 1
ATOM 5732 C CA . LEU B 1 314 ? -3.838 -22.016 -12.641 1 94.56 314 LEU B CA 1
ATOM 5733 C C . LEU B 1 314 ? -3.982 -22.625 -14.023 1 94.56 314 LEU B C 1
ATOM 5735 O O . LEU B 1 314 ? -4.91 -22.281 -14.766 1 94.56 314 LEU B O 1
ATOM 5739 N N . ILE B 1 315 ? -3.045 -23.438 -14.305 1 97.56 315 ILE B N 1
ATOM 5740 C CA . ILE B 1 315 ? -3.143 -24.469 -15.328 1 97.56 315 ILE B CA 1
ATOM 5741 C C . ILE B 1 315 ? -3.059 -25.859 -14.68 1 97.56 315 ILE B C 1
ATOM 5743 O O . ILE B 1 315 ? -2.096 -26.156 -13.969 1 97.56 315 ILE B O 1
ATOM 5747 N N . TYR B 1 316 ? -4.086 -26.641 -14.844 1 97.5 316 TYR B N 1
ATOM 5748 C CA . TYR B 1 316 ? -4.043 -27.984 -14.266 1 97.5 316 TYR B CA 1
ATOM 5749 C C . TYR B 1 316 ? -4.629 -29.016 -15.227 1 97.5 316 TYR B C 1
ATOM 5751 O O . TYR B 1 316 ? -5.285 -28.656 -16.203 1 97.5 316 TYR B O 1
ATOM 5759 N N . ARG B 1 317 ? -4.285 -30.25 -14.984 1 97.75 317 ARG B N 1
ATOM 5760 C CA . ARG B 1 317 ? -4.852 -31.359 -15.758 1 97.75 317 ARG B CA 1
ATOM 5761 C C . ARG B 1 317 ? -6.043 -31.969 -15.031 1 97.75 317 ARG B C 1
ATOM 5763 O O . ARG B 1 317 ? -5.918 -32.438 -13.891 1 97.75 317 ARG B O 1
ATOM 5770 N N . ASN B 1 318 ? -7.172 -32 -15.734 1 95.31 318 ASN B N 1
ATOM 5771 C CA . ASN B 1 318 ? -8.352 -32.594 -15.117 1 95.31 318 ASN B CA 1
ATOM 5772 C C . ASN B 1 318 ? -8.336 -34.125 -15.25 1 95.31 318 ASN B C 1
ATOM 5774 O O . ASN B 1 318 ? -7.359 -34.688 -15.719 1 95.31 318 ASN B O 1
ATOM 5778 N N . ASP B 1 319 ? -9.391 -34.75 -14.852 1 94.56 319 ASP B N 1
ATOM 5779 C CA . ASP B 1 319 ? -9.453 -36.219 -14.789 1 94.56 319 ASP B CA 1
ATOM 5780 C C . ASP B 1 319 ? -9.508 -36.844 -16.188 1 94.56 319 ASP B C 1
ATOM 5782 O O . ASP B 1 319 ? -9.148 -38 -16.375 1 94.56 319 ASP B O 1
ATOM 5786 N N . GLU B 1 320 ? -9.93 -36.062 -17.172 1 94.5 320 GLU B N 1
ATOM 5787 C CA . GLU B 1 320 ? -10.008 -36.531 -18.547 1 94.5 320 GLU B CA 1
ATOM 5788 C C . GLU B 1 320 ? -8.68 -36.344 -19.281 1 94.5 320 GLU B C 1
ATOM 5790 O O . GLU B 1 320 ? -8.555 -36.688 -20.453 1 94.5 320 GLU B O 1
ATOM 5795 N N . GLY B 1 321 ? -7.73 -35.719 -18.578 1 95.81 321 GLY B N 1
ATOM 5796 C CA . GLY B 1 321 ? -6.414 -35.5 -19.172 1 95.81 321 GLY B CA 1
ATOM 5797 C C . GLY B 1 321 ? -6.305 -34.188 -19.906 1 95.81 321 GLY B C 1
ATOM 5798 O O . GLY B 1 321 ? -5.289 -33.938 -20.562 1 95.81 321 GLY B O 1
ATOM 5799 N N . LYS B 1 322 ? -7.32 -33.438 -19.781 1 96.44 322 LYS B N 1
ATOM 5800 C CA . LYS B 1 322 ? -7.332 -32.156 -20.453 1 96.44 322 LYS B CA 1
ATOM 5801 C C . LYS B 1 322 ? -6.68 -31.062 -19.609 1 96.44 322 LYS B C 1
ATOM 5803 O O . LYS B 1 322 ? -6.797 -31.078 -18.375 1 96.44 322 LYS B O 1
ATOM 5808 N N . LEU B 1 323 ? -6.023 -30.125 -20.281 1 97.75 323 LEU B N 1
ATOM 5809 C CA . LEU B 1 323 ? -5.465 -28.969 -19.578 1 97.75 323 LEU B CA 1
ATOM 5810 C C . LEU B 1 323 ? -6.508 -27.875 -19.422 1 97.75 323 LEU B C 1
ATOM 5812 O O . LEU B 1 323 ? -7.156 -27.484 -20.391 1 97.75 323 LEU B O 1
ATOM 5816 N N . ILE B 1 324 ? -6.625 -27.375 -18.188 1 97.25 324 ILE B N 1
ATOM 5817 C CA . ILE B 1 324 ? -7.641 -26.391 -17.859 1 97.25 324 ILE B CA 1
ATOM 5818 C C . ILE B 1 324 ? -6.969 -25.156 -17.25 1 97.25 324 ILE B C 1
ATOM 5820 O O . ILE B 1 324 ? -6.055 -25.266 -16.438 1 97.25 324 ILE B O 1
ATOM 5824 N N . VAL B 1 325 ? -7.383 -24 -17.719 1 96.56 325 VAL B N 1
ATOM 5825 C CA . VAL B 1 325 ? -6.996 -22.719 -17.125 1 96.56 325 VAL B CA 1
ATOM 5826 C C . VAL B 1 325 ? -8.141 -22.188 -16.266 1 96.56 325 VAL B C 1
ATOM 5828 O O . VAL B 1 325 ? -9.305 -22.25 -16.672 1 96.56 325 VAL B O 1
ATOM 5831 N N . THR B 1 326 ? -7.809 -21.766 -15.047 1 92.56 326 THR B N 1
ATOM 5832 C CA . THR B 1 326 ? -8.812 -21.109 -14.211 1 92.56 326 THR B CA 1
ATOM 5833 C C . THR B 1 326 ? -8.188 -19.953 -13.43 1 92.56 326 THR B C 1
ATOM 5835 O O . THR B 1 326 ? -6.969 -19.812 -13.391 1 92.56 326 THR B O 1
ATOM 5838 N N . ILE B 1 327 ? -9.008 -19.094 -12.969 1 89.88 327 ILE B N 1
ATOM 5839 C CA . ILE B 1 327 ? -8.531 -17.938 -12.211 1 89.88 327 ILE B CA 1
ATOM 5840 C C . ILE B 1 327 ? -9.516 -17.625 -11.086 1 89.88 327 ILE B C 1
ATOM 5842 O O . ILE B 1 327 ? -10.727 -17.828 -11.234 1 89.88 327 ILE B O 1
ATOM 5846 N N . SER B 1 328 ? -8.914 -17.25 -9.992 1 83.94 328 SER B N 1
ATOM 5847 C CA . SER B 1 328 ? -9.727 -16.906 -8.836 1 83.94 328 SER B CA 1
ATOM 5848 C C . SER B 1 328 ? -9.094 -15.781 -8.023 1 83.94 328 SER B C 1
ATOM 5850 O O . SER B 1 328 ? -7.918 -15.461 -8.211 1 83.94 328 SER B O 1
ATOM 5852 N N . GLN B 1 329 ? -9.93 -15.188 -7.273 1 79.19 329 GLN B N 1
ATOM 5853 C CA . GLN B 1 329 ? -9.406 -14.234 -6.301 1 79.19 329 GLN B CA 1
ATOM 5854 C C . GLN B 1 329 ? -8.602 -14.938 -5.215 1 79.19 329 GLN B C 1
ATOM 5856 O O . GLN B 1 329 ? -8.969 -16.031 -4.766 1 79.19 329 GLN B O 1
ATOM 5861 N N . ASN B 1 330 ? -7.457 -14.266 -4.988 1 66.75 330 ASN B N 1
ATOM 5862 C CA . ASN B 1 330 ? -6.633 -14.781 -3.902 1 66.75 330 ASN B CA 1
ATOM 5863 C C . ASN B 1 330 ? -7.164 -14.352 -2.539 1 66.75 330 ASN B C 1
ATOM 5865 O O . ASN B 1 330 ? -7.16 -13.164 -2.217 1 66.75 330 ASN B O 1
ATOM 5869 N N . SER B 1 331 ? -7.91 -15.273 -1.903 1 57.56 331 SER B N 1
ATOM 5870 C CA . SER B 1 331 ? -8.391 -14.938 -0.567 1 57.56 331 SER B CA 1
ATOM 5871 C C . SER B 1 331 ? -7.273 -15.031 0.463 1 57.56 331 SER B C 1
ATOM 5873 O O . SER B 1 331 ? -6.219 -15.609 0.191 1 57.56 331 SER B O 1
ATOM 5875 N N . VAL B 1 332 ? -7.379 -14.328 1.589 1 53.62 332 VAL B N 1
ATOM 5876 C CA . VAL B 1 332 ? -6.398 -14.297 2.67 1 53.62 332 VAL B CA 1
ATOM 5877 C C . VAL B 1 332 ? -6.074 -15.711 3.123 1 53.62 332 VAL B C 1
ATOM 5879 O O . VAL B 1 332 ? -6.98 -16.5 3.406 1 53.62 332 VAL B O 1
ATOM 5882 N N . GLY B 1 333 ? -4.738 -16.188 3.055 1 52.25 333 GLY B N 1
ATOM 5883 C CA . GLY B 1 333 ? -4.195 -17.406 3.65 1 52.25 333 GLY B CA 1
ATOM 5884 C C . GLY B 1 333 ? -4.164 -18.578 2.691 1 52.25 333 GLY B C 1
ATOM 5885 O O . GLY B 1 333 ? -3.756 -19.688 3.064 1 52.25 333 GLY B O 1
ATOM 5886 N N . ASN B 1 334 ? -4.676 -18.344 1.387 1 58.59 334 ASN B N 1
ATOM 5887 C CA . ASN B 1 334 ? -4.973 -19.594 0.687 1 58.59 334 ASN B CA 1
ATOM 5888 C C . ASN B 1 334 ? -3.826 -20 -0.235 1 58.59 334 ASN B C 1
ATOM 5890 O O . ASN B 1 334 ? -3.266 -19.156 -0.947 1 58.59 334 ASN B O 1
ATOM 5894 N N . ALA B 1 335 ? -3.406 -21.266 0.085 1 65.06 335 ALA B N 1
ATOM 5895 C CA . ALA B 1 335 ? -2.492 -21.891 -0.865 1 65.06 335 ALA B CA 1
ATOM 5896 C C . ALA B 1 335 ? -3.152 -22.062 -2.23 1 65.06 335 ALA B C 1
ATOM 5898 O O . ALA B 1 335 ? -4.375 -22.203 -2.322 1 65.06 335 ALA B O 1
ATOM 5899 N N . ILE B 1 336 ? -2.361 -21.891 -3.234 1 78.06 336 ILE B N 1
ATOM 5900 C CA . ILE B 1 336 ? -2.832 -22.031 -4.609 1 78.06 336 ILE B CA 1
ATOM 5901 C C . ILE B 1 336 ? -3.473 -23.406 -4.797 1 78.06 336 ILE B C 1
ATOM 5903 O O . ILE B 1 336 ? -4.379 -23.562 -5.617 1 78.06 336 ILE B O 1
ATOM 5907 N N . THR B 1 337 ? -3.164 -24.375 -3.928 1 82.94 337 THR B N 1
ATOM 5908 C CA . THR B 1 337 ? -3.619 -25.75 -4.059 1 82.94 337 THR B CA 1
ATOM 5909 C C . THR B 1 337 ? -5.066 -25.891 -3.596 1 82.94 337 THR B C 1
ATOM 5911 O O . THR B 1 337 ? -5.754 -26.844 -3.971 1 82.94 337 THR B 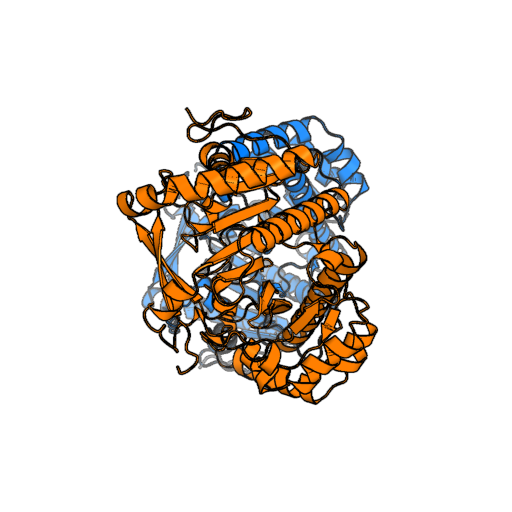O 1
ATOM 5914 N N . GLU B 1 338 ? -5.457 -24.969 -2.889 1 81.88 338 GLU B N 1
ATOM 5915 C CA . GLU B 1 338 ? -6.809 -25.031 -2.346 1 81.88 338 GLU B CA 1
ATOM 5916 C C . GLU B 1 338 ? -7.852 -24.766 -3.432 1 81.88 338 GLU B C 1
ATOM 5918 O O . GLU B 1 338 ? -9.016 -25.125 -3.277 1 81.88 338 GLU B O 1
ATOM 5923 N N . LEU B 1 339 ? -7.367 -24.188 -4.469 1 85.81 339 LEU B N 1
ATOM 5924 C CA . LEU B 1 339 ? -8.266 -24.031 -5.609 1 85.81 339 LEU B CA 1
ATOM 5925 C C . LEU B 1 339 ? -8.688 -25.375 -6.168 1 85.81 339 LEU B C 1
ATOM 5927 O O . LEU B 1 339 ? -9.719 -25.484 -6.836 1 85.81 339 LEU B O 1
ATOM 5931 N N . LEU B 1 340 ? -7.875 -26.375 -5.84 1 90.69 340 LEU B N 1
ATOM 5932 C CA . LEU B 1 340 ? -8.188 -27.703 -6.316 1 90.69 340 LEU B CA 1
ATOM 5933 C C . LEU B 1 340 ? -8.586 -28.625 -5.16 1 90.69 340 LEU B C 1
ATOM 5935 O O . LEU B 1 340 ? -8.578 -29.844 -5.297 1 90.69 340 LEU B O 1
ATOM 5939 N N . GLY B 1 341 ? -8.828 -28.016 -4.012 1 89.81 341 GLY B N 1
ATOM 5940 C CA . GLY B 1 341 ? -9.359 -28.734 -2.867 1 89.81 341 GLY B CA 1
ATOM 5941 C C . GLY B 1 341 ? -8.289 -29.484 -2.092 1 89.81 341 GLY B C 1
ATOM 5942 O O . GLY B 1 341 ? -8.586 -30.453 -1.394 1 89.81 341 GLY B O 1
ATOM 5943 N N . VAL B 1 342 ? -7.098 -29.141 -2.262 1 92.75 342 VAL B N 1
ATOM 5944 C CA . VAL B 1 342 ? -6.008 -29.781 -1.531 1 92.75 342 VAL B CA 1
ATOM 5945 C C . VAL B 1 342 ? -5.461 -28.812 -0.478 1 92.75 342 VAL B C 1
ATOM 5947 O O . VAL B 1 342 ? -4.852 -27.797 -0.814 1 92.75 342 VAL B O 1
ATOM 5950 N N . VAL B 1 343 ? -5.68 -29.188 0.775 1 90.56 343 VAL B N 1
ATOM 5951 C CA . VAL B 1 343 ? -5.125 -28.422 1.894 1 90.56 343 VAL B CA 1
ATOM 5952 C C . VAL B 1 343 ? -3.801 -29.047 2.332 1 90.56 343 VAL B C 1
ATOM 5954 O O . VAL B 1 343 ? -3.711 -30.266 2.527 1 90.56 343 VAL B O 1
ATOM 5957 N N . VAL B 1 344 ? -2.822 -28.234 2.457 1 91.06 344 VAL B N 1
ATOM 5958 C CA . VAL B 1 344 ? -1.497 -28.75 2.785 1 91.06 344 VAL B CA 1
ATOM 5959 C C . VAL B 1 344 ? -1.096 -28.297 4.188 1 91.06 344 VAL B C 1
ATOM 5961 O O . VAL B 1 344 ? -1.055 -27.094 4.465 1 91.06 344 VAL B O 1
ATOM 5964 N N . ASN B 1 345 ? -0.854 -29.219 5.027 1 89.31 345 ASN B N 1
ATOM 5965 C CA . ASN B 1 345 ? -0.293 -28.984 6.355 1 89.31 345 ASN B CA 1
ATOM 5966 C C . ASN B 1 345 ? 1.208 -29.25 6.387 1 89.31 345 ASN B C 1
ATOM 5968 O O . ASN B 1 345 ? 1.639 -30.391 6.223 1 89.31 345 ASN B O 1
ATOM 5972 N N . ARG B 1 346 ? 1.962 -28.25 6.668 1 90.12 346 ARG B N 1
ATOM 5973 C CA . ARG B 1 346 ? 3.414 -28.391 6.711 1 90.12 346 ARG B CA 1
ATOM 5974 C C . ARG B 1 346 ? 3.9 -28.609 8.141 1 90.12 346 ARG B C 1
ATOM 5976 O O . ARG B 1 346 ? 3.533 -27.875 9.047 1 90.12 346 ARG B O 1
ATOM 5983 N N . VAL B 1 347 ? 4.766 -29.625 8.258 1 90.69 347 VAL B N 1
ATOM 5984 C CA . VAL B 1 347 ? 5.242 -29.938 9.602 1 90.69 347 VAL B CA 1
ATOM 5985 C C . VAL B 1 347 ? 6.77 -30.031 9.594 1 90.69 347 VAL B C 1
ATOM 5987 O O . VAL B 1 347 ? 7.363 -30.531 8.648 1 90.69 347 VAL B O 1
ATOM 5990 N N . PRO B 1 348 ? 7.363 -29.484 10.703 1 90.19 348 PRO B N 1
ATOM 5991 C CA . PRO B 1 348 ? 8.812 -29.656 10.805 1 90.19 348 PRO B CA 1
ATOM 5992 C C . PRO B 1 348 ? 9.211 -31.125 11.031 1 90.19 348 PRO B C 1
ATOM 5994 O O . PRO B 1 348 ? 8.898 -31.688 12.086 1 90.19 348 PRO B O 1
ATOM 5997 N N . ASP B 1 349 ? 9.766 -31.75 10.094 1 92 349 ASP B N 1
ATOM 5998 C CA . ASP B 1 349 ? 10.18 -33.156 10.117 1 92 349 ASP B CA 1
ATOM 5999 C C . ASP B 1 349 ? 11.359 -33.375 9.172 1 92 349 ASP B C 1
ATOM 6001 O O . ASP B 1 349 ? 11.164 -33.812 8.031 1 92 349 ASP B O 1
ATOM 6005 N N . ALA B 1 350 ? 12.5 -33.281 9.758 1 88.75 350 ALA B N 1
ATOM 6006 C CA . ALA B 1 350 ? 13.727 -33.406 8.969 1 88.75 350 ALA B CA 1
ATOM 6007 C C . ALA B 1 350 ? 13.898 -34.812 8.422 1 88.75 350 ALA B C 1
ATOM 6009 O O . ALA B 1 350 ? 14.367 -35 7.301 1 88.75 350 ALA B O 1
ATOM 6010 N N . ALA B 1 351 ? 13.57 -35.75 9.219 1 91.25 351 ALA B N 1
ATOM 6011 C CA . ALA B 1 351 ? 13.719 -37.125 8.805 1 91.25 351 ALA B CA 1
ATOM 6012 C C . ALA B 1 351 ? 12.758 -37.469 7.664 1 91.25 351 ALA B C 1
ATOM 6014 O O . ALA B 1 351 ? 13.141 -38.125 6.695 1 91.25 351 ALA B O 1
ATOM 6015 N N . GLY B 1 352 ? 11.531 -37.031 7.82 1 91 352 GLY B N 1
ATOM 6016 C CA . GLY B 1 352 ? 10.562 -37.25 6.766 1 91 352 GLY B CA 1
ATOM 6017 C C . GLY B 1 352 ? 10.953 -36.594 5.453 1 91 352 GLY B C 1
ATOM 6018 O O . GLY B 1 352 ? 10.766 -37.188 4.383 1 91 352 GLY B O 1
ATOM 6019 N N . TYR B 1 353 ? 11.484 -35.469 5.559 1 91.5 353 TYR B N 1
ATOM 6020 C CA . TYR B 1 353 ? 11.922 -34.781 4.355 1 91.5 353 TYR B CA 1
ATOM 6021 C C . TYR B 1 353 ? 13.102 -35.5 3.705 1 91.5 353 TYR B C 1
ATOM 6023 O O . TYR B 1 353 ? 13.172 -35.594 2.479 1 91.5 353 TYR B O 1
ATOM 6031 N N . ALA B 1 354 ? 13.969 -35.969 4.508 1 88.94 354 ALA B N 1
ATOM 6032 C CA . ALA B 1 354 ? 15.164 -36.656 4.004 1 88.94 354 ALA B CA 1
ATOM 6033 C C . ALA B 1 354 ? 14.789 -37.875 3.191 1 88.94 354 ALA B C 1
ATOM 6035 O O . ALA B 1 354 ? 15.508 -38.281 2.266 1 88.94 354 ALA B O 1
ATOM 6036 N N . GLU B 1 355 ? 13.711 -38.469 3.527 1 91.31 355 GLU B N 1
ATOM 6037 C CA . GLU B 1 355 ? 13.258 -39.656 2.816 1 91.31 355 GLU B CA 1
ATOM 6038 C C . GLU B 1 355 ? 12.812 -39.312 1.396 1 91.31 355 GLU B C 1
ATOM 6040 O O . GLU B 1 355 ? 12.969 -40.125 0.48 1 91.31 355 GLU B O 1
ATOM 6045 N N . ILE B 1 356 ? 12.32 -38.188 1.206 1 89.56 356 ILE B N 1
ATOM 6046 C CA . ILE B 1 356 ? 11.727 -37.875 -0.086 1 89.56 356 ILE B CA 1
ATOM 6047 C C . ILE B 1 356 ? 12.711 -37.031 -0.906 1 89.56 356 ILE B C 1
ATOM 6049 O O . ILE B 1 356 ? 12.594 -36.969 -2.131 1 89.56 356 ILE B O 1
ATOM 6053 N N . GLU B 1 357 ? 13.656 -36.469 -0.302 1 89 357 GLU B N 1
ATOM 6054 C CA . GLU B 1 357 ? 14.523 -35.438 -0.882 1 89 357 GLU B CA 1
ATOM 6055 C C . GLU B 1 357 ? 15.312 -36 -2.062 1 89 357 GLU B C 1
ATOM 6057 O O . GLU B 1 357 ? 15.406 -35.375 -3.111 1 89 357 GLU B O 1
ATOM 6062 N N . PRO B 1 358 ? 15.867 -37.219 -1.99 1 89.44 358 PRO B N 1
ATOM 6063 C CA . PRO B 1 358 ? 16.672 -37.688 -3.107 1 89.44 358 PRO B CA 1
ATOM 6064 C C . PRO B 1 358 ? 15.883 -37.812 -4.406 1 89.44 358 PRO B C 1
ATOM 6066 O O . PRO B 1 358 ? 16.359 -37.406 -5.465 1 89.44 358 PRO B O 1
ATOM 6069 N N . ARG B 1 359 ? 14.711 -38.344 -4.316 1 91.62 359 ARG B N 1
ATOM 6070 C CA . ARG B 1 359 ? 13.875 -38.469 -5.508 1 91.62 359 ARG B CA 1
ATOM 6071 C C . ARG B 1 359 ? 13.461 -37.125 -6.051 1 91.62 359 ARG B C 1
ATOM 6073 O O . ARG B 1 359 ? 13.445 -36.906 -7.27 1 91.62 359 ARG B O 1
ATOM 6080 N N . LEU B 1 360 ? 13.148 -36.25 -5.207 1 92.38 360 LEU B N 1
ATOM 6081 C CA . LEU B 1 360 ? 12.773 -34.906 -5.602 1 92.38 360 LEU B CA 1
ATOM 6082 C C . LEU B 1 360 ? 13.93 -34.219 -6.305 1 92.38 360 LEU B C 1
ATOM 6084 O O . LEU B 1 360 ? 13.75 -33.625 -7.367 1 92.38 360 LEU B O 1
ATOM 6088 N N . LEU B 1 361 ? 15.078 -34.312 -5.754 1 90.56 361 LEU B N 1
ATOM 6089 C CA . LEU B 1 361 ? 16.25 -33.656 -6.309 1 90.56 361 LEU B CA 1
ATOM 6090 C C . LEU B 1 361 ? 16.609 -34.25 -7.676 1 90.56 361 LEU B C 1
ATOM 6092 O O . LEU B 1 361 ? 17.031 -33.5 -8.57 1 90.56 361 LEU B O 1
ATOM 6096 N N . GLU B 1 362 ? 16.484 -35.5 -7.789 1 93.12 362 GLU B N 1
ATOM 6097 C CA . GLU B 1 362 ? 16.75 -36.125 -9.086 1 93.12 362 GLU B CA 1
ATOM 6098 C C . GLU B 1 362 ? 15.852 -35.531 -10.172 1 93.12 362 GLU B C 1
ATOM 6100 O O . GLU B 1 362 ? 16.328 -35.188 -11.258 1 93.12 362 GLU B O 1
ATOM 6105 N N . ARG B 1 363 ? 14.617 -35.406 -9.852 1 95.25 363 ARG B N 1
ATOM 6106 C CA . ARG B 1 363 ? 13.656 -34.875 -10.805 1 95.25 363 ARG B CA 1
ATOM 6107 C C . ARG B 1 363 ? 13.953 -33.375 -11.086 1 95.25 363 ARG B C 1
ATOM 6109 O O . ARG B 1 363 ? 13.875 -32.938 -12.234 1 95.25 363 ARG B O 1
ATOM 6116 N N . LEU B 1 364 ? 14.281 -32.656 -10.094 1 95.62 364 LEU B N 1
ATOM 6117 C CA . LEU B 1 364 ? 14.539 -31.234 -10.25 1 95.62 364 LEU B CA 1
ATOM 6118 C C . LEU B 1 364 ? 15.812 -30.984 -11.055 1 95.62 364 LEU B C 1
ATOM 6120 O O . LEU B 1 364 ? 15.883 -30.047 -11.852 1 95.62 364 LEU B O 1
ATOM 6124 N N . CYS B 1 365 ? 16.75 -31.812 -10.859 1 94.12 365 CYS B N 1
ATOM 6125 C CA . CYS B 1 365 ? 18 -31.688 -11.617 1 94.12 365 CYS B CA 1
ATOM 6126 C C . CYS B 1 365 ? 17.766 -32.031 -13.086 1 94.12 365 CYS B C 1
ATOM 6128 O O . CYS B 1 365 ? 18.344 -31.391 -13.969 1 94.12 365 CYS B O 1
ATOM 6130 N N . ALA B 1 366 ? 16.984 -33.062 -13.281 1 96.06 366 ALA B N 1
ATOM 6131 C CA . ALA B 1 366 ? 16.641 -33.375 -14.664 1 96.06 366 ALA B CA 1
ATOM 6132 C C . ALA B 1 366 ? 15.93 -32.219 -15.344 1 96.06 366 ALA B C 1
ATOM 6134 O O . ALA B 1 366 ? 16.234 -31.891 -16.5 1 96.06 366 ALA B O 1
ATOM 6135 N N . LEU B 1 367 ? 15.07 -31.609 -14.672 1 97.44 367 LEU B N 1
ATOM 6136 C CA . LEU B 1 367 ? 14.367 -30.438 -15.188 1 97.44 367 LEU B CA 1
ATOM 6137 C C . LEU B 1 367 ? 15.344 -29.297 -15.461 1 97.44 367 LEU B C 1
ATOM 6139 O O . LEU B 1 367 ? 15.258 -28.641 -16.5 1 97.44 367 LEU B O 1
ATOM 6143 N N . ARG B 1 368 ? 16.156 -29.031 -14.516 1 96.81 368 ARG B N 1
ATOM 6144 C CA . ARG B 1 368 ? 17.172 -28 -14.672 1 96.81 368 ARG B CA 1
ATOM 6145 C C . ARG B 1 368 ? 17.969 -28.203 -15.961 1 96.81 368 ARG B C 1
ATOM 6147 O O . ARG B 1 368 ? 18.219 -27.234 -16.703 1 96.81 368 ARG B O 1
ATOM 6154 N N . GLN B 1 369 ? 18.328 -29.422 -16.188 1 95.94 369 GLN B N 1
ATOM 6155 C CA . GLN B 1 369 ? 19.125 -29.734 -17.375 1 95.94 369 GLN B CA 1
ATOM 6156 C C . GLN B 1 369 ? 18.359 -29.391 -18.656 1 95.94 369 GLN B C 1
ATOM 6158 O O . GLN B 1 369 ? 18.938 -28.891 -19.625 1 95.94 369 GLN B O 1
ATOM 6163 N N . LEU B 1 370 ? 17.094 -29.656 -18.656 1 97.75 370 LEU B N 1
ATOM 6164 C CA . LEU B 1 370 ? 16.266 -29.312 -19.797 1 97.75 370 LEU B CA 1
ATOM 6165 C C . LEU B 1 370 ? 16.266 -27.812 -20.031 1 97.75 370 LEU B C 1
ATOM 6167 O O . LEU B 1 370 ? 16.312 -27.344 -21.172 1 97.75 370 LEU B O 1
ATOM 6171 N N . LEU B 1 371 ? 16.219 -27.062 -18.969 1 98.12 371 LEU B N 1
ATOM 6172 C CA . LEU B 1 371 ? 16.203 -25.609 -19.094 1 98.12 371 LEU B CA 1
ATOM 6173 C C . LEU B 1 371 ? 17.547 -25.094 -19.562 1 98.12 371 LEU B C 1
ATOM 6175 O O . LEU B 1 371 ? 17.609 -24.156 -20.359 1 98.12 371 LEU B O 1
ATOM 6179 N N . VAL B 1 372 ? 18.578 -25.672 -19.125 1 96.5 372 VAL B N 1
ATOM 6180 C CA . VAL B 1 372 ? 19.906 -25.312 -19.562 1 96.5 372 VAL B CA 1
ATOM 6181 C C . VAL B 1 372 ? 20.062 -25.594 -21.062 1 96.5 372 VAL B C 1
ATOM 6183 O O . VAL B 1 372 ? 20.562 -24.75 -21.812 1 96.5 372 VAL B O 1
ATOM 6186 N N . GLU B 1 373 ? 19.625 -26.719 -21.438 1 96.94 373 GLU B N 1
ATOM 6187 C CA . GLU B 1 373 ? 19.703 -27.125 -22.844 1 96.94 373 GLU B CA 1
ATOM 6188 C C . GLU B 1 373 ? 18.891 -26.203 -23.734 1 96.94 373 GLU B C 1
ATOM 6190 O O . GLU B 1 373 ? 19.234 -25.984 -24.906 1 96.94 373 GLU B O 1
ATOM 6195 N N . ALA B 1 374 ? 17.906 -25.656 -23.188 1 97.12 374 ALA B N 1
ATOM 6196 C CA . ALA B 1 374 ? 17.047 -24.719 -23.922 1 97.12 374 ALA B CA 1
ATOM 6197 C C . ALA B 1 374 ? 17.625 -23.312 -23.891 1 97.12 374 ALA B C 1
ATOM 6199 O O . ALA B 1 374 ? 16.984 -22.359 -24.344 1 97.12 374 ALA B O 1
ATOM 6200 N N . ASP B 1 375 ? 18.797 -23.094 -23.281 1 96.94 375 ASP B N 1
ATOM 6201 C CA . ASP B 1 375 ? 19.516 -21.828 -23.219 1 96.94 375 ASP B CA 1
ATOM 6202 C C . ASP B 1 375 ? 18.75 -20.797 -22.391 1 96.94 375 ASP B C 1
ATOM 6204 O O . ASP B 1 375 ? 18.641 -19.625 -22.797 1 96.94 375 ASP B O 1
ATOM 6208 N N . LEU B 1 376 ? 18.234 -21.234 -21.297 1 97.19 376 LEU B N 1
ATOM 6209 C CA . LEU B 1 376 ? 17.391 -20.328 -20.531 1 97.19 376 LEU B CA 1
ATOM 6210 C C . LEU B 1 376 ? 18.141 -19.797 -19.312 1 97.19 376 LEU B C 1
ATOM 6212 O O . LEU B 1 376 ? 17.797 -18.75 -18.766 1 97.19 376 LEU B O 1
ATOM 6216 N N . GLY B 1 377 ? 19.125 -20.547 -18.922 1 95.94 377 GLY B N 1
ATOM 6217 C CA . GLY B 1 377 ? 19.844 -20.109 -17.734 1 95.94 377 GLY B CA 1
ATOM 6218 C C . GLY B 1 377 ? 21.031 -20.984 -17.375 1 95.94 377 GLY B C 1
ATOM 6219 O O . GLY B 1 377 ? 21.422 -21.859 -18.172 1 95.94 377 GLY B O 1
ATOM 6220 N N . MET B 1 378 ? 21.625 -20.578 -16.203 1 94.44 378 MET B N 1
ATOM 6221 C CA . MET B 1 378 ? 22.781 -21.312 -15.695 1 94.44 378 MET B CA 1
ATOM 6222 C C . MET B 1 378 ? 22.469 -22 -14.375 1 94.44 378 MET B C 1
ATOM 6224 O O . MET B 1 378 ? 21.719 -21.453 -13.555 1 94.44 378 MET B O 1
ATOM 6228 N N . PRO B 1 379 ? 23 -23.172 -14.258 1 93 379 PRO B N 1
ATOM 6229 C CA . PRO B 1 379 ? 22.781 -23.859 -12.977 1 93 379 PRO B CA 1
ATOM 6230 C C . PRO B 1 379 ? 23.391 -23.094 -11.797 1 93 379 PRO B C 1
ATOM 6232 O O . PRO B 1 379 ? 24.453 -22.5 -11.922 1 93 379 PRO B O 1
ATOM 6235 N N . VAL B 1 380 ? 22.641 -23.094 -10.781 1 90.75 380 VAL B N 1
ATOM 6236 C CA . VAL B 1 380 ? 23.141 -22.531 -9.539 1 90.75 380 VAL B CA 1
ATOM 6237 C C . VAL B 1 380 ? 23.828 -23.609 -8.719 1 90.75 380 VAL B C 1
ATOM 6239 O O . VAL B 1 380 ? 23.281 -24.703 -8.531 1 90.75 380 VAL B O 1
ATOM 6242 N N . LYS B 1 381 ? 25.016 -23.312 -8.25 1 82.19 381 LYS B N 1
ATOM 6243 C CA . LYS B 1 381 ? 25.75 -24.266 -7.434 1 82.19 381 LYS B CA 1
ATOM 6244 C C . LYS B 1 381 ? 25.438 -24.062 -5.953 1 82.19 381 LYS B C 1
ATOM 6246 O O . LYS B 1 381 ? 25.344 -22.938 -5.477 1 82.19 381 LYS B O 1
ATOM 6251 N N . ASN B 1 382 ? 25.016 -25.188 -5.34 1 74.62 382 ASN B N 1
ATOM 6252 C CA . ASN B 1 382 ? 24.875 -25.094 -3.891 1 74.62 382 ASN B CA 1
ATOM 6253 C C . ASN B 1 382 ? 25.359 -26.375 -3.203 1 74.62 382 ASN B C 1
ATOM 6255 O O . ASN B 1 382 ? 25.891 -27.266 -3.854 1 74.62 382 ASN B O 1
ATOM 6259 N N . GLN B 1 383 ? 25.438 -26.312 -1.899 1 65.88 383 GLN B N 1
ATOM 6260 C CA . GLN B 1 383 ? 26 -27.391 -1.09 1 65.88 383 GLN B CA 1
ATOM 6261 C C . GLN B 1 383 ? 25.281 -28.719 -1.348 1 65.88 383 GLN B C 1
ATOM 6263 O O . GLN B 1 383 ? 25.828 -29.781 -1.095 1 65.88 383 GLN B O 1
ATOM 6268 N N . TYR B 1 384 ? 24.125 -28.625 -1.837 1 62.09 384 TYR B N 1
ATOM 6269 C CA . TYR B 1 384 ? 23.344 -29.844 -1.969 1 62.09 384 TYR B CA 1
ATOM 6270 C C . TYR B 1 384 ? 23.453 -30.422 -3.377 1 62.09 384 TYR B C 1
ATOM 6272 O O . TYR B 1 384 ? 23.266 -31.609 -3.582 1 62.09 384 TYR B O 1
ATOM 6280 N N . TRP B 1 385 ? 23.562 -29.625 -4.309 1 58.75 385 TRP B N 1
ATOM 6281 C CA . TRP B 1 385 ? 23.703 -30.141 -5.668 1 58.75 385 TRP B CA 1
ATOM 6282 C C . TRP B 1 385 ? 24.781 -29.375 -6.434 1 58.75 385 TRP B C 1
ATOM 6284 O O . TRP B 1 385 ? 24.938 -28.172 -6.25 1 58.75 385 TRP B O 1
ATOM 6294 N N . GLN B 1 386 ? 25.953 -30.094 -6.852 1 51.53 386 GLN B N 1
ATOM 6295 C CA . GLN B 1 386 ? 27.078 -29.578 -7.609 1 51.53 386 GLN B CA 1
ATOM 6296 C C . GLN B 1 386 ? 26.625 -28.922 -8.906 1 51.53 386 GLN B C 1
ATOM 6298 O O . GLN B 1 386 ? 25.562 -29.266 -9.438 1 51.53 386 GLN B O 1
ATOM 6303 N N . GLY B 1 387 ? 26.922 -27.641 -9.156 1 47.03 387 GLY B N 1
ATOM 6304 C CA . GLY B 1 387 ? 26.672 -26.891 -10.375 1 47.03 387 GLY B CA 1
ATOM 6305 C C . GLY B 1 387 ? 26.703 -27.734 -11.625 1 47.03 387 GLY B C 1
ATOM 6306 O O . GLY B 1 387 ? 26.125 -27.375 -12.648 1 47.03 387 GLY B O 1
ATOM 6307 N N . GLN B 1 388 ? 27.844 -28.484 -12.086 1 39.31 388 GLN B N 1
ATOM 6308 C CA . GLN B 1 388 ? 28.062 -29.188 -13.344 1 39.31 388 GLN B CA 1
ATOM 6309 C C . GLN B 1 388 ? 27.031 -30.281 -13.555 1 39.31 388 GLN B C 1
ATOM 6311 O O . GLN B 1 388 ? 26.312 -30.656 -12.625 1 39.31 388 GLN B O 1
ATOM 6316 N N . GLY B 1 389 ? 27.016 -31.203 -14.719 1 36.97 389 GLY B N 1
ATOM 6317 C CA . GLY B 1 389 ? 26.531 -32.531 -15 1 36.97 389 GLY B CA 1
ATOM 6318 C C . GLY B 1 389 ? 26.688 -33.5 -13.82 1 36.97 389 GLY B C 1
ATOM 6319 O O . GLY B 1 389 ? 27.797 -33.938 -13.516 1 36.97 389 GLY B O 1
ATOM 6320 N N . ALA B 1 390 ? 26.219 -33.438 -12.844 1 35.19 390 ALA B N 1
ATOM 6321 C CA . ALA B 1 390 ? 26.375 -34.406 -11.773 1 35.19 390 ALA B CA 1
ATOM 6322 C C . ALA B 1 390 ? 26.375 -35.844 -12.328 1 35.19 390 ALA B C 1
ATOM 6324 O O . ALA B 1 390 ? 25.406 -36.281 -12.953 1 35.19 390 ALA B O 1
ATOM 6325 N N . GLU B 1 391 ? 27.391 -36.469 -12.594 1 31.95 391 GLU B N 1
ATOM 6326 C CA . GLU B 1 391 ? 27.469 -37.875 -12.266 1 31.95 391 GLU B CA 1
ATOM 6327 C C . GLU B 1 391 ? 27.078 -38.156 -10.812 1 31.95 391 GLU B C 1
ATOM 6329 O O . GLU B 1 391 ? 27.531 -37.438 -9.906 1 31.95 391 GLU B O 1
ATOM 6334 N N . MET B 1 392 ? 25.844 -38.375 -10.492 1 30.84 392 MET B N 1
ATOM 6335 C CA . MET B 1 392 ? 25.453 -39.031 -9.242 1 30.84 392 MET B CA 1
ATOM 6336 C C . MET B 1 392 ? 26.594 -39.875 -8.68 1 30.84 392 MET B C 1
ATOM 6338 O O . MET B 1 392 ? 27.078 -40.781 -9.336 1 30.84 392 MET B O 1
ATOM 6342 N N . ARG B 1 393 ? 27.703 -39.312 -8.008 1 27.03 393 ARG B N 1
ATOM 6343 C CA . ARG B 1 393 ? 28.375 -40.344 -7.223 1 27.03 393 ARG B CA 1
ATOM 6344 C C . ARG B 1 393 ? 27.516 -40.781 -6.035 1 27.03 393 ARG B C 1
ATOM 6346 O O . ARG B 1 393 ? 26.875 -39.938 -5.391 1 27.03 393 ARG B O 1
#

Secondary structure (DSSP, 8-state):
-----EEEEEEEPPP--PPPTT--HHHHHTSHHHHHHIIIIIEEEE-TTSEEEEE-SS-S-SSEEEEEEE--TTT---GGGS--SGGGS-HHHHHHHHHHHHHHHHHHHHHT--TTTEEEEEEEEEE-S-SSTTSTTS-SS-S-EEEEEEEEHHHHHHSEEPPTT-TTTTTTTHHHHHHHH-HHHHHHHHHHH---SSEEE--HHHHS-TTT--S-S--EEEETTGGGGGGSHHHHHHHHHHHHHHHHHHHHHHHHHHSTTPPPPTT-S-HHHIIIIIIT-HHHHHHHHHHHHHHHH-HHHHHH---S-EEEEEEEE-TTS-EEEEEEE--TT--GGGGGTEEEEEEE-HHHHHHHHHHHHHHHHHHHHHHHHTTS-EEPP-SSS-SS-----/-----EEEEEEEPPP--PPPTT--HHHHHTSHHHHHHIIIIIEEEE-TTSEEEEE-SS-S-SSEEEEEEE--TTT---GGGS--SGGGS-HHHHHHHHHHHHHHHHHHHHHT--TTTEEEEEEEEEE-S-SSTTSTTS-SS-S-EEEEEEEEHHHHHHSEEPPTT-TTTTTTTHHHHHHHH-HHHHHHHHHHH---SSEEE--HHHHS-TTT--S-S--EEEETTGGGGGGSHHHHHHHHHHHHHHHHHHHHHHHHHHSTTPPPPTT-S-HHHIIIIIIT-HHHHHHHHHHHHHHHH-HHHHHH--SS-EEEEEEEE-TTS-EEEEEEE--TT--GGGGGTEEEEEEE-HHHHHHHHHHHHHHHHHHHHHHHHTT--EEPP-SSS-SS-----

Radius of gyration: 29.24 Å; Cα contacts (8 Å, |Δi|>4): 1456; chains: 2; bounding box: 56×82×66 Å

Nearest PDB structures (foldseek):
  5kja-assembly5_E  TM=5.730E-01  e=4.519E+00  Synechocystis sp. PCC 6803 substr. Kazusa
  3eh1-assembly1_A  TM=2.885E-01  e=1.134E+00  Homo sapiens
  8yl9-assembly2_A  TM=4.646E-01  e=9.020E+00  Penicillium brasilianum
  2nup-assembly1_B  TM=2.712E-01  e=2.138E+00  Homo sapiens
  2xm7-assembly1_A  TM=1.175E-01  e=4.782E-01  Streptomyces roseochromogenus subsp. oscitans

Foldseek 3Di:
DAQFFFEDEDEAADDPDDDDPPDDQLRSCAAPVVVVVQCFAFFFWAFPQQKTKGDDRQAFELQAKIKIWNDCCPVDVDLLPADFDLVNGDPVVNVLVLVLVLLLQVLCCVVVVALQFKWWKKKWWGWHDFFPCPFFQRPSYSTTMMMTDMYTVVSRLVGDGDDPPPCQLCLVCVLVLCQVQPLPLLVVLCVVQADADFWAWDDQPQAAARNNRFDPRFTKTFGHPASVCSVPVSVVVSLVSVVLSVQQVLLLLLQCLVPPLGDRDPPRPRVVSCVPRASPDPSNSVSSVVLSVCVVVPVVSVSQDGSHFIKMWMWIAHSVRITMITMDTRHRNHDSCSNNSYHYHYDHDPPSSVVSVVSNVVSSNVSSVVCVVVVRTATRAHPVDHRDPDPDD/DAQFFFEDEDEAADDPDDDDPPDDLLRSCAAPVVVVCQCFAFFFWAFPQQKTKGDDRQAFELQAKIKIWNDCCPVDVPLLPADFDLVNGDPVVNVLVLVLVLLLQVLCCVVVVALQFKWWKKKWWAWHDFFPCPFAQRPSYHTTMMMTDMYTVVSRLVGDGDDPPPCQLCLVCVLVLCLVQPLPLLVVLCVVQADADFWAWDDQPQAAARNNRFDDRFTKTFGHPASVCSVPVSVVVSLVSVVLSVQQVLLLLLQCLVPPLGDRDPPRPRVVSCVPRASPDPSNSVSSVVLSVCVVVDVVSVSQDGSHFIKMWMWIAHSVRITMITMGTRHRNHDSCSNNSYHYHYDHDPPSSVVSVVSNVVSSNVSSVVCVVVVRTATRAHPVDHRDPDPPD

Organism: NCBI:txid1859131

Solvent-accessible surface area (backbone atoms only — not comparable to full-atom values): 41542 Å² total; per-residue (Å²): 128,80,50,42,32,24,32,43,78,30,50,17,54,81,73,86,70,77,74,56,87,94,52,52,68,50,60,45,54,50,22,40,57,46,49,48,46,44,46,49,74,30,27,43,29,40,24,94,74,34,38,35,34,28,54,47,61,81,44,77,38,75,63,34,42,37,34,41,31,49,60,43,43,82,55,36,57,39,58,87,74,39,44,33,43,78,91,62,48,56,68,73,46,47,52,52,51,49,51,50,49,38,52,53,53,48,48,49,46,62,77,50,62,48,40,81,49,31,43,44,38,34,33,35,57,34,57,48,88,37,61,65,64,77,44,76,39,47,72,44,50,55,31,27,36,35,40,39,41,30,42,52,39,65,58,49,71,71,33,48,74,40,65,86,79,36,58,43,65,38,44,64,57,49,55,51,42,44,50,67,68,36,41,65,54,56,52,48,42,50,58,70,65,50,87,61,88,40,53,38,80,51,62,64,74,75,55,26,29,67,67,25,49,16,45,73,83,54,65,36,24,36,40,53,71,38,77,66,32,56,76,36,68,68,40,57,53,50,56,48,46,53,51,46,50,49,49,42,51,48,51,45,49,48,41,38,32,23,18,79,85,48,74,82,60,82,88,53,80,53,59,68,47,45,46,63,53,42,79,65,26,66,64,54,50,51,51,30,47,55,54,28,55,46,36,61,77,29,56,69,60,42,56,67,42,65,75,32,64,27,34,31,40,35,42,31,46,24,66,87,60,45,36,33,38,37,52,42,66,48,27,65,54,40,57,78,47,23,54,50,23,40,43,69,45,73,41,86,28,54,69,61,28,58,71,40,44,63,64,35,49,53,53,51,50,53,51,45,51,54,40,38,75,66,68,55,39,43,62,36,58,30,96,85,45,70,49,67,86,69,75,83,127,128,82,49,43,31,22,31,43,78,30,50,16,53,81,73,88,70,76,73,58,88,94,51,52,67,49,58,45,53,48,24,38,58,46,49,48,47,42,48,49,74,28,26,45,31,39,24,94,76,34,38,34,34,29,54,47,60,80,43,76,39,76,64,35,44,36,33,41,32,50,60,42,44,81,54,35,58,40,58,86,75,39,44,30,44,79,90,61,47,55,69,72,45,47,53,52,51,51,51,50,49,39,52,51,52,51,48,49,46,65,76,49,63,49,41,81,49,32,43,44,40,34,33,34,55,32,59,49,87,37,61,66,64,76,44,75,42,48,74,45,48,55,30,27,37,35,42,39,42,30,40,51,39,65,58,50,69,70,34,49,73,40,65,86,78,36,60,42,65,37,45,65,58,49,56,50,42,42,48,67,69,36,42,64,53,56,51,48,42,51,59,70,64,50,87,60,88,40,52,38,80,50,62,64,74,77,56,26,30,68,66,25,48,15,44,73,84,52,64,35,23,35,38,53,72,40,75,67,32,55,76,37,67,69,39,57,53,51,55,47,46,52,51,46,50,50,50,42,51,48,51,44,49,48,41,38,32,21,19,80,85,46,72,81,60,82,87,53,82,52,58,67,49,46,45,62,52,42,78,65,26,66,65,52,51,51,51,30,47,54,54,28,55,46,35,61,75,28,58,68,60,44,56,67,41,64,76,34,64,27,34,32,40,37,41,31,45,24,66,87,60,45,37,33,39,37,54,44,65,48,28,67,52,40,56,80,47,22,55,51,23,40,43,70,43,73,41,85,27,54,67,62,29,60,71,39,43,61,64,35,49,52,52,51,50,54,50,46,49,54,40,37,74,66,70,56,41,43,61,34,58,29,97,84,45,72,47,67,86,67,71,84,126

pLDDT: mean 86.49, std 13.21, range [22.47, 98.62]